Protein AF-0000000071357950 (afdb_homodimer)

Secondary structure (DSSP, 8-state):
-EEEEE-S-GGGTEEEEEEEEEE-TTEEEEEE--S-BTTB-S---GGGGEEEEEEEETTEE--EEEEETTEEEEEESSSEEEEEEEEEE-B--SSSS-EE-SSEEEE-GGGT-PEETT-TTS-EEEEEE--TT-EEE-SSPEEETTEEEESSHHHHHT--EEEETT-EEEEEEETTEEEEEEEES---S-HHHHHHHHHHHHHHHHHHHS----SEEEEEEEE-SS-EEEEEE-SSEEEEEEE-GGGGGSHHHHHHHHHHHHHHHHTTTBTTTB-BGGGSS--TTS----S-HIIIIIHHHHHHHHHHHHTTSS-HHHHHHHHHHHHHHHHT--GGGT--HHHHHHTHHHHTTS--STT----TTHHHHHHHHHHHHHHHHTT--HHHHHHHHIIIIITTT--B-HHHHHHHHHHHHT-HHHHHHHIIIIISS----HHHHHHHHHTTTEEEEEEE-SSHHHHHH-EEE-TT-BEEEE-TTSTHHHH--TT-EEEEETTEE--TTPPP-SSEEEEEEETTEEEEEEE---SS--SEEEEEEE-S--HHHHHHH-/-EEEEE-S-GGGTEEEEEEEEEE-TTEEEEEE--S-BTTB-S---GGGGEEEEEEEETTEE--EEEEETTEEEEEESSSEEEEEEEEEE-B--SSSS-EE-SSEEEE-GGGT-PEETT-TTS-EEEEEE--TT-EEE-SSPEEETTEEEESSHHHHHT--EEEETT-EEEEEEETTEE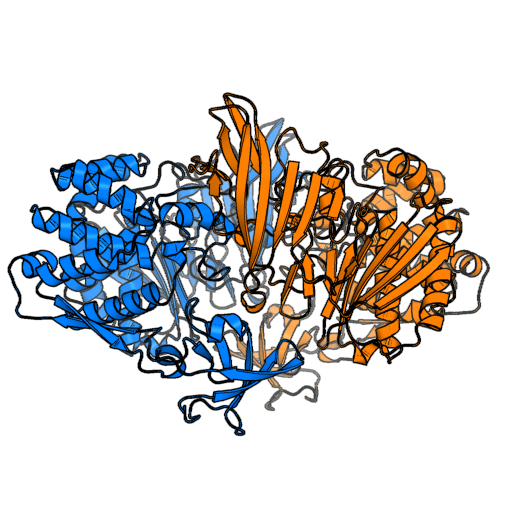EEEEEES---S-HHHHHHHHHHHHHHHHHHHS----SEEEEEEEE-SS-EEEEEE-SSEEEEEEE-GGGGGSHHHHHHHHHHHHHHHHTTTBTTTB-BGGGSS--TTS----S-HIIIIIHHHHHHHHHHHHTTSS-HHHHHHHHHHHHHHHHT--GGGT--HHHHHHTHHHHTTS--STT----TTHHHHHHHHHHHHHHHHTT--HHHHHHHHIIIIITTT--B-HHHHHHHHHHHHT-HHHHHHHIIIIISS----HHHHHHHHHTTTEEEEEEE-SSHHHHHH-EEE-TT-BEEEE-TTSTHHHH--TT-EEEEETTEE--TTPPP-SSEEEEEEETTEEEEEEE---SS--SEEEEEEE-S--HHHHHHH-

Foldseek 3Di:
DEKEWEDPDLAQQKIKIKDKDWDAAFDKKKWFQFQDDPPFQAGNLLLVQKDDWFKDDPRHTFDWDDPDSGMIIGTDNHTDIMMIIIIGRQVDDFFQGWTTHPFKGKDQCSSPGIDIPPFQQAKYKYAYDDPQLKDKDKPFDDDDRRIGMARGNQRRNLIIIMIGNQKDWDWDDDDQAIEIEIEDDDAQDDVVVVRVLVNLLLNVLCVLLVHDPHRYAYEAEYQDCDADWHKDAGLRYIYTYGDDNNCCNPPVRVVSVQLRVLLRVNVNQACNQQNAQQVVPHDRRDRGFAQVLLRRAQLSNQVSLLSCLLSPVDDPVRSQVVLLVLVQVQVLAQLLVAAASSRQRRCCHPVNPDPPDGSNHDDSHSLSNLLQLLLQLLLLVQVGGVSNLSSVSRVVDRVVRHHDHPVRSLVSSCVSNVHSVVSVVSCVPHHRHSHDCVVSSQVSCVVQQKHKDKFFDPQCCCFWQQFDADQQQFTQDGQCPGPVVVVDDHGKRWQDWPRHGDGSPDDDDAKIWTWIQDVNDIDIDIGGTDPGTRRIRIHMDHDDGDDSNVVSSD/DEKEWEDPDLAQQKIKIKDKDWDAAFDKKKWFQFQDDPPFQAGNLLLVQKPDWFKDDPRHTFDWDDPDSGMIIGTDNHTDIMMIIIIGRQVDPFFQGWTTHPFKGKDQCSSPGIDIPPQQQAKYKYAYDDPQLKDKDKPFDADDRRIGMARGNQRRNLIIIMIGNQKDWDWDDDDQAIEIEIEDDDAQDDVVVVRVLVNLLLNVLCVLLVHDPHRYAYEAEYQDCDADWHKDAGLRYIYIYGDDNNCCNDPVRVVSVQLRVLLRVNVNQACNQQNAQQVQPHDRRDRGFAQVLLRRAQLSNQVSLLSCLLSPVDDPVRSQVVLLVLVQVQVLAQLLVAAASSRQRRCCHPVNPDPPDGSNHDDSHSLSNLLQLLLQLLLLVQVAGVSNLSSVSRVVDRVVRHHDHPVRSLVSSCVSNVHSVVSVVSCVPHRRHSHDCVVSSQVSCVVQQKHKDKFFDPQCCCFWQNFDADQQQFTQDGQCPGPVVVVDDHGKRWQDWPRHGDGSPDDDDAKIWTWIQDVNDIDIDIGGTDPGTRRIRIHMDHDDGDDSNVVSSD

Structure (mmCIF, N/CA/C/O backbone):
data_AF-0000000071357950-model_v1
#
loop_
_entity.id
_entity.type
_entity.pdbx_description
1 polymer 'Peptidase M61'
#
loop_
_atom_site.group_PDB
_atom_site.id
_atom_site.type_symbol
_atom_site.label_atom_id
_atom_site.label_alt_id
_atom_site.label_comp_id
_atom_site.label_asym_id
_atom_site.label_entity_id
_atom_site.label_seq_id
_atom_site.pdbx_PDB_ins_code
_atom_site.Cartn_x
_atom_site.Cartn_y
_atom_site.Cartn_z
_atom_site.occupancy
_atom_site.B_iso_or_equiv
_atom_site.auth_seq_id
_atom_site.auth_comp_id
_atom_site.auth_asym_id
_atom_site.auth_atom_id
_atom_site.pdbx_PDB_model_num
ATOM 1 N N . MET A 1 1 ? -31.594 9.578 -8.586 1 96.25 1 MET A N 1
ATOM 2 C CA . MET A 1 1 ? -31.031 8.312 -8.125 1 96.25 1 MET A CA 1
ATOM 3 C C . MET A 1 1 ? -31.172 8.172 -6.617 1 96.25 1 MET A C 1
ATOM 5 O O . MET A 1 1 ? -31.312 9.172 -5.906 1 96.25 1 MET A O 1
ATOM 9 N N . LYS A 1 2 ? -31.219 6.91 -6.168 1 97.75 2 LYS A N 1
ATOM 10 C CA . LYS A 1 2 ? -31.484 6.633 -4.762 1 97.75 2 LYS A CA 1
ATOM 11 C C . LYS A 1 2 ? -30.688 5.43 -4.273 1 97.75 2 LYS A C 1
ATOM 13 O O . LYS A 1 2 ? -30.594 4.418 -4.973 1 97.75 2 LYS A O 1
ATOM 18 N N . TYR A 1 3 ? -30.078 5.648 -3.086 1 98.69 3 TYR A N 1
ATOM 19 C CA . TYR A 1 3 ? -29.391 4.547 -2.424 1 98.69 3 TYR A CA 1
ATOM 20 C C . TYR A 1 3 ? -30.219 4 -1.271 1 98.69 3 TYR A C 1
ATOM 22 O O . TYR A 1 3 ? -30.828 4.766 -0.517 1 98.69 3 TYR A O 1
ATOM 30 N N . LEU A 1 4 ? -30.266 2.725 -1.187 1 98.75 4 LEU A N 1
ATOM 31 C CA . LEU A 1 4 ? -30.75 2.012 -0.006 1 98.75 4 LEU A CA 1
ATOM 32 C C . LEU A 1 4 ? -29.594 1.293 0.696 1 98.75 4 LEU A C 1
ATOM 34 O O . LEU A 1 4 ? -28.859 0.52 0.071 1 98.75 4 LEU A O 1
ATOM 38 N N . ILE A 1 5 ? -29.391 1.574 1.968 1 98.81 5 ILE A N 1
ATOM 39 C CA . ILE A 1 5 ? -28.297 0.995 2.742 1 98.81 5 ILE A CA 1
ATOM 40 C C . ILE A 1 5 ? -28.859 0.143 3.875 1 98.81 5 ILE A C 1
ATOM 42 O O . ILE A 1 5 ? -29.703 0.609 4.656 1 98.81 5 ILE A O 1
ATOM 46 N N . SER A 1 6 ? -28.453 -1.094 3.973 1 98.5 6 SER A N 1
ATOM 47 C CA . SER A 1 6 ? -28.922 -2.014 5.004 1 98.5 6 SER A CA 1
ATOM 48 C C . SER A 1 6 ? -27.781 -2.873 5.539 1 98.5 6 SER A C 1
ATOM 50 O O . SER A 1 6 ? -26.672 -2.824 5.023 1 98.5 6 SER A O 1
ATOM 52 N N . ARG A 1 7 ? -28.062 -3.613 6.652 1 97.31 7 ARG A N 1
ATOM 53 C CA . ARG A 1 7 ? -27.109 -4.539 7.27 1 97.31 7 ARG A CA 1
ATOM 54 C C . ARG A 1 7 ? -27.781 -5.871 7.594 1 97.31 7 ARG A C 1
ATOM 56 O O . ARG A 1 7 ? -28.516 -5.98 8.578 1 97.31 7 ARG A O 1
ATOM 63 N N . ASN A 1 8 ? -27.438 -6.836 6.832 1 94.69 8 ASN A N 1
ATOM 64 C CA . ASN A 1 8 ? -28.031 -8.148 7.07 1 94.69 8 ASN A CA 1
ATOM 65 C C . ASN A 1 8 ? -27.422 -8.82 8.297 1 94.69 8 ASN A C 1
ATOM 67 O O . ASN A 1 8 ? -28.125 -9.539 9.016 1 94.69 8 ASN A O 1
ATOM 71 N N . ASN A 1 9 ? -26.172 -8.664 8.5 1 95.31 9 ASN A N 1
ATOM 72 C CA . ASN A 1 9 ? -25.406 -9.234 9.594 1 95.31 9 ASN A CA 1
ATOM 73 C C . ASN A 1 9 ? -24.297 -8.289 10.047 1 95.31 9 ASN A C 1
ATOM 75 O O . ASN A 1 9 ? -23.156 -8.383 9.586 1 95.31 9 ASN A O 1
ATOM 79 N N . PRO A 1 10 ? -24.625 -7.492 11.078 1 93.62 10 PRO A N 1
ATOM 80 C CA . PRO A 1 10 ? -23.641 -6.504 11.516 1 93.62 10 PRO A CA 1
ATOM 81 C C . PRO A 1 10 ? -22.297 -7.137 11.898 1 93.62 10 PRO A C 1
ATOM 83 O O . PRO A 1 10 ? -21.25 -6.52 11.711 1 93.62 10 PRO A O 1
ATOM 86 N N . ALA A 1 11 ? -22.297 -8.383 12.32 1 94.69 11 ALA A N 1
ATOM 87 C CA . ALA A 1 11 ? -21.062 -9.039 12.773 1 94.69 11 ALA A CA 1
ATOM 88 C C . ALA A 1 11 ? -20.141 -9.328 11.594 1 94.69 11 ALA A C 1
ATOM 90 O O . ALA A 1 11 ? -18.922 -9.461 11.773 1 94.69 11 ALA A O 1
ATOM 91 N N . SER A 1 12 ? -20.672 -9.453 10.414 1 95.75 12 SER A N 1
ATOM 92 C CA . SER A 1 12 ? -19.859 -9.719 9.234 1 95.75 12 SER A CA 1
ATOM 93 C C . SER A 1 12 ? -19.141 -8.461 8.766 1 95.75 12 SER A C 1
ATOM 95 O O . SER A 1 12 ? -18.219 -8.531 7.949 1 95.75 12 SER A O 1
ATOM 97 N N . GLN A 1 13 ? -19.609 -7.281 9.164 1 97.44 13 GLN A N 1
ATOM 98 C CA . GLN A 1 13 ? -19.125 -5.953 8.82 1 97.44 13 GLN A CA 1
ATOM 99 C C . GLN A 1 13 ? -19.422 -5.613 7.359 1 97.44 13 GLN A C 1
ATOM 101 O O . GLN A 1 13 ? -18.922 -4.621 6.832 1 97.44 13 GLN A O 1
ATOM 106 N N . PHE A 1 14 ? -20.219 -6.457 6.695 1 97.81 14 PHE A N 1
ATOM 107 C CA . PHE A 1 14 ? -20.656 -6.129 5.348 1 97.81 14 PHE A CA 1
ATOM 108 C C . PHE A 1 14 ? -21.922 -5.281 5.395 1 97.81 14 PHE A C 1
ATOM 110 O O . PHE A 1 14 ? -22.859 -5.586 6.145 1 97.81 14 PHE A O 1
ATOM 117 N N . VAL A 1 15 ? -21.875 -4.211 4.66 1 98.69 15 VAL A N 1
ATOM 118 C CA . VAL A 1 15 ? -23.016 -3.326 4.465 1 98.69 15 VAL A CA 1
ATOM 119 C C . VAL A 1 15 ? -23.578 -3.506 3.055 1 98.69 15 VAL A C 1
ATOM 121 O O . VAL A 1 15 ? -22.812 -3.535 2.08 1 98.69 15 VAL A O 1
ATOM 124 N N . GLN A 1 16 ? -24.891 -3.732 2.941 1 98.69 16 GLN A N 1
ATOM 125 C CA . GLN A 1 16 ? -25.531 -3.889 1.643 1 98.69 16 GLN A CA 1
ATOM 126 C C . GLN A 1 16 ? -25.953 -2.539 1.075 1 98.69 16 GLN A C 1
ATOM 128 O O . GLN A 1 16 ? -26.641 -1.766 1.749 1 98.69 16 GLN A O 1
ATOM 133 N N . LEU A 1 17 ? -25.5 -2.266 -0.105 1 98.81 17 LEU A N 1
ATOM 134 C CA . LEU A 1 17 ? -25.891 -1.043 -0.801 1 98.81 17 LEU A CA 1
ATOM 135 C C . LEU A 1 17 ? -26.625 -1.365 -2.098 1 98.81 17 LEU A C 1
ATOM 137 O O . LEU A 1 17 ? -26.25 -2.285 -2.822 1 98.81 17 LEU A O 1
ATOM 141 N N . GLN A 1 18 ? -27.688 -0.661 -2.346 1 98.62 18 GLN A N 1
ATOM 142 C CA . GLN A 1 18 ? -28.453 -0.781 -3.58 1 98.62 18 GLN A CA 1
ATOM 143 C C . GLN A 1 18 ? -28.719 0.589 -4.191 1 98.62 18 GLN A C 1
ATOM 145 O O . GLN A 1 18 ? -29.359 1.444 -3.562 1 98.62 18 GLN A O 1
ATOM 150 N N . LEU A 1 19 ? -28.266 0.812 -5.352 1 98.62 19 LEU A N 1
ATOM 151 C CA . LEU A 1 19 ? -28.5 2.043 -6.098 1 98.62 19 LEU A CA 1
ATOM 152 C C . LEU A 1 19 ? -29.609 1.847 -7.137 1 98.62 19 LEU A C 1
ATOM 154 O O . LEU A 1 19 ? -29.516 0.947 -7.977 1 98.62 19 LEU A O 1
ATOM 158 N N . SER A 1 20 ? -30.625 2.568 -7.008 1 98.44 20 SER A N 1
ATOM 159 C CA . SER A 1 20 ? -31.656 2.67 -8.047 1 98.44 20 SER A CA 1
ATOM 160 C C . SER A 1 20 ? -31.344 3.809 -9.016 1 98.44 20 SER A C 1
ATOM 162 O O . SER A 1 20 ? -31.266 4.969 -8.609 1 98.44 20 SER A O 1
ATOM 164 N N . LEU A 1 21 ? -31.203 3.459 -10.289 1 97.94 21 LEU A N 1
ATOM 165 C CA . LEU A 1 21 ? -30.75 4.422 -11.289 1 97.94 21 LEU A CA 1
ATOM 166 C C . LEU A 1 21 ? -31.656 4.379 -12.516 1 97.94 21 LEU A C 1
ATOM 168 O O . LEU A 1 21 ? -31.844 3.318 -13.109 1 97.94 21 LEU A O 1
ATOM 172 N N . ILE A 1 22 ? -32.156 5.5 -12.891 1 97.69 22 ILE A N 1
ATOM 173 C CA . ILE A 1 22 ? -32.969 5.578 -14.117 1 97.69 22 ILE A CA 1
ATOM 174 C C . ILE A 1 22 ? -32.031 5.723 -15.32 1 97.69 22 ILE A C 1
ATOM 176 O O . ILE A 1 22 ? -31.172 6.621 -15.359 1 97.69 22 ILE A O 1
ATOM 180 N N . CYS A 1 23 ? -32.188 4.832 -16.281 1 97.81 23 CYS A N 1
ATOM 181 C CA . CYS A 1 23 ? -31.359 4.859 -17.484 1 97.81 23 CYS A CA 1
ATOM 182 C C . CYS A 1 23 ? -32.188 5.059 -18.734 1 97.81 23 CYS A C 1
ATOM 184 O O . CYS A 1 23 ? -33.375 4.719 -18.75 1 97.81 23 CYS A O 1
ATOM 186 N N . GLN A 1 24 ? -31.578 5.672 -19.719 1 97.5 24 GLN A N 1
ATOM 187 C CA . GLN A 1 24 ? -32.188 5.82 -21.031 1 97.5 24 GLN A CA 1
ATOM 188 C C . GLN A 1 24 ? -31.844 4.645 -21.953 1 97.5 24 GLN A C 1
ATOM 190 O O . GLN A 1 24 ? -30.891 3.914 -21.688 1 97.5 24 GLN A O 1
ATOM 195 N N . LYS A 1 25 ? -32.625 4.5 -22.984 1 97.38 25 LYS A N 1
ATOM 196 C CA . LYS A 1 25 ? -32.344 3.43 -23.953 1 97.38 25 LYS A CA 1
ATOM 197 C C . LYS A 1 25 ? -30.984 3.594 -24.594 1 97.38 25 LYS A C 1
ATOM 199 O O . LYS A 1 25 ? -30.641 4.68 -25.062 1 97.38 25 LYS A O 1
ATOM 204 N N . ASP A 1 26 ? -30.203 2.551 -24.562 1 97.12 26 ASP A N 1
ATOM 205 C CA . ASP A 1 26 ? -28.906 2.438 -25.219 1 97.12 26 ASP A CA 1
ATOM 206 C C . ASP A 1 26 ? -27.875 3.342 -24.547 1 97.12 26 ASP A C 1
ATOM 208 O O . ASP A 1 26 ? -26.875 3.703 -25.172 1 97.12 26 ASP A O 1
ATOM 212 N N . GLU A 1 27 ? -28.203 3.734 -23.312 1 97.56 27 GLU A N 1
ATOM 213 C CA . GLU A 1 27 ? -27.266 4.559 -22.562 1 97.56 27 GLU A CA 1
ATOM 214 C C . GLU A 1 27 ? -26.078 3.732 -22.078 1 97.56 27 GLU A C 1
ATOM 216 O O . GLU A 1 27 ? -26.234 2.602 -21.625 1 97.56 27 GLU A O 1
ATOM 221 N N . LYS A 1 28 ? -24.906 4.266 -22.234 1 97.88 28 LYS A N 1
ATOM 222 C CA . LYS A 1 28 ? -23.719 3.689 -21.625 1 97.88 28 LYS A CA 1
ATOM 223 C C . LYS A 1 28 ? -23.438 4.324 -20.266 1 97.88 28 LYS A C 1
ATOM 225 O O . LYS A 1 28 ? -23.25 5.539 -20.156 1 97.88 28 LYS A O 1
ATOM 230 N N . ILE A 1 29 ? -23.5 3.557 -19.234 1 98.19 29 ILE A N 1
ATOM 231 C CA . ILE A 1 29 ? -23.328 4.055 -17.875 1 98.19 29 ILE A CA 1
ATOM 232 C C . ILE A 1 29 ? -21.938 3.68 -17.359 1 98.19 29 ILE A C 1
ATOM 234 O O . ILE A 1 29 ? -21.516 2.529 -17.484 1 98.19 29 ILE A O 1
ATOM 238 N N . SER A 1 30 ? -21.219 4.648 -16.875 1 98.38 30 SER A N 1
ATOM 239 C CA . SER A 1 30 ? -19.906 4.441 -16.25 1 98.38 30 SER A CA 1
ATOM 240 C C . SER A 1 30 ? -19.953 4.766 -14.758 1 98.38 30 SER A C 1
ATOM 242 O O . SER A 1 30 ? -20.297 5.887 -14.375 1 98.38 30 SER A O 1
ATOM 244 N N . LEU A 1 31 ? -19.672 3.779 -13.93 1 98.56 31 LEU A N 1
ATOM 245 C CA . LEU A 1 31 ? -19.625 3.916 -12.484 1 98.56 31 LEU A CA 1
ATOM 246 C C . LEU A 1 31 ? -18.203 3.875 -11.969 1 98.56 31 LEU A C 1
ATOM 248 O O . LEU A 1 31 ? -17.484 2.893 -12.188 1 98.56 31 LEU A O 1
ATOM 252 N N . THR A 1 32 ? -17.766 4.934 -11.305 1 98.44 32 THR A N 1
ATOM 253 C CA . THR A 1 32 ? -16.422 4.988 -10.758 1 98.44 32 THR A CA 1
ATOM 254 C C . THR A 1 32 ? -16.453 5.086 -9.234 1 98.44 32 THR A C 1
ATOM 256 O O . THR A 1 32 ? -17.125 5.957 -8.68 1 98.44 32 THR A O 1
ATOM 259 N N . LEU A 1 33 ? -15.797 4.188 -8.578 1 98.38 33 LEU A N 1
ATOM 260 C CA . LEU A 1 33 ? -15.617 4.305 -7.133 1 98.38 33 LEU A CA 1
ATOM 261 C C . LEU A 1 33 ? -14.375 5.125 -6.805 1 98.38 33 LEU A C 1
ATOM 263 O O . LEU A 1 33 ? -13.297 4.891 -7.367 1 98.38 33 LEU A O 1
ATOM 267 N N . PRO A 1 34 ? -14.484 6.105 -5.93 1 98.19 34 PRO A N 1
ATOM 268 C CA . PRO A 1 34 ? -13.328 6.914 -5.555 1 98.19 34 PRO A CA 1
ATOM 269 C C . PRO A 1 34 ? -12.133 6.066 -5.109 1 98.19 34 PRO A C 1
ATOM 271 O O . PRO A 1 34 ? -12.32 4.992 -4.531 1 98.19 34 PRO A O 1
ATOM 274 N N . SER A 1 35 ? -10.914 6.613 -5.395 1 97.44 35 SER A N 1
ATOM 275 C CA . SER A 1 35 ? -9.695 5.895 -5.027 1 97.44 35 SER A CA 1
ATOM 276 C C . SER A 1 35 ? -8.984 6.574 -3.867 1 97.44 35 SER A C 1
ATOM 278 O O . SER A 1 35 ? -7.98 6.062 -3.365 1 97.44 35 SER A O 1
ATOM 280 N N . TRP A 1 36 ? -9.438 7.684 -3.514 1 97.06 36 TRP A N 1
ATOM 281 C CA . TRP A 1 36 ? -8.859 8.438 -2.404 1 97.06 36 TRP A CA 1
ATOM 282 C C . TRP A 1 36 ? -9.859 9.438 -1.842 1 97.06 36 TRP A C 1
ATOM 284 O O . TRP A 1 36 ? -10.984 9.555 -2.342 1 97.06 36 TRP A O 1
ATOM 294 N N . ARG A 1 37 ? -9.57 10.008 -0.733 1 96.75 37 ARG A N 1
ATOM 295 C CA . ARG A 1 37 ? -10.406 11.023 -0.101 1 96.75 37 ARG A CA 1
ATOM 296 C C . ARG A 1 37 ? -9.594 12.273 0.237 1 96.75 37 ARG A C 1
ATOM 298 O O . ARG A 1 37 ? -8.383 12.188 0.458 1 96.75 37 ARG A O 1
ATOM 305 N N . PRO A 1 38 ? -10.25 13.406 0.273 1 94.44 38 PRO A N 1
ATOM 306 C CA . PRO A 1 38 ? -9.562 14.602 0.767 1 94.44 38 PRO A CA 1
ATOM 307 C C . PRO A 1 38 ? -9.039 14.43 2.191 1 94.44 38 PRO A C 1
ATOM 309 O O . PRO A 1 38 ? -9.641 13.711 2.992 1 94.44 38 PRO A O 1
ATOM 312 N N . GLY A 1 39 ? -8.023 15.086 2.441 1 91.12 39 GLY A N 1
ATOM 313 C CA . GLY A 1 39 ? -7.426 14.992 3.762 1 91.12 39 GLY A CA 1
ATOM 314 C C . GLY A 1 39 ? -6.336 13.938 3.848 1 91.12 39 GLY A C 1
ATOM 315 O O . GLY A 1 39 ? -5.523 13.953 4.773 1 91.12 39 GLY A O 1
ATOM 316 N N . ARG A 1 40 ? -6.402 13.023 2.994 1 93.81 40 ARG A N 1
ATOM 317 C CA . ARG A 1 40 ? -5.332 12.039 2.85 1 93.81 40 ARG A CA 1
ATOM 318 C C . ARG A 1 40 ? -4.93 11.883 1.388 1 93.81 40 ARG A C 1
ATOM 320 O O . ARG A 1 40 ? -5.578 11.156 0.634 1 93.81 40 ARG A O 1
ATOM 327 N N . TYR A 1 41 ? -3.818 12.359 1.026 1 94.88 41 TYR A N 1
ATOM 328 C CA . TYR A 1 41 ? -3.391 12.438 -0.366 1 94.88 41 TYR A CA 1
ATOM 329 C C . TYR A 1 41 ? -2.594 11.203 -0.76 1 94.88 41 TYR A C 1
ATOM 331 O O . TYR A 1 41 ? -1.421 11.305 -1.13 1 94.88 41 TYR A O 1
ATOM 339 N N . GLU A 1 42 ? -3.266 10.117 -0.66 1 95.44 42 GLU A N 1
ATOM 340 C CA . GLU A 1 42 ? -2.77 8.781 -0.986 1 95.44 42 GLU A CA 1
ATOM 341 C C . GLU A 1 42 ? -3.869 7.918 -1.597 1 95.44 42 GLU A C 1
ATOM 343 O O . GLU A 1 42 ? -5.02 7.961 -1.154 1 95.44 42 GLU A O 1
ATOM 348 N N . ILE A 1 43 ? -3.451 7.133 -2.58 1 94.94 43 ILE A N 1
ATOM 349 C CA . ILE A 1 43 ? -4.402 6.195 -3.166 1 94.94 43 ILE A CA 1
ATOM 350 C C . ILE A 1 43 ? -4.742 5.102 -2.154 1 94.94 43 ILE A C 1
ATOM 352 O O . ILE A 1 43 ? -3.846 4.465 -1.599 1 94.94 43 ILE A O 1
ATOM 356 N N . THR A 1 44 ? -5.957 4.871 -1.842 1 93 44 THR A N 1
ATOM 357 C CA . THR A 1 44 ? -6.398 3.846 -0.903 1 93 44 THR A CA 1
ATOM 358 C C . THR A 1 44 ? -7.152 2.734 -1.631 1 93 44 THR A C 1
ATOM 360 O O . THR A 1 44 ? -7.215 1.602 -1.147 1 93 44 THR A O 1
ATOM 363 N N . ASP A 1 45 ? -7.711 2.949 -2.805 1 93.88 45 ASP A N 1
ATOM 364 C CA . ASP A 1 45 ? -8.422 1.986 -3.641 1 93.88 45 ASP A CA 1
ATOM 365 C C . ASP A 1 45 ? -9.57 1.338 -2.875 1 93.88 45 ASP A C 1
ATOM 367 O O . ASP A 1 45 ? -9.57 0.126 -2.65 1 93.88 45 ASP A O 1
ATOM 371 N N . TYR A 1 46 ? -10.68 1.974 -2.699 1 97.69 46 TYR A N 1
ATOM 372 C CA . TYR A 1 46 ? -11.82 1.514 -1.915 1 97.69 46 TYR A CA 1
ATOM 373 C C . TYR A 1 46 ? -12.5 0.329 -2.588 1 97.69 46 TYR A C 1
ATOM 375 O O . TYR A 1 46 ? -13.219 -0.432 -1.938 1 97.69 46 TYR A O 1
ATOM 383 N N . ALA A 1 47 ? -12.211 0.205 -3.854 1 97.75 47 ALA A N 1
ATOM 384 C CA . ALA A 1 47 ? -12.836 -0.878 -4.613 1 97.75 47 ALA A CA 1
ATOM 385 C C . ALA A 1 47 ? -12.43 -2.24 -4.055 1 97.75 47 ALA A C 1
ATOM 387 O O . ALA A 1 47 ? -13.133 -3.234 -4.266 1 97.75 47 ALA A O 1
ATOM 388 N N . GLN A 1 48 ? -11.344 -2.346 -3.369 1 97.31 48 GLN A N 1
ATOM 389 C CA . GLN A 1 48 ? -10.883 -3.607 -2.803 1 97.31 48 GLN A CA 1
ATOM 390 C C . GLN A 1 48 ? -11.82 -4.094 -1.705 1 97.31 48 GLN A C 1
ATOM 392 O O . GLN A 1 48 ? -11.75 -5.254 -1.286 1 97.31 48 GLN A O 1
ATOM 397 N N . LYS A 1 49 ? -12.75 -3.229 -1.269 1 97.75 49 LYS A N 1
ATOM 398 C CA . LYS A 1 49 ? -13.656 -3.572 -0.178 1 97.75 49 LYS A CA 1
ATOM 399 C C . LYS A 1 49 ? -15.047 -3.908 -0.705 1 97.75 49 LYS A C 1
ATOM 401 O O . LYS A 1 49 ? -15.992 -4.059 0.073 1 97.75 49 LYS A O 1
ATOM 406 N N . ILE A 1 50 ? -15.18 -3.988 -2.006 1 97.75 50 ILE A N 1
ATOM 407 C CA . ILE A 1 50 ? -16.469 -4.25 -2.643 1 97.75 50 ILE A CA 1
ATOM 408 C C . ILE A 1 50 ? -16.531 -5.711 -3.08 1 97.75 50 ILE A C 1
ATOM 410 O O . ILE A 1 50 ? -15.578 -6.246 -3.643 1 97.75 50 ILE A O 1
ATOM 414 N N . ARG A 1 51 ? -17.641 -6.402 -2.838 1 95.31 51 ARG A N 1
ATOM 415 C CA . ARG A 1 51 ? -17.906 -7.703 -3.443 1 95.31 51 ARG A CA 1
ATOM 416 C C . ARG A 1 51 ? -19.375 -7.852 -3.797 1 95.31 51 ARG A C 1
ATOM 418 O O . ARG A 1 51 ? -20.203 -7.059 -3.352 1 95.31 51 ARG A O 1
ATOM 425 N N . GLY A 1 52 ? -19.672 -8.734 -4.68 1 95 52 GLY A N 1
ATOM 426 C CA . GLY A 1 52 ? -21.047 -9.039 -5.059 1 95 52 GLY A CA 1
ATOM 427 C C . GLY A 1 52 ? -21.672 -7.969 -5.926 1 95 52 GLY A C 1
ATOM 428 O O . GLY A 1 52 ? -22.891 -7.75 -5.867 1 95 52 GLY A O 1
ATOM 429 N N . PHE A 1 53 ? -20.906 -7.227 -6.758 1 96.69 53 PHE A N 1
ATOM 430 C CA . PHE A 1 53 ? -21.406 -6.184 -7.648 1 96.69 53 PHE A CA 1
ATOM 431 C C . PHE A 1 53 ? -22.281 -6.781 -8.742 1 96.69 53 PHE A C 1
ATOM 433 O O . PHE A 1 53 ? -21.859 -7.668 -9.477 1 96.69 53 PHE A O 1
ATOM 440 N N . LYS A 1 54 ? -23.5 -6.336 -8.844 1 96.56 54 LYS A N 1
ATOM 441 C CA . LYS A 1 54 ? -24.453 -6.844 -9.82 1 96.56 54 LYS A CA 1
ATOM 442 C C . LYS A 1 54 ? -25.375 -5.734 -10.32 1 96.56 54 LYS A C 1
ATOM 444 O O . LYS A 1 54 ? -25.719 -4.82 -9.562 1 96.56 54 LYS A O 1
ATOM 449 N N . ILE A 1 55 ? -25.719 -5.812 -11.523 1 98.12 55 ILE A N 1
ATOM 450 C CA . ILE A 1 55 ? -26.688 -4.91 -12.117 1 98.12 55 ILE A CA 1
ATOM 451 C C . ILE A 1 55 ? -27.906 -5.707 -12.602 1 98.12 55 ILE A C 1
ATOM 453 O O . ILE A 1 55 ? -27.75 -6.762 -13.219 1 98.12 55 ILE A O 1
ATOM 457 N N . SER A 1 56 ? -29.016 -5.223 -12.281 1 97.81 56 SER A N 1
ATOM 458 C CA . SER A 1 56 ? -30.234 -5.902 -12.727 1 97.81 56 SER A CA 1
ATOM 459 C C . SER A 1 56 ? -31.25 -4.914 -13.281 1 97.81 56 SER A C 1
ATOM 461 O O . SER A 1 56 ? -31.234 -3.736 -12.922 1 97.81 56 SER A O 1
ATOM 463 N N . PHE A 1 57 ? -31.984 -5.34 -14.234 1 97.19 57 PHE A N 1
ATOM 464 C CA . PHE A 1 57 ? -33.125 -4.66 -14.82 1 97.19 57 PHE A CA 1
ATOM 465 C C . PHE A 1 57 ? -34.312 -5.609 -14.953 1 97.19 57 PHE A C 1
ATOM 467 O O . PHE A 1 57 ? -34.219 -6.66 -15.586 1 97.19 57 PHE A O 1
ATOM 474 N N . LEU A 1 58 ? -35.438 -5.277 -14.312 1 94.19 58 LEU A N 1
ATOM 475 C CA . LEU A 1 58 ? -36.594 -6.148 -14.297 1 94.19 58 LEU A CA 1
ATOM 476 C C . LEU A 1 58 ? -36.219 -7.562 -13.875 1 94.19 58 LEU A C 1
ATOM 478 O O . LEU A 1 58 ? -36.562 -8.531 -14.555 1 94.19 58 LEU A O 1
ATOM 482 N N . ASN A 1 59 ? -35.375 -7.684 -12.93 1 90 59 ASN A N 1
ATOM 483 C CA . ASN A 1 59 ? -34.938 -8.914 -12.266 1 90 59 ASN A CA 1
ATOM 484 C C . ASN A 1 59 ? -34.062 -9.766 -13.172 1 90 59 ASN A C 1
ATOM 486 O O . ASN A 1 59 ? -33.938 -10.969 -12.969 1 90 59 ASN A O 1
ATOM 490 N N . LYS A 1 60 ? -33.625 -9.18 -14.203 1 94.44 60 LYS A N 1
ATOM 491 C CA . LYS A 1 60 ? -32.656 -9.852 -15.055 1 94.44 60 LYS A CA 1
ATOM 492 C C . LYS A 1 60 ? -31.281 -9.203 -14.938 1 94.44 60 LYS A C 1
ATOM 494 O O . LYS A 1 60 ? -31.172 -7.98 -14.867 1 94.44 60 LYS A O 1
ATOM 499 N N . ASN A 1 61 ? -30.391 -10.086 -14.875 1 95.5 61 ASN A N 1
ATOM 500 C CA . ASN A 1 61 ? -29.016 -9.602 -14.758 1 95.5 61 ASN A CA 1
ATOM 501 C C . ASN A 1 61 ? -28.578 -8.883 -16.031 1 95.5 61 ASN A C 1
ATOM 503 O O . ASN A 1 61 ? -28.844 -9.336 -17.141 1 95.5 61 ASN A O 1
ATOM 507 N N . ILE A 1 62 ? -27.938 -7.742 -15.859 1 96.69 62 ILE A N 1
ATOM 508 C CA . ILE A 1 62 ? -27.328 -6.973 -16.938 1 96.69 62 ILE A CA 1
ATOM 509 C C . ILE A 1 62 ? -25.812 -7.102 -16.875 1 96.69 62 ILE A C 1
ATOM 511 O O . ILE A 1 62 ? -25.203 -6.809 -15.844 1 96.69 62 ILE A O 1
ATOM 515 N N . PRO A 1 63 ? -25.203 -7.535 -17.969 1 95.12 63 PRO A N 1
ATOM 516 C CA . PRO A 1 63 ? -23.734 -7.672 -17.953 1 95.12 63 PRO A CA 1
ATOM 517 C C . PRO A 1 63 ? -23.016 -6.336 -17.797 1 95.12 63 PRO A C 1
ATOM 519 O O . PRO A 1 63 ? -23.484 -5.316 -18.328 1 95.12 63 PRO A O 1
ATOM 522 N N . SER A 1 64 ? -22.016 -6.367 -17 1 95.88 64 SER A N 1
ATOM 523 C CA . SER A 1 64 ? -21.125 -5.219 -16.828 1 95.88 64 SER A CA 1
ATOM 524 C C 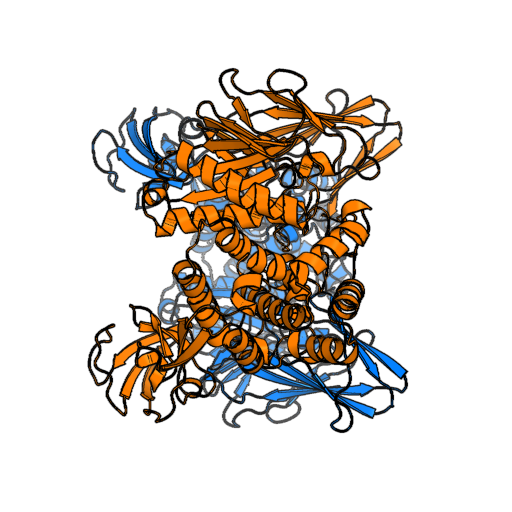. SER A 1 64 ? -19.672 -5.617 -17.016 1 95.88 64 SER A C 1
ATOM 526 O O . SER A 1 64 ? -19.328 -6.805 -17.031 1 95.88 64 SER A O 1
ATOM 528 N N . LYS A 1 65 ? -18.844 -4.645 -17.328 1 94.25 65 LYS A N 1
ATOM 529 C CA . LYS A 1 65 ? -17.406 -4.887 -17.469 1 94.25 65 LYS A CA 1
ATOM 530 C C . LYS A 1 65 ? -16.609 -3.885 -16.641 1 94.25 65 LYS A C 1
ATOM 532 O O . LYS A 1 65 ? -16.969 -2.709 -16.562 1 94.25 65 LYS A O 1
ATOM 537 N N . LYS A 1 66 ? -15.594 -4.328 -16.016 1 94.69 66 LYS A N 1
ATOM 538 C CA . LYS A 1 66 ? -14.625 -3.465 -15.352 1 94.69 66 LYS A CA 1
ATOM 539 C C . LYS A 1 66 ? -13.594 -2.936 -16.344 1 94.69 66 LYS A C 1
ATOM 541 O O . LYS A 1 66 ? -12.977 -3.711 -17.078 1 94.69 66 LYS A O 1
ATOM 546 N N . ILE A 1 67 ? -13.352 -1.626 -16.312 1 94.94 67 ILE A N 1
ATOM 547 C CA . ILE A 1 67 ? -12.43 -1.016 -17.25 1 94.94 67 ILE A CA 1
ATOM 548 C C . ILE A 1 67 ? -11.117 -0.681 -16.562 1 94.94 67 ILE A C 1
ATOM 550 O O . ILE A 1 67 ? -10.07 -0.594 -17.203 1 94.94 67 ILE A O 1
ATOM 554 N N . SER A 1 68 ? -11.148 -0.391 -15.328 1 95.75 68 SER A N 1
ATOM 555 C CA . SER A 1 68 ? -10.016 -0.19 -14.43 1 95.75 68 SER A CA 1
ATOM 556 C C . SER A 1 68 ? -10.32 -0.705 -13.031 1 95.75 68 SER A C 1
ATOM 558 O O . SER A 1 68 ? -11.422 -1.184 -12.766 1 95.75 68 SER A O 1
ATOM 560 N N . LYS A 1 69 ? -9.391 -0.608 -12.203 1 95.88 69 LYS A N 1
ATOM 561 C CA . LYS A 1 69 ? -9.539 -1.193 -10.875 1 95.88 69 LYS A CA 1
ATOM 562 C C . LYS A 1 69 ? -10.711 -0.563 -10.117 1 95.88 69 LYS A C 1
ATOM 564 O O . LYS A 1 69 ? -11.25 -1.162 -9.188 1 95.88 69 LYS A O 1
ATOM 569 N N . ASN A 1 70 ? -11.148 0.658 -10.562 1 97.5 70 ASN A N 1
ATOM 570 C CA . ASN A 1 70 ? -12.172 1.338 -9.781 1 97.5 70 ASN A CA 1
ATOM 571 C C . ASN A 1 70 ? -13.336 1.799 -10.664 1 97.5 70 ASN A C 1
ATOM 573 O O . ASN A 1 70 ? -14.141 2.627 -10.242 1 97.5 70 ASN A O 1
ATOM 577 N N . ARG A 1 71 ? -13.445 1.272 -11.945 1 97.62 71 ARG A N 1
ATOM 578 C CA . ARG A 1 71 ? -14.477 1.743 -12.867 1 97.62 71 ARG A CA 1
ATOM 579 C C . ARG A 1 71 ? -15.211 0.573 -13.516 1 97.62 71 ARG A C 1
ATOM 581 O O . ARG A 1 71 ? -14.578 -0.332 -14.062 1 97.62 71 ARG A O 1
ATOM 588 N N . TRP A 1 72 ? -16.516 0.558 -13.461 1 98.19 72 TRP A N 1
ATOM 589 C CA . TRP A 1 72 ? -17.422 -0.396 -14.102 1 98.19 72 TRP A CA 1
ATOM 590 C C . TRP A 1 72 ? -18.25 0.284 -15.188 1 98.19 72 TRP A C 1
ATOM 592 O O . TRP A 1 72 ? -18.609 1.455 -15.055 1 98.19 72 TRP A O 1
ATOM 602 N N . GLU A 1 73 ? -18.562 -0.417 -16.219 1 98.31 73 GLU A N 1
ATOM 603 C CA . GLU A 1 73 ? -19.438 0.104 -17.281 1 98.31 73 GLU A CA 1
ATOM 604 C C . GLU A 1 73 ? -20.484 -0.924 -17.672 1 98.31 73 GLU A C 1
ATOM 606 O O . GLU A 1 73 ? -20.25 -2.131 -17.609 1 98.31 73 GLU A O 1
ATOM 611 N N . PHE A 1 74 ? -21.641 -0.468 -17.984 1 98.19 74 PHE A N 1
ATOM 612 C CA . PHE A 1 74 ? -22.672 -1.321 -18.562 1 98.19 74 PHE A CA 1
ATOM 613 C C . PHE A 1 74 ? -23.547 -0.537 -19.547 1 98.19 74 PHE A C 1
ATOM 615 O O . PHE A 1 74 ? -23.516 0.695 -19.562 1 98.19 74 PHE A O 1
ATOM 622 N N . HIS A 1 75 ? -24.188 -1.262 -20.422 1 97.88 75 HIS A N 1
ATOM 623 C CA . HIS A 1 75 ? -25.125 -0.703 -21.391 1 97.88 75 HIS A CA 1
ATOM 624 C C . HIS A 1 75 ? -26.562 -0.971 -20.984 1 97.88 75 HIS A C 1
ATOM 626 O O . HIS A 1 75 ? -26.922 -2.102 -20.656 1 97.88 75 HIS A O 1
ATOM 632 N N . ALA A 1 76 ? -27.328 0.086 -20.969 1 97.81 76 ALA A N 1
ATOM 633 C CA . ALA A 1 76 ? -28.75 -0.068 -20.703 1 97.81 76 ALA A CA 1
ATOM 634 C C . ALA A 1 76 ? -29.531 -0.32 -22 1 97.81 76 ALA A C 1
ATOM 636 O O . ALA A 1 76 ? -29.781 0.61 -22.766 1 97.81 76 ALA A O 1
ATOM 637 N N . PRO A 1 77 ? -29.984 -1.53 -22.172 1 96.25 77 PRO A N 1
ATOM 638 C CA . PRO A 1 77 ? -30.672 -1.825 -23.438 1 96.25 77 PRO A CA 1
ATOM 639 C C . PRO A 1 77 ? -32.031 -1.132 -23.531 1 96.25 77 PRO A C 1
ATOM 641 O O . PRO A 1 77 ? -32.5 -0.839 -24.641 1 96.25 77 PRO A O 1
ATOM 644 N N . GLN A 1 78 ? -32.719 -0.911 -22.453 1 97 78 GLN A N 1
ATOM 645 C CA . GLN A 1 78 ? -34.031 -0.29 -22.391 1 97 78 GLN A CA 1
ATOM 646 C C . GLN A 1 78 ? -34.062 0.833 -21.359 1 97 78 GLN A C 1
ATOM 648 O O . GLN A 1 78 ? -33.25 0.842 -20.422 1 97 78 GLN A O 1
ATOM 653 N N . GLU A 1 79 ? -34.938 1.713 -21.672 1 97.56 79 GLU A N 1
ATOM 654 C CA . GLU A 1 79 ? -35.156 2.754 -20.672 1 97.56 79 GLU A CA 1
ATOM 655 C C . GLU A 1 79 ? -35.844 2.193 -19.438 1 97.56 79 GLU A C 1
ATOM 657 O O . GLU A 1 79 ? -36.719 1.34 -19.531 1 97.56 79 GLU A O 1
ATOM 662 N N . GLY A 1 80 ? -35.406 2.682 -18.281 1 97.5 80 GLY A N 1
ATOM 663 C CA . GLY A 1 80 ? -36.094 2.264 -17.062 1 97.5 80 GLY A CA 1
ATOM 664 C C . GLY A 1 80 ? -35.219 2.336 -15.828 1 97.5 80 GLY A C 1
ATOM 665 O O . GLY A 1 80 ? -34.188 3.01 -15.828 1 97.5 80 GLY A O 1
ATOM 666 N N . LEU A 1 81 ? -35.781 1.713 -14.773 1 97.94 81 LEU A N 1
ATOM 667 C CA . LEU A 1 81 ? -35.125 1.722 -13.469 1 97.94 81 LEU A CA 1
ATOM 668 C C . LEU A 1 81 ? -34.219 0.506 -13.32 1 97.94 81 LEU A C 1
ATOM 670 O O . LEU A 1 81 ? -34.688 -0.632 -13.328 1 97.94 81 LEU A O 1
ATOM 674 N N . TYR A 1 82 ? -32.938 0.793 -13.234 1 98.44 82 TYR A N 1
ATOM 675 C CA . TYR A 1 82 ? -31.953 -0.251 -13.016 1 98.44 82 TYR A CA 1
ATOM 676 C C . TYR A 1 82 ? -31.547 -0.312 -11.555 1 98.44 82 TYR A C 1
ATOM 678 O O . TYR A 1 82 ? -31.594 0.696 -10.844 1 98.44 82 TYR A O 1
ATOM 686 N N . SER A 1 83 ? -31.172 -1.516 -11.109 1 98.31 83 SER A N 1
ATOM 687 C CA . SER A 1 83 ? -30.703 -1.724 -9.75 1 98.31 83 SER A CA 1
ATOM 688 C C . SER A 1 83 ? -29.25 -2.195 -9.727 1 98.31 83 SER A C 1
ATOM 690 O O . SER A 1 83 ? -28.906 -3.199 -10.359 1 98.31 83 SER A O 1
ATOM 692 N N . ILE A 1 84 ? -28.438 -1.46 -9.125 1 98.56 84 ILE A N 1
ATOM 693 C CA . ILE A 1 84 ? -27.047 -1.848 -8.906 1 98.56 84 ILE A CA 1
ATOM 694 C C . ILE A 1 84 ? -26.844 -2.229 -7.438 1 98.56 84 ILE A C 1
ATOM 696 O O . ILE A 1 84 ? -27.031 -1.401 -6.543 1 98.56 84 ILE A O 1
ATOM 700 N N . SER A 1 85 ? -26.453 -3.443 -7.172 1 98.25 85 SER A N 1
ATOM 701 C CA . SER A 1 85 ? -26.312 -3.93 -5.805 1 98.25 85 SER A CA 1
ATOM 702 C C . SER A 1 85 ? -24.891 -4.438 -5.551 1 98.25 85 SER A C 1
ATOM 704 O O . SER A 1 85 ? -24.266 -5.016 -6.441 1 98.25 85 SER A O 1
ATOM 706 N N . TYR A 1 86 ? -24.422 -4.223 -4.387 1 98.19 86 TYR A N 1
ATOM 707 C CA . TYR A 1 86 ? -23.109 -4.699 -3.961 1 98.19 86 TYR A CA 1
ATOM 708 C C . TYR A 1 86 ? -22.984 -4.672 -2.443 1 98.19 86 TYR A C 1
ATOM 710 O O . TYR A 1 86 ? -23.859 -4.145 -1.752 1 98.19 86 TYR A O 1
ATOM 718 N N . GLU A 1 87 ? -21.938 -5.301 -1.946 1 98.31 87 GLU A N 1
ATOM 719 C CA . GLU A 1 87 ? -21.594 -5.289 -0.529 1 98.31 87 GLU A CA 1
ATOM 720 C C . GLU A 1 87 ? -20.281 -4.562 -0.289 1 98.31 87 GLU A C 1
ATOM 722 O O . GLU A 1 87 ? -19.344 -4.672 -1.088 1 98.31 87 GLU A O 1
ATOM 727 N N . PHE A 1 88 ? -20.312 -3.795 0.723 1 98.62 88 PHE A N 1
ATOM 728 C CA . PHE A 1 88 ? -19.125 -3.055 1.146 1 98.62 88 PHE A CA 1
ATOM 729 C C . PHE A 1 88 ? -18.656 -3.516 2.523 1 98.62 88 PHE A C 1
ATOM 731 O O . PHE A 1 88 ? -19.453 -3.568 3.465 1 98.62 88 PHE A O 1
ATOM 738 N N . HIS A 1 89 ? -17.391 -3.914 2.656 1 98.38 89 HIS A N 1
ATOM 739 C CA . HIS A 1 89 ? -16.828 -4.359 3.932 1 98.38 89 HIS A CA 1
ATOM 740 C C . HIS A 1 89 ? -16.359 -3.176 4.766 1 98.38 89 HIS A C 1
ATOM 742 O O . HIS A 1 89 ? -15.219 -2.727 4.617 1 98.38 89 HIS A O 1
ATOM 748 N N . ALA A 1 90 ? -17.125 -2.73 5.68 1 98.5 90 ALA A N 1
ATOM 749 C CA . ALA A 1 90 ? -16.812 -1.584 6.535 1 98.5 90 ALA A CA 1
ATOM 750 C C . ALA A 1 90 ? -16.016 -2.008 7.762 1 98.5 90 ALA A C 1
ATOM 752 O O . ALA A 1 90 ? -16.562 -2.131 8.859 1 98.5 90 ALA A O 1
ATOM 753 N N . SER A 1 91 ? -14.719 -2.098 7.586 1 97.12 91 SER A N 1
ATOM 754 C CA . SER A 1 91 ? -13.891 -2.697 8.625 1 97.12 91 SER A CA 1
ATOM 755 C C . SER A 1 91 ? -12.688 -1.82 8.945 1 97.12 91 SER A C 1
ATOM 757 O O . SER A 1 91 ? -11.609 -2.328 9.281 1 97.12 91 SER A O 1
ATOM 759 N N . GLN A 1 92 ? -12.859 -0.549 8.812 1 97.31 92 GLN A N 1
ATOM 760 C CA . GLN A 1 92 ? -11.766 0.377 9.102 1 97.31 92 GLN A CA 1
ATOM 761 C C . GLN A 1 92 ? -12.211 1.46 10.078 1 97.31 92 GLN A C 1
ATOM 763 O O . GLN A 1 92 ? -12.852 2.436 9.688 1 97.31 92 GLN A O 1
ATOM 768 N N . MET A 1 93 ? -11.648 1.285 11.289 1 97.5 93 MET A N 1
ATOM 769 C CA . MET A 1 93 ? -11.984 2.273 12.312 1 97.5 93 MET A CA 1
ATOM 770 C C . MET A 1 93 ? -10.945 3.385 12.359 1 97.5 93 MET A C 1
ATOM 772 O O . MET A 1 93 ? -9.891 3.23 12.984 1 97.5 93 MET A O 1
ATOM 776 N N . ASP A 1 94 ? -11.18 4.402 11.711 1 97.62 94 ASP A N 1
ATOM 777 C CA . ASP A 1 94 ? -10.492 5.688 11.781 1 97.62 94 ASP A CA 1
ATOM 778 C C . ASP A 1 94 ? -11.367 6.812 11.234 1 97.62 94 ASP A C 1
ATOM 780 O O . ASP A 1 94 ? -12.531 6.594 10.906 1 97.62 94 ASP A O 1
ATOM 784 N N . ALA A 1 95 ? -10.875 7.938 11.172 1 98.44 95 ALA A N 1
ATOM 785 C CA . ALA A 1 95 ? -11.727 9.078 10.852 1 98.44 95 ALA A CA 1
ATOM 786 C C . ALA A 1 95 ? -12.078 9.102 9.359 1 98.44 95 ALA A C 1
ATOM 788 O O . ALA A 1 95 ? -13.008 9.797 8.945 1 98.44 95 ALA A O 1
ATOM 789 N N . GLY A 1 96 ? -11.312 8.414 8.555 1 98.06 96 GLY A N 1
ATOM 790 C CA . GLY A 1 96 ? -11.539 8.453 7.121 1 98.06 96 GLY A CA 1
ATOM 791 C C . GLY A 1 96 ? -12.078 7.145 6.57 1 98.06 96 GLY A C 1
ATOM 792 O O . GLY A 1 96 ? -12.391 7.047 5.383 1 98.06 96 GLY A O 1
ATOM 793 N N . GLY A 1 97 ? -12.188 6.109 7.422 1 98 97 GLY A N 1
ATOM 794 C CA . GLY A 1 97 ? -12.688 4.805 7.02 1 98 97 GLY A CA 1
ATOM 795 C C . GLY A 1 97 ? -14.164 4.613 7.324 1 98 97 GLY A C 1
ATOM 796 O O . GLY A 1 97 ? -14.93 5.578 7.328 1 98 97 GLY A O 1
ATOM 797 N N . SER A 1 98 ? -14.641 3.428 7.328 1 98.69 98 SER A N 1
ATOM 798 C CA . SER A 1 98 ? -16 3.025 7.664 1 98.69 98 SER A CA 1
ATOM 799 C C . SER A 1 98 ? -16 1.805 8.578 1 98.69 98 SER A C 1
ATOM 801 O O . SER A 1 98 ? -15.078 0.994 8.547 1 98.69 98 SER A O 1
ATOM 803 N N . TRP A 1 99 ? -17.016 1.708 9.352 1 98.5 99 TRP A N 1
ATOM 804 C CA . TRP A 1 99 ? -17.078 0.672 10.383 1 98.5 99 TRP A CA 1
ATOM 805 C C . TRP A 1 99 ? -18.516 0.213 10.617 1 98.5 99 TRP A C 1
ATOM 807 O O . TRP A 1 99 ? -19.422 1.032 10.672 1 98.5 99 TRP A O 1
ATOM 817 N N . SER A 1 100 ? -18.703 -1.066 10.656 1 98.25 100 SER A N 1
ATOM 818 C CA . SER A 1 100 ? -20 -1.64 10.992 1 98.25 100 SER A CA 1
ATOM 819 C C . SER A 1 100 ? -19.875 -2.725 12.055 1 98.25 100 SER A C 1
ATOM 821 O O . SER A 1 100 ? -19.094 -3.664 11.898 1 98.25 100 SER A O 1
ATOM 823 N N . ASP A 1 101 ? -20.516 -2.584 13.156 1 96.56 101 ASP A N 1
ATOM 824 C CA . ASP A 1 101 ? -20.594 -3.635 14.164 1 96.56 101 ASP A CA 1
ATOM 825 C C . ASP A 1 101 ? -21.953 -3.621 14.867 1 96.56 101 ASP A C 1
ATOM 827 O O . ASP A 1 101 ? -22.922 -3.074 14.344 1 96.56 101 ASP A O 1
ATOM 831 N N . ASP A 1 102 ? -22.109 -4.316 15.969 1 94.12 102 ASP A N 1
ATOM 832 C CA . ASP A 1 102 ? -23.391 -4.477 16.656 1 94.12 102 ASP A CA 1
ATOM 833 C C . ASP A 1 102 ? -23.812 -3.178 17.328 1 94.12 102 ASP A C 1
ATOM 835 O O . ASP A 1 102 ? -24.984 -3.014 17.703 1 94.12 102 ASP A O 1
ATOM 839 N N . GLN A 1 103 ? -22.922 -2.176 17.406 1 95.12 103 GLN A N 1
ATOM 840 C CA . GLN A 1 103 ? -23.234 -0.97 18.172 1 95.12 103 GLN A CA 1
ATOM 841 C C . GLN A 1 103 ? -23.453 0.225 17.25 1 95.12 103 GLN A C 1
ATOM 843 O O . GLN A 1 103 ? -24.094 1.2 17.625 1 95.12 103 GLN A O 1
ATOM 848 N N . GLN A 1 104 ? -22.875 0.088 16.047 1 98 104 GLN A N 1
ATOM 849 C CA . GLN A 1 104 ? -22.922 1.292 15.227 1 98 104 GLN A CA 1
ATOM 850 C C . GLN A 1 104 ? -22.766 0.954 13.75 1 98 104 GLN A C 1
ATOM 852 O O . GLN A 1 104 ? -22.312 -0.137 13.398 1 98 104 GLN A O 1
ATOM 857 N N . LEU A 1 105 ? -23.203 1.831 12.938 1 98.69 105 LEU A N 1
ATOM 858 C CA . LEU A 1 105 ? -22.828 1.961 11.539 1 98.69 105 LEU A CA 1
ATOM 859 C C . LEU A 1 105 ? -22.156 3.309 11.281 1 98.69 105 LEU A C 1
ATOM 861 O O . LEU A 1 105 ? -22.75 4.359 11.531 1 98.69 105 LEU A O 1
ATOM 865 N N . TYR A 1 106 ? -20.969 3.316 11.023 1 98.81 106 TYR A N 1
ATOM 866 C CA . TYR A 1 106 ? -20.172 4.484 10.648 1 98.81 106 TYR A CA 1
ATOM 867 C C . TYR A 1 106 ? -19.734 4.402 9.195 1 98.81 106 TYR A C 1
ATOM 869 O O . TYR A 1 106 ? -19.031 3.475 8.805 1 98.81 106 TYR A O 1
ATOM 877 N N . LEU A 1 107 ? -20.141 5.363 8.32 1 98.81 107 LEU A N 1
ATOM 878 C CA . LEU A 1 107 ? -19.828 5.34 6.898 1 98.81 107 LEU A CA 1
ATOM 879 C C . LEU A 1 107 ? -19.25 6.684 6.445 1 98.81 107 LEU A C 1
ATOM 881 O O . LEU A 1 107 ? -19.875 7.727 6.676 1 98.81 107 LEU A O 1
ATOM 885 N N . ASN A 1 108 ? -18.094 6.711 5.91 1 98.75 108 ASN A N 1
ATOM 886 C CA . ASN A 1 108 ? -17.703 7.734 4.949 1 98.75 108 ASN A CA 1
ATOM 887 C C . ASN A 1 108 ? -18.125 7.367 3.531 1 98.75 108 ASN A C 1
ATOM 889 O O . ASN A 1 108 ? -17.562 6.453 2.924 1 98.75 108 ASN A O 1
ATOM 893 N N . PHE A 1 109 ? -19.047 8.07 2.973 1 98.75 109 PHE A N 1
ATOM 894 C CA . PHE A 1 109 ? -19.656 7.684 1.71 1 98.75 109 PHE A CA 1
ATOM 895 C C . PHE A 1 109 ? -18.625 7.605 0.599 1 98.75 109 PHE A C 1
ATOM 897 O O . PHE A 1 109 ? -18.766 6.824 -0.342 1 98.75 109 PHE A O 1
ATOM 904 N N . ILE A 1 110 ? -17.578 8.336 0.69 1 98.44 110 ILE A N 1
ATOM 905 C CA . ILE A 1 110 ? -16.547 8.344 -0.34 1 98.44 110 ILE A CA 1
ATOM 906 C C . ILE A 1 110 ? -15.938 6.953 -0.487 1 98.44 110 ILE A C 1
ATOM 908 O O . ILE A 1 110 ? -15.375 6.617 -1.534 1 98.44 110 ILE A O 1
ATOM 912 N N . ASN A 1 111 ? -16.047 6.105 0.56 1 98.44 111 ASN A N 1
ATOM 913 C CA . ASN A 1 111 ? -15.492 4.762 0.533 1 98.44 111 ASN A CA 1
ATOM 914 C C . ASN A 1 111 ? -16.359 3.811 -0.292 1 98.44 111 ASN A C 1
ATOM 916 O O . ASN A 1 111 ? -15.883 2.768 -0.743 1 98.44 111 ASN A O 1
ATOM 920 N N . CYS A 1 112 ? -17.703 4.145 -0.468 1 98.69 112 CYS A N 1
ATOM 921 C CA . CYS A 1 112 ? -18.547 3.031 -0.868 1 98.69 112 CYS A CA 1
ATOM 922 C C . CYS A 1 112 ? -19.609 3.486 -1.862 1 98.69 112 CYS A C 1
ATOM 924 O O . CYS A 1 112 ? -20.469 2.699 -2.266 1 98.69 112 CYS A O 1
ATOM 926 N N . ILE A 1 113 ? -19.578 4.781 -2.264 1 98.38 113 ILE A N 1
ATOM 927 C CA . ILE A 1 113 ? -20.594 5.262 -3.203 1 98.38 113 ILE A CA 1
ATOM 928 C C . ILE A 1 113 ? -19.938 5.527 -4.562 1 98.38 113 ILE A C 1
ATOM 930 O O . ILE A 1 113 ? -18.828 6.039 -4.633 1 98.38 113 ILE A O 1
ATOM 934 N N . TYR A 1 114 ? -20.656 5.16 -5.629 1 98.38 114 TYR A N 1
ATOM 935 C CA . TYR A 1 114 ? -20.141 5.328 -6.98 1 98.38 114 TYR A CA 1
ATOM 936 C C . TYR A 1 114 ? -20.469 6.711 -7.523 1 98.38 114 TYR A C 1
ATOM 938 O O . TYR A 1 114 ? -21.578 7.223 -7.301 1 98.38 114 TYR A O 1
ATOM 946 N N . SER A 1 115 ? -19.531 7.324 -8.164 1 98.19 115 SER A N 1
ATOM 947 C CA . SER A 1 115 ? -19.781 8.469 -9.031 1 98.19 115 SER A CA 1
ATOM 948 C C . SER A 1 115 ? -20.25 8.023 -10.414 1 98.19 115 SER A C 1
ATOM 950 O O . SER A 1 115 ? -19.625 7.156 -11.031 1 98.19 115 SER A O 1
ATOM 952 N N . ILE A 1 116 ? -21.344 8.5 -10.883 1 98.19 116 ILE A N 1
ATOM 953 C CA . ILE A 1 116 ? -21.844 8.18 -12.211 1 98.19 116 ILE A CA 1
ATOM 954 C C . ILE A 1 116 ? -21.453 9.281 -13.195 1 98.19 116 ILE A C 1
ATOM 956 O O . ILE A 1 116 ? -21.859 10.43 -13.031 1 98.19 116 ILE A O 1
ATOM 960 N N . SER A 1 117 ? -20.703 8.859 -14.242 1 97.38 117 SER A N 1
ATOM 961 C CA . SER A 1 117 ? -20.188 9.828 -15.195 1 97.38 117 SER A CA 1
ATOM 962 C C . SER A 1 117 ? -21.312 10.641 -15.828 1 97.38 117 SER A C 1
ATOM 964 O O . SER A 1 117 ? -22.266 10.078 -16.375 1 97.38 117 SER A O 1
ATOM 966 N N . GLY A 1 118 ? -21.188 11.938 -15.719 1 96.5 118 GLY A N 1
ATOM 967 C CA . GLY A 1 118 ? -22.172 12.828 -16.312 1 96.5 118 GLY A CA 1
ATOM 968 C C . GLY A 1 118 ? -23.328 13.148 -15.391 1 96.5 118 GLY A C 1
ATOM 969 O O . GLY A 1 118 ? -24.172 13.992 -15.711 1 96.5 118 GLY A O 1
ATOM 970 N N . ARG A 1 119 ? -23.422 12.523 -14.242 1 97.25 119 ARG A N 1
ATOM 971 C CA . ARG A 1 119 ? -24.531 12.734 -13.328 1 97.25 119 ARG A CA 1
ATOM 972 C C . ARG A 1 119 ? -24.047 13.125 -11.938 1 97.25 119 ARG A C 1
ATOM 974 O O . ARG A 1 119 ? -24.719 12.844 -10.945 1 97.25 119 ARG A O 1
ATOM 981 N N . GLU A 1 120 ? -22.906 13.664 -11.852 1 97 120 GLU A N 1
ATOM 982 C CA . GLU A 1 120 ? -22.281 13.977 -10.562 1 97 120 GLU A CA 1
ATOM 983 C C . GLU A 1 120 ? -23 15.125 -9.867 1 97 120 GLU A C 1
ATOM 985 O O . GLU A 1 120 ? -22.938 15.258 -8.641 1 97 120 GLU A O 1
ATOM 990 N N . THR A 1 121 ? -23.734 15.969 -10.617 1 96.94 121 THR A N 1
ATOM 991 C CA . THR A 1 121 ? -24.359 17.156 -10.039 1 96.94 121 THR A CA 1
ATOM 992 C C . THR A 1 121 ? -25.828 16.891 -9.719 1 96.94 121 THR A C 1
ATOM 994 O O . THR A 1 121 ? -26.547 17.781 -9.273 1 96.94 121 THR A O 1
ATOM 997 N N . MET A 1 122 ? -26.266 15.648 -9.938 1 97.25 122 MET A N 1
ATOM 998 C CA . MET A 1 122 ? -27.672 15.312 -9.672 1 97.25 122 MET A CA 1
ATOM 999 C C . MET A 1 122 ? -27.875 14.984 -8.203 1 97.25 122 MET A C 1
ATOM 1001 O O . MET A 1 122 ? -26.984 14.445 -7.543 1 97.25 122 MET A O 1
ATOM 1005 N N . PRO A 1 123 ? -29.062 15.32 -7.727 1 98.06 123 PRO A N 1
ATOM 1006 C CA . PRO A 1 123 ? -29.359 14.977 -6.332 1 98.06 123 PRO A CA 1
ATOM 1007 C C . PRO A 1 123 ? -29.391 13.477 -6.082 1 98.06 123 PRO A C 1
ATOM 1009 O O . PRO A 1 123 ? -29.734 12.703 -6.984 1 98.06 123 PRO A O 1
ATOM 1012 N N . ILE A 1 124 ? -29.047 13.094 -4.922 1 98.62 124 ILE A N 1
ATOM 1013 C CA . ILE A 1 124 ? -29.016 11.688 -4.527 1 98.62 124 ILE A CA 1
ATOM 1014 C C . ILE A 1 124 ? -29.766 11.5 -3.217 1 98.62 124 ILE A C 1
ATOM 1016 O O . ILE A 1 124 ? -29.453 12.156 -2.217 1 98.62 124 ILE A O 1
ATOM 1020 N N . ALA A 1 125 ? -30.719 10.641 -3.191 1 98.69 125 ALA A N 1
ATOM 1021 C CA . ALA A 1 125 ? -31.422 10.281 -1.971 1 98.69 125 ALA A CA 1
ATOM 1022 C C . ALA A 1 125 ? -30.797 9.07 -1.296 1 98.69 125 ALA A C 1
ATOM 1024 O O . ALA A 1 125 ? -30.312 8.156 -1.972 1 98.69 125 ALA A O 1
ATOM 1025 N N . ILE A 1 126 ? -30.797 9.055 0.035 1 98.69 126 ILE A N 1
ATOM 1026 C CA . ILE A 1 126 ? -30.234 7.949 0.803 1 98.69 126 ILE A CA 1
ATOM 1027 C C . ILE A 1 126 ? -31.266 7.465 1.831 1 98.69 126 ILE A C 1
ATOM 1029 O O . ILE A 1 126 ? -31.75 8.25 2.643 1 98.69 126 ILE A O 1
ATOM 1033 N N . ASP A 1 127 ? -31.547 6.242 1.802 1 98.62 127 ASP A N 1
ATOM 1034 C CA . ASP A 1 127 ? -32.406 5.59 2.773 1 98.62 127 ASP A CA 1
ATOM 1035 C C . ASP A 1 127 ? -31.656 4.527 3.564 1 98.62 127 ASP A C 1
ATOM 1037 O O . ASP A 1 127 ? -31 3.654 2.979 1 98.62 127 ASP A O 1
ATOM 1041 N N . PHE A 1 128 ? -31.766 4.605 4.902 1 98.62 128 PHE A N 1
ATOM 1042 C CA . PHE A 1 128 ? -31.141 3.607 5.762 1 98.62 128 PHE A CA 1
ATOM 1043 C C . PHE A 1 128 ? -32.188 2.66 6.34 1 98.62 128 PHE A C 1
ATOM 1045 O O . PHE A 1 128 ? -33.188 3.104 6.906 1 98.62 128 PHE A O 1
ATOM 1052 N N . GLU A 1 129 ? -32 1.408 6.152 1 98.12 129 GLU A N 1
ATOM 1053 C CA . GLU A 1 129 ? -32.781 0.401 6.867 1 98.12 129 GLU A CA 1
ATOM 1054 C C . GLU A 1 129 ? -32.094 -0.001 8.172 1 98.12 129 GLU A C 1
ATOM 1056 O O . GLU A 1 129 ? -31.391 -1.016 8.227 1 98.12 129 GLU A O 1
ATOM 1061 N N . LEU A 1 130 ? -32.312 0.769 9.195 1 97.12 130 LEU A N 1
ATOM 1062 C CA . LEU A 1 130 ? -31.734 0.571 10.516 1 97.12 130 LEU A CA 1
ATOM 1063 C C . LEU A 1 130 ? -32.812 0.533 11.586 1 97.12 130 LEU A C 1
ATOM 1065 O O . LEU A 1 130 ? -33.938 0.98 11.359 1 97.12 130 LEU A O 1
ATOM 1069 N N . PRO A 1 131 ? -32.5 -0.069 12.734 1 95.25 131 PRO A N 1
ATOM 1070 C CA . PRO A 1 131 ? -33.438 0.005 13.844 1 95.25 131 PRO A CA 1
ATOM 1071 C C . PRO A 1 131 ? -33.875 1.438 14.164 1 95.25 131 PRO A C 1
ATOM 1073 O O . PRO A 1 131 ? -33.031 2.35 14.133 1 95.25 131 PRO A O 1
ATOM 1076 N N . ALA A 1 132 ? -35.125 1.591 14.508 1 94.25 132 ALA A N 1
ATOM 1077 C CA . ALA A 1 132 ? -35.688 2.916 14.711 1 94.25 132 ALA A CA 1
ATOM 1078 C C . ALA A 1 132 ? -35 3.643 15.867 1 94.25 132 ALA A C 1
ATOM 1080 O O . ALA A 1 132 ? -34.938 4.875 15.875 1 94.25 132 ALA A O 1
ATOM 1081 N N . GLU A 1 133 ? -34.469 2.887 16.75 1 94.81 133 GLU A N 1
ATOM 1082 C CA . GLU A 1 133 ? -33.906 3.475 17.953 1 94.81 133 GLU A CA 1
ATOM 1083 C C . GLU A 1 133 ? -32.531 4.082 17.656 1 94.81 133 GLU A C 1
ATOM 1085 O O . GLU A 1 133 ? -31.984 4.844 18.453 1 94.81 133 GLU A O 1
ATOM 1090 N N . MET A 1 134 ? -31.953 3.789 16.516 1 96.81 134 MET A N 1
ATOM 1091 C CA . MET A 1 134 ? -30.656 4.359 16.172 1 96.81 134 MET A CA 1
ATOM 1092 C C . MET A 1 134 ? -30.797 5.801 15.695 1 96.81 134 MET A C 1
ATOM 1094 O O . MET A 1 134 ? -31.672 6.105 14.875 1 96.81 134 MET A O 1
ATOM 1098 N N . GLU A 1 135 ? -30.062 6.609 16.312 1 97.44 135 GLU A N 1
ATOM 1099 C CA . GLU A 1 135 ? -29.938 7.984 15.836 1 97.44 135 GLU A CA 1
ATOM 1100 C C . GLU A 1 135 ? -28.812 8.109 14.805 1 97.44 135 GLU A C 1
ATOM 1102 O O . GLU A 1 135 ? -27.797 7.414 14.891 1 97.44 135 GLU A O 1
ATOM 1107 N N . ILE A 1 136 ? -29.047 8.984 13.789 1 98.5 136 ILE A N 1
ATOM 1108 C CA . ILE A 1 136 ? -28.047 9.172 12.742 1 98.5 136 ILE A CA 1
ATOM 1109 C C . ILE A 1 136 ? -27.484 10.594 12.805 1 98.5 136 ILE A C 1
ATOM 1111 O O . ILE A 1 136 ? -28.25 11.562 12.695 1 98.5 136 ILE A O 1
ATOM 1115 N N . ALA A 1 137 ? -26.203 10.719 13.062 1 98.69 137 ALA A N 1
ATOM 1116 C CA . ALA A 1 137 ? -25.484 11.984 13.008 1 98.69 137 ALA A CA 1
ATOM 1117 C C . ALA A 1 137 ? -24.859 12.203 11.633 1 98.69 137 ALA A C 1
ATOM 1119 O O . ALA A 1 137 ? -24.109 11.359 11.148 1 98.69 137 ALA A O 1
ATOM 1120 N N . THR A 1 138 ? -25.188 13.25 10.922 1 98.62 138 THR A N 1
ATOM 1121 C CA . THR A 1 138 ? -24.641 13.617 9.617 1 98.62 138 THR A CA 1
ATOM 1122 C C . THR A 1 138 ? -24.984 15.062 9.281 1 98.62 138 THR A C 1
ATOM 1124 O O . THR A 1 138 ? -25.844 15.672 9.914 1 98.62 138 THR A O 1
ATOM 1127 N N . ALA A 1 139 ? -24.203 15.602 8.375 1 98.25 139 ALA A N 1
ATOM 1128 C CA . ALA A 1 139 ? -24.469 16.969 7.938 1 98.25 139 ALA A CA 1
ATOM 1129 C C . ALA A 1 139 ? -25.516 17.016 6.84 1 98.25 139 ALA A C 1
ATOM 1131 O O . ALA A 1 139 ? -25.984 18.094 6.453 1 98.25 139 ALA A O 1
ATOM 1132 N N . LEU A 1 140 ? -25.953 15.867 6.328 1 98.5 140 LEU A N 1
ATOM 1133 C CA . LEU A 1 140 ? -26.953 15.82 5.266 1 98.5 140 LEU A CA 1
ATOM 1134 C C . LEU A 1 140 ? -28.328 16.25 5.785 1 98.5 140 LEU A C 1
ATOM 1136 O O . LEU A 1 140 ? -28.688 15.938 6.918 1 98.5 140 LEU A O 1
ATOM 1140 N N . PRO A 1 141 ? -29.078 16.984 4.984 1 97.75 141 PRO A N 1
ATOM 1141 C CA . PRO A 1 141 ? -30.453 17.297 5.375 1 97.75 141 PRO A CA 1
ATOM 1142 C C . PRO A 1 141 ? -31.328 16.062 5.512 1 97.75 141 PRO A C 1
ATOM 1144 O O . PRO A 1 141 ? -31.344 15.211 4.621 1 97.75 141 PRO A O 1
ATOM 1147 N N . ARG A 1 142 ? -32.031 16.047 6.59 1 97.44 142 ARG A N 1
ATOM 1148 C CA . ARG A 1 142 ? -32.938 14.945 6.855 1 97.44 142 ARG A CA 1
ATOM 1149 C C . ARG A 1 142 ? -34.312 15.211 6.223 1 97.44 142 ARG A C 1
ATOM 1151 O O . ARG A 1 142 ? -34.844 16.312 6.332 1 97.44 142 ARG A O 1
ATOM 1158 N N . THR A 1 143 ? -34.844 14.188 5.559 1 97.44 143 THR A N 1
ATOM 1159 C CA . THR A 1 143 ? -36.156 14.336 4.938 1 97.44 143 THR A CA 1
ATOM 1160 C C . THR A 1 143 ? -37.188 13.508 5.691 1 97.44 143 THR A C 1
ATOM 1162 O O . THR A 1 143 ? -38.375 13.844 5.684 1 97.44 143 THR A O 1
ATOM 1165 N N . ALA A 1 144 ? -36.844 12.422 6.238 1 96.31 144 ALA A N 1
ATOM 1166 C CA . ALA A 1 144 ? -37.625 11.539 7.082 1 96.31 144 ALA A CA 1
ATOM 1167 C C . ALA A 1 144 ? -36.75 10.68 7.977 1 96.31 144 ALA A C 1
ATOM 1169 O O . ALA A 1 144 ? -35.531 10.836 7.977 1 96.31 144 ALA A O 1
ATOM 1170 N N . LEU A 1 145 ? -37.438 9.898 8.805 1 95.38 145 LEU A N 1
ATOM 1171 C CA . LEU A 1 145 ? -36.656 9.016 9.664 1 95.38 145 LEU A CA 1
ATOM 1172 C C . LEU A 1 145 ? -35.688 8.156 8.828 1 95.38 145 LEU A C 1
ATOM 1174 O O . LEU A 1 145 ? -36.156 7.395 7.969 1 95.38 145 LEU A O 1
ATOM 1178 N N . HIS A 1 146 ? -34.469 8.344 9.086 1 97.56 146 HIS A N 1
ATOM 1179 C CA . HIS A 1 146 ? -33.406 7.574 8.469 1 97.56 146 HIS A CA 1
ATOM 1180 C C . HIS A 1 146 ? -33.344 7.812 6.969 1 97.56 146 HIS A C 1
ATOM 1182 O O . HIS A 1 146 ? -32.875 6.953 6.215 1 97.56 146 HIS A O 1
ATOM 1188 N N . GLN A 1 147 ? -33.875 8.945 6.504 1 98.38 147 GLN A N 1
ATOM 1189 C CA . GLN A 1 147 ? -33.844 9.336 5.102 1 98.38 147 GLN A CA 1
ATOM 1190 C C . GLN A 1 147 ? -33.188 10.711 4.938 1 98.38 147 GLN A C 1
ATOM 1192 O O . GLN A 1 147 ? -33.5 11.641 5.691 1 98.38 147 GLN A O 1
ATOM 1197 N N . PHE A 1 148 ? -32.312 10.797 4 1 98.69 148 PHE A N 1
ATOM 1198 C CA . PHE A 1 148 ? -31.531 12.016 3.77 1 98.69 148 PHE A CA 1
ATOM 1199 C C . PHE A 1 148 ? -31.406 12.297 2.277 1 98.69 148 PHE A C 1
ATOM 1201 O O . PHE A 1 148 ? -31.672 11.422 1.449 1 98.69 148 PHE A O 1
ATOM 1208 N N . THR A 1 149 ? -31.016 13.508 1.963 1 98.44 149 THR A N 1
ATOM 1209 C CA . THR A 1 149 ? -30.797 13.883 0.571 1 98.44 149 THR A CA 1
ATOM 1210 C C . THR A 1 149 ? -29.5 14.688 0.424 1 98.44 149 THR A C 1
ATOM 1212 O O . THR A 1 149 ? -29.172 15.508 1.282 1 98.44 149 THR A O 1
ATOM 1215 N N . ALA A 1 150 ? -28.75 14.422 -0.587 1 98.56 150 ALA A N 1
ATOM 1216 C CA . ALA A 1 150 ? -27.578 15.195 -0.977 1 98.56 150 ALA A CA 1
ATOM 1217 C C . ALA A 1 150 ? -27.844 15.977 -2.262 1 98.56 150 ALA A C 1
ATOM 1219 O O . ALA A 1 150 ? -28.484 15.469 -3.186 1 98.56 150 ALA A O 1
ATOM 1220 N N . ARG A 1 151 ? -27.312 17.141 -2.334 1 97.94 151 ARG A N 1
ATOM 1221 C CA . ARG A 1 151 ? -27.484 17.984 -3.51 1 97.94 151 ARG A CA 1
ATOM 1222 C C . ARG A 1 151 ? -26.781 17.391 -4.723 1 97.94 151 ARG A C 1
ATOM 1224 O O . ARG A 1 151 ? -27.234 17.562 -5.859 1 97.94 151 ARG A O 1
ATOM 1231 N N . ASP A 1 152 ? -25.719 16.828 -4.574 1 97.94 152 ASP A N 1
ATOM 1232 C CA . ASP A 1 152 ? -24.891 16.234 -5.605 1 97.94 152 ASP A CA 1
ATOM 1233 C C . ASP A 1 152 ? -23.906 15.227 -5.004 1 97.94 152 ASP A C 1
ATOM 1235 O O . ASP A 1 152 ? -23.969 14.93 -3.809 1 97.94 152 ASP A O 1
ATOM 1239 N N . PHE A 1 153 ? -23.078 14.648 -5.871 1 98.06 153 PHE A N 1
ATOM 1240 C CA . PHE A 1 153 ? -22.125 13.617 -5.461 1 98.06 153 PHE A CA 1
ATOM 1241 C C . PHE A 1 153 ? -21.156 14.156 -4.418 1 98.06 153 PHE A C 1
ATOM 1243 O O . PHE A 1 153 ? -20.906 13.508 -3.404 1 98.06 153 PHE A O 1
ATOM 1250 N N . GLN A 1 154 ? -20.594 15.336 -4.602 1 97 154 GLN A N 1
ATOM 1251 C CA . GLN A 1 154 ? -19.625 15.922 -3.68 1 97 154 GLN A CA 1
ATOM 1252 C C . GLN A 1 154 ? -20.234 16.125 -2.299 1 97 154 GLN A C 1
ATOM 1254 O O . GLN A 1 154 ? -19.609 15.844 -1.282 1 97 154 GLN A O 1
ATOM 1259 N N . HIS A 1 155 ? -21.453 16.656 -2.297 1 97.62 155 HIS A N 1
ATOM 1260 C CA . HIS A 1 155 ? -22.156 16.859 -1.034 1 97.62 155 HIS A CA 1
ATOM 1261 C C . HIS A 1 155 ? -22.281 15.555 -0.263 1 97.62 155 HIS A C 1
ATOM 1263 O O . HIS A 1 155 ? -22.078 15.523 0.952 1 97.62 155 HIS A O 1
ATOM 1269 N N . LEU A 1 156 ? -22.531 14.516 -0.974 1 98.44 156 LEU A N 1
ATOM 1270 C CA . LEU A 1 156 ? -22.719 13.219 -0.34 1 98.44 156 LEU A CA 1
ATOM 1271 C C . LEU A 1 156 ? -21.406 12.695 0.235 1 98.44 156 LEU A C 1
ATOM 1273 O O . LEU A 1 156 ? -21.344 12.336 1.412 1 98.44 156 LEU A O 1
ATOM 1277 N N . VAL A 1 157 ? -20.375 12.688 -0.584 1 97.81 157 VAL A N 1
ATOM 1278 C CA . VAL A 1 157 ? -19.125 12.062 -0.167 1 97.81 157 VAL A CA 1
ATOM 1279 C C . VAL A 1 157 ? -18.438 12.93 0.887 1 97.81 157 VAL A C 1
ATOM 1281 O O . VAL A 1 157 ? -17.516 12.477 1.561 1 97.81 157 VAL A O 1
ATOM 1284 N N . ASP A 1 158 ? -18.938 14.094 1.093 1 97.25 158 ASP A N 1
ATOM 1285 C CA . ASP A 1 158 ? -18.391 15 2.102 1 97.25 158 ASP A CA 1
ATOM 1286 C C . ASP A 1 158 ? -19.234 14.984 3.369 1 97.25 158 ASP A C 1
ATOM 1288 O O . ASP A 1 158 ? -19.141 15.898 4.199 1 97.25 158 ASP A O 1
ATOM 1292 N N . SER A 1 159 ? -20.141 14.094 3.475 1 98.44 159 SER A N 1
ATOM 1293 C CA . SER A 1 159 ? -21.062 14.055 4.609 1 98.44 159 SER A CA 1
ATOM 1294 C C . SER A 1 159 ? -21.094 12.672 5.242 1 98.44 159 SER A C 1
ATOM 1296 O O . SER A 1 159 ? -22.078 11.938 5.098 1 98.44 159 SER A O 1
ATOM 1298 N N . PRO A 1 160 ? -20.062 12.312 6.035 1 98.56 160 PRO A N 1
ATOM 1299 C CA . PRO A 1 160 ? -20.062 11.008 6.699 1 98.56 160 PRO A CA 1
ATOM 1300 C C . PRO A 1 160 ? -21.203 10.844 7.691 1 98.56 160 PRO A C 1
ATOM 1302 O O . PRO A 1 160 ? -21.844 11.828 8.07 1 98.56 160 PRO A O 1
ATOM 1305 N N . VAL A 1 161 ? -21.453 9.578 8.109 1 98.56 161 VAL A N 1
ATOM 1306 C CA . VAL A 1 161 ? -22.578 9.289 9 1 98.56 161 VAL A CA 1
ATOM 1307 C C . VAL A 1 161 ? -22.125 8.375 10.141 1 98.56 161 VAL A C 1
ATOM 1309 O O . VAL A 1 161 ? -21.297 7.484 9.93 1 98.56 161 VAL A O 1
ATOM 1312 N N . ILE A 1 162 ? -22.562 8.625 11.32 1 98.88 162 ILE A N 1
ATOM 1313 C CA . ILE A 1 162 ? -22.5 7.703 12.453 1 98.88 162 ILE A CA 1
ATOM 1314 C C . ILE A 1 162 ? -23.906 7.398 12.953 1 98.88 162 ILE A C 1
ATOM 1316 O O . ILE A 1 162 ? -24.656 8.305 13.305 1 98.88 162 ILE A O 1
ATOM 1320 N N . ALA A 1 163 ? -24.281 6.223 12.891 1 98.81 163 ALA A N 1
ATOM 1321 C CA . ALA A 1 163 ? -25.578 5.773 13.398 1 98.81 163 ALA A CA 1
ATOM 1322 C C . ALA A 1 163 ? -25.406 4.863 14.609 1 98.81 163 ALA A C 1
ATOM 1324 O O . ALA A 1 163 ? -24.609 3.916 14.578 1 98.81 163 ALA A O 1
ATOM 1325 N N . SER A 1 164 ? -26.047 5.164 15.664 1 98.56 164 SER A N 1
ATOM 1326 C CA . SER A 1 164 ? -25.984 4.367 16.891 1 98.56 164 SER A CA 1
ATOM 1327 C C . SER A 1 164 ? -27.125 4.707 17.828 1 98.56 164 SER A C 1
ATOM 1329 O O . SER A 1 164 ? -27.703 5.785 17.75 1 98.56 164 SER A O 1
ATOM 1331 N N . SER A 1 165 ? -27.5 3.77 18.703 1 97.75 165 SER A N 1
ATOM 1332 C CA . SER A 1 165 ? -28.484 4.027 19.75 1 97.75 165 SER A CA 1
ATOM 1333 C C . SER A 1 165 ? -27.844 4.719 20.938 1 97.75 165 SER A C 1
ATOM 1335 O O . SER A 1 165 ? -28.547 5.148 21.859 1 97.75 165 SER A O 1
ATOM 1337 N N . HIS A 1 166 ? -26.578 4.973 20.859 1 96.94 166 HIS A N 1
ATOM 1338 C CA . HIS A 1 166 ? -25.859 5.484 22.016 1 96.94 166 HIS A CA 1
ATOM 1339 C C . HIS A 1 166 ? -25.219 6.836 21.719 1 96.94 166 HIS A C 1
ATOM 1341 O O . HIS A 1 166 ? -24.344 7.293 22.469 1 96.94 166 HIS A O 1
ATOM 1347 N N . LEU A 1 167 ? -25.594 7.445 20.719 1 97.88 167 LEU A N 1
ATOM 1348 C CA . LEU A 1 167 ? -25.047 8.75 20.359 1 97.88 167 LEU A CA 1
ATOM 1349 C C . LEU A 1 167 ? -25.453 9.797 21.391 1 97.88 167 LEU A C 1
ATOM 1351 O O . LEU A 1 167 ? -26.594 9.805 21.859 1 97.88 167 LEU A O 1
ATOM 1355 N N . GLN A 1 168 ? -24.5 10.562 21.75 1 98.25 168 GLN A N 1
ATOM 1356 C CA . GLN A 1 168 ? -24.75 11.727 22.578 1 98.25 168 GLN A CA 1
ATOM 1357 C C . GLN A 1 168 ? -24.578 13.023 21.781 1 98.25 168 GLN A C 1
ATOM 1359 O O . GLN A 1 168 ? -23.641 13.164 21 1 98.25 168 GLN A O 1
ATOM 1364 N N . HIS A 1 169 ? -25.547 13.891 21.969 1 98.56 169 HIS A N 1
ATOM 1365 C CA . HIS A 1 169 ? -25.547 15.109 21.172 1 98.56 169 HIS A CA 1
ATOM 1366 C C . HIS A 1 169 ? -25.562 16.344 22.047 1 98.56 169 HIS A C 1
ATOM 1368 O O . HIS A 1 169 ? -26.344 16.438 23 1 98.56 169 HIS A O 1
ATOM 1374 N N . TYR A 1 170 ? -24.656 17.25 21.891 1 98.69 170 TYR A N 1
ATOM 1375 C CA . TYR A 1 170 ? -24.594 18.594 22.469 1 98.69 170 TYR A CA 1
ATOM 1376 C C . TYR A 1 170 ? -24.422 19.641 21.375 1 98.69 170 TYR A C 1
ATOM 1378 O O . TYR A 1 170 ? -24.219 19.312 20.203 1 98.69 170 TYR A O 1
ATOM 1386 N N . SER A 1 171 ? -24.578 20.844 21.672 1 98.31 171 SER A N 1
ATOM 1387 C CA . SER A 1 171 ? -24.422 21.891 20.672 1 98.31 171 SER A CA 1
ATOM 1388 C C . SER A 1 171 ? -24.078 23.234 21.312 1 98.31 171 SER A C 1
ATOM 1390 O O . SER A 1 171 ? -24.219 23.391 22.531 1 98.31 171 SER A O 1
ATOM 1392 N N . TYR A 1 172 ? -23.531 24.094 20.625 1 98.56 172 TYR A N 1
ATOM 1393 C CA . TYR A 1 172 ? -23.344 25.5 20.969 1 98.56 172 TYR A CA 1
ATOM 1394 C C . TYR A 1 172 ? -23.531 26.391 19.75 1 98.56 172 TYR A C 1
ATOM 1396 O O . TYR A 1 172 ? -23.594 25.906 18.609 1 98.56 172 TYR A O 1
ATOM 1404 N N . GLN A 1 173 ? -23.734 27.625 20 1 98.12 173 GLN A N 1
ATOM 1405 C CA . GLN A 1 173 ? -23.984 28.578 18.906 1 98.12 173 GLN A CA 1
ATOM 1406 C C . GLN A 1 173 ? -22.953 29.688 18.906 1 98.12 173 GLN A C 1
ATOM 1408 O O . GLN A 1 173 ? -22.578 30.203 19.969 1 98.12 173 GLN A O 1
ATOM 1413 N N . VAL A 1 174 ? -22.453 29.969 17.828 1 97.81 174 VAL A N 1
ATOM 1414 C CA . VAL A 1 174 ? -21.594 31.141 17.609 1 97.81 174 VAL A CA 1
ATOM 1415 C C . VAL A 1 174 ? -22.094 31.938 16.406 1 97.81 174 VAL A C 1
ATOM 1417 O O . VAL A 1 174 ? -22.281 31.391 15.32 1 97.81 174 VAL A O 1
ATOM 1420 N N . ALA A 1 175 ? -22.328 33.281 16.625 1 93.38 175 ALA A N 1
ATOM 1421 C CA . ALA A 1 175 ? -22.953 34.125 15.594 1 93.38 175 ALA A CA 1
ATOM 1422 C C . ALA A 1 175 ? -24.25 33.5 15.094 1 93.38 175 ALA A C 1
ATOM 1424 O O . ALA A 1 175 ? -25.141 33.188 15.891 1 93.38 175 ALA A O 1
ATOM 1425 N N . ASN A 1 176 ? -24.359 33.156 13.758 1 93.88 176 ASN A N 1
ATOM 1426 C CA . ASN A 1 176 ? -25.609 32.625 13.203 1 93.88 176 ASN A CA 1
ATOM 1427 C C . ASN A 1 176 ? -25.516 31.156 12.875 1 93.88 176 ASN A C 1
ATOM 1429 O O . ASN A 1 176 ? -26.344 30.625 12.133 1 93.88 176 ASN A O 1
ATOM 1433 N N . SER A 1 177 ? -24.516 30.531 13.438 1 97.69 177 SER A N 1
ATOM 1434 C CA . SER A 1 177 ? -24.297 29.141 13.07 1 97.69 177 SER A CA 1
ATOM 1435 C C . SER A 1 177 ? -24.406 28.234 14.289 1 97.69 177 SER A C 1
ATOM 1437 O O . SER A 1 177 ? -24 28.609 15.391 1 97.69 177 SER A O 1
ATOM 1439 N N . ASN A 1 178 ? -24.984 27.047 14.094 1 98.25 178 ASN A N 1
ATOM 1440 C CA . ASN A 1 178 ? -25.062 26 15.117 1 98.25 178 ASN A CA 1
ATOM 1441 C C . ASN A 1 178 ? -23.938 24.984 14.953 1 98.25 178 ASN A C 1
ATOM 1443 O O . ASN A 1 178 ? -23.688 24.5 13.844 1 98.25 178 ASN A O 1
ATOM 1447 N N . PHE A 1 179 ? -23.281 24.781 16.016 1 98.81 179 PHE A N 1
ATOM 1448 C CA . PHE A 1 179 ? -22.234 23.75 16.031 1 98.81 179 PHE A CA 1
ATOM 1449 C C . PHE A 1 179 ? -22.656 22.547 16.859 1 98.81 179 PHE A C 1
ATOM 1451 O O . PHE A 1 179 ? -22.969 22.688 18.047 1 98.81 179 PHE A O 1
ATOM 1458 N N . HIS A 1 180 ? -22.703 21.391 16.172 1 98.75 180 HIS A N 1
ATOM 1459 C CA . HIS A 1 180 ? -23.172 20.156 16.812 1 98.75 180 HIS A CA 1
ATOM 1460 C C . HIS A 1 180 ? -22 19.281 17.234 1 98.75 180 HIS A C 1
ATOM 1462 O O . HIS A 1 180 ? -21.047 19.094 16.469 1 98.75 180 HIS A O 1
ATOM 1468 N N . LEU A 1 181 ? -22.031 18.781 18.469 1 98.81 181 LEU A N 1
ATOM 1469 C CA . LEU A 1 181 ? -21.062 17.828 19 1 98.81 181 LEU A CA 1
ATOM 1470 C C . LEU A 1 181 ? -21.703 16.469 19.219 1 98.81 181 LEU A C 1
ATOM 1472 O O . LEU A 1 181 ? -22.516 16.312 20.125 1 98.81 181 LEU A O 1
ATOM 1476 N N . TRP A 1 182 ? -21.328 15.562 18.344 1 98.81 182 TRP A N 1
ATOM 1477 C CA . TRP A 1 182 ? -21.812 14.195 18.484 1 98.81 182 TRP A CA 1
ATOM 1478 C C . TRP A 1 182 ? -20.719 13.289 19.047 1 98.81 182 TRP A C 1
ATOM 1480 O O . TRP A 1 182 ? -19.594 13.266 18.531 1 98.81 182 TRP A O 1
ATOM 1490 N N . PHE A 1 183 ? -21.031 12.578 20.172 1 98.81 183 PHE A N 1
ATOM 1491 C CA . PHE A 1 183 ? -20.062 11.672 20.766 1 98.81 183 PHE A CA 1
ATOM 1492 C C . PHE A 1 183 ? -20.578 10.242 20.766 1 98.81 183 PHE A C 1
ATOM 1494 O O . PHE A 1 183 ? -21.719 9.992 21.188 1 98.81 183 PHE A O 1
ATOM 1501 N N . LEU A 1 184 ? -19.859 9.383 20.234 1 98.5 184 LEU A N 1
ATOM 1502 C CA . LEU A 1 184 ? -20.062 7.957 20.453 1 98.5 184 LEU A CA 1
ATOM 1503 C C . LEU A 1 184 ? -18.906 7.383 21.281 1 98.5 184 LEU A C 1
ATOM 1505 O O . LEU A 1 184 ? -17.75 7.465 20.875 1 98.5 184 LEU A O 1
ATOM 1509 N N . GLY A 1 185 ? -19.172 6.766 22.391 1 97.44 185 GLY A N 1
ATOM 1510 C CA . GLY A 1 185 ? -18.188 6.293 23.359 1 97.44 185 GLY A CA 1
ATOM 1511 C C . GLY A 1 185 ? -18.297 6.973 24.703 1 97.44 185 GLY A C 1
ATOM 1512 O O . GLY A 1 185 ? -19.156 7.828 24.906 1 97.44 185 GLY A O 1
ATOM 1513 N N . GLU A 1 186 ? -17.406 6.668 25.625 1 97.44 186 GLU A N 1
ATOM 1514 C CA . GLU A 1 186 ? -17.469 7.184 27 1 97.44 186 GLU A CA 1
ATOM 1515 C C . GLU A 1 186 ? -16.891 8.594 27.078 1 97.44 186 GLU A C 1
ATOM 1517 O O . GLU A 1 186 ? -15.844 8.875 26.484 1 97.44 186 GLU A O 1
ATOM 1522 N N . ILE A 1 187 ? -17.562 9.414 27.766 1 98.38 187 ILE A N 1
ATOM 1523 C CA . ILE A 1 187 ? -17.094 10.781 27.984 1 98.38 187 ILE A CA 1
ATOM 1524 C C . ILE A 1 187 ? -16.469 10.891 29.375 1 98.38 187 ILE A C 1
ATOM 1526 O O . ILE A 1 187 ? -17.141 10.625 30.375 1 98.38 187 ILE A O 1
ATOM 1530 N N . HIS A 1 188 ? -15.242 11.242 29.438 1 98.25 188 HIS A N 1
ATOM 1531 C CA . HIS A 1 188 ? -14.516 11.336 30.688 1 98.25 188 HIS A CA 1
ATOM 1532 C C . HIS A 1 188 ? -14 12.758 30.922 1 98.25 188 HIS A C 1
ATOM 1534 O O . HIS A 1 188 ? -12.891 12.945 31.438 1 98.25 188 HIS A O 1
ATOM 1540 N N . PHE A 1 189 ? -14.688 13.773 30.453 1 98.06 189 PHE A N 1
ATOM 1541 C CA . PHE A 1 189 ? -14.398 15.188 30.641 1 98.06 189 PHE A CA 1
ATOM 1542 C C . PHE A 1 189 ? -15.68 15.961 30.938 1 98.06 189 PHE A C 1
ATOM 1544 O O . PHE A 1 189 ? -16.781 15.422 30.828 1 98.06 189 PHE A O 1
ATOM 1551 N N . ASP A 1 190 ? -15.555 17.172 31.344 1 97.69 190 ASP A N 1
ATOM 1552 C CA . ASP A 1 190 ? -16.688 18.047 31.641 1 97.69 190 ASP A CA 1
ATOM 1553 C C . ASP A 1 190 ? -17.219 18.719 30.375 1 97.69 190 ASP A C 1
ATOM 1555 O O . ASP A 1 190 ? -16.594 19.641 29.844 1 97.69 190 ASP A O 1
ATOM 1559 N N . VAL A 1 191 ? -18.406 18.328 29.922 1 97.88 191 VAL A N 1
ATOM 1560 C CA . VAL A 1 191 ? -18.953 18.719 28.625 1 97.88 191 VAL A CA 1
ATOM 1561 C C . VAL A 1 191 ? -19.203 20.219 28.609 1 97.88 191 VAL A C 1
ATOM 1563 O O . VAL A 1 191 ? -18.844 20.906 27.641 1 97.88 191 VAL A O 1
ATOM 1566 N N . PRO A 1 192 ? -19.797 20.828 29.625 1 98 192 PRO A N 1
ATOM 1567 C CA . PRO A 1 192 ? -20 22.281 29.609 1 98 192 PRO A CA 1
ATOM 1568 C C . PRO A 1 192 ? -18.703 23.062 29.453 1 98 192 PRO A C 1
ATOM 1570 O O . PRO A 1 192 ? -18.641 24.031 28.703 1 98 192 PRO A O 1
ATOM 1573 N N . THR A 1 193 ? -17.719 22.625 30.188 1 97.62 193 THR A N 1
ATOM 1574 C CA . THR A 1 193 ? -16.422 23.281 30.062 1 97.62 193 THR A CA 1
ATOM 1575 C C . THR A 1 193 ? -15.883 23.141 28.641 1 97.62 193 THR A C 1
ATOM 1577 O O . THR A 1 193 ? -15.344 24.109 28.094 1 97.62 193 THR A O 1
ATOM 1580 N N . LEU A 1 194 ? -16 21.938 28.125 1 97.94 194 LEU A N 1
ATOM 1581 C CA . LEU A 1 194 ? -15.57 21.703 26.75 1 97.94 194 LEU A CA 1
ATOM 1582 C C . LEU A 1 194 ? -16.281 22.656 25.797 1 97.94 194 LEU A C 1
ATOM 1584 O O . LEU A 1 194 ? -15.633 23.297 24.953 1 97.94 194 LEU A O 1
ATOM 1588 N N . ILE A 1 195 ? -17.531 22.766 25.922 1 98.5 195 ILE A N 1
ATOM 1589 C CA . ILE A 1 195 ? -18.359 23.578 25.031 1 98.5 195 ILE A CA 1
ATOM 1590 C C . ILE A 1 195 ? -17.922 25.047 25.094 1 98.5 195 ILE A C 1
ATOM 1592 O O . ILE A 1 195 ? -17.797 25.719 24.078 1 98.5 195 ILE A O 1
ATOM 1596 N N . ASN A 1 196 ? -17.672 25.516 26.312 1 98.25 196 ASN A N 1
ATOM 1597 C CA . ASN A 1 196 ? -17.219 26.891 26.484 1 98.25 196 ASN A CA 1
ATOM 1598 C C . ASN A 1 196 ? -15.914 27.156 25.766 1 98.25 196 ASN A C 1
ATOM 1600 O O . ASN A 1 196 ? -15.75 28.203 25.141 1 98.25 196 ASN A O 1
ATOM 1604 N N . GLN A 1 197 ? -15.07 26.25 25.891 1 98 197 GLN A N 1
ATOM 1605 C CA . GLN A 1 197 ? -13.766 26.406 25.25 1 98 197 GLN A CA 1
ATOM 1606 C C . GLN A 1 197 ? -13.875 26.25 23.734 1 98 197 GLN A C 1
ATOM 1608 O O . GLN A 1 197 ? -13.188 26.938 22.984 1 98 197 GLN A O 1
ATOM 1613 N N . PHE A 1 198 ? -14.734 25.344 23.281 1 98.69 198 PHE A N 1
ATOM 1614 C CA . PHE A 1 198 ? -15 25.203 21.859 1 98.69 198 PHE A CA 1
ATOM 1615 C C . PHE A 1 198 ? -15.57 26.484 21.266 1 98.69 198 PHE A C 1
ATOM 1617 O O . PHE A 1 198 ? -15.164 26.922 20.188 1 98.69 198 PHE A O 1
ATOM 1624 N N . GLU A 1 199 ? -16.5 27.047 22 1 98.56 199 GLU A N 1
ATOM 1625 C CA . GLU A 1 199 ? -17.094 28.312 21.578 1 98.56 199 GLU A CA 1
ATOM 1626 C C . GLU A 1 199 ? -16.031 29.391 21.422 1 98.56 199 GLU A C 1
ATOM 1628 O O . GLU A 1 199 ? -16.078 30.172 20.469 1 98.56 199 GLU A O 1
ATOM 1633 N N . ALA A 1 200 ? -15.094 29.391 22.328 1 98.19 200 ALA A N 1
ATOM 1634 C CA . ALA A 1 200 ? -14.07 30.438 22.359 1 98.19 200 ALA A CA 1
ATOM 1635 C C . ALA A 1 200 ? -13.188 30.375 21.109 1 98.19 200 ALA A C 1
ATOM 1637 O O . ALA A 1 200 ? -12.984 31.391 20.438 1 98.19 200 ALA A O 1
ATOM 1638 N N . PHE A 1 201 ? -12.656 29.188 20.797 1 98.25 201 PHE A N 1
ATOM 1639 C CA . PHE A 1 201 ? -11.773 29.156 19.641 1 98.25 201 PHE A CA 1
ATOM 1640 C C . PHE A 1 201 ? -12.57 29.266 18.344 1 98.25 201 PHE A C 1
ATOM 1642 O O . PHE A 1 201 ? -12.047 29.734 17.328 1 98.25 201 PHE A O 1
ATOM 1649 N N . THR A 1 202 ? -13.812 28.781 18.312 1 98.75 202 THR A N 1
ATOM 1650 C CA . THR A 1 202 ? -14.672 28.938 17.156 1 98.75 202 THR A CA 1
ATOM 1651 C C . THR A 1 202 ? -14.891 30.406 16.828 1 98.75 202 THR A C 1
ATOM 1653 O O . THR A 1 202 ? -14.773 30.828 15.68 1 98.75 202 THR A O 1
ATOM 1656 N N . LYS A 1 203 ? -15.203 31.172 17.875 1 98.25 203 LYS A N 1
ATOM 1657 C CA . LYS A 1 203 ? -15.43 32.625 17.734 1 98.25 203 LYS A CA 1
ATOM 1658 C C . LYS A 1 203 ? -14.203 33.312 17.141 1 98.25 203 LYS A C 1
ATOM 1660 O O . LYS A 1 203 ? -14.32 34.125 16.234 1 98.25 203 LYS A O 1
ATOM 1665 N N . ARG A 1 204 ? -13.047 32.938 17.609 1 97.62 204 ARG A N 1
ATOM 1666 C CA . ARG A 1 204 ? -11.812 33.531 17.141 1 97.62 204 ARG A CA 1
ATOM 1667 C C . ARG A 1 204 ? -11.586 33.25 15.664 1 97.62 204 ARG A C 1
ATOM 1669 O O . ARG A 1 204 ? -11.133 34.125 14.914 1 97.62 204 ARG A O 1
ATOM 1676 N N . GLN A 1 205 ? -11.82 32 15.234 1 98.25 205 GLN A N 1
ATOM 1677 C CA . GLN A 1 205 ? -11.609 31.641 13.836 1 98.25 205 GLN A CA 1
ATOM 1678 C C . GLN A 1 205 ? -12.602 32.375 12.93 1 98.25 205 GLN A C 1
ATOM 1680 O O . GLN A 1 205 ? -12.227 32.844 11.859 1 98.25 205 GLN A O 1
ATOM 1685 N N . ILE A 1 206 ? -13.859 32.469 13.367 1 98.25 206 ILE A N 1
ATOM 1686 C CA . ILE A 1 206 ? -14.883 33.125 12.57 1 98.25 206 ILE A CA 1
ATOM 1687 C C . ILE A 1 206 ? -14.539 34.625 12.438 1 98.25 206 ILE A C 1
ATOM 1689 O O . ILE A 1 206 ? -14.648 35.188 11.352 1 98.25 206 ILE A O 1
ATOM 1693 N N . GLU A 1 207 ? -14.086 35.219 13.5 1 97.19 207 GLU A N 1
ATOM 1694 C CA . GLU A 1 207 ? -13.68 36.625 13.477 1 97.19 207 GLU A CA 1
ATOM 1695 C C . GLU A 1 207 ? -12.508 36.844 12.516 1 97.19 207 GLU A C 1
ATOM 1697 O O . GLU A 1 207 ? -12.477 37.844 11.789 1 97.19 207 GLU A O 1
ATOM 1702 N N . ALA A 1 208 ? -11.594 35.969 12.516 1 97 208 ALA A N 1
ATOM 1703 C CA . ALA A 1 208 ? -10.406 36.062 11.688 1 97 208 ALA A CA 1
ATOM 1704 C C . ALA A 1 208 ? -10.766 36.062 10.203 1 97 208 ALA A C 1
ATOM 1706 O O . ALA A 1 208 ? -10.188 36.812 9.414 1 97 208 ALA A O 1
ATOM 1707 N N . PHE A 1 209 ? -11.695 35.219 9.812 1 97.81 209 PHE A N 1
ATOM 1708 C CA . PHE A 1 209 ? -12.062 35.094 8.406 1 97.81 209 PHE A CA 1
ATOM 1709 C C . PHE A 1 209 ? -13.188 36.062 8.062 1 97.81 209 PHE A C 1
ATOM 1711 O O . PHE A 1 209 ? -13.453 36.344 6.891 1 97.81 209 PHE A O 1
ATOM 1718 N N . GLY A 1 210 ? -13.93 36.562 9.07 1 96.56 210 GLY A N 1
ATOM 1719 C CA . GLY A 1 210 ? -14.969 37.562 8.906 1 96.56 210 GLY A CA 1
ATOM 1720 C C . GLY A 1 210 ? -16.359 36.969 8.75 1 96.56 210 GLY A C 1
ATOM 1721 O O . GLY A 1 210 ? -17.359 37.656 8.953 1 96.56 210 GLY A O 1
ATOM 1722 N N . GLU A 1 211 ? -16.422 35.688 8.422 1 96.5 211 GLU A N 1
ATOM 1723 C CA . GLU A 1 211 ? -17.719 35.031 8.258 1 96.5 211 GLU A CA 1
ATOM 1724 C C . GLU A 1 211 ? -17.578 33.5 8.367 1 96.5 211 GLU A C 1
ATOM 1726 O O . GLU A 1 211 ? -16.469 32.969 8.305 1 96.5 211 GLU A O 1
ATOM 1731 N N . PHE A 1 212 ? -18.609 32.844 8.578 1 97.25 212 PHE A N 1
ATOM 1732 C CA . PHE A 1 212 ? -18.797 31.391 8.555 1 97.25 212 PHE A CA 1
ATOM 1733 C C . PHE A 1 212 ? -20.031 31.016 7.758 1 97.25 212 PHE A C 1
ATOM 1735 O O . PHE A 1 212 ? -21.141 30.953 8.312 1 97.25 212 PHE A O 1
ATOM 1742 N N . PRO A 1 213 ? -19.844 30.719 6.469 1 93.62 213 PRO A N 1
ATOM 1743 C CA . PRO A 1 213 ? -21 30.609 5.582 1 93.62 213 PRO A CA 1
ATOM 1744 C C . PRO A 1 213 ? -21.703 29.25 5.699 1 93.62 213 PRO A C 1
ATOM 1746 O O . PRO A 1 213 ? -21.953 28.594 4.688 1 93.62 213 PRO A O 1
ATOM 1749 N N . SER A 1 214 ? -21.984 28.734 6.828 1 95.62 214 SER A N 1
ATOM 1750 C CA . SER A 1 214 ? -22.766 27.531 7.078 1 95.62 214 SER A CA 1
ATOM 1751 C C . SER A 1 214 ? -23.688 27.719 8.273 1 95.62 214 SER A C 1
ATOM 1753 O O . SER A 1 214 ? -23.312 28.328 9.273 1 95.62 214 SER A O 1
ATOM 1755 N N . THR A 1 215 ? -24.875 27.188 8.172 1 96.69 215 THR A N 1
ATOM 1756 C CA . THR A 1 215 ? -25.812 27.281 9.273 1 96.69 215 THR A CA 1
ATOM 1757 C C . THR A 1 215 ? -25.516 26.234 10.344 1 96.69 215 THR A C 1
ATOM 1759 O O . THR A 1 215 ? -25.781 26.453 11.531 1 96.69 215 THR A O 1
ATOM 1762 N N . ASP A 1 216 ? -25 25.125 9.844 1 97.69 216 ASP A N 1
ATOM 1763 C CA . ASP A 1 216 ? -24.688 24.031 10.758 1 97.69 216 ASP A CA 1
ATOM 1764 C C . ASP A 1 216 ? -23.312 23.453 10.469 1 97.69 216 ASP A C 1
ATOM 1766 O O . ASP A 1 216 ? -22.875 23.406 9.32 1 97.69 216 ASP A O 1
ATOM 1770 N N . TYR A 1 217 ? -22.672 23.062 11.438 1 98.56 217 TYR A N 1
ATOM 1771 C CA . TYR A 1 217 ? -21.406 22.312 11.367 1 98.56 217 TYR A CA 1
ATOM 1772 C C . TYR A 1 217 ? -21.391 21.188 12.398 1 98.56 217 TYR A C 1
ATOM 1774 O O . TYR A 1 217 ? -21.812 21.375 13.539 1 98.56 217 TYR A O 1
ATOM 1782 N N . HIS A 1 218 ? -20.906 20 12.016 1 98.81 218 HIS A N 1
ATOM 1783 C CA . HIS A 1 218 ? -21.031 18.828 12.875 1 98.81 218 HIS A CA 1
ATOM 1784 C C . HIS A 1 218 ? -19.672 18.25 13.219 1 98.81 218 HIS A C 1
ATOM 1786 O O . HIS A 1 218 ? -18.922 17.828 12.328 1 98.81 218 HIS A O 1
ATOM 1792 N N . PHE A 1 219 ? -19.297 18.266 14.523 1 98.88 219 PHE A N 1
ATOM 1793 C CA . PHE A 1 219 ? -18.188 17.453 15.008 1 98.88 219 PHE A CA 1
ATOM 1794 C C . PHE A 1 219 ? -18.656 16.047 15.328 1 98.88 219 PHE A C 1
ATOM 1796 O O . PHE A 1 219 ? -19.516 15.852 16.203 1 98.88 219 PHE A O 1
ATOM 1803 N N . LEU A 1 220 ? -18.156 15.047 14.641 1 98.88 220 LEU A N 1
ATOM 1804 C CA . LEU A 1 220 ? -18.469 13.648 14.891 1 98.88 220 LEU A CA 1
ATOM 1805 C C . LEU A 1 220 ? -17.312 12.945 15.586 1 98.88 220 LEU A C 1
ATOM 1807 O O . LEU A 1 220 ? -16.266 12.688 14.969 1 98.88 220 LEU A O 1
ATOM 1811 N N . TYR A 1 221 ? -17.484 12.594 16.891 1 98.88 221 TYR A N 1
ATOM 1812 C CA . TYR A 1 221 ? -16.406 12.023 17.688 1 98.88 221 TYR A CA 1
ATOM 1813 C C . TYR A 1 221 ? -16.641 10.531 17.922 1 98.88 221 TYR A C 1
ATOM 1815 O O . TYR A 1 221 ? -17.719 10.133 18.344 1 98.88 221 TYR A O 1
ATOM 1823 N N . GLN A 1 222 ? -15.664 9.773 17.594 1 98.56 222 GLN A N 1
ATOM 1824 C CA . GLN A 1 222 ? -15.57 8.398 18.047 1 98.56 222 GLN A CA 1
ATOM 1825 C C . GLN A 1 222 ? -14.555 8.266 19.188 1 98.56 222 GLN A C 1
ATOM 1827 O O . GLN A 1 222 ? -13.344 8.25 18.938 1 98.56 222 GLN A O 1
ATOM 1832 N N . LEU A 1 223 ? -15.023 8.18 20.422 1 98.56 223 LEU A N 1
ATOM 1833 C CA . LEU A 1 223 ? -14.164 7.98 21.578 1 98.56 223 LEU A CA 1
ATOM 1834 C C . LEU A 1 223 ? -13.93 6.496 21.844 1 98.56 223 LEU A C 1
ATOM 1836 O O . LEU A 1 223 ? -14.789 5.82 22.406 1 98.56 223 LEU A O 1
ATOM 1840 N N . LEU A 1 224 ? -12.773 6.012 21.453 1 97.94 224 LEU A N 1
ATOM 1841 C CA . LEU A 1 224 ? -12.477 4.586 21.391 1 97.94 224 LEU A CA 1
ATOM 1842 C C . LEU A 1 224 ? -11.836 4.109 22.688 1 97.94 224 LEU A C 1
ATOM 1844 O O . LEU A 1 224 ? -11.203 4.895 23.406 1 97.94 224 LEU A O 1
ATOM 1848 N N . PRO A 1 225 ? -11.984 2.889 23.047 1 96.06 225 PRO A N 1
ATOM 1849 C CA . PRO A 1 225 ? -11.422 2.359 24.281 1 96.06 225 PRO A CA 1
ATOM 1850 C C . PRO A 1 225 ? -9.945 2.002 24.156 1 96.06 225 PRO A C 1
ATOM 1852 O O . PRO A 1 225 ? -9.32 1.579 25.141 1 96.06 225 PRO A O 1
ATOM 1855 N N . TYR A 1 226 ? -9.375 2.082 23.031 1 95.06 226 TYR A N 1
ATOM 1856 C CA . TYR A 1 226 ? -7.965 1.799 22.781 1 95.06 226 TYR A CA 1
ATOM 1857 C C . TYR A 1 226 ? -7.277 2.99 22.125 1 95.06 226 TYR A C 1
ATOM 1859 O O . TYR A 1 226 ? -7.941 3.936 21.688 1 95.06 226 TYR A O 1
ATOM 1867 N N . LYS A 1 227 ? -6.02 2.988 22.141 1 96.69 227 LYS A N 1
ATOM 1868 C CA . LYS A 1 227 ? -5.238 4.125 21.656 1 96.69 227 LYS A CA 1
ATOM 1869 C C . LYS A 1 227 ? -5.484 4.371 20.172 1 96.69 227 LYS A C 1
ATOM 1871 O O . LYS A 1 227 ? -5.328 3.461 19.344 1 96.69 227 LYS A O 1
ATOM 1876 N N . HIS A 1 228 ? -5.961 5.492 19.844 1 97.38 228 HIS A N 1
ATOM 1877 C CA . HIS A 1 228 ? -6.176 5.934 18.469 1 97.38 228 HIS A CA 1
ATOM 1878 C C . HIS A 1 228 ? -6.285 7.453 18.391 1 97.38 228 HIS A C 1
ATOM 1880 O O . HIS A 1 228 ? -6.77 8.094 19.328 1 97.38 228 HIS A O 1
ATOM 1886 N N . TYR A 1 229 ? -5.832 8.078 17.375 1 97.75 229 TYR A N 1
ATOM 1887 C CA . TYR A 1 229 ? -5.852 9.523 17.172 1 97.75 229 TYR A CA 1
ATOM 1888 C C . TYR A 1 229 ? -5.871 9.859 15.688 1 97.75 229 TYR A C 1
ATOM 1890 O O . TYR A 1 229 ? -4.883 9.648 14.984 1 97.75 229 TYR A O 1
ATOM 1898 N N . HIS A 1 230 ? -7.016 10.383 15.234 1 98 230 HIS A N 1
ATOM 1899 C CA . HIS A 1 230 ? -7.141 10.695 13.812 1 98 230 HIS A CA 1
ATOM 1900 C C . HIS A 1 230 ? -8.281 11.68 13.57 1 98 230 HIS A C 1
ATOM 1902 O O . HIS A 1 230 ? -9.32 11.609 14.227 1 98 230 HIS A O 1
ATOM 1908 N N . GLY A 1 231 ? -8.07 12.617 12.625 1 98.31 231 GLY A N 1
ATOM 1909 C CA . GLY A 1 231 ? -9.102 13.562 12.219 1 98.31 231 GLY A CA 1
ATOM 1910 C C . GLY A 1 231 ? -9.188 13.734 10.711 1 98.31 231 GLY A C 1
ATOM 1911 O O . GLY A 1 231 ? -8.164 13.727 10.023 1 98.31 231 GLY A O 1
ATOM 1912 N N . VAL A 1 232 ? -10.398 13.867 10.258 1 98.31 232 VAL A N 1
ATOM 1913 C CA . VAL A 1 232 ? -10.617 14.102 8.836 1 98.31 232 VAL A CA 1
ATOM 1914 C C . VAL A 1 232 ? -11.625 15.234 8.648 1 98.31 232 VAL A C 1
ATOM 1916 O O . VAL A 1 232 ? -12.688 15.234 9.266 1 98.31 232 VAL A O 1
ATOM 1919 N N . GLU A 1 233 ? -11.289 16.156 7.793 1 97.75 233 GLU A N 1
ATOM 1920 C CA . GLU A 1 233 ? -12.125 17.328 7.535 1 97.75 233 GLU A CA 1
ATOM 1921 C C . GLU A 1 233 ? -13.133 17.047 6.426 1 97.75 233 GLU A C 1
ATOM 1923 O O . GLU A 1 233 ? -12.844 16.312 5.48 1 97.75 233 GLU A O 1
ATOM 1928 N N . HIS A 1 234 ? -14.281 17.609 6.527 1 97.75 234 HIS A N 1
ATOM 1929 C CA . HIS A 1 234 ? -15.32 17.688 5.508 1 97.75 234 HIS A CA 1
ATOM 1930 C C . HIS A 1 234 ? -15.898 19.094 5.422 1 97.75 234 HIS A C 1
ATOM 1932 O O . HIS A 1 234 ? -15.617 19.938 6.277 1 97.75 234 HIS A O 1
ATOM 1938 N N . GLN A 1 235 ? -16.656 19.406 4.41 1 96.94 235 GLN A N 1
ATOM 1939 C CA . GLN A 1 235 ? -17.125 20.75 4.141 1 96.94 235 GLN A CA 1
ATOM 1940 C C . GLN A 1 235 ? -17.984 21.281 5.289 1 96.94 235 GLN A C 1
ATOM 1942 O O . GLN A 1 235 ? -17.906 22.469 5.637 1 96.94 235 GLN A O 1
ATOM 1947 N N . HIS A 1 236 ? -18.844 20.375 5.883 1 97.88 236 HIS A N 1
ATOM 1948 C CA . HIS A 1 236 ? -19.75 20.844 6.922 1 97.88 236 HIS A CA 1
ATOM 1949 C C . HIS A 1 236 ? -19.672 19.969 8.164 1 97.88 236 HIS A C 1
ATOM 1951 O O . HIS A 1 236 ? -20.625 19.906 8.945 1 97.88 236 HIS A O 1
ATOM 1957 N N . SER A 1 237 ? -18.609 19.234 8.234 1 98.44 237 SER A N 1
ATOM 1958 C CA . SER A 1 237 ? -18.406 18.359 9.383 1 98.44 237 SER A CA 1
ATOM 1959 C C . SER A 1 237 ? -16.953 17.906 9.5 1 98.44 237 SER A C 1
ATOM 1961 O O . SER A 1 237 ? -16.125 18.266 8.664 1 98.44 237 SER A O 1
ATOM 1963 N N . THR A 1 238 ? -16.625 17.266 10.508 1 98.69 238 THR A N 1
ATOM 1964 C CA . THR A 1 238 ? -15.359 16.547 10.703 1 98.69 238 THR A CA 1
ATOM 1965 C C . THR A 1 238 ? -15.578 15.273 11.516 1 98.69 238 THR A C 1
ATOM 1967 O O . THR A 1 238 ? -16.531 15.18 12.289 1 98.69 238 THR A O 1
ATOM 1970 N N . VAL A 1 239 ? -14.797 14.297 11.211 1 98.88 239 VAL A N 1
ATOM 1971 C CA . VAL A 1 239 ? -14.789 13.086 12.023 1 98.88 239 VAL A CA 1
ATOM 1972 C C . VAL A 1 239 ? -13.461 12.969 12.766 1 98.88 239 VAL A C 1
ATOM 1974 O O . VAL A 1 239 ? -12.391 13.164 12.188 1 98.88 239 VAL A O 1
ATOM 1977 N N . ILE A 1 240 ? -13.531 12.719 14.047 1 98.88 240 ILE A N 1
ATOM 1978 C CA . ILE A 1 240 ? -12.336 12.578 14.883 1 98.88 240 ILE A CA 1
ATOM 1979 C C . ILE A 1 240 ? -12.422 11.281 15.688 1 98.88 240 ILE A C 1
ATOM 1981 O O . ILE A 1 240 ? -13.445 11 16.312 1 98.88 240 ILE A O 1
ATOM 1985 N N . THR A 1 241 ? -11.445 10.469 15.594 1 98.75 241 THR A N 1
ATOM 1986 C CA . THR A 1 241 ? -11.305 9.289 16.438 1 98.75 241 THR A CA 1
ATOM 1987 C C . THR A 1 241 ? -10.219 9.508 17.5 1 98.75 241 THR A C 1
ATOM 1989 O O . THR A 1 241 ? -9.148 10.031 17.188 1 98.75 241 THR A O 1
ATOM 1992 N N . PHE A 1 242 ? -10.547 9.234 18.719 1 98.62 242 PHE A N 1
ATOM 1993 C CA . PHE A 1 242 ? -9.617 9.438 19.828 1 98.62 242 PHE A CA 1
ATOM 1994 C C . PHE A 1 242 ? -9.758 8.328 20.859 1 98.62 242 PHE A C 1
ATOM 1996 O O . PHE A 1 242 ? -10.875 7.941 21.219 1 98.62 242 PHE A O 1
ATOM 2003 N N . GLY A 1 243 ? -8.688 7.828 21.344 1 97.44 243 GLY A N 1
ATOM 2004 C CA . GLY A 1 243 ? -8.695 6.836 22.406 1 97.44 243 GLY A CA 1
ATOM 2005 C C . GLY A 1 243 ? -7.34 6.668 23.062 1 97.44 243 GLY A C 1
ATOM 2006 O O . GLY A 1 243 ? -6.316 7.09 22.531 1 97.44 243 GLY A O 1
ATOM 2007 N N . PRO A 1 244 ? -7.262 6.105 24.219 1 97.44 244 PRO A N 1
ATOM 2008 C CA . PRO A 1 244 ? -8.414 5.605 24.984 1 97.44 244 PRO A CA 1
ATOM 2009 C C . PRO A 1 244 ? -9.281 6.723 25.547 1 97.44 244 PRO A C 1
ATOM 2011 O O . PRO A 1 244 ? -8.758 7.719 26.047 1 97.44 244 PRO A O 1
ATOM 2014 N N . ALA A 1 245 ? -10.57 6.488 25.516 1 98 245 ALA A N 1
ATOM 2015 C CA . ALA A 1 245 ? -11.523 7.488 25.969 1 98 245 ALA A CA 1
ATOM 2016 C C . ALA A 1 245 ? -11.227 7.922 27.406 1 98 245 ALA A C 1
ATOM 2018 O O . ALA A 1 245 ? -11.289 9.109 27.734 1 98 245 ALA A O 1
ATOM 2019 N N . LYS A 1 246 ? -10.852 7.016 28.219 1 97.5 246 LYS A N 1
ATOM 2020 C CA . LYS A 1 246 ? -10.586 7.27 29.641 1 97.5 246 LYS A CA 1
ATOM 2021 C C . LYS A 1 246 ? -9.438 8.258 29.812 1 97.5 246 LYS A C 1
ATOM 2023 O O . LYS A 1 246 ? -9.391 9 30.797 1 97.5 246 LYS A O 1
ATOM 2028 N N . SER A 1 247 ? -8.602 8.297 28.844 1 98.06 247 SER A N 1
ATOM 2029 C CA . SER A 1 247 ? -7.426 9.156 28.938 1 98.06 247 SER A CA 1
ATOM 2030 C C . SER A 1 247 ? -7.797 10.625 28.797 1 98.06 247 SER A C 1
ATOM 2032 O O . SER A 1 247 ? -7.008 11.508 29.156 1 98.06 247 SER A O 1
ATOM 2034 N N . LEU A 1 248 ? -8.961 10.953 28.391 1 98.19 248 LEU A N 1
ATOM 2035 C CA . LEU A 1 248 ? -9.398 12.32 28.141 1 98.19 248 LEU A CA 1
ATOM 2036 C C . LEU A 1 248 ? -9.688 13.039 29.453 1 98.19 248 LEU A C 1
ATOM 2038 O O . LEU A 1 248 ? -9.977 14.242 29.469 1 98.19 248 LEU A O 1
ATOM 2042 N N . SER A 1 249 ? -9.578 12.328 30.562 1 97.81 249 SER A N 1
ATOM 2043 C CA . SER A 1 249 ? -9.633 12.969 31.875 1 97.81 249 SER A CA 1
ATOM 2044 C C . SER A 1 249 ? -8.328 13.68 32.188 1 97.81 249 SER A C 1
ATOM 2046 O O . SER A 1 249 ? -8.273 14.508 33.125 1 97.81 249 SER A O 1
ATOM 2048 N N . GLN A 1 250 ? -7.316 13.352 31.453 1 97.38 250 GLN A N 1
ATOM 2049 C CA . GLN A 1 250 ? -5.992 13.93 31.672 1 97.38 250 GLN A CA 1
ATOM 2050 C C . GLN A 1 250 ? -5.805 15.18 30.812 1 97.38 250 GLN A C 1
ATOM 2052 O O . GLN A 1 250 ? -6.227 15.211 29.641 1 97.38 250 GLN A O 1
ATOM 2057 N N . LYS A 1 251 ? -5.133 16.125 31.297 1 95.31 251 LYS A N 1
ATOM 2058 C CA . LYS A 1 251 ? -4.973 17.438 30.656 1 95.31 251 LYS A CA 1
ATOM 2059 C C . LYS A 1 251 ? -4.25 17.312 29.328 1 95.31 251 LYS A C 1
ATOM 2061 O O . LYS A 1 251 ? -4.672 17.891 28.328 1 95.31 251 LYS A O 1
ATOM 2066 N N . ASP A 1 252 ? -3.211 16.531 29.312 1 95.44 252 ASP A N 1
ATOM 2067 C CA . ASP A 1 252 ? -2.418 16.406 28.094 1 95.44 252 ASP A CA 1
ATOM 2068 C C . ASP A 1 252 ? -3.234 15.773 26.969 1 95.44 252 ASP A C 1
ATOM 2070 O O . ASP A 1 252 ? -3.092 16.141 25.812 1 95.44 252 ASP A O 1
ATOM 2074 N N . GLN A 1 253 ? -4.082 14.828 27.297 1 97.56 253 GLN A N 1
ATOM 2075 C CA . GLN A 1 253 ? -4.895 14.133 26.312 1 97.56 253 GLN A CA 1
ATOM 2076 C C . GLN A 1 253 ? -6.039 15.016 25.828 1 97.56 253 GLN A C 1
ATOM 2078 O O . GLN A 1 253 ? -6.355 15.031 24.625 1 97.56 253 GLN A O 1
ATOM 2083 N N . ILE A 1 254 ? -6.652 15.719 26.75 1 97.81 254 ILE A N 1
ATOM 2084 C CA . ILE A 1 254 ? -7.738 16.594 26.344 1 97.81 254 ILE A CA 1
ATOM 2085 C C . ILE A 1 254 ? -7.184 17.75 25.5 1 97.81 254 ILE A C 1
ATOM 2087 O O . ILE A 1 254 ? -7.848 18.219 24.578 1 97.81 254 ILE A O 1
ATOM 2091 N N . ASP A 1 255 ? -5.918 18.219 25.781 1 97.75 255 ASP A N 1
ATOM 2092 C CA . ASP A 1 255 ? -5.254 19.203 24.938 1 97.75 255 ASP A CA 1
ATOM 2093 C C . ASP A 1 255 ? -5.137 18.734 23.5 1 97.75 255 ASP A C 1
ATOM 2095 O O . ASP A 1 255 ? -5.312 19.516 22.562 1 97.75 255 ASP A O 1
ATOM 2099 N N . GLU A 1 256 ? -4.84 17.422 23.359 1 97.75 256 GLU A N 1
ATOM 2100 C CA . GLU A 1 256 ? -4.738 16.844 22.031 1 97.75 256 GLU A CA 1
ATOM 2101 C C . GLU A 1 256 ? -6.09 16.844 21.312 1 97.75 256 GLU A C 1
ATOM 2103 O O . GLU A 1 256 ? -6.164 17.109 20.109 1 97.75 256 GLU A O 1
ATOM 2108 N N . LEU A 1 257 ? -7.109 16.547 22.062 1 98.56 257 LEU A N 1
ATOM 2109 C CA . LEU A 1 257 ? -8.453 16.578 21.484 1 98.56 257 LEU A CA 1
ATOM 2110 C C . LEU A 1 257 ? -8.797 17.984 21 1 98.56 257 LEU A C 1
ATOM 2112 O O . LEU A 1 257 ? -9.359 18.156 19.922 1 98.56 257 LEU A O 1
ATOM 2116 N N . PHE A 1 258 ? -8.484 19.047 21.812 1 98.56 258 PHE A N 1
ATOM 2117 C CA . PHE A 1 258 ? -8.719 20.422 21.422 1 98.56 258 PHE A CA 1
ATOM 2118 C C . PHE A 1 258 ? -7.895 20.797 20.203 1 98.56 258 PHE A C 1
ATOM 2120 O O . PHE A 1 258 ? -8.391 21.453 19.281 1 98.56 258 PHE A O 1
ATOM 2127 N N . GLY A 1 259 ? -6.648 20.281 20.219 1 98.44 259 GLY A N 1
ATOM 2128 C CA . GLY A 1 259 ? -5.766 20.562 19.094 1 98.44 259 GLY A CA 1
ATOM 2129 C C . GLY A 1 259 ? -6.328 20.078 17.766 1 98.44 259 GLY A C 1
ATOM 2130 O O . GLY A 1 259 ? -6.41 20.859 16.812 1 98.44 259 GLY A O 1
ATOM 2131 N N . VAL A 1 260 ? -6.746 18.828 17.734 1 98.56 260 VAL A N 1
ATOM 2132 C CA . VAL A 1 260 ? -7.254 18.25 16.5 1 98.56 260 VAL A CA 1
ATOM 2133 C C . VAL A 1 260 ? -8.594 18.891 16.141 1 98.56 260 VAL A C 1
ATOM 2135 O O . VAL A 1 260 ? -8.906 19.094 14.961 1 98.56 260 VAL A O 1
ATOM 2138 N N . SER A 1 261 ? -9.422 19.234 17.109 1 98.81 261 SER A N 1
ATOM 2139 C CA . SER A 1 261 ? -10.727 19.828 16.844 1 98.81 261 SER A CA 1
ATOM 2140 C C . SER A 1 261 ? -10.586 21.219 16.234 1 98.81 261 SER A C 1
ATOM 2142 O O . SER A 1 261 ? -11.273 21.547 15.266 1 98.81 261 SER A O 1
ATOM 2144 N N . CYS A 1 262 ? -9.711 22.016 16.828 1 98.81 262 CYS A N 1
ATOM 2145 C CA . CYS A 1 262 ? -9.469 23.359 16.312 1 98.81 262 CYS A CA 1
ATOM 2146 C C . CYS A 1 262 ? -8.875 23.297 14.914 1 98.81 262 CYS A C 1
ATOM 2148 O O . CYS A 1 262 ? -9.281 24.062 14.031 1 98.81 262 CYS A O 1
ATOM 2150 N N . HIS A 1 263 ? -7.965 22.375 14.719 1 98.69 263 HIS A N 1
ATOM 2151 C CA . HIS A 1 263 ? -7.34 22.109 13.43 1 98.69 263 HIS A CA 1
ATOM 2152 C C . HIS A 1 263 ? -8.383 21.766 12.367 1 98.69 263 HIS A C 1
ATOM 2154 O O . HIS A 1 263 ? -8.375 22.328 11.273 1 98.69 263 HIS A O 1
ATOM 2160 N N . GLU A 1 264 ? -9.281 20.859 12.688 1 98.69 264 GLU A N 1
ATOM 2161 C CA . GLU A 1 264 ? -10.289 20.391 11.742 1 98.69 264 GLU A CA 1
ATOM 2162 C C . GLU A 1 264 ? -11.297 21.484 11.422 1 98.69 264 GLU A C 1
ATOM 2164 O O . GLU A 1 264 ? -11.781 21.578 10.289 1 98.69 264 GLU A O 1
ATOM 2169 N N . LEU A 1 265 ? -11.656 22.281 12.445 1 98.81 265 LEU A N 1
ATOM 2170 C CA . LEU A 1 265 ? -12.57 23.375 12.172 1 98.81 265 LEU A CA 1
ATOM 2171 C C . LEU A 1 265 ? -11.953 24.359 11.188 1 98.81 265 LEU A C 1
ATOM 2173 O O . LEU A 1 265 ? -12.633 24.875 10.297 1 98.81 265 LEU A O 1
ATOM 2177 N N . TYR A 1 266 ? -10.664 24.625 11.367 1 98.75 266 TYR A N 1
ATOM 2178 C CA . TYR A 1 266 ? -9.977 25.547 10.469 1 98.75 266 TYR A CA 1
ATOM 2179 C C . TYR A 1 266 ? -10.062 25.078 9.023 1 98.75 266 TYR A C 1
ATOM 2181 O O . TYR A 1 266 ? -10.156 25.891 8.102 1 98.75 266 TYR A O 1
ATOM 2189 N N . HIS A 1 267 ? -10.102 23.797 8.805 1 98.62 267 HIS A N 1
ATOM 2190 C CA . HIS A 1 267 ? -10.203 23.203 7.473 1 98.62 267 HIS A CA 1
ATOM 2191 C C . HIS A 1 267 ? -11.523 23.578 6.809 1 98.62 267 HIS A C 1
ATOM 2193 O O . HIS A 1 267 ? -11.664 23.484 5.586 1 98.62 267 HIS A O 1
ATOM 2199 N N . PHE A 1 268 ? -12.508 24.031 7.574 1 98.31 268 PHE A N 1
ATOM 2200 C CA . PHE A 1 268 ? -13.742 24.516 6.965 1 98.31 268 PHE A CA 1
ATOM 2201 C C . PHE A 1 268 ? -13.438 25.531 5.871 1 98.31 268 PHE A C 1
ATOM 2203 O O . PHE A 1 268 ? -14.031 25.5 4.793 1 98.31 268 PHE A O 1
ATOM 2210 N N . TRP A 1 269 ? -12.547 26.453 6.219 1 98.5 269 TRP A N 1
ATOM 2211 C CA . TRP A 1 269 ? -12.133 27.469 5.25 1 98.5 269 TRP A CA 1
ATOM 2212 C C . TRP A 1 269 ? -11.008 26.953 4.359 1 98.5 269 TRP A C 1
ATOM 2214 O O . TRP A 1 269 ? -11.148 26.906 3.137 1 98.5 269 TRP A O 1
ATOM 2224 N N . ASN A 1 270 ? -9.93 26.484 5.023 1 98.38 270 ASN A N 1
ATOM 2225 C CA . ASN A 1 270 ? -8.742 26.062 4.285 1 98.38 270 ASN A CA 1
ATOM 2226 C C . ASN A 1 270 ? -8.844 24.609 3.842 1 98.38 270 ASN A C 1
ATOM 2228 O O . ASN A 1 270 ? -9.148 23.719 4.648 1 98.38 270 ASN A O 1
ATOM 2232 N N . VAL A 1 271 ? -8.648 24.281 2.637 1 96.69 271 VAL A N 1
ATOM 2233 C CA . VAL A 1 271 ? -8.633 23 1.951 1 96.69 271 VAL A CA 1
ATOM 2234 C C . VAL A 1 271 ? -10.055 22.625 1.536 1 96.69 271 VAL A C 1
ATOM 2236 O O . VAL A 1 271 ? -10.273 22.094 0.441 1 96.69 271 VAL A O 1
ATOM 2239 N N . CYS A 1 272 ? -11.078 22.812 2.424 1 97.38 272 CYS A N 1
ATOM 2240 C CA . CYS A 1 272 ? -12.445 22.469 2.027 1 97.38 272 CYS A CA 1
ATOM 2241 C C . CYS A 1 272 ? -12.992 23.484 1.043 1 97.38 272 CYS A C 1
ATOM 2243 O O . CYS A 1 272 ? -13.859 23.172 0.224 1 97.38 272 CYS A O 1
ATOM 2245 N N . ARG A 1 273 ? -12.516 24.797 1.173 1 98 273 ARG A N 1
ATOM 2246 C CA . ARG A 1 273 ? -13.008 25.828 0.278 1 98 273 ARG A CA 1
ATOM 2247 C C . ARG A 1 273 ? -11.852 26.578 -0.379 1 98 273 ARG A C 1
ATOM 2249 O O . ARG A 1 273 ? -11.828 26.75 -1.6 1 98 273 ARG A O 1
ATOM 2256 N N . ILE A 1 274 ? -10.859 27.125 0.433 1 98.5 274 ILE A N 1
ATOM 2257 C CA . ILE A 1 274 ? -9.609 27.594 -0.145 1 98.5 274 ILE A CA 1
ATOM 2258 C C . ILE A 1 274 ? -8.797 26.391 -0.64 1 98.5 274 ILE A C 1
ATOM 2260 O O . ILE A 1 274 ? -8.055 25.781 0.131 1 98.5 274 ILE A O 1
ATOM 2264 N N . ARG A 1 275 ? -8.914 26.078 -1.887 1 97.5 275 ARG A N 1
ATOM 2265 C CA . ARG A 1 275 ? -8.391 24.812 -2.396 1 97.5 275 ARG A CA 1
ATOM 2266 C C . ARG A 1 275 ? -7.398 25.047 -3.531 1 97.5 275 ARG A C 1
ATOM 2268 O O . ARG A 1 275 ? -7.602 25.922 -4.367 1 97.5 275 ARG A O 1
ATOM 2275 N N . PRO A 1 276 ? -6.332 24.203 -3.561 1 98 276 PRO A N 1
ATOM 2276 C CA . PRO A 1 276 ? -5.445 24.266 -4.727 1 98 276 PRO A CA 1
ATOM 2277 C C . PRO A 1 276 ? -6.191 24.109 -6.047 1 98 276 PRO A C 1
ATOM 2279 O O . PRO A 1 276 ? -7.168 23.359 -6.117 1 98 276 PRO A O 1
ATOM 2282 N N . VAL A 1 277 ? -5.688 24.734 -7.062 1 98.44 277 VAL A N 1
ATOM 2283 C CA . VAL A 1 277 ? -6.32 24.719 -8.375 1 98.44 277 VAL A CA 1
ATOM 2284 C C . VAL A 1 277 ? -6.398 23.297 -8.898 1 98.44 277 VAL A C 1
ATOM 2286 O O . VAL A 1 277 ? -7.363 22.922 -9.57 1 98.44 277 VAL A O 1
ATOM 2289 N N . GLU A 1 278 ? -5.48 22.406 -8.5 1 97.62 278 GLU A N 1
ATOM 2290 C CA . GLU A 1 278 ? -5.422 21.016 -8.961 1 97.62 278 GLU A CA 1
ATOM 2291 C C . GLU A 1 278 ? -6.559 20.188 -8.375 1 97.62 278 GLU A C 1
ATOM 2293 O O . GLU A 1 278 ? -6.91 19.141 -8.906 1 97.62 278 GLU A O 1
ATOM 2298 N N . MET A 1 279 ? -7.188 20.641 -7.289 1 97.12 279 MET A N 1
ATOM 2299 C CA . MET A 1 279 ? -8.195 19.875 -6.57 1 97.12 279 MET A CA 1
ATOM 2300 C C . MET A 1 279 ? -9.578 20.5 -6.719 1 97.12 279 MET A C 1
ATOM 2302 O O . MET A 1 279 ? -10.469 20.234 -5.91 1 97.12 279 MET A O 1
ATOM 2306 N N . LEU A 1 280 ? -9.789 21.391 -7.641 1 96.38 280 LEU A N 1
ATOM 2307 C CA . LEU A 1 280 ? -11.086 22.031 -7.848 1 96.38 280 LEU A CA 1
ATOM 2308 C C . LEU A 1 280 ? -11.516 21.922 -9.312 1 96.38 280 LEU A C 1
ATOM 2310 O O . LEU A 1 280 ? -11.016 22.672 -10.164 1 96.38 280 LEU A O 1
ATOM 2314 N N . PRO A 1 281 ? -12.5 21.062 -9.789 1 94.25 281 PRO A N 1
ATOM 2315 C CA . PRO A 1 281 ? -13.109 20.141 -8.828 1 94.25 281 PRO A CA 1
ATOM 2316 C C . PRO A 1 281 ? -12.211 18.953 -8.492 1 94.25 281 PRO A C 1
ATOM 2318 O O . PRO A 1 281 ? -11.18 18.75 -9.148 1 94.25 281 PRO A O 1
ATOM 2321 N N . TYR A 1 282 ? -12.547 18.203 -7.453 1 96 282 TYR A N 1
ATOM 2322 C CA . TYR A 1 282 ? -11.82 16.984 -7.117 1 96 282 TYR A CA 1
ATOM 2323 C C . TYR A 1 282 ? -11.945 15.953 -8.227 1 96 282 TYR A C 1
ATOM 2325 O O . TYR A 1 282 ? -13.008 15.805 -8.836 1 96 282 TYR A O 1
ATOM 2333 N N . ASP A 1 283 ? -10.867 15.344 -8.492 1 96.56 283 ASP A N 1
ATOM 2334 C CA . ASP A 1 283 ? -10.875 14.078 -9.219 1 96.56 283 ASP A CA 1
ATOM 2335 C C . ASP A 1 283 ? -10.5 12.922 -8.305 1 96.56 283 ASP A C 1
ATOM 2337 O O . ASP A 1 283 ? -9.32 12.711 -8 1 96.56 283 ASP A O 1
ATOM 2341 N N . PHE A 1 284 ? -11.484 12.156 -7.926 1 97.38 284 PHE A N 1
ATOM 2342 C CA . PHE A 1 284 ? -11.273 11.117 -6.926 1 97.38 284 PHE A CA 1
ATOM 2343 C C . PHE A 1 284 ? -10.828 9.82 -7.586 1 97.38 284 PHE A C 1
ATOM 2345 O O . PHE A 1 284 ? -10.602 8.812 -6.902 1 97.38 284 PHE A O 1
ATOM 2352 N N . SER A 1 285 ? -10.695 9.805 -8.914 1 96.06 285 SER A N 1
ATOM 2353 C CA . SER A 1 285 ? -10.469 8.555 -9.625 1 96.06 285 SER A CA 1
ATOM 2354 C C . SER A 1 285 ? -8.977 8.258 -9.75 1 96.06 285 SER A C 1
ATOM 2356 O O . SER A 1 285 ? -8.586 7.125 -10.055 1 96.06 285 SER A O 1
ATOM 2358 N N . LYS A 1 286 ? -8.156 9.289 -9.508 1 95.56 286 LYS A N 1
ATOM 2359 C CA . LYS A 1 286 ? -6.727 9.133 -9.727 1 95.56 286 LYS A CA 1
ATOM 2360 C C . LYS A 1 286 ? -5.926 10.102 -8.867 1 95.56 286 LYS A C 1
ATOM 2362 O O . LYS A 1 286 ? -6.504 10.938 -8.164 1 95.56 286 LYS A O 1
ATOM 2367 N N . GLU A 1 287 ? -4.586 9.984 -8.898 1 96.44 287 GLU A N 1
ATOM 2368 C CA . GLU A 1 287 ? -3.693 10.891 -8.18 1 96.44 287 GLU A CA 1
ATOM 2369 C C . GLU A 1 287 ? -3.855 12.328 -8.664 1 96.44 287 GLU A C 1
ATOM 2371 O O . GLU A 1 287 ? -4.02 12.57 -9.859 1 96.44 287 GLU A O 1
ATOM 2376 N N . VAL A 1 288 ? -3.812 13.211 -7.754 1 97.12 288 VAL A N 1
ATOM 2377 C CA . VAL A 1 288 ? -3.867 14.633 -8.055 1 97.12 288 VAL A CA 1
ATOM 2378 C C . VAL A 1 288 ? -2.639 15.336 -7.473 1 97.12 288 VAL A C 1
ATOM 2380 O O . VAL A 1 288 ? -2.621 15.695 -6.293 1 97.12 288 VAL A O 1
ATOM 2383 N N . TYR A 1 289 ? -1.658 15.68 -8.32 1 97.38 289 TYR A N 1
ATOM 2384 C CA . TYR A 1 289 ? -0.39 16.234 -7.859 1 97.38 289 TYR A CA 1
ATOM 2385 C C . TYR A 1 289 ? -0.51 17.719 -7.586 1 97.38 289 TYR A C 1
ATOM 2387 O O . TYR A 1 289 ? -1.085 18.453 -8.391 1 97.38 289 TYR A O 1
ATOM 2395 N N . PHE A 1 290 ? -0.082 18.156 -6.453 1 97.19 290 PHE A N 1
ATOM 2396 C CA . PHE A 1 290 ? -0.079 19.562 -6.098 1 97.19 290 PHE A CA 1
ATOM 2397 C C . PHE A 1 290 ? 1.141 19.906 -5.25 1 97.19 290 PHE A C 1
ATOM 2399 O O . PHE A 1 290 ? 1.72 19.031 -4.605 1 97.19 290 PHE A O 1
ATOM 2406 N N . ASP A 1 291 ? 1.581 21.141 -5.234 1 97.62 291 ASP A N 1
ATOM 2407 C CA . ASP A 1 291 ? 2.807 21.516 -4.531 1 97.62 291 ASP A CA 1
ATOM 2408 C C . ASP A 1 291 ? 2.512 22.469 -3.379 1 97.62 291 ASP A C 1
ATOM 2410 O O . ASP A 1 291 ? 3.434 23.016 -2.766 1 97.62 291 ASP A O 1
ATOM 2414 N N . THR A 1 292 ? 1.247 22.656 -3.041 1 98.44 292 THR A N 1
ATOM 2415 C CA . THR A 1 292 ? 0.863 23.641 -2.049 1 98.44 292 THR A CA 1
ATOM 2416 C C . THR A 1 292 ? 0.521 22.984 -0.718 1 98.44 292 THR A C 1
ATOM 2418 O O . THR A 1 292 ? -0.326 23.484 0.029 1 98.44 292 THR A O 1
ATOM 2421 N N . GLY A 1 293 ? 1.164 21.844 -0.392 1 97.38 293 GLY A N 1
ATOM 2422 C CA . GLY A 1 293 ? 0.962 21.188 0.895 1 97.38 293 GLY A CA 1
ATOM 2423 C C . GLY A 1 293 ? 1.265 22.109 2.072 1 97.38 293 GLY A C 1
ATOM 2424 O O . GLY A 1 293 ? 0.617 22.016 3.117 1 97.38 293 GLY A O 1
ATOM 2425 N N . PHE A 1 294 ? 2.17 23.031 1.857 1 97.44 294 PHE A N 1
ATOM 2426 C CA . PHE A 1 294 ? 2.523 24.031 2.852 1 97.44 294 PHE A CA 1
ATOM 2427 C C . PHE A 1 294 ? 1.308 24.859 3.232 1 97.44 294 PHE A C 1
ATOM 2429 O O . PHE A 1 294 ? 1.031 25.062 4.418 1 97.44 294 PHE A O 1
ATOM 2436 N N . VAL A 1 295 ? 0.563 25.328 2.293 1 98.69 295 VAL A N 1
ATOM 2437 C CA . VAL A 1 295 ? -0.604 26.172 2.512 1 98.69 295 VAL A CA 1
ATOM 2438 C C . VAL A 1 295 ? -1.749 25.344 3.082 1 98.69 295 VAL A C 1
ATOM 2440 O O . VAL A 1 295 ? -2.389 25.734 4.059 1 98.69 295 VAL A O 1
ATOM 2443 N N . ALA A 1 296 ? -1.925 24.188 2.5 1 97.62 296 ALA A N 1
ATOM 2444 C CA . ALA A 1 296 ? -3.062 23.344 2.854 1 97.62 296 ALA A CA 1
ATOM 2445 C C . ALA A 1 296 ? -2.945 22.828 4.285 1 97.62 296 ALA A C 1
ATOM 2447 O O . ALA A 1 296 ? -3.893 22.938 5.07 1 97.62 296 ALA A O 1
ATOM 2448 N N . GLU A 1 297 ? -1.726 22.328 4.656 1 97.88 297 GLU A N 1
ATOM 2449 C CA . GLU A 1 297 ? -1.608 21.609 5.926 1 97.88 297 GLU A CA 1
ATOM 2450 C C . GLU A 1 297 ? -0.69 22.359 6.891 1 97.88 297 GLU A C 1
ATOM 2452 O O . GLU A 1 297 ? -0.911 22.344 8.102 1 97.88 297 GLU A O 1
ATOM 2457 N N . GLY A 1 298 ? 0.36 22.969 6.391 1 98.38 298 GLY A N 1
ATOM 2458 C CA . GLY A 1 298 ? 1.271 23.703 7.246 1 98.38 298 GLY A CA 1
ATOM 2459 C C . GLY A 1 298 ? 0.618 24.891 7.926 1 98.38 298 GLY A C 1
ATOM 2460 O O . GLY A 1 298 ? 0.669 25.016 9.148 1 98.38 298 GLY A O 1
ATOM 2461 N N . VAL A 1 299 ? -0.024 25.75 7.117 1 98.81 299 VAL A N 1
ATOM 2462 C CA . VAL A 1 299 ? -0.716 26.922 7.625 1 98.81 299 VAL A CA 1
ATOM 2463 C C . VAL A 1 299 ? -1.81 26.5 8.602 1 98.81 299 VAL A C 1
ATOM 2465 O O . VAL A 1 299 ? -1.944 27.078 9.68 1 98.81 299 VAL A O 1
ATOM 2468 N N . THR A 1 300 ? -2.531 25.406 8.227 1 98.75 300 THR A N 1
ATOM 2469 C CA . THR A 1 300 ? -3.611 24.938 9.086 1 98.75 300 THR A CA 1
ATOM 2470 C C . THR A 1 300 ? -3.068 24.453 10.422 1 98.75 300 THR A C 1
ATOM 2472 O O . THR A 1 300 ? -3.65 24.734 11.477 1 98.75 300 THR A O 1
ATOM 2475 N N . THR A 1 301 ? -2.008 23.75 10.398 1 98.44 301 THR A N 1
ATOM 2476 C CA . THR A 1 301 ? -1.413 23.219 11.625 1 98.44 301 THR A CA 1
ATOM 2477 C C . THR A 1 301 ? -0.94 24.359 12.523 1 98.44 301 THR A C 1
ATOM 2479 O O . THR A 1 301 ? -1.192 24.344 13.734 1 98.44 301 THR A O 1
ATOM 2482 N N . TYR A 1 302 ? -0.325 25.391 11.977 1 98.62 302 TYR A N 1
ATOM 2483 C CA . TYR A 1 302 ? 0.16 26.531 12.742 1 98.62 302 TYR A CA 1
ATOM 2484 C C . TYR A 1 302 ? -1.001 27.328 13.32 1 98.62 302 TYR A C 1
ATOM 2486 O O . TYR A 1 302 ? -1.073 27.547 14.531 1 98.62 302 TYR A O 1
ATOM 2494 N N . LEU A 1 303 ? -1.918 27.75 12.469 1 98.69 303 LEU A N 1
ATOM 2495 C CA . LEU A 1 303 ? -3.004 28.609 12.906 1 98.69 303 LEU A CA 1
ATOM 2496 C C . LEU A 1 303 ? -3.957 27.859 13.836 1 98.69 303 LEU A C 1
ATOM 2498 O O . LEU A 1 303 ? -4.531 28.453 14.75 1 98.69 303 LEU A O 1
ATOM 2502 N N . GLY A 1 304 ? -4.109 26.531 13.57 1 97.94 304 GLY A N 1
ATOM 2503 C CA . GLY A 1 304 ? -4.891 25.734 14.5 1 97.94 304 GLY A CA 1
ATOM 2504 C C . GLY A 1 304 ? -4.418 25.859 15.938 1 97.94 304 GLY A C 1
ATOM 2505 O O . GLY A 1 304 ? -5.219 26.109 16.844 1 97.94 304 GLY A O 1
ATOM 2506 N N . ASP A 1 305 ? -3.162 25.75 16.141 1 97.75 305 ASP A N 1
ATOM 2507 C CA . ASP A 1 305 ? -2.586 25.875 17.469 1 97.75 305 ASP A CA 1
ATOM 2508 C C . ASP A 1 305 ? -2.629 27.328 17.969 1 97.75 305 ASP A C 1
ATOM 2510 O O . ASP A 1 305 ? -2.852 27.578 19.141 1 97.75 305 ASP A O 1
ATOM 2514 N N . LEU A 1 306 ? -2.414 28.266 17.094 1 98.44 306 LEU A N 1
ATOM 2515 C CA . LEU A 1 306 ? -2.398 29.672 17.469 1 98.44 306 LEU A CA 1
ATOM 2516 C C . LEU A 1 306 ? -3.766 30.109 17.984 1 98.44 306 LEU A C 1
ATOM 2518 O O . LEU A 1 306 ? -3.852 30.891 18.938 1 98.44 306 LEU A O 1
ATOM 2522 N N . TYR A 1 307 ? -4.832 29.641 17.391 1 98.56 307 TYR A N 1
ATOM 2523 C CA . TYR A 1 307 ? -6.168 30.047 17.812 1 98.56 307 TYR A CA 1
ATOM 2524 C C . TYR A 1 307 ? -6.504 29.469 19.188 1 98.56 307 TYR A C 1
ATOM 2526 O O . TYR A 1 307 ? -7.336 30.031 19.906 1 98.56 307 TYR A O 1
ATOM 2534 N N . LEU A 1 308 ? -5.871 28.359 19.562 1 98.38 308 LEU A N 1
ATOM 2535 C CA . LEU A 1 308 ? -6.035 27.859 20.922 1 98.38 308 LEU A CA 1
ATOM 2536 C C . LEU A 1 308 ? -5.309 28.766 21.906 1 98.38 308 LEU A C 1
ATOM 2538 O O . LEU A 1 308 ? -5.738 28.906 23.062 1 98.38 308 LEU A O 1
ATOM 2542 N N . LEU A 1 309 ? -4.203 29.359 21.453 1 98.19 309 LEU A N 1
ATOM 2543 C CA . LEU A 1 309 ? -3.541 30.375 22.266 1 98.19 309 LEU A CA 1
ATOM 2544 C C . LEU A 1 309 ? -4.383 31.641 22.344 1 98.19 309 LEU A C 1
ATOM 2546 O O . LEU A 1 309 ? -4.637 32.156 23.438 1 98.19 309 LEU A O 1
ATOM 2550 N N . LYS A 1 310 ? -4.91 32.094 21.234 1 97.81 310 LYS A N 1
ATOM 2551 C CA . LYS A 1 310 ? -5.641 33.375 21.141 1 97.81 310 LYS A CA 1
ATOM 2552 C C . LYS A 1 310 ? -6.984 33.281 21.844 1 97.81 310 LYS A C 1
ATOM 2554 O O . LYS A 1 310 ? -7.512 34.281 22.312 1 97.81 310 LYS A O 1
ATOM 2559 N N . SER A 1 311 ? -7.52 32.094 21.922 1 97.5 311 SER A N 1
ATOM 2560 C CA . SER A 1 311 ? -8.812 31.922 22.562 1 97.5 311 SER A CA 1
ATOM 2561 C C . SER A 1 311 ? -8.672 31.797 24.078 1 97.5 311 SER A C 1
ATOM 2563 O O . SER A 1 311 ? -9.672 31.812 24.812 1 97.5 311 SER A O 1
ATOM 2565 N N . GLY A 1 312 ? -7.426 31.578 24.531 1 96.56 312 GLY A N 1
ATOM 2566 C CA . GLY A 1 312 ? -7.176 31.484 25.969 1 96.56 312 GLY A CA 1
ATOM 2567 C C . GLY A 1 312 ? -7.137 30.047 26.469 1 96.56 312 GLY A C 1
ATOM 2568 O O . GLY A 1 312 ? -6.902 29.797 27.641 1 96.56 312 GLY A O 1
ATOM 2569 N N . TYR A 1 313 ? -7.332 29.109 25.578 1 97.62 313 TYR A N 1
ATOM 2570 C CA . TYR A 1 313 ? -7.258 27.719 26.016 1 97.62 313 TYR A CA 1
ATOM 2571 C C . TYR A 1 313 ? -5.836 27.359 26.422 1 97.62 313 TYR A C 1
ATOM 2573 O O . TYR A 1 313 ? -5.605 26.828 27.516 1 97.62 313 TYR A O 1
ATOM 2581 N N . PHE A 1 314 ? -4.883 27.578 25.484 1 97.44 314 PHE A N 1
ATOM 2582 C CA . PHE A 1 314 ? -3.477 27.375 25.797 1 97.44 314 PHE A CA 1
ATOM 2583 C C . PHE A 1 314 ? -2.902 28.578 26.531 1 97.44 314 PHE A C 1
ATOM 2585 O O . PHE A 1 314 ? -3.16 29.719 26.141 1 97.44 314 PHE A O 1
ATOM 2592 N N . SER A 1 315 ? -2.154 28.281 27.578 1 96.44 315 SER A N 1
ATOM 2593 C CA . SER A 1 315 ? -1.206 29.281 28.031 1 96.44 315 SER A CA 1
ATOM 2594 C C . SER A 1 315 ? -0.028 29.422 27.078 1 96.44 315 SER A C 1
ATOM 2596 O O . SER A 1 315 ? 0.17 28.562 26.203 1 96.44 315 SER A O 1
ATOM 2598 N N . LEU A 1 316 ? 0.673 30.5 27.203 1 97.06 316 LEU A N 1
ATOM 2599 C CA . LEU A 1 316 ? 1.868 30.625 26.375 1 97.06 316 LEU A CA 1
ATOM 2600 C C . LEU A 1 316 ? 2.809 29.453 26.578 1 97.06 316 LEU A C 1
ATOM 2602 O O . LEU A 1 316 ? 3.383 28.938 25.609 1 97.06 316 LEU A O 1
ATOM 2606 N N . ARG A 1 317 ? 2.977 29.031 27.781 1 96.19 317 ARG A N 1
ATOM 2607 C CA . ARG A 1 317 ? 3.871 27.922 28.078 1 96.19 317 ARG A CA 1
ATOM 2608 C C . ARG A 1 317 ? 3.393 26.625 27.422 1 96.19 317 ARG A C 1
ATOM 2610 O O . ARG A 1 317 ? 4.199 25.859 26.891 1 96.19 317 ARG A O 1
ATOM 2617 N N . ASP A 1 318 ? 2.055 26.406 27.469 1 96.12 318 ASP A N 1
ATOM 2618 C CA . ASP A 1 318 ? 1.493 25.234 26.812 1 96.12 318 ASP A CA 1
ATOM 2619 C C . ASP A 1 318 ? 1.803 25.25 25.312 1 96.12 318 ASP A C 1
ATOM 2621 O O . ASP A 1 318 ? 2.209 24.234 24.734 1 96.12 318 ASP A O 1
ATOM 2625 N N . TYR A 1 319 ? 1.585 26.375 24.781 1 97.56 319 TYR A N 1
ATOM 2626 C CA . TYR A 1 319 ? 1.829 26.547 23.359 1 97.56 319 TYR A CA 1
ATOM 2627 C C . TYR A 1 319 ? 3.293 26.297 23.016 1 97.56 319 TYR A C 1
ATOM 2629 O O . TYR A 1 319 ? 3.602 25.594 22.047 1 97.56 319 TYR A O 1
ATOM 2637 N N . LEU A 1 320 ? 4.207 26.859 23.781 1 98 320 LEU A N 1
ATOM 2638 C CA . LEU A 1 320 ? 5.637 26.75 23.516 1 98 320 LEU A CA 1
ATOM 2639 C C . LEU A 1 320 ? 6.105 25.297 23.703 1 98 320 LEU A C 1
ATOM 2641 O O . LEU A 1 320 ? 7.008 24.844 22.984 1 98 320 LEU A O 1
ATOM 2645 N N . LYS A 1 321 ? 5.52 24.625 24.594 1 96.88 321 LYS A N 1
ATOM 2646 C CA . LYS A 1 321 ? 5.844 23.219 24.766 1 96.88 321 LYS A CA 1
ATOM 2647 C C . LYS A 1 321 ? 5.531 22.422 23.5 1 96.88 321 LYS A C 1
ATOM 2649 O O . LYS A 1 321 ? 6.316 21.562 23.094 1 96.88 321 LYS A O 1
ATOM 2654 N N . ASN A 1 322 ? 4.391 22.656 22.922 1 96.56 322 ASN A N 1
ATOM 2655 C CA . ASN A 1 322 ? 4.039 22.031 21.656 1 96.56 322 ASN A CA 1
ATOM 2656 C C . ASN A 1 322 ? 5.035 22.375 20.562 1 96.56 322 ASN A C 1
ATOM 2658 O O . ASN A 1 322 ? 5.41 21.516 19.75 1 96.56 322 ASN A O 1
ATOM 2662 N N . MET A 1 323 ? 5.438 23.578 20.531 1 97.75 323 MET A N 1
ATOM 2663 C CA . MET A 1 323 ? 6.395 24.031 19.531 1 97.75 323 MET A CA 1
ATOM 2664 C C . MET A 1 323 ? 7.75 23.359 19.719 1 97.75 323 MET A C 1
ATOM 2666 O O . MET A 1 323 ? 8.43 23.047 18.75 1 97.75 323 MET A O 1
ATOM 2670 N N . GLU A 1 324 ? 8.141 23.219 21.031 1 98.12 324 GLU A N 1
ATOM 2671 C CA . GLU A 1 324 ? 9.391 22.516 21.312 1 98.12 324 GLU A CA 1
ATOM 2672 C C . GLU A 1 324 ? 9.383 21.109 20.734 1 98.12 324 GLU A C 1
ATOM 2674 O O . GLU A 1 324 ? 10.391 20.656 20.172 1 98.12 324 GLU A O 1
ATOM 2679 N N . ALA A 1 325 ? 8.273 20.469 20.844 1 96.56 325 ALA A N 1
ATOM 2680 C CA . ALA A 1 325 ? 8.141 19.125 20.266 1 96.56 325 ALA A CA 1
ATOM 2681 C C . ALA A 1 325 ? 8.266 19.172 18.75 1 96.56 325 ALA A C 1
ATOM 2683 O O . ALA A 1 325 ? 8.867 18.266 18.141 1 96.56 325 ALA A O 1
ATOM 2684 N N . GLN A 1 326 ? 7.695 20.141 18.125 1 97.06 326 GLN A N 1
ATOM 2685 C CA . GLN A 1 326 ? 7.797 20.312 16.672 1 97.06 326 GLN A CA 1
ATOM 2686 C C . GLN A 1 326 ? 9.242 20.547 16.25 1 97.06 326 GLN A C 1
ATOM 2688 O O . GLN A 1 326 ? 9.695 20 15.25 1 97.06 326 GLN A O 1
ATOM 2693 N N . LEU A 1 327 ? 9.914 21.375 17.016 1 97.94 327 LEU A N 1
ATOM 2694 C CA . LEU A 1 327 ? 11.312 21.656 16.734 1 97.94 327 LEU A CA 1
ATOM 2695 C C . LEU A 1 327 ? 12.164 20.391 16.844 1 97.94 327 LEU A C 1
ATOM 2697 O O . LEU A 1 327 ? 13.016 20.141 15.984 1 97.94 327 LEU A O 1
ATOM 2701 N N . GLN A 1 328 ? 11.867 19.656 17.875 1 96.31 328 GLN A N 1
ATOM 2702 C CA . GLN A 1 328 ? 12.609 18.422 18.062 1 96.31 328 GLN A CA 1
ATOM 2703 C C . GLN A 1 328 ? 12.445 17.484 16.875 1 96.31 328 GLN A C 1
ATOM 2705 O O . GLN A 1 328 ? 13.43 16.969 16.344 1 96.31 328 GLN A O 1
ATOM 2710 N N . ARG A 1 329 ? 11.234 17.297 16.453 1 94.81 329 ARG A N 1
ATOM 2711 C CA . ARG A 1 329 ? 10.938 16.406 15.328 1 94.81 329 ARG A CA 1
ATOM 2712 C C . ARG A 1 329 ? 11.602 16.906 14.047 1 94.81 329 ARG A C 1
ATOM 2714 O O . ARG A 1 329 ? 12.148 16.125 13.281 1 94.81 329 ARG A O 1
ATOM 2721 N N . GLU A 1 330 ? 11.523 18.172 13.789 1 95.75 330 GLU A N 1
ATOM 2722 C CA . GLU A 1 330 ? 12.039 18.781 12.57 1 95.75 330 GLU A CA 1
ATOM 2723 C C . GLU A 1 330 ? 13.555 18.641 12.469 1 95.75 330 GLU A C 1
ATOM 2725 O O . GLU A 1 330 ? 14.078 18.25 11.422 1 95.75 330 GLU A O 1
ATOM 2730 N N . PHE A 1 331 ? 14.211 18.875 13.508 1 94.62 331 PHE A N 1
ATOM 2731 C CA . PHE A 1 331 ? 15.648 19.047 13.398 1 94.62 331 PHE A CA 1
ATOM 2732 C C . PHE A 1 331 ? 16.375 17.75 13.75 1 94.62 331 PHE A C 1
ATOM 2734 O O . PHE A 1 331 ? 17.609 17.688 13.664 1 94.62 331 PHE A O 1
ATOM 2741 N N . GLU A 1 332 ? 15.617 16.703 14.047 1 93.25 332 GLU A N 1
ATOM 2742 C CA . GLU A 1 332 ? 16.172 15.352 14.125 1 93.25 332 GLU A CA 1
ATOM 2743 C C . GLU A 1 332 ? 16.141 14.664 12.766 1 93.25 332 GLU A C 1
ATOM 2745 O O . GLU A 1 332 ? 16.75 13.609 12.586 1 93.25 332 GLU A O 1
ATOM 2750 N N . ALA A 1 333 ? 15.445 15.234 11.914 1 91.31 333 ALA A N 1
ATOM 2751 C CA . ALA A 1 333 ? 15.336 14.688 10.562 1 91.31 333 ALA A CA 1
ATOM 2752 C C . ALA A 1 333 ? 16.062 15.57 9.555 1 91.31 333 ALA A C 1
ATOM 2754 O O . ALA A 1 333 ? 16.031 16.797 9.656 1 91.31 333 ALA A O 1
ATOM 2755 N N . TYR A 1 334 ? 16.656 14.984 8.555 1 93.12 334 TYR A N 1
ATOM 2756 C CA . TYR A 1 334 ? 17.484 15.742 7.633 1 93.12 334 TYR A CA 1
ATOM 2757 C C . TYR A 1 334 ? 16.922 15.68 6.215 1 93.12 334 TYR A C 1
ATOM 2759 O O . TYR A 1 334 ? 17.656 15.836 5.242 1 93.12 334 TYR A O 1
ATOM 2767 N N . GLY A 1 335 ? 15.617 15.391 6.156 1 93.88 335 GLY A N 1
ATOM 2768 C CA . GLY A 1 335 ? 14.953 15.344 4.863 1 93.88 335 GLY A CA 1
ATOM 2769 C C . GLY A 1 335 ? 15.023 16.656 4.109 1 93.88 335 GLY A C 1
ATOM 2770 O O . GLY A 1 335 ? 15.055 16.672 2.879 1 93.88 335 GLY A O 1
ATOM 2771 N N . TRP A 1 336 ? 15.07 17.812 4.84 1 94.12 336 TRP A N 1
ATOM 2772 C CA . TRP A 1 336 ? 15.062 19.141 4.234 1 94.12 336 TRP A CA 1
ATOM 2773 C C . TRP A 1 336 ? 16.328 19.375 3.428 1 94.12 336 TRP A C 1
ATOM 2775 O O . TRP A 1 336 ? 16.375 20.266 2.566 1 94.12 336 TRP A O 1
ATOM 2785 N N . GLN A 1 337 ? 17.312 18.562 3.641 1 94.38 337 GLN A N 1
ATOM 2786 C CA . GLN A 1 337 ? 18.547 18.719 2.871 1 94.38 337 GLN A CA 1
ATOM 2787 C C . GLN A 1 337 ? 18.406 18.109 1.478 1 94.38 337 GLN A C 1
ATOM 2789 O O . GLN A 1 337 ? 19.234 18.359 0.602 1 94.38 337 GLN A O 1
ATOM 2794 N N . ASN A 1 338 ? 17.328 17.391 1.288 1 94.94 338 ASN A N 1
ATOM 2795 C CA . ASN A 1 338 ? 17.203 16.656 0.036 1 94.94 338 ASN A CA 1
ATOM 2796 C C . ASN A 1 338 ? 15.953 17.062 -0.733 1 94.94 338 ASN A C 1
ATOM 2798 O O . ASN A 1 338 ? 15.961 17.078 -1.966 1 94.94 338 ASN A O 1
ATOM 2802 N N . TYR A 1 339 ? 14.922 17.375 -0.031 1 96 339 TYR A N 1
ATOM 2803 C CA . TYR A 1 339 ? 13.656 17.75 -0.656 1 96 339 TYR A CA 1
ATOM 2804 C C . TYR A 1 339 ? 13.125 19.062 -0.071 1 96 339 TYR A C 1
ATOM 2806 O O . TYR A 1 339 ? 13.203 19.281 1.14 1 96 339 TYR A O 1
ATOM 2814 N N . SER A 1 340 ? 12.602 19.891 -0.96 1 97.12 340 SER A N 1
ATOM 2815 C CA . SER A 1 340 ? 11.812 21.016 -0.508 1 97.12 340 SER A CA 1
ATOM 2816 C C . SER A 1 340 ? 10.422 20.594 -0.069 1 97.12 340 SER A C 1
ATOM 2818 O O . SER A 1 340 ? 10.016 19.453 -0.311 1 97.12 340 SER A O 1
ATOM 2820 N N . ILE A 1 341 ? 9.703 21.453 0.632 1 98.19 341 ILE A N 1
ATOM 2821 C CA . ILE A 1 341 ? 8.352 21.125 1.065 1 98.19 341 ILE A CA 1
ATOM 2822 C C . ILE A 1 341 ? 7.422 21.062 -0.146 1 98.19 341 ILE A C 1
ATOM 2824 O O . ILE A 1 341 ? 6.473 20.266 -0.169 1 98.19 341 ILE A O 1
ATOM 2828 N N . ALA A 1 342 ? 7.688 21.844 -1.239 1 98.19 342 ALA A N 1
ATOM 2829 C CA . ALA A 1 342 ? 6.906 21.766 -2.473 1 98.19 342 ALA A CA 1
ATOM 2830 C C . ALA A 1 342 ? 7.062 20.391 -3.129 1 98.19 342 ALA A C 1
ATOM 2832 O O . ALA A 1 342 ? 6.078 19.781 -3.553 1 98.19 342 ALA A O 1
ATOM 2833 N N . GLU A 1 343 ? 8.289 19.922 -3.18 1 96.75 343 GLU A N 1
ATOM 2834 C CA . GLU A 1 343 ? 8.547 18.594 -3.732 1 96.75 343 GLU A CA 1
ATOM 2835 C C . GLU A 1 343 ? 7.91 17.5 -2.875 1 96.75 343 GLU A C 1
ATOM 2837 O O . GLU A 1 343 ? 7.367 16.531 -3.4 1 96.75 343 GLU A O 1
ATOM 2842 N N . SER A 1 344 ? 8.039 17.688 -1.575 1 97.06 344 SER A N 1
ATOM 2843 C CA . SER A 1 344 ? 7.438 16.719 -0.661 1 97.06 344 SER A CA 1
ATOM 2844 C C . SER A 1 344 ? 5.922 16.672 -0.822 1 97.06 344 SER A C 1
ATOM 2846 O O . SER A 1 344 ? 5.316 15.594 -0.72 1 97.06 344 SER A O 1
ATOM 2848 N N . SER A 1 345 ? 5.34 17.797 -1.042 1 97.38 345 SER A N 1
ATOM 2849 C CA . SER A 1 345 ? 3.902 17.875 -1.288 1 97.38 345 SER A CA 1
ATOM 2850 C C . SER A 1 345 ? 3.52 17.109 -2.547 1 97.38 345 SER A C 1
ATOM 2852 O O . SER A 1 345 ? 2.557 16.328 -2.541 1 97.38 345 SER A O 1
ATOM 2854 N N . PHE A 1 346 ? 4.234 17.312 -3.559 1 97.12 346 PHE A N 1
ATOM 2855 C CA . PHE A 1 346 ? 4.004 16.641 -4.824 1 97.12 346 PHE A CA 1
ATOM 2856 C C . PHE A 1 346 ? 4.109 15.125 -4.656 1 97.12 346 PHE A C 1
ATOM 2858 O O . PHE A 1 346 ? 3.312 14.375 -5.223 1 97.12 346 PHE A O 1
ATOM 2865 N N . ASP A 1 347 ? 5 14.695 -3.82 1 96.62 347 ASP A N 1
ATOM 2866 C CA . ASP A 1 347 ? 5.332 13.281 -3.695 1 96.62 347 ASP A CA 1
ATOM 2867 C C . ASP A 1 347 ? 4.469 12.609 -2.629 1 96.62 347 ASP A C 1
ATOM 2869 O O . ASP A 1 347 ? 4.703 11.453 -2.277 1 96.62 347 ASP A O 1
ATOM 2873 N N . LEU A 1 348 ? 3.518 13.344 -2.082 1 96.25 348 LEU A N 1
ATOM 2874 C CA . LEU A 1 348 ? 2.584 12.68 -1.182 1 96.25 348 LEU A CA 1
ATOM 2875 C C . LEU A 1 348 ? 1.937 11.477 -1.862 1 96.25 348 LEU A C 1
ATOM 2877 O O . LEU A 1 348 ? 1.643 10.469 -1.21 1 96.25 348 LEU A O 1
ATOM 2881 N N . TRP A 1 349 ? 1.752 11.539 -3.131 1 95.38 349 TRP A N 1
ATOM 2882 C CA . TRP A 1 349 ? 1.106 10.492 -3.914 1 95.38 349 TRP A CA 1
ATOM 2883 C C . TRP A 1 349 ? 2.076 9.352 -4.199 1 95.38 349 TRP A C 1
ATOM 2885 O O . TRP A 1 349 ? 1.688 8.32 -4.762 1 95.38 349 TRP A O 1
ATOM 2895 N N . LEU A 1 350 ? 3.285 9.531 -3.785 1 94.44 350 LEU A N 1
ATOM 2896 C CA . LEU A 1 350 ? 4.305 8.508 -3.963 1 94.44 350 LEU A CA 1
ATOM 2897 C C . LEU A 1 350 ? 4.484 7.691 -2.688 1 94.44 350 LEU A C 1
ATOM 2899 O O . LEU A 1 350 ? 4.371 6.465 -2.709 1 94.44 350 LEU A O 1
ATOM 2903 N N . ASP A 1 351 ? 4.719 8.352 -1.619 1 90.31 351 ASP A N 1
ATOM 2904 C CA . ASP A 1 351 ? 5 7.602 -0.399 1 90.31 351 ASP A CA 1
ATOM 2905 C C . ASP A 1 351 ? 4.164 8.125 0.77 1 90.31 351 ASP A C 1
ATOM 2907 O O . ASP A 1 351 ? 4.375 7.723 1.916 1 90.31 351 ASP A O 1
ATOM 2911 N N . GLY A 1 352 ? 3.318 8.945 0.505 1 87.25 352 GLY A N 1
ATOM 2912 C CA . GLY A 1 352 ? 2.285 9.336 1.449 1 87.25 352 GLY A CA 1
ATOM 2913 C C . GLY A 1 352 ? 2.842 9.859 2.76 1 87.25 352 GLY A C 1
ATOM 2914 O O . GLY A 1 352 ? 3.713 10.734 2.768 1 87.25 352 GLY A O 1
ATOM 2915 N N . TYR A 1 353 ? 2.344 9.203 3.83 1 85.75 353 TYR A N 1
ATOM 2916 C CA . TYR A 1 353 ? 2.633 9.727 5.16 1 85.75 353 TYR A CA 1
ATOM 2917 C C . TYR A 1 353 ? 3.568 8.797 5.922 1 85.75 353 TYR A C 1
ATOM 2919 O O . TYR A 1 353 ? 3.803 8.984 7.117 1 85.75 353 TYR A O 1
ATOM 2927 N N . LYS A 1 354 ? 4.113 7.914 5.117 1 86.19 354 LYS A N 1
ATOM 2928 C CA . LYS A 1 354 ? 5.125 7.047 5.715 1 86.19 354 LYS A CA 1
ATOM 2929 C C . LYS A 1 354 ? 6.473 7.758 5.801 1 86.19 354 LYS A C 1
ATOM 2931 O O . LYS A 1 354 ? 6.73 8.711 5.062 1 86.19 354 LYS A O 1
ATOM 2936 N N . GLN A 1 355 ? 7.203 7.352 6.75 1 83.44 355 GLN A N 1
ATOM 2937 C CA . GLN A 1 355 ? 8.516 7.969 6.918 1 83.44 355 GLN A CA 1
ATOM 2938 C C . GLN A 1 355 ? 9.352 7.836 5.652 1 83.44 355 GLN A C 1
ATOM 2940 O O . GLN A 1 355 ? 10.039 8.781 5.25 1 83.44 355 GLN A O 1
ATOM 2945 N N . GLY A 1 356 ? 9.258 6.641 4.934 1 89.44 356 GLY A N 1
ATOM 2946 C CA . GLY A 1 356 ? 10.031 6.422 3.725 1 89.44 356 GLY A CA 1
ATOM 2947 C C . GLY A 1 356 ? 11.492 6.137 3.998 1 89.44 356 GLY A C 1
ATOM 2948 O O . GLY A 1 356 ? 11.852 5.66 5.078 1 89.44 356 GLY A O 1
ATOM 2949 N N . ILE A 1 357 ? 12.367 6.395 3 1 94.94 357 ILE A N 1
ATOM 2950 C CA . ILE A 1 357 ? 13.797 6.148 3.152 1 94.94 357 ILE A CA 1
ATOM 2951 C C . ILE A 1 357 ? 14.438 7.273 3.963 1 94.94 357 ILE A C 1
ATOM 2953 O O . ILE A 1 357 ? 13.859 8.359 4.094 1 94.94 357 ILE A O 1
ATOM 2957 N N . PRO A 1 358 ? 15.562 7.02 4.531 1 94.5 358 PRO A N 1
ATOM 2958 C CA . PRO A 1 358 ? 16.172 8 5.426 1 94.5 358 PRO A CA 1
ATOM 2959 C C . PRO A 1 358 ? 16.438 9.336 4.742 1 94.5 358 PRO A C 1
ATOM 2961 O O . PRO A 1 358 ? 17.016 9.375 3.65 1 94.5 358 PRO A O 1
ATOM 2964 N N . ASP A 1 359 ? 15.938 10.375 5.395 1 93.75 359 ASP A N 1
ATOM 2965 C CA . ASP A 1 359 ? 16.297 11.758 5.098 1 93.75 359 ASP A CA 1
ATOM 2966 C C . ASP A 1 359 ? 15.953 12.125 3.656 1 93.75 359 ASP A C 1
ATOM 2968 O O . ASP A 1 359 ? 16.766 12.734 2.951 1 93.75 359 ASP A O 1
ATOM 2972 N N . ARG A 1 360 ? 14.805 11.703 3.203 1 94.88 360 ARG A N 1
ATOM 2973 C CA . ARG A 1 360 ? 14.398 12 1.833 1 94.88 360 ARG A CA 1
ATOM 2974 C C . ARG A 1 360 ? 13.5 13.227 1.782 1 94.88 360 ARG A C 1
ATOM 2976 O O . ARG A 1 360 ? 13.742 14.141 0.992 1 94.88 360 ARG A O 1
ATOM 2983 N N . LYS A 1 361 ? 12.516 13.281 2.623 1 95.5 361 LYS A N 1
ATOM 2984 C CA . LYS A 1 361 ? 11.477 14.289 2.471 1 95.5 361 LYS A CA 1
ATOM 2985 C C . LYS A 1 361 ? 11.188 14.984 3.797 1 95.5 361 LYS A C 1
ATOM 2987 O O . LYS A 1 361 ? 11.828 14.695 4.809 1 95.5 361 LYS A O 1
ATOM 2992 N N . VAL A 1 362 ? 10.281 16.016 3.711 1 96.31 362 VAL A N 1
ATOM 2993 C CA . VAL A 1 362 ? 9.867 16.734 4.902 1 96.31 362 VAL A CA 1
ATOM 2994 C C . VAL A 1 362 ? 8.352 16.609 5.09 1 96.31 362 VAL A C 1
ATOM 2996 O O . VAL A 1 362 ? 7.637 16.266 4.148 1 96.31 362 VAL A O 1
ATOM 2999 N N . SER A 1 363 ? 7.902 16.781 6.328 1 96.44 363 SER A N 1
ATOM 3000 C CA . SER A 1 363 ? 6.477 16.766 6.641 1 96.44 363 SER A CA 1
ATOM 3001 C C . SER A 1 363 ? 5.812 18.078 6.246 1 96.44 363 SER A C 1
ATOM 3003 O O . SER A 1 363 ? 6.219 19.156 6.703 1 96.44 363 SER A O 1
ATOM 3005 N N . ILE A 1 364 ? 4.773 18 5.488 1 96.81 364 ILE A N 1
ATOM 3006 C CA . ILE A 1 364 ? 4.07 19.219 5.086 1 96.81 364 ILE A CA 1
ATOM 3007 C C . ILE A 1 364 ? 3.336 19.812 6.285 1 96.81 364 ILE A C 1
ATOM 3009 O O . ILE A 1 364 ? 2.941 20.984 6.266 1 96.81 364 ILE A O 1
ATOM 3013 N N . TYR A 1 365 ? 3.141 18.953 7.355 1 96.88 365 TYR A N 1
ATOM 3014 C CA . TYR A 1 365 ? 2.525 19.438 8.586 1 96.88 365 TYR A CA 1
ATOM 3015 C C . TYR A 1 365 ? 3.555 20.125 9.484 1 96.88 365 TYR A C 1
ATOM 3017 O O . TYR A 1 365 ? 3.436 21.312 9.773 1 96.88 365 TYR A O 1
ATOM 3025 N N . ASN A 1 366 ? 4.508 19.375 9.828 1 97.31 366 ASN A N 1
ATOM 3026 C CA . ASN A 1 366 ? 5.469 19.844 10.812 1 97.31 366 ASN A CA 1
ATOM 3027 C C . ASN A 1 366 ? 6.344 20.969 10.25 1 97.31 366 ASN A C 1
ATOM 3029 O O . ASN A 1 366 ? 6.387 22.062 10.805 1 97.31 366 ASN A O 1
ATOM 3033 N N . ARG A 1 367 ? 7.074 20.703 9.203 1 97.69 367 ARG A N 1
ATOM 3034 C CA . ARG A 1 367 ? 7.867 21.75 8.586 1 97.69 367 ARG A CA 1
ATOM 3035 C C . ARG A 1 367 ? 6.98 22.906 8.117 1 97.69 367 ARG A C 1
ATOM 3037 O O . ARG A 1 367 ? 7.367 24.078 8.211 1 97.69 367 ARG A O 1
ATOM 3044 N N . GLY A 1 368 ? 5.848 22.484 7.59 1 98.31 368 GLY A N 1
ATOM 3045 C CA . GLY A 1 368 ? 4.898 23.5 7.172 1 98.31 368 GLY A CA 1
ATOM 3046 C C . GLY A 1 368 ? 4.535 24.469 8.281 1 98.31 368 GLY A C 1
ATOM 3047 O O . GLY A 1 368 ? 4.484 25.688 8.062 1 98.31 368 GLY A O 1
ATOM 3048 N N . ALA A 1 369 ? 4.266 23.969 9.453 1 98.56 369 ALA A N 1
ATOM 3049 C CA . ALA A 1 369 ? 3.893 24.812 10.586 1 98.56 369 ALA A CA 1
ATOM 3050 C C . ALA A 1 369 ? 5.031 25.75 10.969 1 98.56 369 ALA A C 1
ATOM 3052 O O . ALA A 1 369 ? 4.797 26.906 11.312 1 98.56 369 ALA A O 1
ATOM 3053 N N . LEU A 1 370 ? 6.25 25.266 10.922 1 98.38 370 LEU A N 1
ATOM 3054 C CA . LEU A 1 370 ? 7.41 26.094 11.266 1 98.38 370 LEU A CA 1
ATOM 3055 C C . LEU A 1 370 ? 7.629 27.172 10.227 1 98.38 370 LEU A C 1
ATOM 3057 O O . LEU A 1 370 ? 7.992 28.312 10.57 1 98.38 370 LEU A O 1
ATOM 3061 N N . LEU A 1 371 ? 7.418 26.828 9 1 98.62 371 LEU A N 1
ATOM 3062 C CA . LEU A 1 371 ? 7.496 27.828 7.941 1 98.62 371 LEU A CA 1
ATOM 3063 C C . LEU A 1 371 ? 6.391 28.859 8.094 1 98.62 371 LEU A C 1
ATOM 3065 O O . LEU A 1 371 ? 6.621 30.062 7.883 1 98.62 371 LEU A O 1
ATOM 3069 N N . ALA A 1 372 ? 5.223 28.422 8.477 1 98.75 372 ALA A N 1
ATOM 3070 C CA . ALA A 1 372 ? 4.07 29.312 8.641 1 98.75 372 ALA A CA 1
ATOM 3071 C C . ALA A 1 372 ? 4.305 30.328 9.758 1 98.75 372 ALA A C 1
ATOM 3073 O O . ALA A 1 372 ? 4.027 31.516 9.594 1 98.75 372 ALA A O 1
ATOM 3074 N N . ILE A 1 373 ? 4.793 29.875 10.875 1 98.62 373 ILE A N 1
ATOM 3075 C CA . ILE A 1 373 ? 5.035 30.812 11.961 1 98.62 373 ILE A CA 1
ATOM 3076 C C . ILE A 1 373 ? 6.141 31.797 11.555 1 98.62 373 ILE A C 1
ATOM 3078 O O . ILE A 1 373 ? 6.09 32.969 11.898 1 98.62 373 ILE A O 1
ATOM 3082 N N . THR A 1 374 ? 7.168 31.312 10.891 1 98.44 374 THR A N 1
ATOM 3083 C CA . THR A 1 374 ? 8.234 32.188 10.422 1 98.44 374 THR A CA 1
ATOM 3084 C C . THR A 1 374 ? 7.668 33.281 9.516 1 98.44 374 THR A C 1
ATOM 3086 O O . THR A 1 374 ? 7.988 34.469 9.68 1 98.44 374 THR A O 1
ATOM 3089 N N . LEU A 1 375 ? 6.867 32.875 8.625 1 98.56 375 LEU A N 1
ATOM 3090 C CA . LEU A 1 375 ? 6.23 33.812 7.711 1 98.56 375 LEU A CA 1
ATOM 3091 C C . LEU A 1 375 ? 5.332 34.781 8.469 1 98.56 375 LEU A C 1
ATOM 3093 O O . LEU A 1 375 ? 5.301 35.969 8.156 1 98.56 375 LEU A O 1
ATOM 3097 N N . ASP A 1 376 ? 4.547 34.281 9.414 1 98.62 376 ASP A N 1
ATOM 3098 C CA . ASP A 1 376 ? 3.656 35.125 10.219 1 98.62 376 ASP A CA 1
ATOM 3099 C C . ASP A 1 376 ? 4.438 36.188 10.961 1 98.62 376 ASP A C 1
ATOM 3101 O O . ASP A 1 376 ? 4.043 37.375 10.961 1 98.62 376 ASP A O 1
ATOM 3105 N N . LEU A 1 377 ? 5.527 35.844 11.539 1 98.06 377 LEU A N 1
ATOM 3106 C CA . LEU A 1 377 ? 6.332 36.781 12.305 1 98.06 377 LEU A CA 1
ATOM 3107 C C . LEU A 1 377 ? 6.949 37.844 11.391 1 98.06 377 LEU A C 1
ATOM 3109 O O . LEU A 1 377 ? 7.117 39 11.789 1 98.06 377 LEU A O 1
ATOM 3113 N N . MET A 1 378 ? 7.32 37.406 10.195 1 97.81 378 MET A N 1
ATOM 3114 C CA . MET A 1 378 ? 7.77 38.406 9.203 1 97.81 378 MET A CA 1
ATOM 3115 C C . MET A 1 378 ? 6.66 39.375 8.875 1 97.81 378 MET A C 1
ATOM 3117 O O . MET A 1 378 ? 6.895 40.594 8.844 1 97.81 378 MET A O 1
ATOM 3121 N N . LEU A 1 379 ? 5.504 38.906 8.664 1 98.19 379 LEU A N 1
ATOM 3122 C CA . LEU A 1 379 ? 4.363 39.719 8.305 1 98.19 379 LEU A CA 1
ATOM 3123 C C . LEU A 1 379 ? 4.023 40.719 9.43 1 98.19 379 LEU A C 1
ATOM 3125 O O . LEU A 1 379 ? 3.686 41.875 9.18 1 98.19 379 LEU A O 1
ATOM 3129 N N . LEU A 1 380 ? 4.098 40.281 10.68 1 97.06 380 LEU A N 1
ATOM 3130 C CA . LEU A 1 380 ? 3.793 41.094 11.836 1 97.06 380 LEU A CA 1
ATOM 3131 C C . LEU A 1 380 ? 4.727 42.312 11.906 1 97.06 380 LEU A C 1
ATOM 3133 O O . LEU A 1 380 ? 4.34 43.375 12.391 1 97.06 380 LEU A O 1
ATOM 3137 N N . GLU A 1 381 ? 5.926 42.094 11.406 1 93.88 381 GLU A N 1
ATOM 3138 C CA . GLU A 1 381 ? 6.887 43.188 11.383 1 93.88 381 GLU A CA 1
ATOM 3139 C C . GLU A 1 381 ? 6.398 44.344 10.5 1 93.88 381 GLU A C 1
ATOM 3141 O O . GLU A 1 381 ? 6.777 45.5 10.703 1 93.88 381 GLU A O 1
ATOM 3146 N N . GLN A 1 382 ? 5.57 44.031 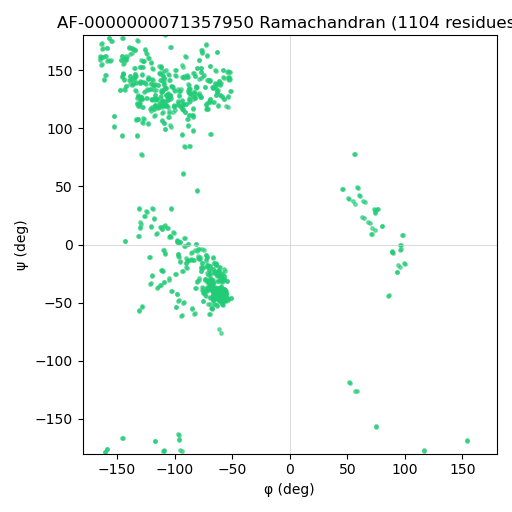9.578 1 94.94 382 GLN A N 1
ATOM 3147 C CA . GLN A 1 382 ? 5.066 45.031 8.633 1 94.94 382 GLN A CA 1
ATOM 3148 C C . GLN A 1 382 ? 3.617 45.375 8.945 1 94.94 382 GLN A C 1
ATOM 3150 O O . GLN A 1 382 ? 2.918 45.938 8.094 1 94.94 382 GLN A O 1
ATOM 3155 N N . GLY A 1 383 ? 3.15 45 10.094 1 94 383 GLY A N 1
ATOM 3156 C CA . GLY A 1 383 ? 1.808 45.344 10.516 1 94 383 GLY A CA 1
ATOM 3157 C C . GLY A 1 383 ? 0.734 44.469 9.922 1 94 383 GLY A C 1
ATOM 3158 O O . GLY A 1 383 ? -0.44 44.844 9.883 1 94 383 GLY A O 1
ATOM 3159 N N . SER A 1 384 ? 1.124 43.375 9.391 1 97.06 384 SER A N 1
ATOM 3160 C CA . SER A 1 384 ? 0.198 42.375 8.867 1 97.06 384 SER A CA 1
ATOM 3161 C C . SER A 1 384 ? 0.303 41.062 9.633 1 97.06 384 SER A C 1
ATOM 3163 O O . SER A 1 384 ? 0.841 41.031 10.742 1 97.06 384 SER A O 1
ATOM 3165 N N . SER A 1 385 ? -0.326 40 9.094 1 97.56 385 SER A N 1
ATOM 3166 C CA . SER A 1 385 ? -0.275 38.688 9.711 1 97.56 385 SER A CA 1
ATOM 3167 C C . SER A 1 385 ? -0.69 37.594 8.727 1 97.56 385 SER A C 1
ATOM 3169 O O . SER A 1 385 ? -1.249 37.875 7.672 1 97.56 385 SER A O 1
ATOM 3171 N N . LEU A 1 386 ? -0.306 36.406 9.078 1 98.5 386 LEU A N 1
ATOM 3172 C CA . LEU A 1 386 ? -0.744 35.281 8.266 1 98.5 386 LEU A CA 1
ATOM 3173 C C . LEU A 1 386 ? -2.264 35.156 8.289 1 98.5 386 LEU A C 1
ATOM 3175 O O . LEU A 1 386 ? -2.873 34.75 7.301 1 98.5 386 LEU A O 1
ATOM 3179 N N . GLU A 1 387 ? -2.914 35.531 9.391 1 97.94 387 GLU A N 1
ATOM 3180 C CA . GLU A 1 387 ? -4.371 35.562 9.484 1 97.94 387 GLU A CA 1
ATOM 3181 C C . GLU A 1 387 ? -4.973 36.469 8.414 1 97.94 387 GLU A C 1
ATOM 3183 O O . GLU A 1 387 ? -5.945 36.094 7.754 1 97.94 387 GLU A O 1
ATOM 3188 N N . GLN A 1 388 ? -4.379 37.625 8.273 1 97.81 388 GLN A N 1
ATOM 3189 C CA . GLN A 1 388 ? -4.859 38.562 7.262 1 97.81 388 GLN A CA 1
ATOM 3190 C C . GLN A 1 388 ? -4.66 38 5.855 1 97.81 388 GLN A C 1
ATOM 3192 O O . GLN A 1 388 ? -5.5 38.219 4.977 1 97.81 388 GLN A O 1
ATOM 3197 N N . VAL A 1 389 ? -3.512 37.375 5.672 1 98.81 389 VAL A N 1
ATOM 3198 C CA . VAL A 1 389 ? -3.232 36.75 4.387 1 98.81 389 VAL A CA 1
ATOM 3199 C C . VAL A 1 389 ? -4.309 35.719 4.074 1 98.81 389 VAL A C 1
ATOM 3201 O O . VAL A 1 389 ? -4.848 35.688 2.965 1 98.81 389 VAL A O 1
ATOM 3204 N N . MET A 1 390 ? -4.641 34.875 5.039 1 98.81 390 MET A N 1
ATOM 3205 C CA . MET A 1 390 ? -5.609 33.812 4.809 1 98.81 390 MET A CA 1
ATOM 3206 C C . MET A 1 390 ? -7.016 34.375 4.645 1 98.81 390 MET A C 1
ATOM 3208 O O . MET A 1 390 ? -7.836 33.812 3.926 1 98.81 390 MET A O 1
ATOM 3212 N N . LYS A 1 391 ? -7.316 35.5 5.348 1 98.69 391 LYS A N 1
ATOM 3213 C CA . LYS A 1 391 ? -8.57 36.188 5.074 1 98.69 391 LYS A CA 1
ATOM 3214 C C . LYS A 1 391 ? -8.664 36.594 3.611 1 98.69 391 LYS A C 1
ATOM 3216 O O . LYS A 1 391 ? -9.703 36.438 2.977 1 98.69 391 LYS A O 1
ATOM 3221 N N . SER A 1 392 ? -7.551 37.156 3.098 1 98.75 392 SER A N 1
ATOM 3222 C CA . SER A 1 392 ? -7.496 37.531 1.686 1 98.75 392 SER A CA 1
ATOM 3223 C C . SER A 1 392 ? -7.68 36.312 0.789 1 98.75 392 SER A C 1
ATOM 3225 O O . SER A 1 392 ? -8.352 36.375 -0.241 1 98.75 392 SER A O 1
ATOM 3227 N N . MET A 1 393 ? -7.016 35.188 1.167 1 98.81 393 MET A N 1
ATOM 3228 C CA . MET A 1 393 ? -7.199 33.938 0.428 1 98.81 393 MET A CA 1
ATOM 3229 C C . MET A 1 393 ? -8.664 33.531 0.415 1 98.81 393 MET A C 1
ATOM 3231 O O . MET A 1 393 ? -9.164 33 -0.592 1 98.81 393 MET A O 1
ATOM 3235 N N . TRP A 1 394 ? -9.344 33.688 1.56 1 98.62 394 TRP A N 1
ATOM 3236 C CA . TRP A 1 394 ? -10.766 33.375 1.657 1 98.62 394 TRP A CA 1
ATOM 3237 C C . TRP A 1 394 ? -11.578 34.25 0.711 1 98.62 394 TRP A C 1
ATOM 3239 O O . TRP A 1 394 ? -12.359 33.75 -0.099 1 98.62 394 TRP A O 1
ATOM 3249 N N . GLU A 1 395 ? -11.367 35.531 0.692 1 98.5 395 GLU A N 1
ATOM 3250 C CA . GLU A 1 395 ? -12.141 36.5 -0.075 1 98.5 395 GLU A CA 1
ATOM 3251 C C . GLU A 1 395 ? -11.891 36.344 -1.572 1 98.5 395 GLU A C 1
ATOM 3253 O O . GLU A 1 395 ? -12.812 36.469 -2.377 1 98.5 395 GLU A O 1
ATOM 3258 N N . ASN A 1 396 ? -10.656 36.031 -1.911 1 98.44 396 ASN A N 1
ATOM 3259 C CA . ASN A 1 396 ? -10.273 36.062 -3.318 1 98.44 396 ASN A CA 1
ATOM 3260 C C . ASN A 1 396 ? -10.438 34.688 -3.967 1 98.44 396 ASN A C 1
ATOM 3262 O O . ASN A 1 396 ? -10.578 34.562 -5.188 1 98.44 396 ASN A O 1
ATOM 3266 N N . TYR A 1 397 ? -10.43 33.594 -3.174 1 98.62 397 TYR A N 1
ATOM 3267 C CA . TYR A 1 397 ? -10.43 32.25 -3.771 1 98.62 397 TYR A CA 1
ATOM 3268 C C . TYR A 1 397 ? -11.5 31.375 -3.137 1 98.62 397 TYR A C 1
ATOM 3270 O O . TYR A 1 397 ? -12.398 30.891 -3.824 1 98.62 397 TYR A O 1
ATOM 3278 N N . GLY A 1 398 ? -11.484 31.188 -1.795 1 98 398 GLY A N 1
ATOM 3279 C CA . GLY A 1 398 ? -12.422 30.312 -1.104 1 98 398 GLY A CA 1
ATOM 3280 C C . GLY A 1 398 ? -13.875 30.703 -1.314 1 98 398 GLY A C 1
ATOM 3281 O O . GLY A 1 398 ? -14.672 29.906 -1.812 1 98 398 GLY A O 1
ATOM 3282 N N . LYS A 1 399 ? -14.141 31.938 -1.079 1 97.56 399 LYS A N 1
ATOM 3283 C CA . LYS A 1 399 ? -15.5 32.469 -1.104 1 97.56 399 LYS A CA 1
ATOM 3284 C C . LYS A 1 399 ? -16.078 32.438 -2.514 1 97.56 399 LYS A C 1
ATOM 3286 O O . LYS A 1 399 ? -17.281 32.188 -2.691 1 97.56 399 LYS A O 1
ATOM 3291 N N . VAL A 1 400 ? -15.234 32.562 -3.529 1 97.69 400 VAL A N 1
ATOM 3292 C CA . VAL A 1 400 ? -15.727 32.688 -4.898 1 97.69 400 VAL A CA 1
ATOM 3293 C C . VAL A 1 400 ? -15.508 31.344 -5.625 1 97.69 400 VAL A C 1
ATOM 3295 O O . VAL A 1 400 ? -15.68 31.266 -6.844 1 97.69 400 VAL A O 1
ATOM 3298 N N . ASN A 1 401 ? -15.062 30.297 -4.918 1 96.94 401 ASN A N 1
ATOM 3299 C CA . ASN A 1 401 ? -14.883 28.953 -5.441 1 96.94 401 ASN A CA 1
ATOM 3300 C C . ASN A 1 401 ? -13.922 28.922 -6.625 1 96.94 401 ASN A C 1
ATOM 3302 O O . ASN A 1 401 ? -14.25 28.406 -7.691 1 96.94 401 ASN A O 1
ATOM 3306 N N . GLN A 1 402 ? -12.844 29.516 -6.426 1 98.25 402 GLN A N 1
ATOM 3307 C CA . GLN A 1 402 ? -11.734 29.5 -7.371 1 98.25 402 GLN A CA 1
ATOM 3308 C C . GLN A 1 402 ? -10.5 28.844 -6.758 1 98.25 402 GLN A C 1
ATOM 3310 O O . GLN A 1 402 ? -10.195 29.062 -5.586 1 98.25 402 GLN A O 1
ATOM 3315 N N . GLY A 1 403 ? -9.844 28.016 -7.57 1 98.44 403 GLY A N 1
ATOM 3316 C CA . GLY A 1 403 ? -8.625 27.375 -7.094 1 98.44 403 GLY A CA 1
ATOM 3317 C C . GLY A 1 403 ? -7.422 28.312 -7.102 1 98.44 403 GLY A C 1
ATOM 3318 O O . GLY A 1 403 ? -7.32 29.188 -7.957 1 98.44 403 GLY A O 1
ATOM 3319 N N . TYR A 1 404 ? -6.496 28.125 -6.172 1 98.75 404 TYR A N 1
ATOM 3320 C CA . TYR A 1 404 ? -5.301 28.953 -6.121 1 98.75 404 TYR A CA 1
ATOM 3321 C C . TYR A 1 404 ? -4.055 28.156 -6.461 1 98.75 404 TYR A C 1
ATOM 3323 O O . TYR A 1 404 ? -4.027 26.938 -6.27 1 98.75 404 TYR A O 1
ATOM 3331 N N . SER A 1 405 ? -3.023 28.797 -6.961 1 98.5 405 SER A N 1
ATOM 3332 C CA . SER A 1 405 ? -1.682 28.25 -7.145 1 98.5 405 SER A CA 1
ATOM 3333 C C . SER A 1 405 ? -0.724 28.766 -6.078 1 98.5 405 SER A C 1
ATOM 3335 O O . SER A 1 405 ? -1.075 29.656 -5.297 1 98.5 405 SER A O 1
ATOM 3337 N N . MET A 1 406 ? 0.448 28.188 -6.031 1 98.38 406 MET A N 1
ATOM 3338 C CA . MET A 1 406 ? 1.465 28.703 -5.113 1 98.38 406 MET A CA 1
ATOM 3339 C C . MET A 1 406 ? 1.791 30.156 -5.406 1 98.38 406 MET A C 1
ATOM 3341 O O . MET A 1 406 ? 2.023 30.938 -4.488 1 98.38 406 MET A O 1
ATOM 3345 N N . GLU A 1 407 ? 1.821 30.438 -6.691 1 98.12 407 GLU A N 1
ATOM 3346 C CA . GLU A 1 407 ? 2.111 31.812 -7.09 1 98.12 407 GLU A CA 1
ATOM 3347 C C . GLU A 1 407 ? 1.035 32.781 -6.59 1 98.12 407 GLU A C 1
ATOM 3349 O O . GLU A 1 407 ? 1.337 33.906 -6.191 1 98.12 407 GLU A O 1
ATOM 3354 N N . ASP A 1 408 ? -0.204 32.375 -6.672 1 98.69 408 ASP A N 1
ATOM 3355 C CA . ASP A 1 408 ? -1.293 33.188 -6.145 1 98.69 408 ASP A CA 1
ATOM 3356 C C . ASP A 1 408 ? -1.104 33.469 -4.656 1 98.69 408 ASP A C 1
ATOM 3358 O O . ASP A 1 408 ? -1.256 34.594 -4.207 1 98.69 408 ASP A O 1
ATOM 3362 N N . PHE A 1 409 ? -0.801 32.469 -3.91 1 98.81 409 PHE A N 1
ATOM 3363 C CA . PHE A 1 409 ? -0.554 32.625 -2.482 1 98.81 409 PHE A CA 1
ATOM 3364 C C . PHE A 1 409 ? 0.622 33.562 -2.238 1 98.81 409 PHE A C 1
ATOM 3366 O O . PHE A 1 409 ? 0.533 34.5 -1.416 1 98.81 409 PHE A O 1
ATOM 3373 N N . LYS A 1 410 ? 1.7 33.312 -2.93 1 98.69 410 LYS A N 1
ATOM 3374 C CA . LYS A 1 410 ? 2.895 34.156 -2.801 1 98.69 410 LYS A CA 1
ATOM 3375 C C . LYS A 1 410 ? 2.578 35.625 -3.064 1 98.69 410 LYS A C 1
ATOM 3377 O O . LYS A 1 410 ? 3.072 36.5 -2.361 1 98.69 410 LYS A O 1
ATOM 3382 N N . GLN A 1 411 ? 1.797 35.875 -4.035 1 98.38 411 GLN A N 1
ATOM 3383 C CA . GLN A 1 411 ? 1.44 37.25 -4.383 1 98.38 411 GLN A CA 1
ATOM 3384 C C . GLN A 1 411 ? 0.654 37.938 -3.256 1 98.38 411 GLN A C 1
ATOM 3386 O O . GLN A 1 411 ? 0.862 39.094 -2.959 1 98.38 411 GLN A O 1
ATOM 3391 N N . ILE A 1 412 ? -0.233 37.219 -2.662 1 98.69 412 ILE A N 1
ATOM 3392 C CA . ILE A 1 412 ? -1.014 37.75 -1.554 1 98.69 412 ILE A CA 1
ATOM 3393 C C . ILE A 1 412 ? -0.095 38.031 -0.37 1 98.69 412 ILE A C 1
ATOM 3395 O O . ILE A 1 412 ? -0.237 39.062 0.292 1 98.69 412 ILE A O 1
ATOM 3399 N N . VAL A 1 413 ? 0.845 37.156 -0.134 1 98.81 413 VAL A N 1
ATOM 3400 C CA . VAL A 1 413 ? 1.812 37.344 0.939 1 98.81 413 VAL A CA 1
ATOM 3401 C C . VAL A 1 413 ? 2.658 38.594 0.639 1 98.81 413 VAL A C 1
ATOM 3403 O O . VAL A 1 413 ? 2.91 39.406 1.526 1 98.81 413 VAL A O 1
ATOM 3406 N N . SER A 1 414 ? 3.092 38.719 -0.598 1 98.44 414 SER A N 1
ATOM 3407 C CA . SER A 1 414 ? 3.918 39.844 -1.009 1 98.44 414 SER A CA 1
ATOM 3408 C C . SER A 1 414 ? 3.184 41.156 -0.818 1 98.44 414 SER A C 1
ATOM 3410 O O . SER A 1 414 ? 3.77 42.125 -0.354 1 98.44 414 SER A O 1
ATOM 3412 N N . LYS A 1 415 ? 1.981 41.188 -1.191 1 97.88 415 LYS A N 1
ATOM 3413 C CA . LYS A 1 415 ? 1.172 42.375 -1.021 1 97.88 415 LYS A CA 1
ATOM 3414 C C . LYS A 1 415 ? 1.041 42.75 0.455 1 97.88 415 LYS A C 1
ATOM 3416 O O . LYS A 1 415 ? 1.138 43.938 0.817 1 97.88 415 LYS A O 1
ATOM 3421 N N . ALA A 1 416 ? 0.823 41.781 1.294 1 98.06 416 ALA A N 1
ATOM 3422 C CA . ALA A 1 416 ? 0.665 42 2.729 1 98.06 416 ALA A CA 1
ATOM 3423 C C . ALA A 1 416 ? 1.977 42.469 3.359 1 98.06 416 ALA A C 1
ATOM 3425 O O . ALA A 1 416 ? 1.975 43.281 4.281 1 98.06 416 ALA A O 1
ATOM 3426 N N . TYR A 1 417 ? 3.057 41.906 2.924 1 97.75 417 TYR A N 1
ATOM 3427 C CA . TYR A 1 417 ? 4.367 42.25 3.473 1 97.75 417 TYR A CA 1
ATOM 3428 C C . TYR A 1 417 ? 4.891 43.562 2.902 1 97.75 417 TYR A C 1
ATOM 3430 O O . TYR A 1 417 ? 5.758 44.188 3.498 1 97.75 417 TYR A O 1
ATOM 3438 N N . ARG A 1 418 ? 4.551 44 1.653 1 95.94 418 ARG A N 1
ATOM 3439 C CA . ARG A 1 418 ? 4.883 45.25 0.957 1 95.94 418 ARG A CA 1
ATOM 3440 C C . ARG A 1 418 ? 6.336 45.25 0.496 1 95.94 418 ARG A C 1
ATOM 3442 O O . ARG A 1 418 ? 6.992 46.281 0.494 1 95.94 418 ARG A O 1
ATOM 3449 N N . ASP A 1 419 ? 6.848 44.031 0.263 1 96.12 419 ASP A N 1
ATOM 3450 C CA . ASP A 1 419 ? 8.18 43.844 -0.32 1 96.12 419 ASP A CA 1
ATOM 3451 C C . ASP A 1 419 ? 8.266 42.531 -1.086 1 96.12 419 ASP A C 1
ATOM 3453 O O . ASP A 1 419 ? 8.539 41.5 -0.496 1 96.12 419 ASP A O 1
ATOM 3457 N N . ASP A 1 420 ? 8.188 42.562 -2.359 1 96.62 420 ASP A N 1
ATOM 3458 C CA . ASP A 1 420 ? 8.141 41.375 -3.215 1 96.62 420 ASP A CA 1
ATOM 3459 C C . ASP A 1 420 ? 9.461 40.625 -3.174 1 96.62 420 ASP A C 1
ATOM 3461 O O . ASP A 1 420 ? 9.477 39.406 -3.174 1 96.62 420 ASP A O 1
ATOM 3465 N N . ARG A 1 421 ? 10.484 41.312 -3.096 1 97.56 421 ARG A N 1
ATOM 3466 C CA . ARG A 1 421 ? 11.805 40.719 -3.18 1 97.56 421 ARG A CA 1
ATOM 3467 C C . ARG A 1 421 ? 12.078 39.812 -1.974 1 97.56 421 ARG A C 1
ATOM 3469 O O . ARG A 1 421 ? 12.586 38.719 -2.119 1 97.56 421 ARG A O 1
ATOM 3476 N N . THR A 1 422 ? 11.805 40.281 -0.808 1 97.81 422 THR A N 1
ATOM 3477 C CA . THR A 1 422 ? 12.023 39.531 0.416 1 97.81 422 THR A CA 1
ATOM 3478 C C . THR A 1 422 ? 11.172 38.25 0.419 1 97.81 422 THR A C 1
ATOM 3480 O O . THR A 1 422 ? 11.656 37.188 0.797 1 97.81 422 THR A O 1
ATOM 3483 N N . ILE A 1 423 ? 9.984 38.406 -0.052 1 98.38 423 ILE A N 1
ATOM 3484 C CA . ILE A 1 423 ? 9.086 37.25 -0.073 1 98.38 423 ILE A CA 1
ATOM 3485 C C . ILE A 1 423 ? 9.531 36.25 -1.144 1 98.38 423 ILE A C 1
ATOM 3487 O O . ILE A 1 423 ? 9.5 35.031 -0.926 1 98.38 423 ILE A O 1
ATOM 3491 N N . ASP A 1 424 ? 9.945 36.75 -2.281 1 98.25 424 ASP A N 1
ATOM 3492 C CA . ASP A 1 424 ? 10.5 35.875 -3.309 1 98.25 424 ASP A CA 1
ATOM 3493 C C . ASP A 1 424 ? 11.664 35.062 -2.762 1 98.25 424 ASP A C 1
ATOM 3495 O O . ASP A 1 424 ? 11.766 33.844 -3.025 1 98.25 424 ASP A O 1
ATOM 3499 N N . GLN A 1 425 ? 12.484 35.719 -2.021 1 98.19 425 GLN A N 1
ATOM 3500 C CA . GLN A 1 425 ? 13.641 35.031 -1.447 1 98.19 425 GLN A CA 1
ATOM 3501 C C . GLN A 1 425 ? 13.211 33.969 -0.435 1 98.19 425 GLN A C 1
ATOM 3503 O O . GLN A 1 425 ? 13.789 32.875 -0.386 1 98.19 425 GLN A O 1
ATOM 3508 N N . PHE A 1 426 ? 12.266 34.344 0.358 1 98.38 426 PHE A N 1
ATOM 3509 C CA . PHE A 1 426 ? 11.75 33.406 1.331 1 98.38 426 PHE A CA 1
ATOM 3510 C C . PHE A 1 426 ? 11.234 32.156 0.636 1 98.38 426 PHE A C 1
ATOM 3512 O O . PHE A 1 426 ? 11.562 31.031 1.039 1 98.38 426 PHE A O 1
ATOM 3519 N N . PHE A 1 427 ? 10.438 32.281 -0.403 1 98.62 427 PHE A N 1
ATOM 3520 C CA . PHE A 1 427 ? 9.867 31.156 -1.119 1 98.62 427 PHE A CA 1
ATOM 3521 C C . PHE A 1 427 ? 10.953 30.359 -1.833 1 98.62 427 PHE A C 1
ATOM 3523 O O . PHE A 1 427 ? 10.922 29.125 -1.832 1 98.62 427 PHE A O 1
ATOM 3530 N N . ASP A 1 428 ? 11.898 31 -2.414 1 98.06 428 ASP A N 1
ATOM 3531 C CA . ASP A 1 428 ? 12.992 30.328 -3.111 1 98.06 428 ASP A CA 1
ATOM 3532 C C . ASP A 1 428 ? 13.812 29.484 -2.146 1 98.06 428 ASP A C 1
ATOM 3534 O O . ASP A 1 428 ? 14.203 28.359 -2.477 1 98.06 428 ASP A O 1
ATOM 3538 N N . LYS A 1 429 ? 14.016 30 -0.962 1 98.12 429 LYS A N 1
ATOM 3539 C CA . LYS A 1 429 ? 14.914 29.359 -0.006 1 98.12 429 LYS A CA 1
ATOM 3540 C C . LYS A 1 429 ? 14.219 28.234 0.737 1 98.12 429 LYS A C 1
ATOM 3542 O O . LYS A 1 429 ? 14.836 27.188 1.01 1 98.12 429 LYS A O 1
ATOM 3547 N N . PHE A 1 430 ? 12.93 28.438 1.05 1 98.38 430 PHE A N 1
ATOM 3548 C CA . PHE A 1 430 ? 12.367 27.547 2.061 1 98.38 430 PHE A CA 1
ATOM 3549 C C . PHE A 1 430 ? 11.195 26.766 1.491 1 98.38 430 PHE A C 1
ATOM 3551 O O . PHE A 1 430 ? 10.875 25.672 1.985 1 98.38 430 PHE A O 1
ATOM 3558 N N . ILE A 1 431 ? 10.508 27.281 0.479 1 98.62 431 ILE A N 1
ATOM 3559 C CA . ILE A 1 431 ? 9.367 26.562 -0.091 1 98.62 431 ILE A CA 1
ATOM 3560 C C . ILE A 1 431 ? 9.836 25.703 -1.263 1 98.62 431 ILE A C 1
ATOM 3562 O O . ILE A 1 431 ? 9.516 24.516 -1.333 1 98.62 431 ILE A O 1
ATOM 3566 N N . TYR A 1 432 ? 10.594 26.328 -2.193 1 97.5 432 TYR A N 1
ATOM 3567 C CA . TYR A 1 432 ? 11.125 25.625 -3.354 1 97.5 432 TYR A CA 1
ATOM 3568 C C . TYR A 1 432 ? 12.547 25.141 -3.096 1 97.5 432 TYR A C 1
ATOM 3570 O O . TYR A 1 432 ? 13.07 24.312 -3.842 1 97.5 432 TYR A O 1
ATOM 3578 N N . GLY A 1 433 ? 13.133 25.688 -2.043 1 97.06 433 GLY A N 1
ATOM 3579 C CA . GLY A 1 433 ? 14.5 25.328 -1.695 1 97.06 433 GLY A CA 1
ATOM 3580 C C . GLY A 1 433 ? 14.594 24.484 -0.441 1 97.06 433 GLY A C 1
ATOM 3581 O O . GLY A 1 433 ? 13.578 24.109 0.136 1 97.06 433 GLY A O 1
ATOM 3582 N N . THR A 1 434 ? 15.773 24.188 -0.058 1 96.81 434 THR A N 1
ATOM 3583 C CA . THR A 1 434 ? 16.016 23.266 1.041 1 96.81 434 THR A CA 1
ATOM 3584 C C . THR A 1 434 ? 16.891 23.922 2.113 1 96.81 434 THR A C 1
ATOM 3586 O O . THR A 1 434 ? 17.641 23.234 2.814 1 96.81 434 THR A O 1
ATOM 3589 N N . ASP A 1 435 ? 16.797 25.219 2.211 1 97.44 435 ASP A N 1
ATOM 3590 C CA . ASP A 1 435 ? 17.609 25.922 3.195 1 97.44 435 ASP A CA 1
ATOM 3591 C C . ASP A 1 435 ? 17.156 25.609 4.617 1 97.44 435 ASP A C 1
ATOM 3593 O O . ASP A 1 435 ? 15.984 25.266 4.836 1 97.44 435 ASP A O 1
ATOM 3597 N N . ASP A 1 436 ? 18.125 25.734 5.562 1 96.88 436 ASP A N 1
ATOM 3598 C CA . ASP A 1 436 ? 17.844 25.578 6.984 1 96.88 436 ASP A CA 1
ATOM 3599 C C . ASP A 1 436 ? 17 26.734 7.508 1 96.88 436 ASP A C 1
ATOM 3601 O O . ASP A 1 436 ? 17.406 27.891 7.43 1 96.88 436 ASP A O 1
ATOM 3605 N N . ILE A 1 437 ? 15.906 26.438 8.047 1 97.5 437 ILE A N 1
ATOM 3606 C CA . ILE A 1 437 ? 14.961 27.469 8.453 1 97.5 437 ILE A CA 1
ATOM 3607 C C . ILE A 1 437 ? 15.312 27.969 9.859 1 97.5 437 ILE A C 1
ATOM 3609 O O . ILE A 1 437 ? 14.828 29.016 10.297 1 97.5 437 ILE A O 1
ATOM 3613 N N . LEU A 1 438 ? 16.172 27.297 10.602 1 97.19 438 LEU A N 1
ATOM 3614 C CA . LEU A 1 438 ? 16.406 27.516 12.031 1 97.19 438 LEU A CA 1
ATOM 3615 C C . LEU A 1 438 ? 16.844 28.938 12.297 1 97.19 438 LEU A C 1
ATOM 3617 O O . LEU A 1 438 ? 16.312 29.609 13.188 1 97.19 438 LEU A O 1
ATOM 3621 N N . PRO A 1 439 ? 17.859 29.5 11.5 1 97.44 439 PRO A N 1
ATOM 3622 C CA . PRO A 1 439 ? 18.297 30.875 11.789 1 97.44 439 PRO A CA 1
ATOM 3623 C C . PRO A 1 439 ? 17.172 31.891 11.648 1 97.44 439 PRO A C 1
ATOM 3625 O O . PRO A 1 439 ? 17.031 32.781 12.484 1 97.44 439 PRO A O 1
ATOM 3628 N N . GLN A 1 440 ? 16.406 31.781 10.609 1 97.25 440 GLN A N 1
ATOM 3629 C CA . GLN A 1 440 ? 15.305 32.688 10.391 1 97.25 440 GLN A CA 1
ATOM 3630 C C . GLN A 1 440 ? 14.242 32.562 11.477 1 97.25 440 GLN A C 1
ATOM 3632 O O . GLN A 1 440 ? 13.648 33.531 11.914 1 97.25 440 GLN A O 1
ATOM 3637 N N . LEU A 1 441 ? 13.961 31.344 11.859 1 97.69 441 LEU A N 1
ATOM 3638 C CA . LEU A 1 441 ? 13 31.078 12.922 1 97.69 441 LEU A CA 1
ATOM 3639 C C . LEU A 1 441 ? 13.453 31.703 14.234 1 97.69 441 LEU A C 1
ATOM 3641 O O . LEU A 1 441 ? 12.648 32.312 14.945 1 97.69 441 LEU A O 1
ATOM 3645 N N . CYS A 1 442 ? 14.734 31.562 14.57 1 97.44 442 CYS A N 1
ATOM 3646 C CA . CYS A 1 442 ? 15.297 32.156 15.789 1 97.44 442 CYS A CA 1
ATOM 3647 C C . CYS A 1 442 ? 15.141 33.656 15.797 1 97.44 442 CYS A C 1
ATOM 3649 O O . CYS A 1 442 ? 14.742 34.25 16.812 1 97.44 442 CYS A O 1
ATOM 3651 N N . THR A 1 443 ? 15.477 34.219 14.688 1 97.19 443 THR A N 1
ATOM 3652 C CA . THR A 1 443 ? 15.344 35.656 14.562 1 97.19 443 THR A CA 1
ATOM 3653 C C . THR A 1 443 ? 13.898 36.094 14.812 1 97.19 443 THR A C 1
ATOM 3655 O O . THR A 1 443 ? 13.648 37.062 15.531 1 97.19 443 THR A O 1
ATOM 3658 N N . GLY A 1 444 ? 13 35.406 14.195 1 97.56 444 GLY A N 1
ATOM 3659 C CA . GLY A 1 444 ? 11.586 35.688 14.383 1 97.56 444 GLY A CA 1
ATOM 3660 C C . GLY A 1 444 ? 11.141 35.562 15.828 1 97.56 444 GLY A C 1
ATOM 3661 O O . GLY A 1 444 ? 10.453 36.438 16.359 1 97.56 444 GLY A O 1
ATOM 3662 N N . LEU A 1 445 ? 11.484 34.5 16.484 1 98 445 LEU A N 1
ATOM 3663 C CA . LEU A 1 445 ? 11.094 34.219 17.875 1 98 445 LEU A CA 1
ATOM 3664 C C . LEU A 1 445 ? 11.703 35.25 18.812 1 98 445 LEU A C 1
ATOM 3666 O O . LEU A 1 445 ? 11.047 35.719 19.766 1 98 445 LEU A O 1
ATOM 3670 N N . ASP A 1 446 ? 12.891 35.625 18.531 1 97.44 446 ASP A N 1
ATOM 3671 C CA . ASP A 1 446 ? 13.555 36.625 19.344 1 97.44 446 ASP A CA 1
ATOM 3672 C C . ASP A 1 446 ? 12.789 37.938 19.312 1 97.44 446 ASP A C 1
ATOM 3674 O O . ASP A 1 446 ? 12.75 38.688 20.312 1 97.44 446 ASP A O 1
ATOM 3678 N N . SER A 1 447 ? 12.266 38.219 18.156 1 97.5 447 SER A N 1
ATOM 3679 C CA . SER A 1 447 ? 11.508 39.469 18 1 97.5 447 SER A CA 1
ATOM 3680 C C . SER A 1 447 ? 10.266 39.438 18.891 1 97.5 447 SER A C 1
ATOM 3682 O O . SER A 1 447 ? 9.68 40.5 19.156 1 97.5 447 SER A O 1
ATOM 3684 N N . LEU A 1 448 ? 9.82 38.312 19.391 1 97.75 448 LEU A N 1
ATOM 3685 C CA . LEU A 1 448 ? 8.719 38.156 20.328 1 97.75 448 LEU A CA 1
ATOM 3686 C C . LEU A 1 448 ? 9.227 38.094 21.766 1 97.75 448 LEU A C 1
ATOM 3688 O O . LEU A 1 448 ? 8.445 37.906 22.703 1 97.75 448 LEU A O 1
ATOM 3692 N N . ASN A 1 449 ? 10.477 38.219 21.938 1 98 449 ASN A N 1
ATOM 3693 C CA . ASN A 1 449 ? 11.156 38 23.219 1 98 449 ASN A CA 1
ATOM 3694 C C . ASN A 1 449 ? 11.023 36.562 23.672 1 98 449 ASN A C 1
ATOM 3696 O O . ASN A 1 449 ? 10.797 36.312 24.859 1 98 449 ASN A O 1
ATOM 3700 N N . ILE A 1 450 ? 11.062 35.594 22.781 1 98.25 450 ILE A N 1
ATOM 3701 C CA . ILE A 1 450 ? 11.172 34.156 23.031 1 98.25 450 ILE A CA 1
ATOM 3702 C C . ILE A 1 450 ? 12.508 33.656 22.5 1 98.25 450 ILE A C 1
ATOM 3704 O O . ILE A 1 450 ? 12.797 33.781 21.297 1 98.25 450 ILE A O 1
ATOM 3708 N N . SER A 1 451 ? 13.289 33.094 23.328 1 97.88 451 SER A N 1
ATOM 3709 C CA . SER A 1 451 ? 14.609 32.625 22.906 1 97.88 451 SER A CA 1
ATOM 3710 C C . SER A 1 451 ? 14.648 31.109 22.766 1 97.88 451 SER A C 1
ATOM 3712 O O . SER A 1 451 ? 13.938 30.406 23.484 1 97.88 451 SER A O 1
ATOM 3714 N N . LEU A 1 452 ? 15.414 30.672 21.812 1 97.75 452 LEU A N 1
ATOM 3715 C CA . LEU A 1 452 ? 15.633 29.25 21.594 1 97.75 452 LEU A CA 1
ATOM 3716 C C . LEU A 1 452 ? 16.953 28.797 22.188 1 97.75 452 LEU A C 1
ATOM 3718 O O . LEU A 1 452 ? 18.016 29.297 21.797 1 97.75 452 LEU A O 1
ATOM 3722 N N . LYS A 1 453 ? 16.875 27.969 23.141 1 97.44 453 LYS A N 1
ATOM 3723 C CA . LYS A 1 453 ? 18.062 27.359 23.719 1 97.44 453 LYS A CA 1
ATOM 3724 C C . LYS A 1 453 ? 18.312 25.969 23.125 1 97.44 453 LYS A C 1
ATOM 3726 O O . LYS A 1 453 ? 17.438 25.109 23.156 1 97.44 453 LYS A O 1
ATOM 3731 N N . ILE A 1 454 ? 19.484 25.781 22.562 1 97 454 ILE A N 1
ATOM 3732 C CA . ILE A 1 454 ? 19.875 24.516 21.969 1 97 454 ILE A CA 1
ATOM 3733 C C . ILE A 1 454 ? 20.938 23.844 22.844 1 97 454 ILE A C 1
ATOM 3735 O O . ILE A 1 454 ? 21.969 24.438 23.156 1 97 454 ILE A O 1
ATOM 3739 N N . GLN A 1 455 ? 20.625 22.688 23.25 1 96.81 455 GLN A N 1
ATOM 3740 C CA . GLN A 1 455 ? 21.578 21.938 24.078 1 96.81 455 GLN A CA 1
ATOM 3741 C C . GLN A 1 455 ? 21.672 20.484 23.625 1 96.81 455 GLN A C 1
ATOM 3743 O O . GLN A 1 455 ? 20.906 20.047 22.75 1 96.81 455 GLN A O 1
ATOM 3748 N N . ALA A 1 456 ? 22.656 19.781 24.125 1 95.44 456 ALA A N 1
ATOM 3749 C CA . ALA A 1 456 ? 22.828 18.375 23.75 1 95.44 456 ALA A CA 1
ATOM 3750 C C . ALA A 1 456 ? 21.609 17.547 24.125 1 95.44 456 ALA A C 1
ATOM 3752 O O . ALA A 1 456 ? 21.031 17.75 25.188 1 95.44 456 ALA A O 1
ATOM 3753 N N . HIS A 1 457 ? 21.266 16.688 23.234 1 95.44 457 HIS A N 1
ATOM 3754 C CA . HIS A 1 457 ? 20.203 15.758 23.578 1 95.44 457 HIS A CA 1
ATOM 3755 C C . HIS A 1 457 ? 20.5 15.039 24.891 1 95.44 457 HIS A C 1
ATOM 3757 O O . HIS A 1 457 ? 21.641 14.648 25.141 1 95.44 457 HIS A O 1
ATOM 3763 N N . PRO A 1 458 ? 19.5 14.805 25.719 1 92.5 458 PRO A N 1
ATOM 3764 C CA . PRO A 1 458 ? 19.766 14.172 27 1 92.5 458 PRO A CA 1
ATOM 3765 C C . PRO A 1 458 ? 20.219 12.719 26.875 1 92.5 458 PRO A C 1
ATOM 3767 O O . PRO A 1 458 ? 20.969 12.219 27.719 1 92.5 458 PRO A O 1
ATOM 3770 N N . ASP A 1 459 ? 19.734 12.023 25.875 1 92.25 459 ASP A N 1
ATOM 3771 C CA . ASP A 1 459 ? 20.203 10.672 25.594 1 92.25 459 ASP A CA 1
ATOM 3772 C C . ASP A 1 459 ? 21.625 10.703 25.016 1 92.25 459 ASP A C 1
ATOM 3774 O O . ASP A 1 459 ? 21.812 11.141 23.875 1 92.25 459 ASP A O 1
ATOM 3778 N N . ARG A 1 460 ? 22.562 10.148 25.672 1 90.81 460 ARG A N 1
ATOM 3779 C CA . ARG A 1 460 ? 23.969 10.227 25.281 1 90.81 460 ARG A CA 1
ATOM 3780 C C . ARG A 1 460 ? 24.219 9.438 23.984 1 90.81 460 ARG A C 1
ATOM 3782 O O . ARG A 1 460 ? 25.094 9.781 23.203 1 90.81 460 ARG A O 1
ATOM 3789 N N . TRP A 1 461 ? 23.469 8.32 23.75 1 92.94 461 TRP A N 1
ATOM 3790 C CA . TRP A 1 461 ? 23.578 7.605 22.484 1 92.94 461 TRP A CA 1
ATOM 3791 C C . TRP A 1 461 ? 23.328 8.539 21.312 1 92.94 461 TRP A C 1
ATOM 3793 O O . TRP A 1 461 ? 24.031 8.484 20.297 1 92.94 461 TRP A O 1
ATOM 3803 N N . ALA A 1 462 ? 22.328 9.406 21.531 1 94.06 462 ALA A N 1
ATOM 3804 C CA . ALA A 1 462 ? 21.938 10.344 20.484 1 94.06 462 ALA A CA 1
ATOM 3805 C C . ALA A 1 462 ? 22.938 11.484 20.359 1 94.06 462 ALA A C 1
ATOM 3807 O O . ALA A 1 462 ? 23.375 11.82 19.266 1 94.06 462 ALA A O 1
ATOM 3808 N N . SER A 1 463 ? 23.312 12.117 21.484 1 94.19 463 SER A N 1
ATOM 3809 C CA . SER A 1 463 ? 24.125 13.328 21.469 1 94.19 463 SER A CA 1
ATOM 3810 C C . SER A 1 463 ? 25.578 13.008 21.156 1 94.19 463 SER A C 1
ATOM 3812 O O . SER A 1 463 ? 26.234 13.703 20.375 1 94.19 463 SER A O 1
ATOM 3814 N N . SER A 1 464 ? 26.141 11.914 21.688 1 93.06 464 SER A N 1
ATOM 3815 C CA . SER A 1 464 ? 27.578 11.688 21.625 1 93.06 464 SER A CA 1
ATOM 3816 C C . SER A 1 464 ? 27.938 10.719 20.5 1 93.06 464 SER A C 1
ATOM 3818 O O . SER A 1 464 ? 29.062 10.734 19.984 1 93.06 464 SER A O 1
ATOM 3820 N N . TYR A 1 465 ? 27.016 9.875 20.125 1 94.06 465 TYR A N 1
ATOM 3821 C CA . TYR A 1 465 ? 27.359 8.844 19.156 1 94.06 465 TYR A CA 1
ATOM 3822 C C . TYR A 1 465 ? 26.484 8.945 17.922 1 94.06 465 TYR A C 1
ATOM 3824 O O . TYR A 1 465 ? 26.703 8.242 16.922 1 94.06 465 TYR A O 1
ATOM 3832 N N . GLY A 1 466 ? 25.422 9.75 17.953 1 95.31 466 GLY A N 1
ATOM 3833 C CA . GLY A 1 466 ? 24.562 9.945 16.812 1 95.31 466 GLY A CA 1
ATOM 3834 C C . GLY A 1 466 ? 23.609 8.781 16.578 1 95.31 466 GLY A C 1
ATOM 3835 O O . GLY A 1 466 ? 23.266 8.484 15.43 1 95.31 466 GLY A O 1
ATOM 3836 N N . LEU A 1 467 ? 23.203 8.078 17.672 1 95.62 467 LEU A N 1
ATOM 3837 C CA . LEU A 1 467 ? 22.375 6.883 17.531 1 95.62 467 LEU A CA 1
ATOM 3838 C C . LEU A 1 467 ? 21.047 7.047 18.266 1 95.62 467 LEU A C 1
ATOM 3840 O O . LEU A 1 467 ? 21.031 7.438 19.438 1 95.62 467 LEU A O 1
ATOM 3844 N N . LYS A 1 468 ? 20 6.875 17.625 1 95.81 468 LYS A N 1
ATOM 3845 C CA . LYS A 1 468 ? 18.719 6.625 18.281 1 95.81 468 LYS A CA 1
ATOM 3846 C C . LYS A 1 468 ? 18.422 5.129 18.375 1 95.81 468 LYS A C 1
ATOM 3848 O O . LYS A 1 468 ? 18.328 4.449 17.344 1 95.81 468 LYS A O 1
ATOM 3853 N N . ILE A 1 469 ? 18.281 4.609 19.594 1 95.81 469 ILE A N 1
ATOM 3854 C CA . ILE A 1 469 ? 18.203 3.174 19.844 1 95.81 469 ILE A CA 1
ATOM 3855 C C . ILE A 1 469 ? 16.938 2.855 20.625 1 95.81 469 ILE A C 1
ATOM 3857 O O . ILE A 1 469 ? 16.562 3.6 21.531 1 95.81 469 ILE A O 1
ATOM 3861 N N . SER A 1 470 ? 16.297 1.793 20.234 1 95.69 470 SER A N 1
ATOM 3862 C CA . SER A 1 470 ? 15.125 1.347 20.984 1 95.69 470 SER A CA 1
ATOM 3863 C C . SER A 1 470 ? 15.539 0.729 22.312 1 95.69 470 SER A C 1
ATOM 3865 O O . SER A 1 470 ? 16.719 0.498 22.562 1 95.69 470 SER A O 1
ATOM 3867 N N . ALA A 1 471 ? 14.57 0.44 23.141 1 92.62 471 ALA A N 1
ATOM 3868 C CA . ALA A 1 471 ? 14.812 -0.167 24.453 1 92.62 471 ALA A CA 1
ATOM 3869 C C . ALA A 1 471 ? 15.445 -1.547 24.297 1 92.62 471 ALA A C 1
ATOM 3871 O O . ALA A 1 471 ? 16.219 -1.975 25.156 1 92.62 471 ALA A O 1
ATOM 3872 N N . GLU A 1 472 ? 15.172 -2.201 23.172 1 93.12 472 GLU A N 1
ATOM 3873 C CA . GLU A 1 472 ? 15.672 -3.551 22.938 1 93.12 472 GLU A CA 1
ATOM 3874 C C . GLU A 1 472 ? 17.031 -3.521 22.234 1 93.12 472 GLU A C 1
ATOM 3876 O O . GLU A 1 472 ? 17.609 -4.57 21.953 1 93.12 472 GLU A O 1
ATOM 3881 N N . GLY A 1 473 ? 17.5 -2.322 21.938 1 95.62 473 GLY A N 1
ATOM 3882 C CA . GLY A 1 473 ? 18.844 -2.189 21.375 1 95.62 473 GLY A CA 1
ATOM 3883 C C . GLY A 1 473 ? 18.844 -2.07 19.859 1 95.62 473 GLY A C 1
ATOM 3884 O O . GLY A 1 473 ? 19.891 -2.1 19.234 1 95.62 473 GLY A O 1
ATOM 3885 N N . GLN A 1 474 ? 17.719 -1.941 19.281 1 97.38 474 GLN A N 1
ATOM 3886 C CA . GLN A 1 474 ? 17.656 -1.815 17.828 1 97.38 474 GLN A CA 1
ATOM 3887 C C . GLN A 1 474 ? 18.016 -0.401 17.391 1 97.38 474 GLN A C 1
ATOM 3889 O O . GLN A 1 474 ? 17.484 0.577 17.922 1 97.38 474 GLN A O 1
ATOM 3894 N N . VAL A 1 475 ? 18.891 -0.28 16.469 1 97.38 475 VAL A N 1
ATOM 3895 C CA . VAL A 1 475 ? 19.266 1.011 15.906 1 97.38 475 VAL A CA 1
ATOM 3896 C C . VAL A 1 475 ? 18.141 1.539 15.023 1 97.38 475 VAL A C 1
ATOM 3898 O O . VAL A 1 475 ? 17.859 0.97 13.969 1 97.38 475 VAL A O 1
ATOM 3901 N N . LEU A 1 476 ? 17.578 2.656 15.406 1 95.75 476 LEU A N 1
ATOM 3902 C CA . LEU A 1 476 ? 16.438 3.227 14.703 1 95.75 476 LEU A CA 1
ATOM 3903 C C . LEU A 1 476 ? 16.875 4.312 13.727 1 95.75 476 LEU A C 1
ATOM 3905 O O . LEU A 1 476 ? 16.328 4.43 12.625 1 95.75 476 LEU A O 1
ATOM 3909 N N . LYS A 1 477 ? 17.719 5.113 14.102 1 95.69 477 LYS A N 1
ATOM 3910 C CA . LYS A 1 477 ? 18.25 6.211 13.289 1 95.69 477 LYS A CA 1
ATOM 3911 C C . LYS A 1 477 ? 19.719 6.445 13.578 1 95.69 477 LYS A C 1
ATOM 3913 O O . LYS A 1 477 ? 20.188 6.285 14.711 1 95.69 477 LYS A O 1
ATOM 3918 N N . ILE A 1 478 ? 20.422 6.84 12.578 1 96.69 478 ILE A N 1
ATOM 3919 C CA . ILE A 1 478 ? 21.844 7.164 12.688 1 96.69 478 ILE A CA 1
ATOM 3920 C C . ILE A 1 478 ? 22.109 8.539 12.07 1 96.69 478 ILE A C 1
ATOM 3922 O O . ILE A 1 478 ? 21.703 8.797 10.93 1 96.69 478 ILE A O 1
ATOM 3926 N N . HIS A 1 479 ? 22.719 9.375 12.812 1 96.38 479 HIS A N 1
ATOM 3927 C CA . HIS A 1 479 ? 23.094 10.672 12.273 1 96.38 479 HIS A CA 1
ATOM 3928 C C . HIS A 1 479 ? 24.094 10.523 11.125 1 96.38 479 HIS A C 1
ATOM 3930 O O . HIS A 1 479 ? 25.125 9.859 11.273 1 96.38 479 HIS A O 1
ATOM 3936 N N . PRO A 1 480 ? 23.859 11.18 10.023 1 93.38 480 PRO A N 1
ATOM 3937 C CA . PRO A 1 480 ? 24.672 10.953 8.828 1 93.38 480 PRO A CA 1
ATOM 3938 C C . PRO A 1 480 ? 26.109 11.414 9 1 93.38 480 PRO A C 1
ATOM 3940 O O . PRO A 1 480 ? 27 10.961 8.266 1 93.38 480 PRO A O 1
ATOM 3943 N N . GLN A 1 481 ? 26.422 12.273 9.906 1 93.31 481 GLN A N 1
ATOM 3944 C CA . GLN A 1 481 ? 27.766 12.805 10.078 1 93.31 481 GLN A CA 1
ATOM 3945 C C . GLN A 1 481 ? 28.516 12.062 11.172 1 93.31 481 GLN A C 1
ATOM 3947 O O . GLN A 1 481 ? 29.703 12.32 11.406 1 93.31 481 GLN A O 1
ATOM 3952 N N . SER A 1 482 ? 27.828 11.195 11.891 1 95.38 482 SER A N 1
ATOM 3953 C CA . SER A 1 482 ? 28.469 10.469 12.977 1 95.38 482 SER A CA 1
ATOM 3954 C C . SER A 1 482 ? 29.344 9.336 12.438 1 95.38 482 SER A C 1
ATOM 3956 O O . SER A 1 482 ? 29.062 8.789 11.367 1 95.38 482 SER A O 1
ATOM 3958 N N . PRO A 1 483 ? 30.391 9 13.219 1 94.81 483 PRO A N 1
ATOM 3959 C CA . PRO A 1 483 ? 31.172 7.82 12.828 1 94.81 483 PRO A CA 1
ATOM 3960 C C . PRO A 1 483 ? 30.328 6.555 12.742 1 94.81 483 PRO A C 1
ATOM 3962 O O . PRO A 1 483 ? 30.641 5.656 11.945 1 94.81 483 PRO A O 1
ATOM 3965 N N . ALA A 1 484 ? 29.281 6.477 13.531 1 95.94 484 ALA A N 1
ATOM 3966 C CA . ALA A 1 484 ? 28.406 5.316 13.539 1 95.94 484 ALA A CA 1
ATOM 3967 C C . ALA A 1 484 ? 27.797 5.07 12.156 1 95.94 484 ALA A C 1
ATOM 3969 O O . ALA A 1 484 ? 27.469 3.934 11.812 1 95.94 484 ALA A O 1
ATOM 3970 N N . TYR A 1 485 ? 27.719 6.105 11.367 1 96.19 485 TYR A N 1
ATOM 3971 C CA . TYR A 1 485 ? 27.062 6.055 10.07 1 96.19 485 TYR A CA 1
ATOM 3972 C C . TYR A 1 485 ? 27.797 5.133 9.117 1 96.19 485 TYR A C 1
ATOM 3974 O O . TYR A 1 485 ? 27.203 4.527 8.227 1 96.19 485 TYR A O 1
ATOM 3982 N N . LYS A 1 486 ? 29.078 4.918 9.328 1 95.25 486 LYS A N 1
ATOM 3983 C CA . LYS A 1 486 ? 29.891 4.074 8.461 1 95.25 486 LYS A CA 1
ATOM 3984 C C . LYS A 1 486 ? 30 2.658 9.016 1 95.25 486 LYS A C 1
ATOM 3986 O O . LYS A 1 486 ? 30.438 1.742 8.312 1 95.25 486 LYS A O 1
ATOM 3991 N N . LEU A 1 487 ? 29.547 2.51 10.25 1 95.81 487 LEU A N 1
ATOM 3992 C CA . LEU A 1 487 ? 29.797 1.248 10.938 1 95.81 487 LEU A CA 1
ATOM 3993 C C . LEU A 1 487 ? 28.516 0.468 11.156 1 95.81 487 LEU A C 1
ATOM 3995 O O . LEU A 1 487 ? 28.516 -0.765 11.164 1 95.81 487 LEU A O 1
ATOM 3999 N N . LEU A 1 488 ? 27.453 1.191 11.398 1 97.25 488 LEU A N 1
ATOM 4000 C CA . LEU A 1 488 ? 26.188 0.567 11.773 1 97.25 488 LEU A CA 1
ATOM 4001 C C . LEU A 1 488 ? 25.156 0.741 10.672 1 97.25 488 LEU A C 1
ATOM 4003 O O . LEU A 1 488 ? 25.25 1.656 9.852 1 97.25 488 LEU A O 1
ATOM 4007 N N . MET A 1 489 ? 24.25 -0.2 10.633 1 97 489 MET A N 1
ATOM 4008 C CA . MET A 1 489 ? 23.109 -0.14 9.734 1 97 489 MET A CA 1
ATOM 4009 C C . MET A 1 489 ? 21.812 0.052 10.516 1 97 489 MET A C 1
ATOM 4011 O O . MET A 1 489 ? 21.672 -0.432 11.641 1 97 489 MET A O 1
ATOM 4015 N N . GLN A 1 490 ? 20.891 0.87 9.969 1 95.56 490 GLN A N 1
ATOM 4016 C CA . GLN A 1 490 ? 19.547 0.867 10.547 1 95.56 490 GLN A CA 1
ATOM 4017 C C . GLN A 1 490 ? 19 -0.553 10.656 1 95.56 490 GLN A C 1
ATOM 4019 O O . GLN A 1 490 ? 19.109 -1.342 9.719 1 95.56 490 GLN A O 1
ATOM 4024 N N . GLY A 1 491 ? 18.453 -0.949 11.812 1 95.38 491 GLY A N 1
ATOM 4025 C CA . GLY A 1 491 ? 17.938 -2.289 12.031 1 95.38 491 GLY A CA 1
ATOM 4026 C C . GLY A 1 491 ? 18.891 -3.186 12.789 1 95.38 491 GLY A C 1
ATOM 4027 O O . GLY A 1 491 ? 18.484 -4.23 13.305 1 95.38 491 GLY A O 1
ATOM 4028 N N . ASP A 1 492 ? 20.188 -2.803 12.859 1 97.75 492 ASP A N 1
ATOM 4029 C CA . ASP A 1 492 ? 21.109 -3.541 13.711 1 97.75 492 ASP A CA 1
ATOM 4030 C C . ASP A 1 492 ? 20.578 -3.66 15.133 1 97.75 492 ASP A C 1
ATOM 4032 O O . ASP A 1 492 ? 19.938 -2.734 15.648 1 97.75 492 ASP A O 1
ATOM 4036 N N . ILE A 1 493 ? 20.828 -4.773 15.766 1 97.88 493 ILE A N 1
ATOM 4037 C CA . ILE A 1 493 ? 20.484 -4.965 17.172 1 97.88 493 ILE A CA 1
ATOM 4038 C C . ILE A 1 493 ? 21.781 -5.027 18 1 97.88 493 ILE A C 1
ATOM 4040 O O . ILE A 1 493 ? 22.578 -5.953 17.844 1 97.88 493 ILE A O 1
ATOM 4044 N N . ILE A 1 494 ? 21.953 -4.051 18.812 1 97.19 494 ILE A N 1
ATOM 4045 C CA . ILE A 1 494 ? 23.094 -4.043 19.703 1 97.19 494 ILE A CA 1
ATOM 4046 C C . ILE A 1 494 ? 22.906 -5.078 20.812 1 97.19 494 ILE A C 1
ATOM 4048 O O . ILE A 1 494 ? 21.984 -4.969 21.609 1 97.19 494 ILE A O 1
ATOM 4052 N N . THR A 1 495 ? 23.797 -5.996 20.891 1 96.88 495 THR A N 1
ATOM 4053 C CA . THR A 1 495 ? 23.625 -7.078 21.844 1 96.88 495 THR A CA 1
ATOM 4054 C C . THR A 1 495 ? 24.531 -6.863 23.062 1 96.88 495 THR A C 1
ATOM 4056 O O . THR A 1 495 ? 24.125 -7.113 24.203 1 96.88 495 THR A O 1
ATOM 4059 N N . THR A 1 496 ? 25.766 -6.398 22.891 1 95.5 496 THR A N 1
ATOM 4060 C CA . THR A 1 496 ? 26.672 -6.137 24 1 95.5 496 THR A CA 1
ATOM 4061 C C . THR A 1 496 ? 27.438 -4.84 23.781 1 95.5 496 THR A C 1
ATOM 4063 O O . THR A 1 496 ? 27.688 -4.445 22.641 1 95.5 496 THR A O 1
ATOM 4066 N N . VAL A 1 497 ? 27.672 -4.199 24.781 1 95.19 497 VAL A N 1
ATOM 4067 C CA . VAL A 1 497 ? 28.531 -3.023 24.812 1 95.19 497 VAL A CA 1
ATOM 4068 C C . VAL A 1 497 ? 29.594 -3.191 25.906 1 95.19 497 VAL A C 1
ATOM 4070 O O . VAL A 1 497 ? 29.266 -3.387 27.078 1 95.19 497 VAL A O 1
ATOM 4073 N N . ASN A 1 498 ? 30.812 -3.191 25.5 1 92.81 498 ASN A N 1
ATOM 4074 C CA . ASN A 1 498 ? 31.938 -3.354 26.406 1 92.81 498 ASN A CA 1
ATOM 4075 C C . ASN A 1 498 ? 31.812 -4.637 27.234 1 92.81 498 ASN A C 1
ATOM 4077 O O . ASN A 1 498 ? 32 -4.625 28.453 1 92.81 498 ASN A O 1
ATOM 4081 N N . GLY A 1 499 ? 31.312 -5.574 26.531 1 90.25 499 GLY A N 1
ATOM 4082 C CA . GLY A 1 499 ? 31.281 -6.906 27.125 1 90.25 499 GLY A CA 1
ATOM 4083 C C . GLY A 1 499 ? 30.031 -7.188 27.922 1 90.25 499 GLY A C 1
ATOM 4084 O O . GLY A 1 499 ? 29.812 -8.312 28.375 1 90.25 499 GLY A O 1
ATOM 4085 N N . GLU A 1 500 ? 29.266 -6.219 28.062 1 92.69 500 GLU A N 1
ATOM 4086 C CA . GLU A 1 500 ? 28.031 -6.398 28.828 1 92.69 500 GLU A CA 1
ATOM 4087 C C . GLU A 1 500 ? 26.812 -6.367 27.906 1 92.69 500 GLU A C 1
ATOM 4089 O O . GLU A 1 500 ? 26.812 -5.66 26.906 1 92.69 500 GLU A O 1
ATOM 4094 N N . ALA A 1 501 ? 25.844 -7.102 28.359 1 94 501 ALA A N 1
ATOM 4095 C CA . ALA A 1 501 ? 24.594 -7.105 27.594 1 94 501 ALA A CA 1
ATOM 4096 C C . ALA A 1 501 ? 23.984 -5.703 27.516 1 94 501 ALA A C 1
ATOM 4098 O O . ALA A 1 501 ? 24 -4.965 28.5 1 94 501 ALA A O 1
ATOM 4099 N N . PHE A 1 502 ? 23.5 -5.293 26.375 1 94.12 502 PHE A N 1
ATOM 4100 C CA . PHE A 1 502 ? 22.922 -3.965 26.156 1 94.12 502 PHE A CA 1
ATOM 4101 C C . PHE A 1 502 ? 21.672 -3.764 27 1 94.12 502 PHE A C 1
ATOM 4103 O O . PHE A 1 502 ? 20.859 -4.676 27.125 1 94.12 502 PHE A O 1
ATOM 4110 N N . SER A 1 503 ? 21.578 -2.66 27.609 1 88.5 503 SER A N 1
ATOM 4111 C CA . SER A 1 503 ? 20.359 -2.162 28.25 1 88.5 503 SER A CA 1
ATOM 4112 C C . SER A 1 503 ? 20.25 -0.644 28.141 1 88.5 503 SER A C 1
ATOM 4114 O O . SER A 1 503 ? 21.25 0.026 27.812 1 88.5 503 SER A O 1
ATOM 4116 N N . GLU A 1 504 ? 19.156 -0.162 28.328 1 79.06 504 GLU A N 1
ATOM 4117 C CA . GLU A 1 504 ? 18.969 1.284 28.281 1 79.06 504 GLU A CA 1
ATOM 4118 C C . GLU A 1 504 ? 19.875 2.002 29.266 1 79.06 504 GLU A C 1
ATOM 4120 O O . GLU A 1 504 ? 20.234 3.164 29.047 1 79.06 504 GLU A O 1
ATOM 4125 N N . ALA A 1 505 ? 20.344 1.214 30.297 1 78.19 505 ALA A N 1
ATOM 4126 C CA . ALA A 1 505 ? 21.156 1.786 31.359 1 78.19 505 ALA A CA 1
ATOM 4127 C C . ALA A 1 505 ? 22.641 1.563 31.094 1 78.19 505 ALA A C 1
ATOM 4129 O O . ALA A 1 505 ? 23.484 1.943 31.922 1 78.19 505 ALA A O 1
ATOM 4130 N N . THR A 1 506 ? 22.844 0.972 30 1 78.62 506 THR A N 1
ATOM 4131 C CA . THR A 1 506 ? 24.25 0.675 29.688 1 78.62 506 THR A CA 1
ATOM 4132 C C . THR A 1 506 ? 25.094 1.936 29.781 1 78.62 506 THR A C 1
ATOM 4134 O O . THR A 1 506 ? 24.766 2.969 29.203 1 78.62 506 THR A O 1
ATOM 4137 N N . ALA A 1 507 ? 26.156 1.797 30.578 1 73.38 507 ALA A N 1
ATOM 4138 C CA . ALA A 1 507 ? 27.062 2.914 30.797 1 73.38 507 ALA A CA 1
ATOM 4139 C C . ALA A 1 507 ? 27.875 3.217 29.531 1 73.38 507 ALA A C 1
ATOM 4141 O O . ALA A 1 507 ? 28.391 2.305 28.875 1 73.38 507 ALA A O 1
ATOM 4142 N N . ILE A 1 508 ? 27.75 4.48 29.078 1 79.62 508 ILE A N 1
ATOM 4143 C CA . ILE A 1 508 ? 28.484 4.875 27.875 1 79.62 508 ILE A CA 1
ATOM 4144 C C . ILE A 1 508 ? 29.828 5.484 28.25 1 79.62 508 ILE A C 1
ATOM 4146 O O . ILE A 1 508 ? 29.906 6.285 29.188 1 79.62 508 ILE A O 1
ATOM 4150 N N . SER A 1 509 ? 30.859 4.82 27.844 1 74.69 509 SER A N 1
ATOM 4151 C CA . SER A 1 509 ? 32.219 5.305 27.953 1 74.69 509 SER A CA 1
ATOM 4152 C C . SER A 1 509 ? 32.656 6.012 26.672 1 74.69 509 SER A C 1
ATOM 4154 O O . SER A 1 509 ? 31.859 6.207 25.766 1 74.69 509 SER A O 1
ATOM 4156 N N . GLU A 1 510 ? 33.969 6.465 26.672 1 82.94 510 GLU A N 1
ATOM 4157 C CA . GLU A 1 510 ? 34.5 7.152 25.5 1 82.94 510 GLU A CA 1
ATOM 4158 C C . GLU A 1 510 ? 34.438 6.258 24.266 1 82.94 510 GLU A C 1
ATOM 4160 O O . GLU A 1 510 ? 33.469 6.285 23.516 1 82.94 510 GLU A O 1
ATOM 4165 N N . ASP A 1 511 ? 35.281 5.305 24.094 1 89.56 511 ASP A N 1
ATOM 4166 C CA . ASP A 1 511 ? 35.25 4.355 22.984 1 89.56 511 ASP A CA 1
ATOM 4167 C C . ASP A 1 511 ? 34.5 3.08 23.391 1 89.56 511 ASP A C 1
ATOM 4169 O O . ASP A 1 511 ? 34.656 2.578 24.5 1 89.56 511 ASP A O 1
ATOM 4173 N N . LEU A 1 512 ? 33.625 2.676 22.469 1 92.75 512 LEU A N 1
ATOM 4174 C CA . LEU A 1 512 ? 32.781 1.53 22.828 1 92.75 512 LEU A CA 1
ATOM 4175 C C . LEU A 1 512 ? 33.156 0.315 21.984 1 92.75 512 LEU A C 1
ATOM 4177 O O . LEU A 1 512 ? 33.344 0.434 20.766 1 92.75 512 LEU A O 1
ATOM 4181 N N . SER A 1 513 ? 33.312 -0.787 22.625 1 94.62 513 SER A N 1
ATOM 4182 C CA . SER A 1 513 ? 33.344 -2.082 21.953 1 94.62 513 SER A CA 1
ATOM 4183 C C . SER A 1 513 ? 31.938 -2.709 21.938 1 94.62 513 SER A C 1
ATOM 4185 O O . SER A 1 513 ? 31.344 -2.961 22.984 1 94.62 513 SER A O 1
ATOM 4187 N N . MET A 1 514 ? 31.469 -2.949 20.672 1 95.25 514 MET A N 1
ATOM 4188 C CA . MET A 1 514 ? 30.078 -3.391 20.578 1 95.25 514 MET A CA 1
ATOM 4189 C C . MET A 1 514 ? 29.969 -4.664 19.734 1 95.25 514 MET A C 1
ATOM 4191 O O . MET A 1 514 ? 30.781 -4.906 18.844 1 95.25 514 MET A O 1
ATOM 4195 N N . GLU A 1 515 ? 29.062 -5.457 20.125 1 97.12 515 GLU A N 1
ATOM 4196 C CA . GLU A 1 515 ? 28.594 -6.535 19.25 1 97.12 515 GLU A CA 1
ATOM 4197 C C . GLU A 1 515 ? 27.172 -6.262 18.75 1 97.12 515 GLU A C 1
ATOM 4199 O O . GLU A 1 515 ? 26.312 -5.848 19.531 1 97.12 515 GLU A O 1
ATOM 4204 N N . VAL A 1 516 ? 26.969 -6.453 17.438 1 97.25 516 VAL A N 1
ATOM 4205 C CA . VAL A 1 516 ? 25.656 -6.195 16.859 1 97.25 516 VAL A CA 1
ATOM 4206 C C . VAL A 1 516 ? 25.203 -7.414 16.062 1 97.25 516 VAL A C 1
ATOM 4208 O O . VAL A 1 516 ? 26.031 -8.164 15.531 1 97.25 516 VAL A O 1
ATOM 4211 N N . LEU A 1 517 ? 23.938 -7.723 16.188 1 97 517 LEU A N 1
ATOM 4212 C CA . LEU A 1 517 ? 23.297 -8.656 15.273 1 97 517 LEU A CA 1
ATOM 4213 C C . LEU A 1 517 ? 22.766 -7.934 14.039 1 97 517 LEU A C 1
ATOM 4215 O O . LEU A 1 517 ? 21.828 -7.133 14.133 1 97 517 LEU A O 1
ATOM 4219 N N . ARG A 1 518 ? 23.406 -8.211 12.891 1 96.44 518 ARG A N 1
ATOM 4220 C CA . ARG A 1 518 ? 23.016 -7.594 11.625 1 96.44 518 ARG A CA 1
ATOM 4221 C C . ARG A 1 518 ? 22.344 -8.602 10.711 1 96.44 518 ARG A C 1
ATOM 4223 O O . ARG A 1 518 ? 23.016 -9.344 9.984 1 96.44 518 ARG A O 1
ATOM 4230 N N . TYR A 1 519 ? 21.016 -8.516 10.719 1 91.19 519 TYR A N 1
ATOM 4231 C CA . TYR A 1 519 ? 20.203 -9.383 9.867 1 91.19 519 TYR A CA 1
ATOM 4232 C C . TYR A 1 519 ? 20.688 -10.828 9.945 1 91.19 519 TYR A C 1
ATOM 4234 O O . TYR A 1 519 ? 20.922 -11.461 8.914 1 91.19 519 TYR A O 1
ATOM 4242 N N . GLY A 1 520 ? 20.891 -11.312 11.156 1 91.75 520 GLY A N 1
ATOM 4243 C CA . GLY A 1 520 ? 21.234 -12.703 11.422 1 91.75 520 GLY A CA 1
ATOM 4244 C C . GLY A 1 520 ? 22.719 -12.938 11.578 1 91.75 520 GLY A C 1
ATOM 4245 O O . GLY A 1 520 ? 23.141 -14.023 11.961 1 91.75 520 GLY A O 1
ATOM 4246 N N . ARG A 1 521 ? 23.609 -11.938 11.383 1 93.25 521 ARG A N 1
ATOM 4247 C CA . ARG A 1 521 ? 25.047 -12.047 11.508 1 93.25 521 ARG A CA 1
ATOM 4248 C C . ARG A 1 521 ? 25.547 -11.336 12.766 1 93.25 521 ARG A C 1
ATOM 4250 O O . ARG A 1 521 ? 25.109 -10.219 13.062 1 93.25 521 ARG A O 1
ATOM 4257 N N . HIS A 1 522 ? 26.406 -11.961 13.477 1 95.12 522 HIS A N 1
ATOM 4258 C CA . HIS A 1 522 ? 27.062 -11.32 14.617 1 95.12 522 HIS A CA 1
ATOM 4259 C C . HIS A 1 522 ? 28.312 -10.562 14.18 1 95.12 522 HIS A C 1
ATOM 4261 O O . HIS A 1 522 ? 29.219 -11.148 13.586 1 95.12 522 HIS A O 1
ATOM 4267 N N . ILE A 1 523 ? 28.344 -9.258 14.477 1 96.06 523 ILE A N 1
ATOM 4268 C CA . ILE A 1 523 ? 29.453 -8.414 14.047 1 96.06 523 ILE A CA 1
ATOM 4269 C C . ILE A 1 523 ? 30.047 -7.684 15.258 1 96.06 523 ILE A C 1
ATOM 4271 O O . ILE A 1 523 ? 29.297 -7.152 16.094 1 96.06 523 ILE A O 1
ATOM 4275 N N . GLN A 1 524 ? 31.297 -7.684 15.414 1 96.56 524 GLN A N 1
ATOM 4276 C CA . GLN A 1 524 ? 32 -6.891 16.422 1 96.56 524 GLN A CA 1
ATOM 4277 C C . GLN A 1 524 ? 32.5 -5.582 15.828 1 96.56 524 GLN A C 1
ATOM 4279 O O . GLN A 1 524 ? 33.062 -5.562 14.719 1 96.56 524 GLN A O 1
ATOM 4284 N N . LEU A 1 525 ? 32.25 -4.512 16.5 1 95.44 525 LEU A N 1
ATOM 4285 C CA . LEU A 1 525 ? 32.75 -3.238 15.992 1 95.44 525 LEU A CA 1
ATOM 4286 C C . LEU A 1 525 ? 33.188 -2.324 17.125 1 95.44 525 LEU A C 1
ATOM 4288 O O . LEU A 1 525 ? 32.844 -2.555 18.281 1 95.44 525 LEU A O 1
ATOM 4292 N N . GLN A 1 526 ? 34 -1.373 16.828 1 94.88 526 GLN A N 1
ATOM 4293 C CA . GLN A 1 526 ? 34.469 -0.32 17.734 1 94.88 526 GLN A CA 1
ATOM 4294 C C . GLN A 1 526 ? 33.875 1.037 17.328 1 94.88 526 GLN A C 1
ATOM 4296 O O . GLN A 1 526 ? 34.156 1.528 16.234 1 94.88 526 GLN A O 1
ATOM 4301 N N . LEU A 1 527 ? 33.156 1.622 18.188 1 94.31 527 LEU A N 1
ATOM 4302 C CA . LEU A 1 527 ? 32.562 2.928 17.922 1 94.31 527 LEU A CA 1
ATOM 4303 C C . LEU A 1 527 ? 33.312 4.027 18.672 1 94.31 527 LEU A C 1
ATOM 4305 O O . LEU A 1 527 ? 33.281 4.062 19.906 1 94.31 527 LEU A O 1
ATOM 4309 N N . PRO A 1 528 ? 33.906 4.852 17.969 1 91.44 528 PRO A N 1
ATOM 4310 C CA . PRO A 1 528 ? 34.625 5.93 18.656 1 91.44 528 PRO A CA 1
ATOM 4311 C C . PRO A 1 528 ? 33.688 7.004 19.203 1 91.44 528 PRO A C 1
ATOM 4313 O O . PRO A 1 528 ? 32.625 7.234 18.656 1 91.44 528 PRO A O 1
ATOM 4316 N N . THR A 1 529 ? 34.062 7.527 20.297 1 82.5 529 THR A N 1
ATOM 4317 C CA . THR A 1 529 ? 33.344 8.688 20.797 1 82.5 529 THR A CA 1
ATOM 4318 C C . THR A 1 529 ? 33.75 9.953 20.047 1 82.5 529 THR A C 1
ATOM 4320 O O . THR A 1 529 ? 34.844 10.023 19.5 1 82.5 529 THR A O 1
ATOM 4323 N N . SER A 1 530 ? 32.781 10.781 19.844 1 82.25 530 SER A N 1
ATOM 4324 C CA . SER A 1 530 ? 33.062 12.039 19.156 1 82.25 530 SER A CA 1
ATOM 4325 C C . SER A 1 530 ? 32.875 13.227 20.109 1 82.25 530 SER A C 1
ATOM 4327 O O . SER A 1 530 ? 32.125 13.148 21.078 1 82.25 530 SER A O 1
ATOM 4329 N N . SER A 1 531 ? 33.688 14.289 19.891 1 85.19 531 SER A N 1
ATOM 4330 C CA . SER A 1 531 ? 33.531 15.531 20.641 1 85.19 531 SER A CA 1
ATOM 4331 C C . SER A 1 531 ? 32.375 16.359 20.109 1 85.19 531 SER A C 1
ATOM 4333 O O . SER A 1 531 ? 31.891 17.281 20.766 1 85.19 531 SER A O 1
ATOM 4335 N N . GLU A 1 532 ? 31.922 15.945 19.016 1 91.88 532 GLU A N 1
ATOM 4336 C CA . GLU A 1 532 ? 30.797 16.656 18.406 1 91.88 532 GLU A CA 1
ATOM 4337 C C . GLU A 1 532 ? 29.469 16.219 19 1 91.88 532 GLU A C 1
ATOM 4339 O O . GLU A 1 532 ? 29.328 15.062 19.422 1 91.88 532 GLU A O 1
ATOM 4344 N N . VAL A 1 533 ? 28.516 17.188 19.109 1 95.25 533 VAL A N 1
ATOM 4345 C CA . VAL A 1 533 ? 27.141 16.844 19.484 1 95.25 533 VAL A CA 1
ATOM 4346 C C . VAL A 1 533 ? 26.312 16.641 18.219 1 95.25 533 VAL A C 1
ATOM 4348 O O . VAL A 1 533 ? 26.172 17.547 17.391 1 95.25 533 VAL A O 1
ATOM 4351 N N . TYR A 1 534 ? 25.703 15.508 18.109 1 95.69 534 TYR A N 1
ATOM 4352 C CA . TYR A 1 534 ? 25 15.164 16.875 1 95.69 534 TYR A CA 1
ATOM 4353 C C . TYR A 1 534 ? 23.531 15.539 16.969 1 95.69 534 TYR A C 1
ATOM 4355 O O . TYR A 1 534 ? 23.047 16.344 16.172 1 95.69 534 TYR A O 1
ATOM 4363 N N . TYR A 1 535 ? 22.797 14.977 17.906 1 96.38 535 TYR A N 1
ATOM 4364 C CA . TYR A 1 535 ? 21.406 15.359 18.109 1 96.38 535 TYR A CA 1
ATOM 4365 C C . TYR A 1 535 ? 21.281 16.328 19.281 1 96.38 535 TYR A C 1
ATOM 4367 O O . TYR A 1 535 ? 22 16.203 20.281 1 96.38 535 TYR A O 1
ATOM 4375 N N . HIS A 1 536 ? 20.328 17.25 19.156 1 96.88 536 HIS A N 1
ATOM 4376 C CA . HIS A 1 536 ? 20.156 18.312 20.141 1 96.88 536 HIS A CA 1
ATOM 4377 C C . HIS A 1 536 ? 18.75 18.312 20.719 1 96.88 536 HIS A C 1
ATOM 4379 O O . HIS A 1 536 ? 17.859 17.609 20.219 1 96.88 536 HIS A O 1
ATOM 4385 N N . GLU A 1 537 ? 18.625 18.906 21.812 1 97.31 537 GLU A N 1
ATOM 4386 C CA . GLU A 1 537 ? 17.328 19.281 22.391 1 97.31 537 GLU A CA 1
ATOM 4387 C C . GLU A 1 537 ? 17.062 20.781 22.219 1 97.31 537 GLU A C 1
ATOM 4389 O O . GLU A 1 537 ? 17.969 21.594 22.344 1 97.31 537 GLU A O 1
ATOM 4394 N N . TYR A 1 538 ? 15.836 21.156 21.938 1 97.88 538 TYR A N 1
ATOM 4395 C CA . TYR A 1 538 ? 15.43 22.531 21.688 1 97.88 538 TYR A CA 1
ATOM 4396 C C . TYR A 1 538 ? 14.438 23.016 22.734 1 97.88 538 TYR A C 1
ATOM 4398 O O . TYR A 1 538 ? 13.367 22.422 22.906 1 97.88 538 TYR A O 1
ATOM 4406 N N . LEU A 1 539 ? 14.797 24.031 23.438 1 97.88 539 LEU A N 1
ATOM 4407 C CA . LEU A 1 539 ? 13.961 24.578 24.5 1 97.88 539 LEU A CA 1
ATOM 4408 C C . LEU A 1 539 ? 13.617 26.031 24.219 1 97.88 539 LEU A C 1
ATOM 4410 O O . LEU A 1 539 ? 14.461 26.797 23.734 1 97.88 539 LEU A O 1
ATOM 4414 N N . LEU A 1 540 ? 12.398 26.422 24.469 1 98.44 540 LEU A N 1
ATOM 4415 C CA . LEU A 1 540 ? 11.953 27.797 24.281 1 98.44 540 LEU A CA 1
ATOM 4416 C C . LEU A 1 540 ? 11.758 28.5 25.609 1 98.44 540 LEU A C 1
ATOM 4418 O O . LEU A 1 540 ? 11.078 27.969 26.5 1 98.44 540 LEU A O 1
ATOM 4422 N N . ILE A 1 541 ? 12.359 29.688 25.766 1 97.56 541 ILE A N 1
ATOM 4423 C CA . ILE A 1 541 ? 12.289 30.484 26.984 1 97.56 541 ILE A CA 1
ATOM 4424 C C . ILE A 1 541 ? 11.609 31.812 26.703 1 97.56 541 ILE A C 1
ATOM 4426 O O . ILE A 1 541 ? 12.102 32.625 25.891 1 97.56 541 ILE A O 1
ATOM 4430 N N . ASP A 1 542 ? 10.469 32.031 27.328 1 96.56 542 ASP A N 1
ATOM 4431 C CA . ASP A 1 542 ? 9.766 33.281 27.109 1 96.56 542 ASP A CA 1
ATOM 4432 C C . ASP A 1 542 ? 10.234 34.344 28.078 1 96.56 542 ASP A C 1
ATOM 4434 O O . ASP A 1 542 ? 10.359 34.094 29.281 1 96.56 542 ASP A O 1
ATOM 4438 N N . GLY A 1 543 ? 10.523 35.594 27.547 1 96.62 543 GLY A N 1
ATOM 4439 C CA . GLY A 1 543 ? 10.812 36.781 28.344 1 96.62 543 GLY A CA 1
ATOM 4440 C C . GLY A 1 543 ? 9.594 37.656 28.547 1 96.62 543 GLY A C 1
ATOM 4441 O O . GLY A 1 543 ? 8.461 37.219 28.359 1 96.62 543 GLY A O 1
ATOM 4442 N N . PRO A 1 544 ? 9.828 38.875 29.047 1 96.88 544 PRO A N 1
ATOM 4443 C CA . PRO A 1 544 ? 8.703 39.812 29.219 1 96.88 544 PRO A CA 1
ATOM 4444 C C . PRO A 1 544 ? 7.945 40.094 27.922 1 96.88 544 PRO A C 1
ATOM 4446 O O . PRO A 1 544 ? 8.555 40.188 26.859 1 96.88 544 PRO A O 1
ATOM 4449 N N . ILE A 1 545 ? 6.68 40.219 28.094 1 96.5 545 ILE A N 1
ATOM 4450 C CA . ILE A 1 545 ? 5.832 40.469 26.922 1 96.5 545 ILE A CA 1
ATOM 4451 C C . ILE A 1 545 ? 6.184 41.812 26.297 1 96.5 545 ILE A C 1
ATOM 4453 O O . ILE A 1 545 ? 6.379 42.781 27.016 1 96.5 545 ILE A O 1
ATOM 4457 N N . ASN A 1 546 ? 6.422 41.844 25.016 1 96.5 546 ASN A N 1
ATOM 4458 C CA . ASN A 1 546 ? 6.602 43.062 24.25 1 96.5 546 ASN A CA 1
ATOM 4459 C C . ASN A 1 546 ? 5.418 43.344 23.328 1 96.5 546 ASN A C 1
ATOM 4461 O O . ASN A 1 546 ? 4.438 42.594 23.328 1 96.5 546 ASN A O 1
ATOM 4465 N N . GLU A 1 547 ? 5.461 44.406 22.594 1 95.62 547 GLU A N 1
ATOM 4466 C CA . GLU A 1 547 ? 4.34 44.844 21.781 1 95.62 547 GLU A CA 1
ATOM 4467 C C . GLU A 1 547 ? 4.023 43.844 20.672 1 95.62 547 GLU A C 1
ATOM 4469 O O . GLU A 1 547 ? 2.855 43.531 20.422 1 95.62 547 GLU A O 1
ATOM 4474 N N . LYS A 1 548 ? 5.039 43.344 20.031 1 96.5 548 LYS A N 1
ATOM 4475 C CA . LYS A 1 548 ? 4.84 42.406 18.938 1 96.5 548 LYS A CA 1
ATOM 4476 C C . LYS A 1 548 ? 4.207 41.094 19.438 1 96.5 548 LYS A C 1
ATOM 4478 O O . LYS A 1 548 ? 3.316 40.531 18.797 1 96.5 548 LYS A O 1
ATOM 4483 N N . ARG A 1 549 ? 4.68 40.625 20.578 1 96.94 549 ARG A N 1
ATOM 4484 C CA . ARG A 1 549 ? 4.121 39.406 21.156 1 96.94 549 ARG A CA 1
ATOM 4485 C C . ARG A 1 549 ? 2.656 39.594 21.531 1 96.94 549 ARG A C 1
ATOM 4487 O O . ARG A 1 549 ? 1.834 38.719 21.344 1 96.94 549 ARG A O 1
ATOM 4494 N N . ALA A 1 550 ? 2.395 40.75 22.078 1 95.44 550 ALA A N 1
ATOM 4495 C CA . ALA A 1 550 ? 1.013 41.062 22.438 1 95.44 550 ALA A CA 1
ATOM 4496 C C . ALA A 1 550 ? 0.101 41 21.219 1 95.44 550 ALA A C 1
ATOM 4498 O O . ALA A 1 550 ? -1.012 40.469 21.297 1 95.44 550 ALA A O 1
ATOM 4499 N N . LEU A 1 551 ? 0.601 41.5 20.125 1 94.44 551 LEU A N 1
ATOM 4500 C CA . LEU A 1 551 ? -0.155 41.469 18.875 1 94.44 551 LEU A CA 1
ATOM 4501 C C . LEU A 1 551 ? -0.294 40.062 18.344 1 94.44 551 LEU A C 1
ATOM 4503 O O . LEU A 1 551 ? -1.345 39.688 17.828 1 94.44 551 LEU A O 1
ATOM 4507 N N . TRP A 1 552 ? 0.761 39.312 18.531 1 96.5 552 TRP A N 1
ATOM 4508 C CA . TRP A 1 552 ? 0.807 37.938 18.031 1 96.5 552 TRP A CA 1
ATOM 4509 C C . TRP A 1 552 ? -0.176 37.031 18.797 1 96.5 552 TRP A C 1
ATOM 4511 O O . TRP A 1 552 ? -0.856 36.219 18.203 1 96.5 552 TRP A O 1
ATOM 4521 N N . GLN A 1 553 ? -0.326 37.312 20.078 1 93.81 553 GLN A N 1
ATOM 4522 C CA . GLN A 1 553 ? -1.133 36.469 20.953 1 93.81 553 GLN A CA 1
ATOM 4523 C C . GLN A 1 553 ? -2.588 36.906 20.969 1 93.81 553 GLN A C 1
ATOM 4525 O O . GLN A 1 553 ? -3.457 36.219 21.516 1 93.81 553 GLN A O 1
ATOM 4530 N N . LYS A 1 554 ? -2.863 38.094 20.453 1 84.75 554 LYS A N 1
ATOM 4531 C CA . LYS A 1 554 ? -4.215 38.625 20.516 1 84.75 554 LYS A CA 1
ATOM 4532 C C . LYS A 1 554 ? -4.996 38.312 19.25 1 84.75 554 LYS A C 1
ATOM 4534 O O . LYS A 1 554 ? -4.457 38.406 18.141 1 84.75 554 LYS A O 1
ATOM 4539 N N . MET B 1 1 ? 24.328 5.406 -24.109 1 96.25 1 MET B N 1
ATOM 4540 C CA . MET B 1 1 ? 24.219 5.832 -22.703 1 96.25 1 MET B CA 1
ATOM 4541 C C . MET B 1 1 ? 24.938 4.859 -21.781 1 96.25 1 MET B C 1
ATOM 4543 O O . MET B 1 1 ? 25.172 3.703 -22.141 1 96.25 1 MET B O 1
ATOM 4547 N N . LYS B 1 2 ? 25.391 5.395 -20.641 1 97.75 2 LYS B N 1
ATOM 4548 C CA . LYS B 1 2 ? 26.219 4.613 -19.734 1 97.75 2 LYS B CA 1
ATOM 4549 C C . LYS B 1 2 ? 25.891 4.93 -18.266 1 97.75 2 LYS B C 1
ATOM 4551 O O . LYS B 1 2 ? 25.719 6.098 -17.906 1 97.75 2 LYS B O 1
ATOM 4556 N N . TYR B 1 3 ? 25.734 3.811 -17.516 1 98.69 3 TYR B N 1
ATOM 4557 C CA . TYR B 1 3 ? 25.562 3.955 -16.078 1 98.69 3 TYR B CA 1
ATOM 4558 C C . TYR B 1 3 ? 26.859 3.639 -15.328 1 98.69 3 TYR B C 1
ATOM 4560 O O . TYR B 1 3 ? 27.562 2.688 -15.68 1 98.69 3 TYR B O 1
ATOM 4568 N N . LEU B 1 4 ? 27.156 4.449 -14.383 1 98.75 4 LEU B N 1
ATOM 4569 C CA . LEU B 1 4 ? 28.172 4.16 -13.367 1 98.75 4 LEU B CA 1
ATOM 4570 C C . LEU B 1 4 ? 27.516 3.938 -12.008 1 98.75 4 LEU B C 1
ATOM 4572 O O . LEU B 1 4 ? 26.75 4.777 -11.531 1 98.75 4 LEU B O 1
ATOM 4576 N N . ILE B 1 5 ? 27.781 2.791 -11.391 1 98.81 5 ILE B N 1
ATOM 4577 C CA . ILE B 1 5 ? 27.188 2.43 -10.109 1 98.81 5 ILE B CA 1
ATOM 4578 C C . ILE B 1 5 ? 28.281 2.285 -9.055 1 98.81 5 ILE B C 1
ATOM 4580 O O . ILE B 1 5 ? 29.266 1.557 -9.266 1 98.81 5 ILE B O 1
ATOM 4584 N N . SER B 1 6 ? 28.156 2.977 -7.953 1 98.56 6 SER B N 1
ATOM 4585 C CA . SER B 1 6 ? 29.141 2.938 -6.879 1 98.56 6 SER B CA 1
ATOM 4586 C C . SER B 1 6 ? 28.469 2.932 -5.512 1 98.56 6 SER B C 1
ATOM 4588 O O . SER B 1 6 ? 27.25 3.086 -5.414 1 98.56 6 SER B O 1
ATOM 4590 N N . ARG B 1 7 ? 29.281 2.668 -4.441 1 97.38 7 ARG B N 1
ATOM 4591 C CA . ARG B 1 7 ? 28.828 2.689 -3.055 1 97.38 7 ARG B CA 1
ATOM 4592 C C . ARG B 1 7 ? 29.797 3.463 -2.172 1 97.38 7 ARG B C 1
ATOM 4594 O O . ARG B 1 7 ? 30.875 2.955 -1.825 1 97.38 7 ARG B O 1
ATOM 4601 N N . ASN B 1 8 ? 29.359 4.598 -1.774 1 94.81 8 ASN B N 1
ATOM 4602 C CA . ASN B 1 8 ? 30.234 5.406 -0.924 1 94.81 8 ASN B CA 1
ATOM 4603 C C . ASN B 1 8 ? 30.266 4.875 0.506 1 94.81 8 ASN B C 1
ATOM 4605 O O . ASN B 1 8 ? 31.297 4.961 1.179 1 94.81 8 ASN B O 1
ATOM 4609 N N . ASN B 1 9 ? 29.188 4.406 0.99 1 95.5 9 ASN B N 1
ATOM 4610 C CA . ASN B 1 9 ? 29 3.867 2.332 1 95.5 9 ASN B CA 1
ATOM 4611 C C . ASN B 1 9 ? 28 2.713 2.342 1 95.5 9 ASN B C 1
ATOM 4613 O O . ASN B 1 9 ? 26.812 2.918 2.584 1 95.5 9 ASN B O 1
ATOM 4617 N N . PRO B 1 10 ? 28.547 1.49 2.232 1 94.06 10 PRO B N 1
ATOM 4618 C CA . PRO B 1 10 ? 27.641 0.342 2.148 1 94.06 10 PRO B CA 1
ATOM 4619 C C . PRO B 1 10 ? 26.688 0.256 3.336 1 94.06 10 PRO B C 1
ATOM 4621 O O . PRO B 1 10 ? 25.547 -0.193 3.186 1 94.06 10 PRO B O 1
ATOM 4624 N N . ALA B 1 11 ? 27.078 0.777 4.484 1 94.88 11 ALA B N 1
ATOM 4625 C CA . ALA B 1 11 ? 26.25 0.677 5.684 1 94.88 11 ALA B CA 1
ATOM 4626 C C . ALA B 1 11 ? 25 1.555 5.574 1 94.88 11 ALA B C 1
ATOM 4628 O O . ALA B 1 11 ? 24 1.3 6.234 1 94.88 11 ALA B O 1
ATOM 4629 N N . SER B 1 12 ? 25.062 2.586 4.781 1 95.94 12 SER B N 1
ATOM 4630 C CA . SER B 1 12 ? 23.906 3.475 4.609 1 95.94 12 SER B CA 1
ATOM 4631 C C . SER B 1 12 ? 22.859 2.846 3.705 1 95.94 12 SER B C 1
ATOM 4633 O O . SER B 1 12 ? 21.719 3.322 3.645 1 95.94 12 SER B O 1
ATOM 4635 N N . GLN B 1 13 ? 23.234 1.854 2.902 1 97.5 13 GLN B N 1
ATOM 4636 C CA . GLN B 1 13 ? 22.422 1.125 1.937 1 97.5 13 GLN B CA 1
ATOM 4637 C C . GLN B 1 13 ? 22.078 2.002 0.736 1 97.5 13 GLN B C 1
ATOM 4639 O O . GLN B 1 13 ? 21.25 1.629 -0.091 1 97.5 13 GLN B O 1
ATOM 4644 N N . PHE B 1 14 ? 22.688 3.184 0.65 1 97.88 14 PHE B N 1
ATOM 4645 C CA . PHE B 1 14 ? 22.516 4.012 -0.54 1 97.88 14 PHE B CA 1
ATOM 4646 C C . PHE B 1 14 ? 23.531 3.633 -1.61 1 97.88 14 PHE B C 1
ATOM 4648 O O . PHE B 1 14 ? 24.719 3.463 -1.316 1 97.88 14 PHE B O 1
ATOM 4655 N N . VAL B 1 15 ? 23 3.434 -2.785 1 98.75 15 VAL B N 1
ATOM 4656 C CA . VAL B 1 15 ? 23.812 3.18 -3.973 1 98.75 15 VAL B CA 1
ATOM 4657 C C . VAL B 1 15 ? 23.812 4.41 -4.875 1 98.75 15 VAL B C 1
ATOM 4659 O O . VAL B 1 15 ? 22.766 4.996 -5.137 1 98.75 15 VAL B O 1
ATOM 4662 N N . GLN B 1 16 ? 25 4.879 -5.273 1 98.69 16 GLN B N 1
ATOM 4663 C CA . GLN B 1 16 ? 25.109 6.031 -6.16 1 98.69 16 GLN B CA 1
ATOM 4664 C C . GLN B 1 16 ? 25.047 5.605 -7.625 1 98.69 16 GLN B C 1
ATOM 4666 O O . GLN B 1 16 ? 25.797 4.723 -8.055 1 98.69 16 GLN B O 1
ATOM 4671 N N . LEU B 1 17 ? 24.141 6.191 -8.336 1 98.81 17 LEU B N 1
ATOM 4672 C CA . LEU B 1 17 ? 24.016 5.938 -9.766 1 98.81 17 LEU B CA 1
ATOM 4673 C C . LEU B 1 17 ? 24.234 7.215 -10.562 1 98.81 17 LEU B C 1
ATOM 4675 O O . LEU B 1 17 ? 23.781 8.289 -10.172 1 98.81 17 LEU B O 1
ATOM 4679 N N . GLN B 1 18 ? 24.969 7.098 -11.625 1 98.62 18 GLN B N 1
ATOM 4680 C CA . GLN B 1 18 ? 25.219 8.203 -12.547 1 98.62 18 GLN B CA 1
ATOM 4681 C C . GLN B 1 18 ? 24.984 7.77 -13.992 1 98.62 18 GLN B C 1
ATOM 4683 O O . GLN B 1 18 ? 25.641 6.848 -14.484 1 98.62 18 GLN B O 1
ATOM 4688 N N . LEU B 1 19 ? 24.094 8.367 -14.648 1 98.62 19 LEU B N 1
ATOM 4689 C CA . LEU B 1 19 ? 23.797 8.125 -16.047 1 98.62 19 LEU B CA 1
ATOM 4690 C C . LEU B 1 19 ? 24.422 9.195 -16.938 1 98.62 19 LEU B C 1
ATOM 4692 O O . LEU B 1 19 ? 24.188 10.391 -16.734 1 98.62 19 LEU B O 1
ATOM 4696 N N . SER B 1 20 ? 25.281 8.805 -17.781 1 98.44 20 SER B N 1
ATOM 4697 C CA . SER B 1 20 ? 25.781 9.664 -18.844 1 98.44 20 SER B CA 1
ATOM 4698 C C . SER B 1 20 ? 24.938 9.547 -20.109 1 98.44 20 SER B C 1
ATOM 4700 O O . SER B 1 20 ? 24.812 8.461 -20.672 1 98.44 20 SER B O 1
ATOM 4702 N N . LEU B 1 21 ? 24.391 10.68 -20.531 1 97.94 21 LEU B N 1
ATOM 4703 C CA . LEU B 1 21 ? 23.438 10.672 -21.625 1 97.94 21 LEU B CA 1
ATOM 4704 C C . LEU B 1 21 ? 23.781 11.75 -22.656 1 97.94 21 LEU B C 1
ATOM 4706 O O . LEU B 1 21 ? 23.922 12.922 -22.312 1 97.94 21 LEU B O 1
ATOM 4710 N N . ILE B 1 22 ? 23.906 11.352 -23.875 1 97.69 22 ILE B N 1
ATOM 4711 C CA . ILE B 1 22 ? 24.125 12.32 -24.938 1 97.69 22 ILE B CA 1
ATOM 4712 C C . ILE B 1 22 ? 22.797 12.922 -25.375 1 97.69 22 ILE B C 1
ATOM 4714 O O . ILE B 1 22 ? 21.859 12.195 -25.734 1 97.69 22 ILE B O 1
ATOM 4718 N N . CYS B 1 23 ? 22.734 14.242 -25.359 1 97.81 23 CYS B N 1
ATOM 4719 C CA . CYS B 1 23 ? 21.516 14.938 -25.75 1 97.81 23 CYS B CA 1
ATOM 4720 C C . CYS B 1 23 ? 21.766 15.859 -26.938 1 97.81 23 CYS B C 1
ATOM 4722 O O . CYS B 1 23 ? 22.891 16.297 -27.156 1 97.81 23 CYS B O 1
ATOM 4724 N N . GLN B 1 24 ? 20.703 16.062 -27.719 1 97.5 24 GLN B N 1
ATOM 4725 C CA . GLN B 1 24 ? 20.75 17.016 -28.828 1 97.5 24 GLN B CA 1
ATOM 4726 C C . GLN B 1 24 ? 20.297 18.391 -28.375 1 97.5 24 GLN B C 1
ATOM 4728 O O . GLN B 1 24 ? 19.656 18.531 -27.328 1 97.5 24 GLN B O 1
ATOM 4733 N N . LYS B 1 25 ? 20.625 19.375 -29.156 1 97.38 25 LYS B N 1
ATOM 4734 C CA . LYS B 1 25 ? 20.203 20.75 -28.844 1 97.38 25 LYS B CA 1
ATOM 4735 C C . LYS B 1 25 ? 18.688 20.859 -28.812 1 97.38 25 LYS B C 1
ATOM 4737 O O . LYS B 1 25 ? 18 20.422 -29.734 1 97.38 25 LYS B O 1
ATOM 4742 N N . ASP B 1 26 ? 18.172 21.406 -27.75 1 97.12 26 ASP B N 1
ATOM 4743 C CA . ASP B 1 26 ? 16.766 21.719 -27.547 1 97.12 26 ASP B CA 1
ATOM 4744 C C . ASP B 1 26 ? 15.922 20.469 -27.422 1 97.12 26 ASP B C 1
ATOM 4746 O O . ASP B 1 26 ? 14.711 20.484 -27.641 1 97.12 26 ASP B O 1
ATOM 4750 N N . GLU B 1 27 ? 16.625 19.359 -27.109 1 97.56 27 GLU B N 1
ATOM 4751 C CA . GLU B 1 27 ? 15.906 18.109 -26.906 1 97.56 27 GLU B CA 1
ATOM 4752 C C . GLU B 1 27 ? 15.164 18.109 -25.578 1 97.56 27 GLU B C 1
ATOM 4754 O O . GLU B 1 27 ? 15.688 18.562 -24.562 1 97.56 27 GLU B O 1
ATOM 4759 N N . LYS B 1 28 ? 13.961 17.656 -25.609 1 97.88 28 LYS B N 1
ATOM 4760 C CA . LYS B 1 28 ? 13.211 17.391 -24.375 1 97.88 28 LYS B CA 1
ATOM 4761 C C . LYS B 1 28 ? 13.367 15.938 -23.938 1 97.88 28 LYS B C 1
ATOM 4763 O O . LYS B 1 28 ? 13.016 15.016 -24.688 1 97.88 28 LYS B O 1
ATOM 4768 N N . ILE B 1 29 ? 13.953 15.711 -22.812 1 98.19 29 ILE B N 1
ATOM 4769 C CA . ILE B 1 29 ? 14.234 14.367 -22.328 1 98.19 29 ILE B CA 1
ATOM 4770 C C . ILE B 1 29 ? 13.234 14 -21.234 1 98.19 29 ILE B C 1
ATOM 4772 O O . ILE B 1 29 ? 13.008 14.789 -20.312 1 98.19 29 ILE B O 1
ATOM 4776 N N . SER B 1 30 ? 12.594 12.875 -21.359 1 98.38 30 SER B N 1
ATOM 4777 C CA . SER B 1 30 ? 11.688 12.336 -20.359 1 98.38 30 SER B CA 1
ATOM 4778 C C . SER B 1 30 ? 12.242 11.055 -19.75 1 98.38 30 SER B C 1
ATOM 4780 O O . SER B 1 30 ? 12.508 10.086 -20.453 1 98.38 30 SER B O 1
ATOM 4782 N N . LEU B 1 31 ? 12.484 11.078 -18.438 1 98.56 31 LEU B N 1
ATOM 4783 C CA . LEU B 1 31 ? 12.977 9.93 -17.688 1 98.56 31 LEU B CA 1
ATOM 4784 C C . LEU B 1 31 ? 11.883 9.336 -16.812 1 98.56 31 LEU B C 1
ATOM 4786 O O . LEU B 1 31 ? 11.312 10.031 -15.961 1 98.56 31 LEU B O 1
ATOM 4790 N N . THR B 1 32 ? 11.562 8.078 -17.031 1 98.5 32 THR B N 1
ATOM 4791 C CA . THR B 1 32 ? 10.539 7.406 -16.234 1 98.5 32 THR B CA 1
ATOM 4792 C C . THR B 1 32 ? 11.141 6.254 -15.438 1 98.5 32 THR B C 1
ATOM 4794 O O . THR B 1 32 ? 11.82 5.391 -16 1 98.5 32 THR B O 1
ATOM 4797 N N . LEU B 1 33 ? 10.938 6.27 -14.148 1 98.44 33 LEU B N 1
ATOM 4798 C CA . LEU B 1 33 ? 11.312 5.121 -13.328 1 98.44 33 LEU B CA 1
ATOM 4799 C C . LEU B 1 33 ? 10.172 4.117 -13.25 1 98.44 33 LEU B C 1
ATOM 4801 O O . LEU B 1 33 ? 9.023 4.492 -12.992 1 98.44 33 LEU B O 1
ATOM 4805 N N . PRO B 1 34 ? 10.445 2.844 -13.492 1 98.19 34 PRO B N 1
ATOM 4806 C CA . PRO B 1 34 ? 9.391 1.827 -13.406 1 98.19 34 PRO B CA 1
ATOM 4807 C C . PRO B 1 34 ? 8.633 1.87 -12.086 1 98.19 34 PRO B C 1
ATOM 4809 O O . PRO B 1 34 ? 9.211 2.215 -11.055 1 98.19 34 PRO B O 1
ATOM 4812 N N . SER B 1 35 ? 7.316 1.49 -12.188 1 97.5 35 SER B N 1
ATOM 4813 C CA . SER B 1 35 ? 6.48 1.497 -10.992 1 97.5 35 SER B CA 1
ATOM 4814 C C . SER B 1 35 ? 6.16 0.079 -10.531 1 97.5 35 SER B C 1
ATOM 4816 O O . SER B 1 35 ? 5.543 -0.115 -9.477 1 97.5 35 SER B O 1
ATOM 4818 N N . TRP B 1 36 ? 6.516 -0.844 -11.297 1 97.12 36 TRP B N 1
ATOM 4819 C CA . TRP B 1 36 ? 6.285 -2.248 -10.969 1 97.12 36 TRP B CA 1
ATOM 4820 C C . TRP B 1 36 ? 7.23 -3.15 -11.75 1 97.12 36 TRP B C 1
ATOM 4822 O O . TRP B 1 36 ? 8.031 -2.672 -12.555 1 97.12 36 TRP B O 1
ATOM 4832 N N . ARG B 1 37 ? 7.289 -4.387 -11.406 1 96.75 37 ARG B N 1
ATOM 4833 C CA . ARG B 1 37 ? 8.109 -5.375 -12.102 1 96.75 37 ARG B CA 1
ATOM 4834 C C . ARG B 1 37 ? 7.285 -6.598 -12.484 1 96.75 37 ARG B C 1
ATOM 4836 O O . ARG B 1 37 ? 6.293 -6.918 -11.828 1 96.75 37 ARG B O 1
ATOM 4843 N N . PRO B 1 38 ? 7.695 -7.27 -13.547 1 94.5 38 PRO B N 1
ATOM 4844 C CA . PRO B 1 38 ? 7.051 -8.547 -13.852 1 94.5 38 PRO B CA 1
ATOM 4845 C C . PRO B 1 38 ? 7.16 -9.555 -12.711 1 94.5 38 PRO B C 1
ATOM 4847 O O . PRO B 1 38 ? 8.141 -9.539 -11.961 1 94.5 38 PRO B O 1
ATOM 4850 N N . GLY B 1 39 ? 6.219 -10.359 -12.633 1 91.12 39 GLY B N 1
ATOM 4851 C CA . GLY B 1 39 ? 6.203 -11.352 -11.57 1 91.12 39 GLY B CA 1
ATOM 4852 C C . GLY B 1 39 ? 5.43 -10.898 -10.344 1 91.12 39 GLY B C 1
ATOM 4853 O O . GLY B 1 39 ? 5.047 -11.719 -9.508 1 91.12 39 GLY B O 1
ATOM 4854 N N . ARG B 1 40 ? 5.328 -9.664 -10.203 1 93.81 40 ARG B N 1
ATOM 4855 C CA . ARG B 1 40 ? 4.473 -9.086 -9.172 1 93.81 40 ARG B CA 1
ATOM 4856 C C . ARG B 1 40 ? 3.578 -7.992 -9.75 1 93.81 40 ARG B C 1
ATOM 4858 O O . ARG B 1 40 ? 4.008 -6.852 -9.914 1 93.81 40 ARG B O 1
ATOM 4865 N N . TYR B 1 41 ? 2.355 -8.242 -9.875 1 94.88 41 TYR B N 1
ATOM 4866 C CA . TYR B 1 41 ? 1.424 -7.367 -10.578 1 94.88 41 TYR B CA 1
ATOM 4867 C C . TYR B 1 41 ? 0.765 -6.391 -9.617 1 94.88 41 TYR B C 1
ATOM 4869 O O . TYR B 1 41 ? -0.458 -6.395 -9.453 1 94.88 41 TYR B O 1
ATOM 4877 N N . GLU B 1 42 ? 1.596 -5.621 -9.023 1 95.5 42 GLU B N 1
ATOM 4878 C CA . GLU B 1 42 ? 1.25 -4.574 -8.062 1 95.5 42 GLU B CA 1
ATOM 4879 C C . GLU B 1 42 ? 2.166 -3.363 -8.219 1 95.5 42 GLU B C 1
ATOM 4881 O O . GLU B 1 42 ? 3.371 -3.512 -8.43 1 95.5 42 GLU B O 1
ATOM 4886 N N . ILE B 1 43 ? 1.555 -2.199 -8.055 1 95 43 ILE B N 1
ATOM 4887 C CA . ILE B 1 43 ? 2.359 -0.982 -8.086 1 95 43 ILE B CA 1
ATOM 4888 C C . ILE B 1 43 ? 3.242 -0.917 -6.844 1 95 43 ILE B C 1
ATOM 4890 O O . ILE B 1 43 ? 2.754 -1.046 -5.719 1 95 43 ILE B O 1
ATOM 4894 N N . THR B 1 44 ? 4.5 -0.77 -6.957 1 93.12 44 THR B N 1
ATOM 4895 C CA . THR B 1 44 ? 5.441 -0.673 -5.848 1 93.12 44 THR B CA 1
ATOM 4896 C C . THR B 1 44 ? 6.027 0.733 -5.754 1 93.12 44 THR B C 1
ATOM 4898 O O . THR B 1 44 ? 6.457 1.163 -4.684 1 93.12 44 THR B O 1
ATOM 4901 N N . ASP B 1 45 ? 6.055 1.532 -6.805 1 94.06 45 ASP B N 1
ATOM 4902 C CA . ASP B 1 45 ? 6.543 2.906 -6.871 1 94.06 45 ASP B CA 1
ATOM 4903 C C . ASP B 1 45 ? 7.992 2.994 -6.402 1 94.06 45 ASP B C 1
ATOM 4905 O O . ASP B 1 45 ? 8.289 3.65 -5.398 1 94.06 45 ASP B O 1
ATOM 4909 N N . TYR B 1 46 ? 8.953 2.627 -7.184 1 97.75 46 TYR B N 1
ATOM 4910 C CA . TYR B 1 46 ? 10.367 2.568 -6.836 1 97.75 46 TYR B CA 1
ATOM 4911 C C . TYR B 1 46 ? 10.938 3.969 -6.637 1 97.75 46 TYR B C 1
ATOM 4913 O O . TYR B 1 46 ? 11.977 4.137 -5.988 1 97.75 46 TYR B O 1
ATOM 4921 N N . ALA B 1 47 ? 10.219 4.918 -7.168 1 97.81 47 ALA B N 1
ATOM 4922 C CA . ALA B 1 47 ? 10.68 6.301 -7.07 1 97.81 47 ALA B CA 1
ATOM 4923 C C . ALA B 1 47 ? 10.766 6.746 -5.613 1 97.81 47 ALA B C 1
ATOM 4925 O O . ALA B 1 47 ? 11.5 7.684 -5.285 1 97.81 47 ALA B O 1
ATOM 4926 N N . GLN B 1 48 ? 10.062 6.133 -4.719 1 97.38 48 GLN B N 1
ATOM 4927 C CA . GLN B 1 48 ? 10.078 6.492 -3.305 1 97.38 48 GLN B CA 1
ATOM 4928 C C . GLN B 1 48 ? 11.438 6.191 -2.676 1 97.38 48 GLN B C 1
ATOM 4930 O O . GLN B 1 48 ? 11.734 6.652 -1.572 1 97.38 48 GLN B O 1
ATOM 4935 N N . LYS B 1 49 ? 12.289 5.457 -3.41 1 97.75 49 LYS B N 1
ATOM 4936 C CA . LYS B 1 49 ? 13.594 5.059 -2.879 1 97.75 49 LYS B CA 1
ATOM 4937 C C . LYS B 1 49 ? 14.711 5.906 -3.479 1 97.75 49 LYS B C 1
ATOM 4939 O O . LYS B 1 49 ? 15.891 5.613 -3.281 1 97.75 49 LYS B O 1
ATOM 4944 N N . ILE B 1 50 ? 14.352 6.91 -4.23 1 97.81 50 ILE B N 1
ATOM 4945 C CA . ILE B 1 50 ? 15.32 7.77 -4.906 1 97.81 50 ILE B CA 1
ATOM 4946 C C . ILE B 1 50 ? 15.469 9.078 -4.133 1 97.81 50 ILE B C 1
ATOM 4948 O O . ILE B 1 50 ? 14.477 9.672 -3.705 1 97.81 50 ILE B O 1
ATOM 4952 N N . ARG B 1 51 ? 16.672 9.562 -3.916 1 95.38 51 ARG B N 1
ATOM 4953 C CA . ARG B 1 51 ? 16.906 10.922 -3.426 1 95.38 51 ARG B CA 1
ATOM 4954 C C . ARG B 1 51 ? 18.141 11.531 -4.09 1 95.38 51 ARG B C 1
ATOM 4956 O O . ARG B 1 51 ? 18.922 10.828 -4.727 1 95.38 51 ARG B O 1
ATOM 4963 N N . GLY B 1 52 ? 18.234 12.805 -4.074 1 95.12 52 GLY B N 1
ATOM 4964 C CA . GLY B 1 52 ? 19.375 13.531 -4.598 1 95.12 52 GLY B CA 1
ATOM 4965 C C . GLY B 1 52 ? 19.438 13.547 -6.113 1 95.12 52 GLY B C 1
ATOM 4966 O O . GLY B 1 52 ? 20.516 13.562 -6.699 1 95.12 52 GLY B O 1
ATOM 4967 N N . PHE B 1 53 ? 18.281 13.5 -6.832 1 96.75 53 PHE B N 1
ATOM 4968 C CA . PHE B 1 53 ? 18.203 13.523 -8.289 1 96.75 53 PHE B CA 1
ATOM 4969 C C . PHE B 1 53 ? 18.688 14.867 -8.828 1 96.75 53 PHE B C 1
ATOM 4971 O O . PHE B 1 53 ? 18.172 15.914 -8.453 1 96.75 53 PHE B O 1
ATOM 4978 N N . LYS B 1 54 ? 19.688 14.859 -9.68 1 96.62 54 LYS B N 1
ATOM 4979 C CA . LYS B 1 54 ? 20.266 16.078 -10.25 1 96.62 54 LYS B CA 1
ATOM 4980 C C . LYS B 1 54 ? 20.719 15.844 -11.688 1 96.62 54 LYS B C 1
ATOM 4982 O O . LYS B 1 54 ? 21.156 14.75 -12.039 1 96.62 54 LYS B O 1
ATOM 4987 N N . ILE B 1 55 ? 20.562 16.812 -12.469 1 98.12 55 ILE B N 1
ATOM 4988 C CA . ILE B 1 55 ? 21.062 16.812 -13.836 1 98.12 55 ILE B CA 1
ATOM 4989 C C . ILE B 1 55 ? 22.125 17.906 -14.008 1 98.12 55 ILE B C 1
ATOM 4991 O O . ILE B 1 55 ? 21.922 19.031 -13.547 1 98.12 55 ILE B O 1
ATOM 4995 N N . SER B 1 56 ? 23.172 17.547 -14.594 1 97.81 56 SER B N 1
ATOM 4996 C CA . SER B 1 56 ? 24.219 18.547 -14.82 1 97.81 56 SER B CA 1
ATOM 4997 C C . SER B 1 56 ? 24.75 18.453 -16.25 1 97.81 56 SER B C 1
ATOM 4999 O O . SER B 1 56 ? 24.672 17.406 -16.891 1 97.81 56 SER B O 1
ATOM 5001 N N . PHE B 1 57 ? 25.125 19.562 -16.781 1 97.25 57 PHE B N 1
ATOM 5002 C CA . PHE B 1 57 ? 25.828 19.719 -18.047 1 97.25 57 PHE B CA 1
ATOM 5003 C C . PHE B 1 57 ? 27.016 20.672 -17.891 1 97.25 57 PHE B C 1
ATOM 5005 O O . PHE B 1 57 ? 26.859 21.812 -17.453 1 97.25 57 PHE B O 1
ATOM 5012 N N . LEU B 1 58 ? 28.219 20.172 -18.203 1 94.19 58 LEU B N 1
ATOM 5013 C CA . LEU B 1 58 ? 29.438 20.953 -18.016 1 94.19 58 LEU B CA 1
ATOM 5014 C C . LEU B 1 58 ? 29.516 21.531 -16.609 1 94.19 58 LEU B C 1
ATOM 5016 O O . LEU B 1 58 ? 29.719 22.734 -16.438 1 94.19 58 LEU B O 1
ATOM 5020 N N . ASN B 1 59 ? 29.109 20.781 -15.633 1 90.12 59 ASN B N 1
ATOM 5021 C CA . ASN B 1 59 ? 29.203 21.047 -14.203 1 90.12 59 ASN B CA 1
ATOM 5022 C C . ASN B 1 59 ? 28.203 22.109 -13.766 1 90.12 59 ASN B C 1
ATOM 5024 O O . ASN B 1 59 ? 28.375 22.75 -12.727 1 90.12 59 ASN B O 1
ATOM 5028 N N . LYS B 1 60 ? 27.312 22.391 -14.617 1 94.62 60 LYS B N 1
ATOM 5029 C CA . LYS B 1 60 ? 26.234 23.281 -14.25 1 94.62 60 LYS B CA 1
ATOM 5030 C C . LYS B 1 60 ? 24.906 22.516 -14.125 1 94.62 60 LYS B C 1
ATOM 5032 O O . LYS B 1 60 ? 24.625 21.625 -14.922 1 94.62 60 LYS B O 1
ATOM 5037 N N . ASN B 1 61 ? 24.281 22.906 -13.125 1 95.5 61 ASN B N 1
ATOM 5038 C CA . ASN B 1 61 ? 23 22.266 -12.875 1 95.5 61 ASN B CA 1
ATOM 5039 C C . ASN B 1 61 ? 21.969 22.609 -13.953 1 95.5 61 ASN B C 1
ATOM 5041 O O . ASN B 1 61 ? 21.875 23.766 -14.375 1 95.5 61 ASN B O 1
ATOM 5045 N N . ILE B 1 62 ? 21.266 21.625 -14.43 1 96.75 62 ILE B N 1
ATOM 5046 C CA . ILE B 1 62 ? 20.156 21.781 -15.375 1 96.75 62 ILE B CA 1
ATOM 5047 C C . ILE B 1 62 ? 18.828 21.562 -14.664 1 96.75 62 ILE B C 1
ATOM 5049 O O . ILE B 1 62 ? 18.609 20.516 -14.047 1 96.75 62 ILE B O 1
ATOM 5053 N N . PRO B 1 63 ? 17.938 22.531 -14.75 1 95.19 63 PRO B N 1
ATOM 5054 C CA . PRO B 1 63 ? 16.641 22.359 -14.078 1 95.19 63 PRO B CA 1
ATOM 5055 C C . PRO B 1 63 ? 15.82 21.219 -14.68 1 95.19 63 PRO B C 1
ATOM 5057 O O . PRO B 1 63 ? 15.852 21 -15.891 1 95.19 63 PRO B O 1
ATOM 5060 N N . SER B 1 64 ? 15.211 20.5 -13.805 1 95.94 64 SER B N 1
ATOM 5061 C CA . SER B 1 64 ? 14.273 19.453 -14.195 1 95.94 64 SER B CA 1
ATOM 5062 C C . SER B 1 64 ? 12.945 19.594 -13.453 1 95.94 64 SER B C 1
ATOM 5064 O O . SER B 1 64 ? 12.852 20.359 -12.484 1 95.94 64 SER B O 1
ATOM 5066 N N . LYS B 1 65 ? 11.914 19.016 -14.008 1 94.38 65 LYS B N 1
ATOM 5067 C CA . LYS B 1 65 ? 10.609 19.016 -13.359 1 94.38 65 LYS B CA 1
ATOM 5068 C C . LYS B 1 65 ? 10.008 17.609 -13.305 1 94.38 65 LYS B C 1
ATOM 5070 O O . LYS B 1 65 ? 10.164 16.828 -14.242 1 94.38 65 LYS B O 1
ATOM 5075 N N . LYS B 1 66 ? 9.391 17.281 -12.234 1 94.69 66 LYS B N 1
ATOM 5076 C CA . LYS B 1 66 ? 8.609 16.062 -12.117 1 94.69 66 LYS B CA 1
ATOM 5077 C C . LYS B 1 66 ? 7.207 16.25 -12.68 1 94.69 66 LYS B C 1
ATOM 5079 O O .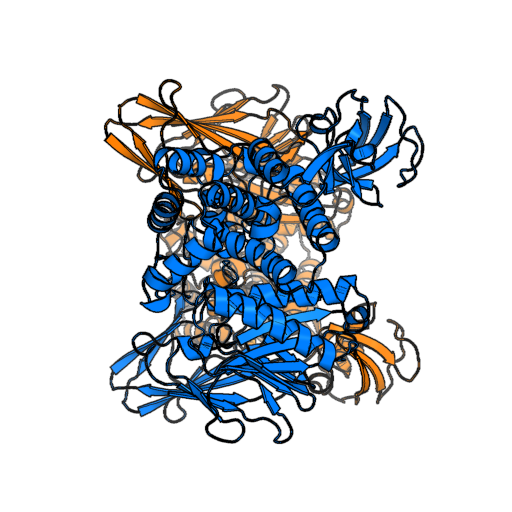 LYS B 1 66 ? 6.508 17.203 -12.32 1 94.69 66 LYS B O 1
ATOM 5084 N N . ILE B 1 67 ? 6.785 15.297 -13.523 1 95 67 ILE B N 1
ATOM 5085 C CA . ILE B 1 67 ? 5.473 15.414 -14.156 1 95 67 ILE B CA 1
ATOM 5086 C C . ILE B 1 67 ? 4.492 14.453 -13.492 1 95 67 ILE B C 1
ATOM 5088 O O . ILE B 1 67 ? 3.279 14.656 -13.547 1 95 67 ILE B O 1
ATOM 5092 N N . SER B 1 68 ? 4.941 13.383 -12.984 1 95.88 68 SER B N 1
ATOM 5093 C CA . SER B 1 68 ? 4.227 12.406 -12.172 1 95.88 68 SER B CA 1
ATOM 5094 C C . SER B 1 68 ? 5.133 11.797 -11.109 1 95.88 68 SER B C 1
ATOM 5096 O O . SER B 1 68 ? 6.32 12.125 -11.039 1 95.88 68 SER B O 1
ATOM 5098 N N . LYS B 1 69 ? 4.594 10.984 -10.336 1 95.94 69 LYS B N 1
ATOM 5099 C CA . LYS B 1 69 ? 5.344 10.453 -9.203 1 95.94 69 LYS B CA 1
ATOM 5100 C C . LYS B 1 69 ? 6.578 9.688 -9.672 1 95.94 69 LYS B C 1
ATOM 5102 O O . LYS B 1 69 ? 7.535 9.516 -8.906 1 95.94 69 LYS B O 1
ATOM 5107 N N . ASN B 1 70 ? 6.594 9.258 -10.969 1 97.56 70 ASN B N 1
ATOM 5108 C CA . ASN B 1 70 ? 7.703 8.414 -11.398 1 97.56 70 ASN B CA 1
ATOM 5109 C C . ASN B 1 70 ? 8.336 8.938 -12.688 1 97.56 70 ASN B C 1
ATOM 5111 O O . ASN B 1 70 ? 9.086 8.227 -13.352 1 97.56 70 ASN B O 1
ATOM 5115 N N . ARG B 1 71 ? 8.031 10.234 -13.102 1 97.62 71 ARG B N 1
ATOM 5116 C CA . ARG B 1 71 ? 8.539 10.758 -14.367 1 97.62 71 ARG B CA 1
ATOM 5117 C C . ARG B 1 71 ? 9.156 12.141 -14.18 1 97.62 71 ARG B C 1
ATOM 5119 O O . ARG B 1 71 ? 8.523 13.031 -13.602 1 97.62 71 ARG B O 1
ATOM 5126 N N . TRP B 1 72 ? 10.367 12.336 -14.641 1 98.19 72 TRP B N 1
ATOM 5127 C CA . TRP B 1 72 ? 11.102 13.602 -14.672 1 98.19 72 TRP B CA 1
ATOM 5128 C C . TRP B 1 72 ? 11.32 14.07 -16.109 1 98.19 72 TRP B C 1
ATOM 5130 O O . TRP B 1 72 ? 11.492 13.258 -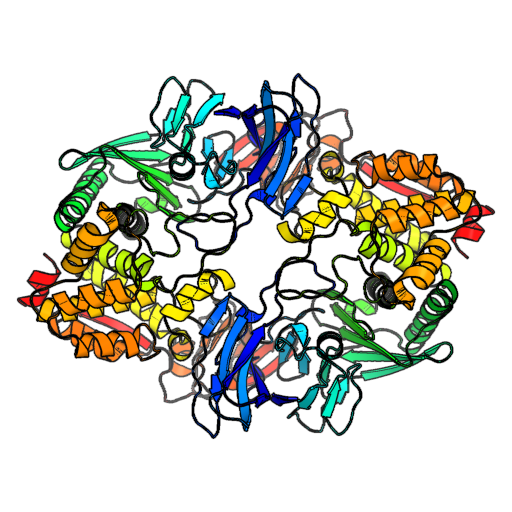17.016 1 98.19 72 TRP B O 1
ATOM 5140 N N . GLU B 1 73 ? 11.336 15.352 -16.328 1 98.31 73 GLU B N 1
ATOM 5141 C CA . GLU B 1 73 ? 11.633 15.906 -17.641 1 98.31 73 GLU B CA 1
ATOM 5142 C C . GLU B 1 73 ? 12.617 17.078 -17.547 1 98.31 73 GLU B C 1
ATOM 5144 O O . GLU B 1 73 ? 12.633 17.781 -16.531 1 98.31 73 GLU B O 1
ATOM 5149 N N . PHE B 1 74 ? 13.453 17.188 -18.484 1 98.19 74 PHE B N 1
ATOM 5150 C CA . PHE B 1 74 ? 14.32 18.359 -18.594 1 98.19 74 PHE B CA 1
ATOM 5151 C C . PHE B 1 74 ? 14.594 18.688 -20.062 1 98.19 74 PHE B C 1
ATOM 5153 O O . PHE B 1 74 ? 14.344 17.875 -20.953 1 98.19 74 PHE B O 1
ATOM 5160 N N . HIS B 1 75 ? 14.969 19.906 -20.297 1 97.94 75 HIS B N 1
ATOM 5161 C CA . HIS B 1 75 ? 15.344 20.406 -21.625 1 97.94 75 HIS B CA 1
ATOM 5162 C C . HIS B 1 75 ? 16.859 20.547 -21.75 1 97.94 75 HIS B C 1
ATOM 5164 O O . HIS B 1 75 ? 17.516 21.125 -20.875 1 97.94 75 HIS B O 1
ATOM 5170 N N . ALA B 1 76 ? 17.359 19.969 -22.781 1 97.81 76 ALA B N 1
ATOM 5171 C CA . ALA B 1 76 ? 18.781 20.125 -23.062 1 97.81 76 ALA B CA 1
ATOM 5172 C C . ALA B 1 76 ? 19.031 21.359 -23.938 1 97.81 76 ALA B C 1
ATOM 5174 O O . ALA B 1 76 ? 18.812 21.328 -25.141 1 97.81 76 ALA B O 1
ATOM 5175 N N . PRO B 1 77 ? 19.594 22.375 -23.344 1 96.19 77 PRO B N 1
ATOM 5176 C CA . PRO B 1 77 ? 19.797 23.609 -24.125 1 96.19 77 PRO B CA 1
ATOM 5177 C C . PRO B 1 77 ? 20.859 23.453 -25.203 1 96.19 77 PRO B C 1
ATOM 5179 O O . PRO B 1 77 ? 20.812 24.125 -26.234 1 96.19 77 PRO B O 1
ATOM 5182 N N . GLN B 1 78 ? 21.859 22.641 -25 1 97 78 GLN B N 1
ATOM 5183 C CA . GLN B 1 78 ? 22.969 22.406 -25.922 1 97 78 GLN B CA 1
ATOM 5184 C C . GLN B 1 78 ? 23.188 20.906 -26.141 1 97 78 GLN B C 1
ATOM 5186 O O . GLN B 1 78 ? 22.812 20.094 -25.297 1 97 78 GLN B O 1
ATOM 5191 N N . GLU B 1 79 ? 23.703 20.703 -27.281 1 97.56 79 GLU B N 1
ATOM 5192 C CA . GLU B 1 79 ? 24.094 19.312 -27.547 1 97.56 79 GLU B CA 1
ATOM 5193 C C . GLU B 1 79 ? 25.297 18.922 -26.688 1 97.56 79 GLU B C 1
ATOM 5195 O O . GLU B 1 79 ? 26.203 19.719 -26.469 1 97.56 79 GLU B O 1
ATOM 5200 N N . GLY B 1 80 ? 25.266 17.688 -26.203 1 97.44 80 GLY B N 1
ATOM 5201 C CA . GLY B 1 80 ? 26.438 17.219 -25.469 1 97.44 80 GLY B CA 1
ATOM 5202 C C . GLY B 1 80 ? 26.094 16.125 -24.469 1 97.44 80 GLY B C 1
ATOM 5203 O O . GLY B 1 80 ? 25.047 15.492 -24.562 1 97.44 80 GLY B O 1
ATOM 5204 N N . LEU B 1 81 ? 27.141 15.875 -23.625 1 97.94 81 LEU B N 1
ATOM 5205 C CA . LEU B 1 81 ? 27.031 14.812 -22.625 1 97.94 81 LEU B CA 1
ATOM 5206 C C . LEU B 1 81 ? 26.484 15.359 -21.312 1 97.94 81 LEU B C 1
ATOM 5208 O O . LEU B 1 81 ? 27.109 16.203 -20.688 1 97.94 81 LEU B O 1
ATOM 5212 N N . TYR B 1 82 ? 25.312 14.891 -21 1 98.38 82 TYR B N 1
ATOM 5213 C CA . TYR B 1 82 ? 24.672 15.266 -19.734 1 98.38 82 TYR B CA 1
ATOM 5214 C C . TYR B 1 82 ? 24.875 14.172 -18.688 1 98.38 82 TYR B C 1
ATOM 5216 O O . TYR B 1 82 ? 25.016 12.992 -19.016 1 98.38 82 TYR B O 1
ATOM 5224 N N . SER B 1 83 ? 24.922 14.602 -17.422 1 98.38 83 SER B N 1
ATOM 5225 C CA . SER B 1 83 ? 25.047 13.672 -16.297 1 98.38 83 SER B CA 1
ATOM 5226 C C . SER B 1 83 ? 23.828 13.727 -15.391 1 98.38 83 SER B C 1
ATOM 5228 O O . SER B 1 83 ? 23.453 14.789 -14.898 1 98.38 83 SER B O 1
ATOM 5230 N N . ILE B 1 84 ? 23.188 12.656 -15.266 1 98.56 84 ILE B N 1
ATOM 5231 C CA . ILE B 1 84 ? 22.078 12.508 -14.32 1 98.56 84 ILE B CA 1
ATOM 5232 C C . ILE B 1 84 ? 22.531 11.672 -13.125 1 98.56 84 ILE B C 1
ATOM 5234 O O . ILE B 1 84 ? 22.906 10.516 -13.273 1 98.56 84 ILE B O 1
ATOM 5238 N N . SER B 1 85 ? 22.5 12.234 -11.945 1 98.25 85 SER B N 1
ATOM 5239 C CA . SER B 1 85 ? 22.969 11.555 -10.742 1 98.25 85 SER B CA 1
ATOM 5240 C C . SER B 1 85 ? 21.875 11.461 -9.688 1 98.25 85 SER B C 1
ATOM 5242 O O . SER B 1 85 ? 21.062 12.383 -9.555 1 98.25 85 SER B O 1
ATOM 5244 N N . TYR B 1 86 ? 21.844 10.391 -8.984 1 98.19 86 TYR B N 1
ATOM 5245 C CA . TYR B 1 86 ? 20.906 10.18 -7.891 1 98.19 86 TYR B CA 1
ATOM 5246 C C . TYR B 1 86 ? 21.375 9.047 -6.988 1 98.19 86 TYR B C 1
ATOM 5248 O O . TYR B 1 86 ? 22.344 8.352 -7.301 1 98.19 86 TYR B O 1
ATOM 5256 N N . GLU B 1 87 ? 20.719 8.93 -5.844 1 98.31 87 GLU B N 1
ATOM 5257 C CA . GLU B 1 87 ? 20.953 7.84 -4.898 1 98.31 87 GLU B CA 1
ATOM 5258 C C . GLU B 1 87 ? 19.719 6.949 -4.777 1 98.31 87 GLU B C 1
ATOM 5260 O O . GLU B 1 87 ? 18.594 7.438 -4.801 1 98.31 87 GLU B O 1
ATOM 5265 N N . PHE B 1 88 ? 20 5.711 -4.762 1 98.69 88 PHE B N 1
ATOM 5266 C CA . PHE B 1 88 ? 18.969 4.703 -4.594 1 98.69 88 PHE B CA 1
ATOM 5267 C C . PHE B 1 88 ? 19.156 3.941 -3.287 1 98.69 88 PHE B C 1
ATOM 5269 O O . PHE B 1 88 ? 20.25 3.438 -3.01 1 98.69 88 PHE B O 1
ATOM 5276 N N . HIS B 1 89 ? 18.125 3.893 -2.426 1 98.44 89 HIS B N 1
ATOM 5277 C CA . HIS B 1 89 ? 18.188 3.176 -1.157 1 98.44 89 HIS B CA 1
ATOM 5278 C C . HIS B 1 89 ? 17.875 1.696 -1.343 1 98.44 89 HIS B C 1
ATOM 5280 O O . HIS B 1 89 ? 16.703 1.302 -1.313 1 98.44 89 HIS B O 1
ATOM 5286 N N . ALA B 1 90 ? 18.844 0.872 -1.43 1 98.5 90 ALA B N 1
ATOM 5287 C CA . ALA B 1 90 ? 18.688 -0.566 -1.645 1 98.5 90 ALA B CA 1
ATOM 5288 C C . ALA B 1 90 ? 18.516 -1.303 -0.321 1 98.5 90 ALA B C 1
ATOM 5290 O O . ALA B 1 90 ? 19.453 -1.914 0.192 1 98.5 90 ALA B O 1
ATOM 5291 N N . SER B 1 91 ? 17.281 -1.341 0.142 1 97.19 91 SER B N 1
ATOM 5292 C CA . SER B 1 91 ? 17.031 -1.828 1.494 1 97.19 91 SER B CA 1
ATOM 5293 C C . SER B 1 91 ? 15.914 -2.863 1.513 1 97.19 91 SER B C 1
ATOM 5295 O O . SER B 1 91 ? 15.156 -2.949 2.482 1 97.19 91 SER B O 1
ATOM 5297 N N . GLN B 1 92 ? 15.789 -3.582 0.453 1 97.38 92 GLN B N 1
ATOM 5298 C CA . GLN B 1 92 ? 14.758 -4.605 0.371 1 97.38 92 GLN B CA 1
ATOM 5299 C C . GLN B 1 92 ? 15.344 -5.957 -0.012 1 97.38 92 GLN B C 1
ATOM 5301 O O . GLN B 1 92 ? 15.609 -6.215 -1.188 1 97.38 92 GLN B O 1
ATOM 5306 N N . MET B 1 93 ? 15.336 -6.816 1.028 1 97.5 93 MET B N 1
ATOM 5307 C CA . MET B 1 93 ? 15.867 -8.156 0.775 1 97.5 93 MET B CA 1
ATOM 5308 C C . MET B 1 93 ? 14.75 -9.117 0.401 1 97.5 93 MET B C 1
ATOM 5310 O O . MET B 1 93 ? 14.078 -9.664 1.277 1 97.5 93 MET B O 1
ATOM 5314 N N . ASP B 1 94 ? 14.523 -9.289 -0.796 1 97.62 94 ASP B N 1
ATOM 5315 C CA . ASP B 1 94 ? 13.703 -10.328 -1.412 1 97.62 94 ASP B CA 1
ATOM 5316 C C . ASP B 1 94 ? 14.086 -10.531 -2.875 1 97.62 94 ASP B C 1
ATOM 5318 O O . ASP B 1 94 ? 15.055 -9.945 -3.359 1 97.62 94 ASP B O 1
ATOM 5322 N N . ALA B 1 95 ? 13.422 -11.328 -3.535 1 98.44 95 ALA B N 1
ATOM 5323 C CA . ALA B 1 95 ? 13.867 -11.711 -4.871 1 98.44 95 ALA B CA 1
ATOM 5324 C C . ALA B 1 95 ? 13.609 -10.602 -5.879 1 98.44 95 ALA B C 1
ATOM 5326 O O . ALA B 1 95 ? 14.172 -10.602 -6.977 1 98.44 95 ALA B O 1
ATOM 5327 N N . GLY B 1 96 ? 12.719 -9.695 -5.559 1 98.06 96 GLY B N 1
ATOM 5328 C CA . GLY B 1 96 ? 12.367 -8.641 -6.5 1 98.06 96 GLY B CA 1
ATOM 5329 C C . GLY B 1 96 ? 12.875 -7.273 -6.082 1 98.06 96 GLY B C 1
ATOM 5330 O O . GLY B 1 96 ? 12.727 -6.301 -6.82 1 98.06 96 GLY B O 1
ATOM 5331 N N . GLY B 1 97 ? 13.477 -7.172 -4.883 1 98.06 97 GLY B N 1
ATOM 5332 C CA . GLY B 1 97 ? 14.008 -5.922 -4.371 1 98.06 97 GLY B CA 1
ATOM 5333 C C . GLY B 1 97 ? 15.492 -5.762 -4.621 1 98.06 97 GLY B C 1
ATOM 5334 O O . GLY B 1 97 ? 16.031 -6.293 -5.598 1 98.06 97 GLY B O 1
ATOM 5335 N N . SER B 1 98 ? 16.141 -4.875 -3.959 1 98.75 98 SER B N 1
ATOM 5336 C CA . SER B 1 98 ? 17.578 -4.613 -3.998 1 98.75 98 SER B CA 1
ATOM 5337 C C . SER B 1 98 ? 18.141 -4.453 -2.594 1 98.75 98 SER B C 1
ATOM 5339 O O . SER B 1 98 ? 17.438 -4.047 -1.671 1 98.75 98 SER B O 1
ATOM 5341 N N . TRP B 1 99 ? 19.375 -4.77 -2.465 1 98.5 99 TRP B N 1
ATOM 5342 C CA . TRP B 1 99 ? 20 -4.805 -1.146 1 98.5 99 TRP B CA 1
ATOM 5343 C C . TRP B 1 99 ? 21.469 -4.418 -1.229 1 98.5 99 TRP B C 1
ATOM 5345 O O . TRP B 1 99 ? 22.172 -4.844 -2.143 1 98.5 99 TRP B O 1
ATOM 5355 N N . SER B 1 100 ? 21.891 -3.551 -0.356 1 98.25 100 SER B N 1
ATOM 5356 C CA . SER B 1 100 ? 23.297 -3.176 -0.252 1 98.25 100 SER B CA 1
ATOM 5357 C C . SER B 1 100 ? 23.781 -3.234 1.193 1 98.25 100 SER B C 1
ATOM 5359 O O . SER B 1 100 ? 23.172 -2.627 2.08 1 98.25 100 SER B O 1
ATOM 5361 N N . ASP B 1 101 ? 24.75 -4.012 1.492 1 96.62 101 ASP B N 1
ATOM 5362 C CA . ASP B 1 101 ? 25.391 -4.016 2.803 1 96.62 101 ASP B CA 1
ATOM 5363 C C . ASP B 1 101 ? 26.891 -4.297 2.678 1 96.62 101 ASP B C 1
ATOM 5365 O O . ASP B 1 101 ? 27.469 -4.105 1.61 1 96.62 101 ASP B O 1
ATOM 5369 N N . ASP B 1 102 ? 27.562 -4.605 3.752 1 94.19 102 ASP B N 1
ATOM 5370 C CA . ASP B 1 102 ? 29.016 -4.773 3.783 1 94.19 102 ASP B CA 1
ATOM 5371 C C . ASP B 1 102 ? 29.438 -6.059 3.072 1 94.19 102 ASP B C 1
ATOM 5373 O O . ASP B 1 102 ? 30.609 -6.223 2.719 1 94.19 102 ASP B O 1
ATOM 5377 N N . GLN B 1 103 ? 28.484 -6.93 2.729 1 95.19 103 GLN B N 1
ATOM 5378 C CA . GLN B 1 103 ? 28.844 -8.234 2.184 1 95.19 103 GLN B CA 1
ATOM 5379 C C . GLN B 1 103 ? 28.469 -8.336 0.707 1 95.19 103 GLN B C 1
ATOM 5381 O O . GLN B 1 103 ? 29.031 -9.148 -0.025 1 95.19 103 GLN B O 1
ATOM 5386 N N . GLN B 1 104 ? 27.531 -7.484 0.34 1 98 104 GLN B N 1
ATOM 5387 C CA . GLN B 1 104 ? 27.047 -7.695 -1.02 1 98 104 GLN B CA 1
ATOM 5388 C C . GLN B 1 104 ? 26.391 -6.43 -1.575 1 98 104 GLN B C 1
ATOM 5390 O O . GLN B 1 104 ? 26.031 -5.523 -0.817 1 98 104 GLN B O 1
ATOM 5395 N N . LEU B 1 105 ? 26.344 -6.352 -2.85 1 98.69 105 LEU B N 1
ATOM 5396 C CA . LEU B 1 105 ? 25.438 -5.5 -3.605 1 98.69 105 LEU B CA 1
ATOM 5397 C C . LEU B 1 105 ? 24.484 -6.336 -4.465 1 98.69 105 LEU B C 1
ATOM 5399 O O . LEU B 1 105 ? 24.938 -7.113 -5.309 1 98.69 105 LEU B O 1
ATOM 5403 N N . TYR B 1 106 ? 23.312 -6.355 -4.164 1 98.81 106 TYR B N 1
ATOM 5404 C CA . TYR B 1 106 ? 22.25 -7.012 -4.918 1 98.81 106 TYR B CA 1
ATOM 5405 C C . TYR B 1 106 ? 21.312 -5.984 -5.535 1 98.81 106 TYR B C 1
ATOM 5407 O O . TYR B 1 106 ? 20.672 -5.207 -4.824 1 98.81 106 TYR B O 1
ATOM 5415 N N . LEU B 1 107 ? 21.172 -5.938 -6.891 1 98.81 107 LEU B N 1
ATOM 5416 C CA . LEU B 1 107 ? 20.344 -4.953 -7.574 1 98.81 107 LEU B CA 1
ATOM 5417 C C . LEU B 1 107 ? 19.422 -5.629 -8.586 1 98.81 107 LEU B C 1
ATOM 5419 O O . LEU B 1 107 ? 19.875 -6.387 -9.445 1 98.81 107 LEU B O 1
ATOM 5423 N N . ASN B 1 108 ? 18.156 -5.465 -8.469 1 98.75 108 ASN B N 1
ATOM 5424 C CA . ASN B 1 108 ? 17.234 -5.527 -9.609 1 98.75 108 ASN B CA 1
ATOM 5425 C C . ASN B 1 108 ? 17.156 -4.184 -10.328 1 98.75 108 ASN B C 1
ATOM 5427 O O . ASN B 1 108 ? 16.562 -3.232 -9.805 1 98.75 108 ASN B O 1
ATOM 5431 N N . PHE B 1 109 ? 17.641 -4.094 -11.508 1 98.75 109 PHE B N 1
ATOM 5432 C CA . PHE B 1 109 ? 17.797 -2.818 -12.203 1 98.75 109 PHE B CA 1
ATOM 5433 C C . PHE B 1 109 ? 16.438 -2.146 -12.383 1 98.75 109 PHE B C 1
ATOM 5435 O O . PHE B 1 109 ? 16.344 -0.918 -12.406 1 98.75 109 PHE B O 1
ATOM 5442 N N . ILE B 1 110 ? 15.398 -2.887 -12.453 1 98.44 110 ILE B N 1
ATOM 5443 C CA . ILE B 1 110 ? 14.062 -2.336 -12.664 1 98.44 110 ILE B CA 1
ATOM 5444 C C . ILE B 1 110 ? 13.703 -1.401 -11.508 1 98.44 110 ILE B C 1
ATOM 5446 O O . ILE B 1 110 ? 12.852 -0.522 -11.656 1 98.44 110 ILE B O 1
ATOM 5450 N N . ASN B 1 111 ? 14.352 -1.563 -10.336 1 98.5 111 ASN B N 1
ATOM 5451 C CA . ASN B 1 111 ? 14.07 -0.74 -9.164 1 98.5 111 ASN B CA 1
ATOM 5452 C C . ASN B 1 111 ? 14.703 0.644 -9.289 1 98.5 111 ASN B C 1
ATOM 5454 O O . ASN B 1 111 ? 14.289 1.583 -8.609 1 98.5 111 ASN B O 1
ATOM 5458 N N . CYS B 1 112 ? 15.789 0.783 -10.148 1 98.69 112 CYS B N 1
ATOM 5459 C CA . CYS B 1 112 ? 16.609 1.969 -9.906 1 98.69 112 CYS B CA 1
ATOM 5460 C C . CYS B 1 112 ? 17.109 2.562 -11.211 1 98.69 112 CYS B C 1
ATOM 5462 O O . CYS B 1 112 ? 17.875 3.527 -11.211 1 98.69 112 CYS B O 1
ATOM 5464 N N . ILE B 1 113 ? 16.703 1.982 -12.375 1 98.38 113 ILE B N 1
ATOM 5465 C CA . ILE B 1 113 ? 17.172 2.512 -13.648 1 98.38 113 ILE B CA 1
ATOM 5466 C C . ILE B 1 113 ? 16.016 3.199 -14.375 1 98.38 113 ILE B C 1
ATOM 5468 O O . ILE B 1 113 ? 14.883 2.715 -14.359 1 98.38 113 ILE B O 1
ATOM 5472 N N . TYR B 1 114 ? 16.328 4.332 -15.008 1 98.38 114 TYR B N 1
ATOM 5473 C CA . TYR B 1 114 ? 15.305 5.102 -15.711 1 98.38 114 TYR B CA 1
ATOM 5474 C C . TYR B 1 114 ? 15.156 4.621 -17.156 1 98.38 114 TYR B C 1
ATOM 5476 O O . TYR B 1 114 ? 16.156 4.305 -17.812 1 98.38 114 TYR B O 1
ATOM 5484 N N . SER B 1 115 ? 13.945 4.516 -17.609 1 98.19 115 SER B N 1
ATOM 5485 C CA . SER B 1 115 ? 13.648 4.414 -19.031 1 98.19 115 SER B CA 1
ATOM 5486 C C . SER B 1 115 ? 13.617 5.793 -19.688 1 98.19 115 SER B C 1
ATOM 5488 O O . SER B 1 115 ? 12.977 6.711 -19.172 1 98.19 115 SER B O 1
ATOM 5490 N N . ILE B 1 116 ? 14.336 5.992 -20.719 1 98.19 116 ILE B N 1
ATOM 5491 C CA . ILE B 1 116 ? 14.352 7.258 -21.453 1 98.19 116 ILE B CA 1
ATOM 5492 C C . ILE B 1 116 ? 13.422 7.16 -22.656 1 98.19 116 ILE B C 1
ATOM 5494 O O . ILE B 1 116 ? 13.641 6.34 -23.562 1 98.19 116 ILE B O 1
ATOM 5498 N N . SER B 1 117 ? 12.406 8.055 -22.672 1 97.38 117 SER B N 1
ATOM 5499 C CA . SER B 1 117 ? 11.398 8 -23.734 1 97.38 117 SER B CA 1
ATOM 5500 C C . SER B 1 117 ? 12.039 8.109 -25.109 1 97.38 117 SER B C 1
ATOM 5502 O O . SER B 1 117 ? 12.781 9.047 -25.391 1 97.38 117 SER B O 1
ATOM 5504 N N . GLY B 1 118 ? 11.742 7.141 -25.938 1 96.5 118 GLY B N 1
ATOM 5505 C CA . GLY B 1 118 ? 12.234 7.141 -27.297 1 96.5 118 GLY B CA 1
ATOM 5506 C C . GLY B 1 118 ? 13.594 6.473 -27.438 1 96.5 118 GLY B C 1
ATOM 5507 O O . GLY B 1 118 ? 14.086 6.281 -28.547 1 96.5 118 GLY B O 1
ATOM 5508 N N . ARG B 1 119 ? 14.219 6.074 -26.359 1 97.19 119 ARG B N 1
ATOM 5509 C CA . ARG B 1 119 ? 15.555 5.477 -26.422 1 97.19 119 ARG B CA 1
ATOM 5510 C C . ARG B 1 119 ? 15.57 4.129 -25.703 1 97.19 119 ARG B C 1
ATOM 5512 O O . ARG B 1 119 ? 16.609 3.711 -25.188 1 97.19 119 ARG B O 1
ATOM 5519 N N . GLU B 1 120 ? 14.477 3.486 -25.594 1 96.94 120 GLU B N 1
ATOM 5520 C CA . GLU B 1 120 ? 14.352 2.244 -24.844 1 96.94 120 GLU B CA 1
ATOM 5521 C C . GLU B 1 120 ? 15.07 1.098 -25.547 1 96.94 120 GLU B C 1
ATOM 5523 O O . GLU B 1 120 ? 15.453 0.115 -24.906 1 96.94 120 GLU B O 1
ATOM 5528 N N . THR B 1 121 ? 15.297 1.209 -26.859 1 96.94 121 THR B N 1
ATOM 5529 C CA . THR B 1 121 ? 15.883 0.111 -27.625 1 96.94 121 THR B CA 1
ATOM 5530 C C . THR B 1 121 ? 17.375 0.315 -27.812 1 96.94 121 THR B C 1
ATOM 5532 O O . THR B 1 121 ? 18.047 -0.49 -28.469 1 96.94 121 THR B O 1
ATOM 5535 N N . MET B 1 122 ? 17.922 1.372 -27.219 1 97.25 122 MET B N 1
ATOM 5536 C CA . MET B 1 122 ? 19.344 1.654 -27.359 1 97.25 122 MET B CA 1
ATOM 5537 C C . MET B 1 122 ? 20.156 0.847 -26.359 1 97.25 122 MET B C 1
ATOM 5539 O O . MET B 1 122 ? 19.703 0.579 -25.25 1 97.25 122 MET B O 1
ATOM 5543 N N . PRO B 1 123 ? 21.359 0.485 -26.766 1 98.06 123 PRO B N 1
ATOM 5544 C CA . PRO B 1 123 ? 22.219 -0.24 -25.828 1 98.06 123 PRO B CA 1
ATOM 5545 C C . PRO B 1 123 ? 22.609 0.598 -24.609 1 98.06 123 PRO B C 1
ATOM 5547 O O . PRO B 1 123 ? 22.703 1.824 -24.703 1 98.06 123 PRO B O 1
ATOM 5550 N N . ILE B 1 124 ? 22.812 -0.04 -23.531 1 98.62 124 ILE B N 1
ATOM 5551 C CA . ILE B 1 124 ? 23.172 0.615 -22.281 1 98.62 124 ILE B CA 1
ATOM 5552 C C . ILE B 1 124 ? 24.391 -0.071 -21.688 1 98.62 124 ILE B C 1
ATOM 5554 O O . ILE B 1 124 ? 24.391 -1.283 -21.453 1 98.62 124 ILE B O 1
ATOM 5558 N N . ALA B 1 125 ? 25.406 0.656 -21.406 1 98.69 125 ALA B N 1
ATOM 5559 C CA . ALA B 1 125 ? 26.594 0.144 -20.719 1 98.69 125 ALA B CA 1
ATOM 5560 C C . ALA B 1 125 ? 26.484 0.357 -19.219 1 98.69 125 ALA B C 1
ATOM 5562 O O . ALA B 1 125 ? 25.938 1.37 -18.766 1 98.69 125 ALA B O 1
ATOM 5563 N N . ILE B 1 126 ? 27 -0.596 -18.438 1 98.69 126 ILE B N 1
ATOM 5564 C CA . ILE B 1 126 ? 26.984 -0.509 -16.984 1 98.69 126 ILE B CA 1
ATOM 5565 C C . ILE B 1 126 ? 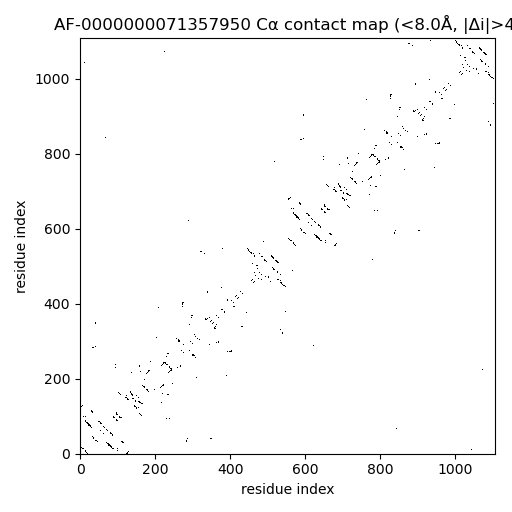28.375 -0.741 -16.438 1 98.69 126 ILE B C 1
ATOM 5567 O O . ILE B 1 126 ? 29.016 -1.763 -16.719 1 98.69 126 ILE B O 1
ATOM 5571 N N . ASP B 1 127 ? 28.844 0.156 -15.68 1 98.62 127 ASP B N 1
ATOM 5572 C CA . ASP B 1 127 ? 30.125 0.051 -14.984 1 98.62 127 ASP B CA 1
ATOM 5573 C C . ASP B 1 127 ? 29.922 0.065 -13.469 1 98.62 127 ASP B C 1
ATOM 5575 O O . ASP B 1 127 ? 29.281 0.961 -12.93 1 98.62 127 ASP B O 1
ATOM 5579 N N . PHE B 1 128 ? 30.531 -0.942 -12.797 1 98.62 128 PHE B N 1
ATOM 5580 C CA . PHE B 1 128 ? 30.469 -1.002 -11.344 1 98.62 128 PHE B CA 1
ATOM 5581 C C . PHE B 1 128 ? 31.797 -0.599 -10.727 1 98.62 128 PHE B C 1
ATOM 5583 O O . PHE B 1 128 ? 32.844 -1.128 -11.102 1 98.62 128 PHE B O 1
ATOM 5590 N N . GLU B 1 129 ? 31.766 0.346 -9.852 1 98.12 129 GLU B N 1
ATOM 5591 C CA . GLU B 1 129 ? 32.938 0.64 -9.008 1 98.12 129 GLU B CA 1
ATOM 5592 C C . GLU B 1 129 ? 32.875 -0.148 -7.703 1 98.12 129 GLU B C 1
ATOM 5594 O O . GLU B 1 129 ? 32.438 0.375 -6.676 1 98.12 129 GLU B O 1
ATOM 5599 N N . LEU B 1 130 ? 33.344 -1.364 -7.754 1 97.12 130 LEU B N 1
ATOM 5600 C CA . LEU B 1 130 ? 33.344 -2.283 -6.621 1 97.12 130 LEU B CA 1
ATOM 5601 C C . LEU B 1 130 ? 34.75 -2.84 -6.387 1 97.12 130 LEU B C 1
ATOM 5603 O O . LEU B 1 130 ? 35.594 -2.777 -7.273 1 97.12 130 LEU B O 1
ATOM 5607 N N . PRO B 1 131 ? 35 -3.305 -5.16 1 95.31 131 PRO B N 1
ATOM 5608 C CA . PRO B 1 131 ? 36.281 -3.982 -4.938 1 95.31 131 PRO B CA 1
ATOM 5609 C C . PRO B 1 131 ? 36.531 -5.105 -5.938 1 95.31 131 PRO B C 1
ATOM 5611 O O . PRO B 1 131 ? 35.625 -5.844 -6.293 1 95.31 131 PRO B O 1
ATOM 5614 N N . ALA B 1 132 ? 37.781 -5.242 -6.324 1 94.31 132 ALA B N 1
ATOM 5615 C CA . ALA B 1 132 ? 38.125 -6.176 -7.383 1 94.31 132 ALA B CA 1
ATOM 5616 C C . ALA B 1 132 ? 37.844 -7.613 -6.977 1 94.31 132 ALA B C 1
ATOM 5618 O O . ALA B 1 132 ? 37.562 -8.461 -7.832 1 94.31 132 ALA B O 1
ATOM 5619 N N . GLU B 1 133 ? 37.812 -7.824 -5.723 1 94.81 133 GLU B N 1
ATOM 5620 C CA . GLU B 1 133 ? 37.656 -9.188 -5.23 1 94.81 133 GLU B CA 1
ATOM 5621 C C . GLU B 1 133 ? 36.188 -9.617 -5.312 1 94.81 133 GLU B C 1
ATOM 5623 O O . GLU B 1 133 ? 35.875 -10.805 -5.191 1 94.81 133 GLU B O 1
ATOM 5628 N N . MET B 1 134 ? 35.281 -8.719 -5.543 1 96.88 134 MET B N 1
ATOM 5629 C CA . MET B 1 134 ? 33.875 -9.078 -5.66 1 96.88 134 MET B CA 1
ATOM 5630 C C . MET B 1 134 ? 33.594 -9.68 -7.027 1 96.88 134 MET B C 1
ATOM 5632 O O . MET B 1 134 ? 34 -9.141 -8.055 1 96.88 134 MET B O 1
ATOM 5636 N N . GLU B 1 135 ? 33 -10.781 -6.973 1 97.44 135 GLU B N 1
ATOM 5637 C CA . GLU B 1 135 ? 32.469 -11.391 -8.188 1 97.44 135 GLU B CA 1
ATOM 5638 C C . GLU B 1 135 ? 31.031 -10.922 -8.445 1 97.44 135 GLU B C 1
ATOM 5640 O O . GLU B 1 135 ? 30.266 -10.688 -7.508 1 97.44 135 GLU B O 1
ATOM 5645 N N . ILE B 1 136 ? 30.703 -10.75 -9.75 1 98.5 136 ILE B N 1
ATOM 5646 C CA . ILE B 1 136 ? 29.359 -10.297 -10.094 1 98.5 136 ILE B CA 1
ATOM 5647 C C . ILE B 1 136 ? 28.641 -11.398 -10.875 1 98.5 136 ILE B C 1
ATOM 5649 O O . ILE B 1 136 ? 29.094 -11.828 -11.93 1 98.5 136 ILE B O 1
ATOM 5653 N N . ALA B 1 137 ? 27.547 -11.891 -10.32 1 98.69 137 ALA B N 1
ATOM 5654 C CA . ALA B 1 137 ? 26.641 -12.828 -11 1 98.69 137 ALA B CA 1
ATOM 5655 C C . ALA B 1 137 ? 25.516 -12.094 -11.711 1 98.69 137 ALA B C 1
ATOM 5657 O O . ALA B 1 137 ? 24.781 -11.312 -11.094 1 98.69 137 ALA B O 1
ATOM 5658 N N . THR B 1 138 ? 25.359 -12.227 -12.992 1 98.56 138 THR B N 1
ATOM 5659 C CA . THR B 1 138 ? 24.297 -11.625 -13.805 1 98.56 138 THR B CA 1
ATOM 5660 C C . THR B 1 138 ? 24.219 -12.305 -15.172 1 98.56 138 THR B C 1
ATOM 5662 O O . THR B 1 138 ? 25.156 -13.008 -15.578 1 98.56 138 THR B O 1
ATOM 5665 N N . ALA B 1 139 ? 23.094 -12.141 -15.797 1 98.25 139 ALA B N 1
ATOM 5666 C CA . ALA B 1 139 ? 22.922 -12.703 -17.141 1 98.25 139 ALA B CA 1
ATOM 5667 C C . ALA B 1 139 ? 23.453 -11.75 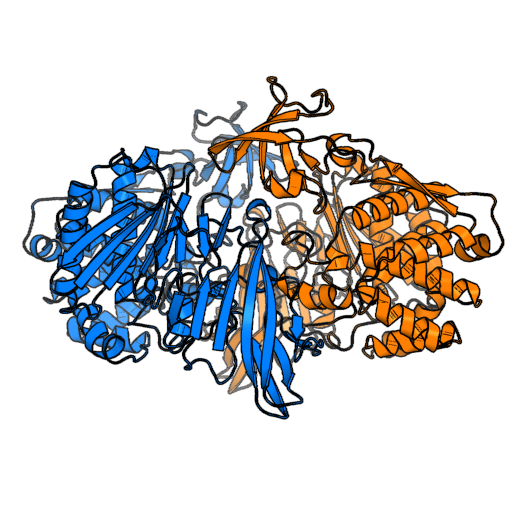-18.203 1 98.25 139 ALA B C 1
ATOM 5669 O O . ALA B 1 139 ? 23.531 -12.109 -19.375 1 98.25 139 ALA B O 1
ATOM 5670 N N . LEU B 1 140 ? 23.844 -10.539 -17.844 1 98.5 140 LEU B N 1
ATOM 5671 C CA . LEU B 1 140 ? 24.344 -9.562 -18.797 1 98.5 140 LEU B CA 1
ATOM 5672 C C . LEU B 1 140 ? 25.703 -9.992 -19.344 1 98.5 140 LEU B C 1
ATOM 5674 O O . LEU B 1 140 ? 26.531 -10.531 -18.609 1 98.5 140 LEU B O 1
ATOM 5678 N N . PRO B 1 141 ? 25.953 -9.766 -20.625 1 97.75 141 PRO B N 1
ATOM 5679 C CA . PRO B 1 141 ? 27.281 -10.023 -21.156 1 97.75 141 PRO B CA 1
ATOM 5680 C C . PRO B 1 141 ? 28.359 -9.141 -20.531 1 97.75 141 PRO B C 1
ATOM 5682 O O . PRO B 1 141 ? 28.188 -7.922 -20.438 1 97.75 141 PRO B O 1
ATOM 5685 N N . ARG B 1 142 ? 29.406 -9.781 -20.156 1 97.38 142 ARG B N 1
ATOM 5686 C CA . ARG B 1 142 ? 30.531 -9.078 -19.562 1 97.38 142 ARG B CA 1
ATOM 5687 C C . ARG B 1 142 ? 31.484 -8.562 -20.641 1 97.38 142 ARG B C 1
ATOM 5689 O O . ARG B 1 142 ? 31.812 -9.289 -21.578 1 97.38 142 ARG B O 1
ATOM 5696 N N . THR B 1 143 ? 31.891 -7.305 -20.5 1 97.38 143 THR B N 1
ATOM 5697 C CA . THR B 1 143 ? 32.812 -6.727 -21.469 1 97.38 143 THR B CA 1
ATOM 5698 C C . THR B 1 143 ? 34.188 -6.531 -20.844 1 97.38 143 THR B C 1
ATOM 5700 O O . THR B 1 143 ? 35.219 -6.539 -21.547 1 97.38 143 THR B O 1
ATOM 5703 N N . ALA B 1 144 ? 34.281 -6.262 -19.594 1 96.19 144 ALA B N 1
ATOM 5704 C CA . ALA B 1 144 ? 35.469 -6.133 -18.781 1 96.19 144 ALA B CA 1
ATOM 5705 C C . ALA B 1 144 ? 35.156 -6.359 -17.312 1 96.19 144 ALA B C 1
ATOM 5707 O O . ALA B 1 144 ? 34.031 -6.672 -16.953 1 96.19 144 ALA B O 1
ATOM 5708 N N . LEU B 1 145 ? 36.25 -6.305 -16.516 1 95.19 145 LEU B N 1
ATOM 5709 C CA . LEU B 1 145 ? 36 -6.473 -15.094 1 95.19 145 LEU B CA 1
ATOM 5710 C C . LEU B 1 145 ? 34.969 -5.469 -14.586 1 95.19 145 LEU B C 1
ATOM 5712 O O . LEU B 1 145 ? 35.188 -4.254 -14.711 1 95.19 145 LEU B O 1
ATOM 5716 N N . HIS B 1 146 ? 33.938 -5.988 -14.102 1 97.5 146 HIS B N 1
ATOM 5717 C CA . HIS B 1 146 ? 32.844 -5.223 -13.492 1 97.5 146 HIS B CA 1
ATOM 5718 C C . HIS B 1 146 ? 32.188 -4.305 -14.516 1 97.5 146 HIS B C 1
ATOM 5720 O O . HIS B 1 146 ? 31.625 -3.266 -14.148 1 97.5 146 HIS B O 1
ATOM 5726 N N . GLN B 1 147 ? 32.312 -4.633 -15.797 1 98.38 147 GLN B N 1
ATOM 5727 C CA . GLN B 1 147 ? 31.656 -3.893 -16.875 1 98.38 147 GLN B CA 1
ATOM 5728 C C . GLN B 1 147 ? 30.766 -4.809 -17.719 1 98.38 147 GLN B C 1
ATOM 5730 O O . GLN B 1 147 ? 31.172 -5.922 -18.062 1 98.38 147 GLN B O 1
ATOM 5735 N N . PHE B 1 148 ? 29.578 -4.348 -17.969 1 98.69 148 PHE B N 1
ATOM 5736 C CA . PHE B 1 148 ? 28.578 -5.129 -18.688 1 98.69 148 PHE B CA 1
ATOM 5737 C C . PHE B 1 148 ? 27.844 -4.266 -19.703 1 98.69 148 PHE B C 1
ATOM 5739 O O . PHE B 1 148 ? 27.922 -3.039 -19.656 1 98.69 148 PHE B O 1
ATOM 5746 N N . THR B 1 149 ? 27.156 -4.922 -20.609 1 98.44 149 THR B N 1
ATOM 5747 C CA . THR B 1 149 ? 26.359 -4.215 -21.594 1 98.44 149 THR B CA 1
ATOM 5748 C C . THR B 1 149 ? 24.984 -4.867 -21.766 1 98.44 149 THR B C 1
ATOM 5750 O O . THR B 1 149 ? 24.875 -6.094 -21.719 1 98.44 149 THR B O 1
ATOM 5753 N N . ALA B 1 150 ? 23.969 -4.094 -21.875 1 98.56 150 ALA B N 1
ATOM 5754 C CA . ALA B 1 150 ? 22.609 -4.543 -22.203 1 98.56 150 ALA B CA 1
ATOM 5755 C C . ALA B 1 150 ? 22.219 -4.094 -23.609 1 98.56 150 ALA B C 1
ATOM 5757 O O . ALA B 1 150 ? 22.531 -2.977 -24.016 1 98.56 150 ALA B O 1
ATOM 5758 N N . ARG B 1 151 ? 21.516 -4.914 -24.281 1 97.88 151 ARG B N 1
ATOM 5759 C CA . ARG B 1 151 ? 21.078 -4.609 -25.641 1 97.88 151 ARG B CA 1
ATOM 5760 C C . ARG B 1 151 ? 20.078 -3.459 -25.656 1 97.88 151 ARG B C 1
ATOM 5762 O O . ARG B 1 151 ? 20.016 -2.686 -26.609 1 97.88 151 ARG B O 1
ATOM 5769 N N . ASP B 1 152 ? 19.266 -3.385 -24.75 1 97.94 152 ASP B N 1
ATOM 5770 C CA . ASP B 1 152 ? 18.219 -2.381 -24.594 1 97.94 152 ASP B CA 1
ATOM 5771 C C . ASP B 1 152 ? 17.734 -2.311 -23.156 1 97.94 152 ASP B C 1
ATOM 5773 O O . ASP B 1 152 ? 18.297 -2.955 -22.266 1 97.94 152 ASP B O 1
ATOM 5777 N N . PHE B 1 153 ? 16.75 -1.44 -22.922 1 98.06 153 PHE B N 1
ATOM 5778 C CA . PHE B 1 153 ? 16.219 -1.207 -21.578 1 98.06 153 PHE B CA 1
ATOM 5779 C C . PHE B 1 153 ? 15.648 -2.488 -20.984 1 98.06 153 PHE B C 1
ATOM 5781 O O . PHE B 1 153 ? 15.914 -2.826 -19.828 1 98.06 153 PHE B O 1
ATOM 5788 N N . GLN B 1 154 ? 14.859 -3.248 -21.719 1 97 154 GLN B N 1
ATOM 5789 C CA . GLN B 1 154 ? 14.234 -4.477 -21.234 1 97 154 GLN B CA 1
ATOM 5790 C C . GLN B 1 154 ? 15.289 -5.5 -20.828 1 97 154 GLN B C 1
ATOM 5792 O O . GLN B 1 154 ? 15.148 -6.148 -19.781 1 97 154 GLN B O 1
ATOM 5797 N N . HIS B 1 155 ? 16.297 -5.641 -21.672 1 97.62 155 HIS B N 1
ATOM 5798 C CA . HIS B 1 155 ? 17.375 -6.562 -21.359 1 97.62 155 HIS B CA 1
ATOM 5799 C C . HIS B 1 155 ? 18.016 -6.215 -20.016 1 97.62 155 HIS B C 1
ATOM 5801 O O . HIS B 1 155 ? 18.312 -7.105 -19.219 1 97.62 155 HIS B O 1
ATOM 5807 N N . LEU B 1 156 ? 18.141 -4.969 -19.766 1 98.44 156 LEU B N 1
ATOM 5808 C CA . LEU B 1 156 ? 18.797 -4.52 -18.547 1 98.44 156 LEU B CA 1
ATOM 5809 C C . LEU B 1 156 ? 17.922 -4.809 -17.328 1 98.44 156 LEU B C 1
ATOM 5811 O O . LEU B 1 156 ? 18.375 -5.422 -16.359 1 98.44 156 LEU B O 1
ATOM 5815 N N . VAL B 1 157 ? 16.672 -4.391 -17.406 1 97.88 157 VAL B N 1
ATOM 5816 C CA . VAL B 1 157 ? 15.812 -4.488 -16.234 1 97.88 157 VAL B CA 1
ATOM 5817 C C . VAL B 1 157 ? 15.438 -5.945 -15.984 1 97.88 157 VAL B C 1
ATOM 5819 O O . VAL B 1 157 ? 14.93 -6.289 -14.914 1 97.88 157 VAL B O 1
ATOM 5822 N N . ASP B 1 158 ? 15.758 -6.789 -16.891 1 97.25 158 ASP B N 1
ATOM 5823 C CA . ASP B 1 158 ? 15.492 -8.219 -16.75 1 97.25 158 ASP B CA 1
ATOM 5824 C C . ASP B 1 158 ? 16.75 -8.977 -16.344 1 97.25 158 ASP B C 1
ATOM 5826 O O . ASP B 1 158 ? 16.828 -10.195 -16.484 1 97.25 158 ASP B O 1
ATOM 5830 N N . SER B 1 159 ? 17.766 -8.305 -15.984 1 98.44 159 SER B N 1
ATOM 5831 C CA . SER B 1 159 ? 19.047 -8.938 -15.656 1 98.44 159 SER B CA 1
ATOM 5832 C C . SER B 1 159 ? 19.562 -8.453 -14.305 1 98.44 159 SER B C 1
ATOM 5834 O O . SER B 1 159 ? 20.531 -7.691 -14.242 1 98.44 159 SER B O 1
ATOM 5836 N N . PRO B 1 160 ? 19 -8.977 -13.188 1 98.56 160 PRO B N 1
ATOM 5837 C CA . PRO B 1 160 ? 19.484 -8.578 -11.859 1 98.56 160 PRO B CA 1
ATOM 5838 C C . PRO B 1 160 ? 20.938 -8.984 -11.617 1 98.56 160 PRO B C 1
ATOM 5840 O O . PRO B 1 160 ? 21.484 -9.805 -12.352 1 98.56 160 PRO B O 1
ATOM 5843 N N . VAL B 1 161 ? 21.547 -8.391 -10.555 1 98.56 161 VAL B N 1
ATOM 5844 C CA . VAL B 1 161 ? 22.953 -8.641 -10.266 1 98.56 161 VAL B CA 1
ATOM 5845 C C . VAL B 1 161 ? 23.125 -8.93 -8.773 1 98.56 161 VAL B C 1
ATOM 5847 O O . VAL B 1 161 ? 22.469 -8.32 -7.938 1 98.56 161 VAL B O 1
ATOM 5850 N N . ILE B 1 162 ? 23.953 -9.867 -8.43 1 98.88 162 ILE B N 1
ATOM 5851 C CA . ILE B 1 162 ? 24.484 -10.07 -7.09 1 98.88 162 ILE B CA 1
ATOM 5852 C C . ILE B 1 162 ? 26 -9.977 -7.117 1 98.88 162 ILE B C 1
ATOM 5854 O O . ILE B 1 162 ? 26.672 -10.719 -7.852 1 98.88 162 ILE B O 1
ATOM 5858 N N . ALA B 1 163 ? 26.531 -9.07 -6.453 1 98.81 163 ALA B N 1
ATOM 5859 C CA . ALA B 1 163 ? 27.984 -8.914 -6.332 1 98.81 163 ALA B CA 1
ATOM 5860 C C . ALA B 1 163 ? 28.438 -9.203 -4.91 1 98.81 163 ALA B C 1
ATOM 5862 O O . ALA B 1 163 ? 27.875 -8.68 -3.945 1 98.81 163 ALA B O 1
ATOM 5863 N N . SER B 1 164 ? 29.375 -10.055 -4.754 1 98.56 164 SER B N 1
ATOM 5864 C CA . SER B 1 164 ? 29.922 -10.414 -3.449 1 98.56 164 SER B CA 1
ATOM 5865 C C . SER B 1 164 ? 31.25 -11.125 -3.584 1 98.56 164 SER B C 1
ATOM 5867 O O . SER B 1 164 ? 31.562 -11.68 -4.641 1 98.56 164 SER B O 1
ATOM 5869 N N . SER B 1 165 ? 32.094 -11.055 -2.555 1 97.75 165 SER B N 1
ATOM 5870 C CA . SER B 1 165 ? 33.344 -11.812 -2.514 1 97.75 165 SER B CA 1
ATOM 5871 C C . SER B 1 165 ? 33.094 -13.25 -2.072 1 97.75 165 SER B C 1
ATOM 5873 O O . SER B 1 165 ? 34 -14.078 -2.119 1 97.75 165 SER B O 1
ATOM 5875 N N . HIS B 1 166 ? 31.875 -13.57 -1.817 1 97 166 HIS B N 1
ATOM 5876 C CA . HIS B 1 166 ? 31.578 -14.883 -1.243 1 97 166 HIS B CA 1
ATOM 5877 C C . HIS B 1 166 ? 30.641 -15.68 -2.143 1 97 166 HIS B C 1
ATOM 5879 O O . HIS B 1 166 ? 30.062 -16.672 -1.71 1 97 166 HIS B O 1
ATOM 5885 N N . LEU B 1 167 ? 30.5 -15.305 -3.307 1 97.88 167 LEU B N 1
ATOM 5886 C CA . LEU B 1 167 ? 29.641 -16.031 -4.242 1 97.88 167 LEU B CA 1
ATOM 5887 C C . LEU B 1 167 ? 30.219 -17.406 -4.559 1 97.88 167 LEU B C 1
ATOM 5889 O O . LEU B 1 167 ? 31.438 -17.547 -4.73 1 97.88 167 LEU B O 1
ATOM 5893 N N . GLN B 1 168 ? 29.359 -18.328 -4.543 1 98.25 168 GLN B N 1
ATOM 5894 C CA . GLN B 1 168 ? 29.703 -19.672 -5 1 98.25 168 GLN B CA 1
ATOM 5895 C C . GLN B 1 168 ? 29.031 -19.984 -6.328 1 98.25 168 GLN B C 1
ATOM 5897 O O . GLN B 1 168 ? 27.844 -19.688 -6.52 1 98.25 168 GLN B O 1
ATOM 5902 N N . HIS B 1 169 ? 29.812 -20.547 -7.211 1 98.56 169 HIS B N 1
ATOM 5903 C CA . HIS B 1 169 ? 29.297 -20.781 -8.547 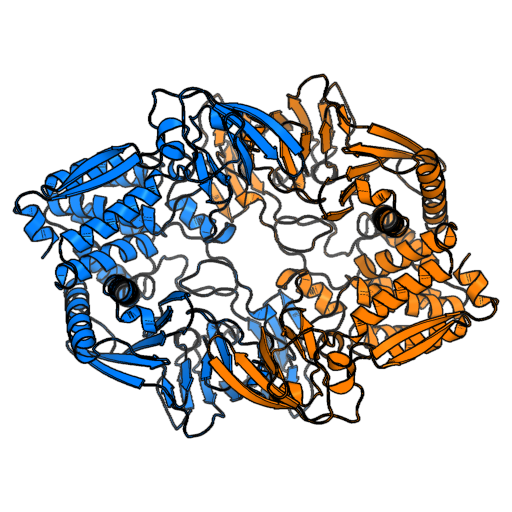1 98.56 169 HIS B CA 1
ATOM 5904 C C . HIS B 1 169 ? 29.438 -22.25 -8.938 1 98.56 169 HIS B C 1
ATOM 5906 O O . HIS B 1 169 ? 30.5 -22.859 -8.758 1 98.56 169 HIS B O 1
ATOM 5912 N N . TYR B 1 170 ? 28.391 -22.891 -9.336 1 98.69 170 TYR B N 1
ATOM 5913 C CA . TYR B 1 170 ? 28.312 -24.219 -9.938 1 98.69 170 TYR B CA 1
ATOM 5914 C C . TYR B 1 170 ? 27.562 -24.172 -11.266 1 98.69 170 TYR B C 1
ATOM 5916 O O . TYR B 1 170 ? 26.984 -23.141 -11.625 1 98.69 170 TYR B O 1
ATOM 5924 N N . SER B 1 171 ? 27.625 -25.172 -12.016 1 98.31 171 SER B N 1
ATOM 5925 C CA . SER B 1 171 ? 26.906 -25.188 -13.289 1 98.31 171 SER B CA 1
ATOM 5926 C C . SER B 1 171 ? 26.609 -26.609 -13.742 1 98.31 171 SER B C 1
ATOM 5928 O O . SER B 1 171 ? 27.172 -27.562 -13.211 1 98.31 171 SER B O 1
ATOM 5930 N N . TYR B 1 172 ? 25.688 -26.781 -14.555 1 98.56 172 TYR B N 1
ATOM 5931 C CA . TYR B 1 172 ? 25.391 -28 -15.297 1 98.56 172 TYR B CA 1
ATOM 5932 C C . TYR B 1 172 ? 24.938 -27.703 -16.719 1 98.56 172 TYR B C 1
ATOM 5934 O O . TYR B 1 172 ? 24.656 -26.547 -17.047 1 98.56 172 TYR B O 1
ATOM 5942 N N . GLN B 1 173 ? 25.016 -28.672 -17.531 1 98.12 173 GLN B N 1
ATOM 5943 C CA . GLN B 1 173 ? 24.656 -28.484 -18.938 1 98.12 173 GLN B CA 1
ATOM 5944 C C . GLN B 1 173 ? 23.516 -29.422 -19.344 1 98.12 173 GLN B C 1
ATOM 5946 O O . GLN B 1 173 ? 23.5 -30.594 -18.953 1 98.12 173 GLN B O 1
ATOM 5951 N N . VAL B 1 174 ? 22.594 -28.906 -19.984 1 97.81 174 VAL B N 1
ATOM 5952 C CA . VAL B 1 174 ? 21.531 -29.688 -20.609 1 97.81 174 VAL B CA 1
ATOM 5953 C C . VAL B 1 174 ? 21.391 -29.266 -22.078 1 97.81 174 VAL B C 1
ATOM 5955 O O . VAL B 1 174 ? 21.234 -28.078 -22.375 1 97.81 174 VAL B O 1
ATOM 5958 N N . ALA B 1 175 ? 21.438 -30.297 -23.016 1 93.44 175 ALA B N 1
ATOM 5959 C CA . ALA B 1 175 ? 21.453 -30.016 -24.453 1 93.44 175 ALA B CA 1
ATOM 5960 C C . ALA B 1 175 ? 22.547 -29.016 -24.797 1 93.44 175 ALA B C 1
ATOM 5962 O O . ALA B 1 175 ? 23.719 -29.219 -24.453 1 93.44 175 ALA B O 1
ATOM 5963 N N . ASN B 1 176 ? 22.219 -27.781 -25.359 1 93.88 176 ASN B N 1
ATOM 5964 C CA . ASN B 1 176 ? 23.234 -26.828 -25.797 1 93.88 176 ASN B CA 1
ATOM 5965 C C . ASN B 1 176 ? 23.281 -25.609 -24.875 1 93.88 176 ASN B C 1
ATOM 5967 O O . ASN B 1 176 ? 23.844 -24.578 -25.234 1 93.88 176 ASN B O 1
ATOM 5971 N N . SER B 1 177 ? 22.688 -25.766 -23.734 1 97.69 177 SER B N 1
ATOM 5972 C CA . SER B 1 177 ? 22.594 -24.609 -22.859 1 97.69 177 SER B CA 1
ATOM 5973 C C . SER B 1 177 ? 23.312 -24.859 -21.531 1 97.69 177 SER B C 1
ATOM 5975 O O . SER B 1 177 ? 23.297 -25.969 -21.016 1 97.69 177 SER B O 1
ATOM 5977 N N . ASN B 1 178 ? 23.984 -23.812 -21.031 1 98.25 178 ASN B N 1
ATOM 5978 C CA . ASN B 1 178 ? 24.625 -23.844 -19.719 1 98.25 178 ASN B CA 1
ATOM 5979 C C . ASN B 1 178 ? 23.719 -23.234 -18.641 1 98.25 178 ASN B C 1
ATOM 5981 O O . ASN B 1 178 ? 23.156 -22.156 -18.828 1 98.25 178 ASN B O 1
ATOM 5985 N N . PHE B 1 179 ? 23.562 -23.969 -17.625 1 98.81 179 PHE B N 1
ATOM 5986 C CA . PHE B 1 179 ? 22.797 -23.484 -16.484 1 98.81 179 PHE B CA 1
ATOM 5987 C C . PHE B 1 179 ? 23.719 -23.188 -15.297 1 98.81 179 PHE B C 1
ATOM 5989 O O . PHE B 1 179 ? 24.438 -24.078 -14.828 1 98.81 179 PHE B O 1
ATOM 5996 N N . HIS B 1 180 ? 23.719 -21.906 -14.875 1 98.75 180 HIS B N 1
ATOM 5997 C CA . HIS B 1 180 ? 24.594 -21.453 -13.797 1 98.75 180 HIS B CA 1
ATOM 5998 C C . HIS B 1 180 ? 23.844 -21.375 -12.469 1 98.75 180 HIS B C 1
ATOM 6000 O O . HIS B 1 180 ? 22.719 -20.875 -12.414 1 98.75 180 HIS B O 1
ATOM 6006 N N . LEU B 1 181 ? 24.422 -21.922 -11.414 1 98.81 181 LEU B N 1
ATOM 6007 C CA . LEU B 1 181 ? 23.922 -21.844 -10.055 1 98.81 181 LEU B CA 1
ATOM 6008 C C . LEU B 1 181 ? 24.828 -20.969 -9.188 1 98.81 181 LEU B C 1
ATOM 6010 O O . LEU B 1 181 ? 25.938 -21.391 -8.859 1 98.81 181 LEU B O 1
ATOM 6014 N N . TRP B 1 182 ? 24.312 -19.797 -8.906 1 98.81 182 TRP B N 1
ATOM 6015 C CA . TRP B 1 182 ? 25.047 -18.891 -8.016 1 98.81 182 TRP B CA 1
ATOM 6016 C C . TRP B 1 182 ? 24.422 -18.891 -6.621 1 98.81 182 TRP B C 1
ATOM 6018 O O . TRP B 1 182 ? 23.219 -18.719 -6.469 1 98.81 182 TRP B O 1
ATOM 6028 N N . PHE B 1 183 ? 25.266 -19.156 -5.578 1 98.81 183 PHE B N 1
ATOM 6029 C CA . PHE B 1 183 ? 24.766 -19.156 -4.207 1 98.81 183 PHE B CA 1
ATOM 6030 C C . PHE B 1 183 ? 25.484 -18.109 -3.375 1 98.81 183 PHE B C 1
ATOM 6032 O O . PHE B 1 183 ? 26.719 -18.031 -3.383 1 98.81 183 PHE B O 1
ATOM 6039 N N . LEU B 1 184 ? 24.797 -17.266 -2.801 1 98.5 184 LEU B N 1
ATOM 6040 C CA . LEU B 1 184 ? 25.297 -16.438 -1.711 1 98.5 184 LEU B CA 1
ATOM 6041 C C . LEU B 1 184 ? 24.672 -16.844 -0.381 1 98.5 184 LEU B C 1
ATOM 6043 O O . LEU B 1 184 ? 23.453 -16.812 -0.23 1 98.5 184 LEU B O 1
ATOM 6047 N N . GLY B 1 185 ? 25.453 -17.188 0.603 1 97.44 185 GLY B N 1
ATOM 6048 C CA . GLY B 1 185 ? 25 -17.734 1.875 1 97.44 185 GLY B CA 1
ATOM 6049 C C . GLY B 1 185 ? 25.484 -19.141 2.125 1 97.44 185 GLY B C 1
ATOM 6050 O O . GLY B 1 185 ? 26.203 -19.719 1.295 1 97.44 185 GLY B O 1
ATOM 6051 N N . GLU B 1 186 ? 25.109 -19.75 3.217 1 97.5 186 GLU B N 1
ATOM 6052 C CA . GLU B 1 186 ? 25.594 -21.078 3.611 1 97.5 186 GLU B CA 1
ATOM 6053 C C . GLU B 1 186 ? 24.844 -22.188 2.873 1 97.5 186 GLU B C 1
ATOM 6055 O O . GLU B 1 186 ? 23.625 -22.141 2.736 1 97.5 186 GLU B O 1
ATOM 6060 N N . ILE B 1 187 ? 25.578 -23.109 2.416 1 98.38 187 ILE B N 1
ATOM 6061 C CA . ILE B 1 187 ? 25 -24.266 1.745 1 98.38 187 ILE B CA 1
ATOM 6062 C C . ILE B 1 187 ? 24.953 -25.453 2.711 1 98.38 187 ILE B C 1
ATOM 6064 O O . ILE B 1 187 ? 25.984 -25.891 3.23 1 98.38 187 ILE B O 1
ATOM 6068 N N . HIS B 1 188 ? 23.797 -25.938 2.977 1 98.25 188 HIS B N 1
ATOM 6069 C CA . HIS B 1 188 ? 23.594 -27.031 3.916 1 98.25 188 HIS B CA 1
ATOM 6070 C C . HIS B 1 188 ? 22.969 -28.25 3.229 1 98.25 188 HIS B C 1
ATOM 6072 O O . HIS B 1 188 ? 22.125 -28.922 3.811 1 98.25 188 HIS B O 1
ATOM 6078 N N . PHE B 1 189 ? 23.234 -28.469 1.958 1 98.06 189 PHE B N 1
ATOM 6079 C CA . PHE B 1 189 ? 22.797 -29.609 1.166 1 98.06 189 PHE B CA 1
ATOM 6080 C C . PHE B 1 189 ? 23.938 -30.125 0.283 1 98.06 189 PHE B C 1
ATOM 6082 O O . PHE B 1 189 ? 24.984 -29.484 0.19 1 98.06 189 PHE B O 1
ATOM 6089 N N . ASP B 1 190 ? 23.766 -31.25 -0.31 1 97.69 190 ASP B N 1
ATOM 6090 C CA . ASP B 1 190 ? 24.75 -31.844 -1.201 1 97.69 190 ASP B CA 1
ATOM 6091 C C . ASP B 1 190 ? 24.625 -31.297 -2.615 1 97.69 190 ASP B C 1
ATOM 6093 O O . ASP B 1 190 ? 23.688 -31.625 -3.346 1 97.69 190 ASP B O 1
ATOM 6097 N N . VAL B 1 191 ? 25.609 -30.5 -3.051 1 97.88 191 VAL B N 1
ATOM 6098 C CA . VAL B 1 191 ? 25.531 -29.734 -4.289 1 97.88 191 VAL B CA 1
ATOM 6099 C C . VAL B 1 191 ? 25.5 -30.688 -5.484 1 97.88 191 VAL B C 1
ATOM 6101 O O . VAL B 1 191 ? 24.688 -30.516 -6.395 1 97.88 191 VAL B O 1
ATOM 6104 N N . PRO B 1 192 ? 26.312 -31.719 -5.559 1 98.06 192 PRO B N 1
ATOM 6105 C CA . PRO B 1 192 ? 26.25 -32.656 -6.691 1 98.06 192 PRO B CA 1
ATOM 6106 C C . PRO B 1 192 ? 24.875 -33.281 -6.848 1 98.06 192 PRO B C 1
ATOM 6108 O O . PRO B 1 192 ? 24.359 -33.406 -7.965 1 98.06 192 PRO B O 1
ATOM 6111 N N . THR B 1 193 ? 24.344 -33.688 -5.734 1 97.62 193 THR B N 1
ATOM 6112 C CA . THR B 1 193 ? 23 -34.281 -5.773 1 97.62 193 THR B CA 1
ATOM 6113 C C . THR B 1 193 ? 22 -33.25 -6.293 1 97.62 193 THR B C 1
ATOM 6115 O O . THR B 1 193 ? 21.125 -33.594 -7.102 1 97.62 193 THR B O 1
ATOM 6118 N N . LEU B 1 194 ? 22.109 -32.062 -5.766 1 98 194 LEU B N 1
ATOM 6119 C CA . LEU B 1 194 ? 21.234 -30.984 -6.234 1 98 194 LEU B CA 1
ATOM 6120 C C . LEU B 1 194 ? 21.344 -30.812 -7.742 1 98 194 LEU B C 1
ATOM 6122 O O . LEU B 1 194 ? 20.328 -30.75 -8.445 1 98 194 LEU B O 1
ATOM 6126 N N . ILE B 1 195 ? 22.516 -30.75 -8.242 1 98.5 195 ILE B N 1
ATOM 6127 C CA . ILE B 1 195 ? 22.781 -30.516 -9.656 1 98.5 195 ILE B CA 1
ATOM 6128 C C . ILE B 1 195 ? 22.156 -31.625 -10.492 1 98.5 195 ILE B C 1
ATOM 6130 O O . ILE B 1 195 ? 21.516 -31.359 -11.516 1 98.5 195 ILE B O 1
ATOM 6134 N N . ASN B 1 196 ? 22.312 -32.844 -10.039 1 98.31 196 ASN B N 1
ATOM 6135 C CA . ASN B 1 196 ? 21.75 -33.969 -10.758 1 98.31 196 ASN B CA 1
ATOM 6136 C C . ASN B 1 196 ? 20.219 -33.875 -10.875 1 98.31 196 ASN B C 1
ATOM 6138 O O . ASN B 1 196 ? 19.656 -34.156 -11.93 1 98.31 196 ASN B O 1
ATOM 6142 N N . GLN B 1 197 ? 19.672 -33.5 -9.82 1 98 197 GLN B N 1
ATOM 6143 C CA . GLN B 1 197 ? 18.219 -33.375 -9.805 1 98 197 GLN B CA 1
ATOM 6144 C C . GLN B 1 197 ? 17.766 -32.188 -10.609 1 98 197 GLN B C 1
ATOM 6146 O O . GLN B 1 197 ? 16.719 -32.219 -11.273 1 98 197 GLN B O 1
ATOM 6151 N N . PHE B 1 198 ? 18.516 -31.078 -10.547 1 98.69 198 PHE B N 1
ATOM 6152 C CA . PHE B 1 198 ? 18.234 -29.906 -11.367 1 98.69 198 PHE B CA 1
ATOM 6153 C C . PHE B 1 198 ? 18.297 -30.25 -12.852 1 98.69 198 PHE B C 1
ATOM 6155 O O . PHE B 1 198 ? 17.438 -29.828 -13.633 1 98.69 198 PHE B O 1
ATOM 6162 N N . GLU B 1 199 ? 19.328 -31 -13.18 1 98.56 199 GLU B N 1
ATOM 6163 C CA . GLU B 1 199 ? 19.484 -31.422 -14.562 1 98.56 199 GLU B CA 1
ATOM 6164 C C . GLU B 1 199 ? 18.281 -32.219 -15.031 1 98.56 199 GLU B C 1
ATOM 6166 O O . GLU B 1 199 ? 17.812 -32.062 -16.156 1 98.56 199 GLU B O 1
ATOM 6171 N N . ALA B 1 200 ? 17.766 -33.031 -14.141 1 98.19 200 ALA B N 1
ATOM 6172 C CA . ALA B 1 200 ? 16.672 -33.938 -14.492 1 98.19 200 ALA B CA 1
ATOM 6173 C C . ALA B 1 200 ? 15.406 -33.156 -14.828 1 98.19 200 ALA B C 1
ATOM 6175 O O . ALA B 1 200 ? 14.781 -33.406 -15.867 1 98.19 200 ALA B O 1
ATOM 6176 N N . PHE B 1 201 ? 15.008 -32.25 -13.961 1 98.25 201 PHE B N 1
ATOM 6177 C CA . PHE B 1 201 ? 13.766 -31.547 -14.266 1 98.25 201 PHE B CA 1
ATOM 6178 C C . PHE B 1 201 ? 13.969 -30.531 -15.391 1 98.25 201 PHE B C 1
ATOM 6180 O O . PHE B 1 201 ? 13.031 -30.219 -16.125 1 98.25 201 PHE B O 1
ATOM 6187 N N . THR B 1 202 ? 15.172 -29.969 -15.531 1 98.75 202 THR B N 1
ATOM 6188 C CA . THR B 1 202 ? 15.477 -29.094 -16.641 1 98.75 202 THR B CA 1
ATOM 6189 C C . THR B 1 202 ? 15.289 -29.812 -17.984 1 98.75 202 THR B C 1
ATOM 6191 O O . THR B 1 202 ? 14.664 -29.281 -18.891 1 98.75 202 THR B O 1
ATOM 6194 N N . LYS B 1 203 ? 15.844 -31.031 -18.031 1 98.25 203 LYS B N 1
ATOM 6195 C CA . LYS B 1 203 ? 15.742 -31.844 -19.25 1 98.25 203 LYS B CA 1
ATOM 6196 C C . LYS B 1 203 ? 14.281 -32.094 -19.609 1 98.25 203 LYS B C 1
ATOM 6198 O O . LYS B 1 203 ? 13.898 -31.969 -20.781 1 98.25 203 LYS B O 1
ATOM 6203 N N . ARG B 1 204 ? 13.492 -32.375 -18.625 1 97.62 204 ARG B N 1
ATOM 6204 C CA . ARG B 1 204 ? 12.078 -32.688 -18.859 1 97.62 204 ARG B CA 1
ATOM 6205 C C . ARG B 1 204 ? 11.352 -31.453 -19.406 1 97.62 204 ARG B C 1
ATOM 6207 O O . ARG B 1 204 ? 10.5 -31.578 -20.297 1 97.62 204 ARG B O 1
ATOM 6214 N N . GLN B 1 205 ? 11.609 -30.281 -18.875 1 98.25 205 GLN B N 1
ATOM 6215 C CA . GLN B 1 205 ? 10.953 -29.062 -19.328 1 98.25 205 GLN B CA 1
ATOM 6216 C C . GLN B 1 205 ? 11.367 -28.719 -20.766 1 98.25 205 GLN B C 1
ATOM 6218 O O . GLN B 1 205 ? 10.531 -28.344 -21.578 1 98.25 205 GLN B O 1
ATOM 6223 N N . ILE B 1 206 ? 12.664 -28.875 -21.062 1 98.25 206 ILE B N 1
ATOM 6224 C CA . ILE B 1 206 ? 13.164 -28.578 -22.391 1 98.25 206 ILE B CA 1
ATOM 6225 C C . ILE B 1 206 ? 12.547 -29.531 -23.406 1 98.25 206 ILE B C 1
ATOM 6227 O O . ILE B 1 206 ? 12.133 -29.109 -24.484 1 98.25 206 ILE B O 1
ATOM 6231 N N . GLU B 1 207 ? 12.438 -30.781 -23.047 1 97.19 207 GLU B N 1
ATOM 6232 C CA . GLU B 1 207 ? 11.82 -31.766 -23.922 1 97.19 207 GLU B CA 1
ATOM 6233 C C . GLU B 1 207 ? 10.352 -31.438 -24.188 1 97.19 207 GLU B C 1
ATOM 6235 O O . GLU B 1 207 ? 9.867 -31.578 -25.312 1 97.19 207 GLU B O 1
ATOM 6240 N N . ALA B 1 208 ? 9.68 -31.016 -23.188 1 97 208 ALA B N 1
ATOM 6241 C CA . ALA B 1 208 ? 8.258 -30.703 -23.297 1 97 208 ALA B CA 1
ATOM 6242 C C . ALA B 1 208 ? 8.016 -29.562 -24.297 1 97 208 ALA B C 1
ATOM 6244 O O . ALA B 1 208 ? 7.055 -29.609 -25.062 1 97 208 ALA B O 1
ATOM 6245 N N . PHE B 1 209 ? 8.852 -28.547 -24.266 1 97.75 209 PHE B N 1
ATOM 6246 C CA . PHE B 1 209 ? 8.664 -27.391 -25.141 1 97.75 209 PHE B CA 1
ATOM 6247 C C . PHE B 1 209 ? 9.375 -27.609 -26.469 1 97.75 209 PHE B C 1
ATOM 6249 O O . PHE B 1 209 ? 9.117 -26.891 -27.438 1 97.75 209 PHE B O 1
ATOM 6256 N N . GLY B 1 210 ? 10.359 -28.531 -26.531 1 96.56 210 GLY B N 1
ATOM 6257 C CA . GLY B 1 210 ? 11.055 -28.891 -27.75 1 96.56 210 GLY B CA 1
ATOM 6258 C C . GLY B 1 210 ? 12.359 -28.141 -27.938 1 96.56 210 GLY B C 1
ATOM 6259 O O . GLY B 1 210 ? 13.227 -28.578 -28.703 1 96.56 210 GLY B O 1
ATOM 6260 N N . GLU B 1 211 ? 12.523 -27.016 -27.234 1 96.44 211 GLU B N 1
ATOM 6261 C CA . GLU B 1 211 ? 13.75 -26.234 -27.344 1 96.44 211 GLU B CA 1
ATOM 6262 C C . GLU B 1 211 ? 13.938 -25.312 -26.141 1 96.44 211 GLU B C 1
ATOM 6264 O O . GLU B 1 211 ? 13 -25.109 -25.359 1 96.44 211 GLU B O 1
ATOM 6269 N N . PHE B 1 212 ? 15.055 -24.844 -25.922 1 97.25 212 PHE B N 1
ATOM 6270 C CA . PHE B 1 212 ? 15.469 -23.828 -24.953 1 97.25 212 PHE B CA 1
ATOM 6271 C C . PHE B 1 212 ? 16.359 -22.781 -25.625 1 97.25 212 PHE B C 1
ATOM 6273 O O . PHE B 1 212 ? 17.578 -22.953 -25.688 1 97.25 212 PHE B O 1
ATOM 6280 N N . PRO B 1 213 ? 15.75 -21.688 -26.094 1 93.5 213 PRO B N 1
ATOM 6281 C CA . PRO B 1 213 ? 16.484 -20.781 -26.969 1 93.5 213 PRO B CA 1
ATOM 6282 C C . PRO B 1 213 ? 17.406 -19.828 -26.203 1 93.5 213 PRO B C 1
ATOM 6284 O O . PRO B 1 213 ? 17.359 -18.609 -26.406 1 93.5 213 PRO B O 1
ATOM 6287 N N . SER B 1 214 ? 18.172 -20.234 -25.281 1 95.56 214 SER B N 1
ATOM 6288 C CA . SER B 1 214 ? 19.188 -19.469 -24.562 1 95.56 214 SER B CA 1
ATOM 6289 C C . SER B 1 214 ? 20.453 -20.297 -24.359 1 95.56 214 SER B C 1
ATOM 6291 O O . SER B 1 214 ? 20.391 -21.484 -24.062 1 95.56 214 SER B O 1
ATOM 6293 N N . THR B 1 215 ? 21.578 -19.656 -24.484 1 96.62 215 THR B N 1
ATOM 6294 C CA . THR B 1 215 ? 22.844 -20.344 -24.281 1 96.62 215 THR B CA 1
ATOM 6295 C C . THR B 1 215 ? 23.172 -20.469 -22.797 1 96.62 215 THR B C 1
ATOM 6297 O O . THR B 1 215 ? 23.828 -21.422 -22.375 1 96.62 215 THR B O 1
ATOM 6300 N N . ASP B 1 216 ? 22.719 -19.453 -22.094 1 97.62 216 ASP B N 1
ATOM 6301 C CA . ASP B 1 216 ? 22.969 -19.438 -20.656 1 97.62 216 ASP B CA 1
ATOM 6302 C C . ASP B 1 216 ? 21.719 -19.078 -19.875 1 97.62 216 ASP B C 1
ATOM 6304 O O . ASP B 1 216 ? 20.891 -18.281 -20.344 1 97.62 216 ASP B O 1
ATOM 6308 N N . TYR B 1 217 ? 21.562 -19.625 -18.797 1 98.56 217 TYR B N 1
ATOM 6309 C CA . TYR B 1 217 ? 20.531 -19.297 -17.812 1 98.56 217 TYR B CA 1
ATOM 6310 C C . TYR B 1 217 ? 21.094 -19.281 -16.406 1 98.56 217 TYR B C 1
ATOM 6312 O O . TYR B 1 217 ? 21.891 -20.156 -16.031 1 98.56 217 TYR B O 1
ATOM 6320 N N . HIS B 1 218 ? 20.719 -18.297 -15.586 1 98.81 218 HIS B N 1
ATOM 6321 C CA . HIS B 1 218 ? 21.375 -18.094 -14.297 1 98.81 218 HIS B CA 1
ATOM 6322 C C . HIS B 1 218 ? 20.375 -18.203 -13.148 1 98.81 218 HIS B C 1
ATOM 6324 O O . HIS B 1 218 ? 19.422 -17.406 -13.086 1 98.81 218 HIS B O 1
ATOM 6330 N N . PHE B 1 219 ? 20.516 -19.219 -12.266 1 98.88 219 PHE B N 1
ATOM 6331 C CA . PHE B 1 219 ? 19.844 -19.203 -10.969 1 98.88 219 PHE B CA 1
ATOM 6332 C C . PHE B 1 219 ? 20.656 -18.406 -9.953 1 98.88 219 PHE B C 1
ATOM 6334 O O . PHE B 1 219 ? 21.797 -18.75 -9.648 1 98.88 219 PHE B O 1
ATOM 6341 N N . LEU B 1 220 ? 20.094 -17.328 -9.445 1 98.88 220 LEU B N 1
ATOM 6342 C CA . LEU B 1 220 ? 20.734 -16.516 -8.406 1 98.88 220 LEU B CA 1
ATOM 6343 C C . LEU B 1 220 ? 20.062 -16.75 -7.055 1 98.88 220 LEU B C 1
ATOM 6345 O O . LEU B 1 220 ? 18.938 -16.297 -6.82 1 98.88 220 LEU B O 1
ATOM 6349 N N . TYR B 1 221 ? 20.781 -17.438 -6.125 1 98.88 221 TYR B N 1
ATOM 6350 C CA . TYR B 1 221 ? 20.219 -17.812 -4.836 1 98.88 221 TYR B CA 1
ATOM 6351 C C . TYR B 1 221 ? 20.781 -16.953 -3.719 1 98.88 221 TYR B C 1
ATOM 6353 O O . TYR B 1 221 ? 22 -16.766 -3.619 1 98.88 221 TYR B O 1
ATOM 6361 N N . GLN B 1 222 ? 19.906 -16.391 -2.986 1 98.62 222 GLN B N 1
ATOM 6362 C CA . GLN B 1 222 ? 20.25 -15.805 -1.692 1 98.62 222 GLN B CA 1
ATOM 6363 C C . GLN B 1 222 ? 19.781 -16.703 -0.548 1 98.62 222 GLN B C 1
ATOM 6365 O O . GLN B 1 222 ? 18.594 -16.719 -0.212 1 98.62 222 GLN B O 1
ATOM 6370 N N . LEU B 1 223 ? 20.688 -17.438 0.053 1 98.56 223 LEU B N 1
ATOM 6371 C CA . LEU B 1 223 ? 20.391 -18.281 1.198 1 98.56 223 LEU B CA 1
ATOM 6372 C C . LEU B 1 223 ? 20.531 -17.516 2.504 1 98.56 223 LEU B C 1
ATOM 6374 O O . LEU B 1 223 ? 21.656 -17.312 2.984 1 98.56 223 LEU B O 1
ATOM 6378 N N . LEU B 1 224 ? 19.422 -17.125 3.072 1 98 224 LEU B N 1
ATOM 6379 C CA . LEU B 1 224 ? 19.391 -16.172 4.18 1 98 224 LEU B CA 1
ATOM 6380 C C . LEU B 1 224 ? 19.391 -16.906 5.52 1 98 224 LEU B C 1
ATOM 6382 O O . LEU B 1 224 ? 18.938 -18.047 5.605 1 98 224 LEU B O 1
ATOM 6386 N N . PRO B 1 225 ? 19.859 -16.297 6.543 1 96.06 225 PRO B N 1
ATOM 6387 C CA . PRO B 1 225 ? 19.922 -16.938 7.859 1 96.06 225 PRO B CA 1
ATOM 6388 C C . PRO B 1 225 ? 18.594 -16.859 8.609 1 96.06 225 PRO B C 1
ATOM 6390 O O . PRO B 1 225 ? 18.484 -17.391 9.719 1 96.06 225 PRO B O 1
ATOM 6393 N N . TYR B 1 226 ? 17.625 -16.203 8.117 1 95.06 226 TYR B N 1
ATOM 6394 C CA . TYR B 1 226 ? 16.312 -16.078 8.719 1 95.06 226 TYR B CA 1
ATOM 6395 C C . TYR B 1 226 ? 15.227 -16.516 7.742 1 95.06 226 TYR B C 1
ATOM 6397 O O . TYR B 1 226 ? 15.492 -16.719 6.555 1 95.06 226 TYR B O 1
ATOM 6405 N N . LYS B 1 227 ? 14.094 -16.734 8.234 1 96.69 227 LYS B N 1
ATOM 6406 C CA . LYS B 1 227 ? 13 -17.281 7.438 1 96.69 227 LYS B CA 1
ATOM 6407 C C . LYS B 1 227 ? 12.609 -16.344 6.305 1 96.69 227 LYS B C 1
ATOM 6409 O O . LYS B 1 227 ? 12.32 -15.164 6.543 1 96.69 227 LYS B O 1
ATOM 6414 N N . HIS B 1 228 ? 12.711 -16.781 5.129 1 97.38 228 HIS B N 1
ATOM 6415 C CA . HIS B 1 228 ? 12.297 -16.062 3.934 1 97.38 228 HIS B CA 1
ATOM 6416 C C . HIS B 1 228 ? 12.102 -17 2.754 1 97.38 228 HIS B C 1
ATOM 6418 O O . HIS B 1 228 ? 12.797 -18.016 2.646 1 97.38 228 HIS B O 1
ATOM 6424 N N . TYR B 1 229 ? 11.195 -16.766 1.895 1 97.69 229 TYR B N 1
ATOM 6425 C CA . TYR B 1 229 ? 10.883 -17.578 0.73 1 97.69 229 TYR B CA 1
ATOM 6426 C C . TYR B 1 229 ? 10.273 -16.75 -0.383 1 97.69 229 TYR B C 1
ATOM 6428 O O . TYR B 1 229 ? 9.141 -16.266 -0.262 1 97.69 229 TYR B O 1
ATOM 6436 N N . HIS B 1 230 ? 11.039 -16.578 -1.466 1 98 230 HIS B N 1
ATOM 6437 C CA . HIS B 1 230 ? 10.562 -15.75 -2.562 1 98 230 HIS B CA 1
ATOM 6438 C C . HIS B 1 230 ? 11.32 -16.031 -3.85 1 98 230 HIS B C 1
ATOM 6440 O O . HIS B 1 230 ? 12.531 -16.281 -3.818 1 98 230 HIS B O 1
ATOM 6446 N N . GLY B 1 231 ? 10.609 -16 -4.984 1 98.31 231 GLY B N 1
ATOM 6447 C CA . GLY B 1 231 ? 11.219 -16.156 -6.293 1 98.31 231 GLY B CA 1
ATOM 6448 C C . GLY B 1 231 ? 10.688 -15.18 -7.32 1 98.31 231 GLY B C 1
ATOM 6449 O O . GLY B 1 231 ? 9.5 -14.852 -7.316 1 98.31 231 GLY B O 1
ATOM 6450 N N . VAL B 1 232 ? 11.586 -14.734 -8.148 1 98.25 232 VAL B N 1
ATOM 6451 C CA . VAL B 1 232 ? 11.195 -13.828 -9.219 1 98.25 232 VAL B CA 1
ATOM 6452 C C . VAL B 1 232 ? 11.836 -14.281 -10.531 1 98.25 232 VAL B C 1
ATOM 6454 O O . VAL B 1 232 ? 13.039 -14.531 -10.586 1 98.25 232 VAL B O 1
ATOM 6457 N N . GLU B 1 233 ? 11.055 -14.336 -11.57 1 97.69 233 GLU B N 1
ATOM 6458 C CA . GLU B 1 233 ? 11.5 -14.797 -12.883 1 97.69 233 GLU B CA 1
ATOM 6459 C C . GLU B 1 233 ? 12.047 -13.641 -13.711 1 97.69 233 GLU B C 1
ATOM 6461 O O . GLU B 1 233 ? 11.555 -12.516 -13.609 1 97.69 233 GLU B O 1
ATOM 6466 N N . HIS B 1 234 ? 13.023 -13.891 -14.492 1 97.69 234 HIS B N 1
ATOM 6467 C CA . HIS B 1 234 ? 13.57 -13.031 -15.539 1 97.69 234 HIS B CA 1
ATOM 6468 C C . HIS B 1 234 ? 13.812 -13.812 -16.828 1 97.69 234 HIS B C 1
ATOM 6470 O O . HIS B 1 234 ? 13.734 -15.047 -16.828 1 97.69 234 HIS B O 1
ATOM 6476 N N . GLN B 1 235 ? 14.062 -13.156 -17.922 1 96.88 235 GLN B N 1
ATOM 6477 C CA . GLN B 1 235 ? 14.148 -13.789 -19.234 1 96.88 235 GLN B CA 1
ATOM 6478 C C . GLN B 1 235 ? 15.266 -14.82 -19.281 1 96.88 235 GLN B C 1
ATOM 6480 O O . GLN B 1 235 ? 15.125 -15.875 -19.891 1 96.88 235 GLN B O 1
ATOM 6485 N N . HIS B 1 236 ? 16.438 -14.484 -18.609 1 97.88 236 HIS B N 1
ATOM 6486 C CA . HIS B 1 236 ? 17.578 -15.398 -18.703 1 97.88 236 HIS B CA 1
ATOM 6487 C C . HIS B 1 236 ? 18.141 -15.711 -17.312 1 97.88 236 HIS B C 1
ATOM 6489 O O . HIS B 1 236 ? 19.312 -16.062 -17.188 1 97.88 236 HIS B O 1
ATOM 6495 N N . SER B 1 237 ? 17.328 -15.469 -16.344 1 98.44 237 SER B N 1
ATOM 6496 C CA . SER B 1 237 ? 17.75 -15.734 -14.969 1 98.44 237 SER B CA 1
ATOM 6497 C C . SER B 1 237 ? 16.547 -15.766 -14.023 1 98.44 237 SER B C 1
ATOM 6499 O O . SER B 1 237 ? 15.406 -15.547 -14.445 1 98.44 237 SER B O 1
ATOM 6501 N N . THR B 1 238 ? 16.734 -16.125 -12.836 1 98.69 238 THR B N 1
ATOM 6502 C CA . THR B 1 238 ? 15.789 -16 -11.727 1 98.69 238 THR B CA 1
ATOM 6503 C C . THR B 1 238 ? 16.516 -15.695 -10.422 1 98.69 238 THR B C 1
ATOM 6505 O O . THR B 1 238 ? 17.703 -16.016 -10.273 1 98.69 238 THR B O 1
ATOM 6508 N N . VAL B 1 239 ? 15.875 -14.953 -9.602 1 98.88 239 VAL B N 1
ATOM 6509 C CA . VAL B 1 239 ? 16.391 -14.719 -8.258 1 98.88 239 VAL B CA 1
ATOM 6510 C C . VAL B 1 239 ? 15.492 -15.414 -7.234 1 98.88 239 VAL B C 1
ATOM 6512 O O . VAL B 1 239 ? 14.266 -15.305 -7.297 1 98.88 239 VAL B O 1
ATOM 6515 N N . ILE B 1 240 ? 16.094 -16.156 -6.336 1 98.81 240 ILE B N 1
ATOM 6516 C CA . ILE B 1 240 ? 15.352 -16.875 -5.297 1 98.81 240 ILE B CA 1
ATOM 6517 C C . ILE B 1 240 ? 15.969 -16.562 -3.932 1 98.81 240 ILE B C 1
ATOM 6519 O O . ILE B 1 240 ? 17.188 -16.656 -3.758 1 98.81 240 ILE B O 1
ATOM 6523 N N . THR B 1 241 ? 15.195 -16.125 -3.021 1 98.75 241 THR B N 1
ATOM 6524 C CA . THR B 1 241 ? 15.594 -15.969 -1.629 1 98.75 241 THR B CA 1
ATOM 6525 C C . THR B 1 241 ? 14.977 -17.062 -0.762 1 98.75 241 THR B C 1
ATOM 6527 O O . THR B 1 241 ? 13.789 -17.375 -0.905 1 98.75 241 THR B O 1
ATOM 6530 N N . PHE B 1 242 ? 15.789 -17.703 0.022 1 98.62 242 PHE B N 1
ATOM 6531 C CA . PHE B 1 242 ? 15.336 -18.781 0.876 1 98.62 242 PHE B CA 1
ATOM 6532 C C . PHE B 1 242 ? 16.047 -18.766 2.221 1 98.62 242 PHE B C 1
ATOM 6534 O O . PHE B 1 242 ? 17.266 -18.578 2.275 1 98.62 242 PHE B O 1
ATOM 6541 N N . GLY B 1 243 ? 15.344 -18.953 3.262 1 97.44 243 GLY B N 1
ATOM 6542 C CA . GLY B 1 243 ? 15.93 -19.047 4.59 1 97.44 243 GLY B CA 1
ATOM 6543 C C . GLY B 1 243 ? 14.984 -19.641 5.617 1 97.44 243 GLY B C 1
ATOM 6544 O O . GLY B 1 243 ? 13.781 -19.719 5.387 1 97.44 243 GLY B O 1
ATOM 6545 N N . PRO B 1 244 ? 15.461 -20.125 6.723 1 97.44 244 PRO B N 1
ATOM 6546 C CA . PRO B 1 244 ? 16.875 -20.141 7.082 1 97.44 244 PRO B CA 1
ATOM 6547 C C . PRO B 1 244 ? 17.688 -21.141 6.27 1 97.44 244 PRO B C 1
ATOM 6549 O O . PRO B 1 244 ? 17.234 -22.266 6.043 1 97.44 244 PRO B O 1
ATOM 6552 N N . ALA B 1 245 ? 18.891 -20.734 5.922 1 98 245 ALA B N 1
ATOM 6553 C CA . ALA B 1 245 ? 19.75 -21.578 5.102 1 98 245 ALA B CA 1
ATOM 6554 C C . ALA B 1 245 ? 19.953 -22.938 5.738 1 98 245 ALA B C 1
ATOM 6556 O O . ALA B 1 245 ? 19.922 -23.969 5.043 1 98 245 ALA B O 1
ATOM 6557 N N . LYS B 1 246 ? 20.094 -22.984 7.004 1 97.56 246 LYS B N 1
ATOM 6558 C CA . LYS B 1 246 ? 20.344 -24.219 7.738 1 97.56 246 LYS B CA 1
ATOM 6559 C C . LYS B 1 246 ? 19.203 -25.219 7.57 1 97.56 246 LYS B C 1
ATOM 6561 O O . LYS B 1 246 ? 19.406 -26.438 7.625 1 97.56 246 LYS B O 1
ATOM 6566 N N . SER B 1 247 ? 18.062 -24.703 7.297 1 98.12 247 SER B N 1
ATOM 6567 C CA . SER B 1 247 ? 16.875 -25.547 7.191 1 98.12 247 SER B CA 1
ATOM 6568 C C . SER B 1 247 ? 16.906 -26.375 5.91 1 98.12 247 SER B C 1
ATOM 6570 O O . SER B 1 247 ? 16.172 -27.359 5.785 1 98.12 247 SER B O 1
ATOM 6572 N N . LEU B 1 248 ? 17.734 -26.078 4.988 1 98.19 248 LEU B N 1
ATOM 6573 C CA . LEU B 1 248 ? 17.812 -26.75 3.697 1 98.19 248 LEU B CA 1
ATOM 6574 C C . LEU B 1 248 ? 18.453 -28.141 3.832 1 98.19 248 LEU B C 1
ATOM 6576 O O . LEU B 1 248 ? 18.5 -28.891 2.865 1 98.19 248 LEU B O 1
ATOM 6580 N N . SER B 1 249 ? 18.906 -28.484 5.023 1 97.88 249 SER B N 1
ATOM 6581 C CA . SER B 1 249 ? 19.344 -29.844 5.305 1 97.88 249 SER B CA 1
ATOM 6582 C C . SER B 1 249 ? 18.156 -30.781 5.484 1 97.88 249 SER B C 1
ATOM 6584 O O . SER B 1 249 ? 18.312 -32 5.438 1 97.88 249 SER B O 1
ATOM 6586 N N . GLN B 1 250 ? 17.016 -30.203 5.68 1 97.44 250 GLN B N 1
ATOM 6587 C CA . GLN B 1 250 ? 15.789 -30.969 5.891 1 97.44 250 GLN B CA 1
ATOM 6588 C C . GLN B 1 250 ? 15.07 -31.219 4.566 1 97.44 250 GLN B C 1
ATOM 6590 O O . GLN B 1 250 ? 15 -30.344 3.711 1 97.44 250 GLN B O 1
ATOM 6595 N N . LYS B 1 251 ? 14.484 -32.344 4.426 1 95.38 251 LYS B N 1
ATOM 6596 C CA . LYS B 1 251 ? 13.867 -32.781 3.182 1 95.38 251 LYS B CA 1
ATOM 6597 C C . LYS B 1 251 ? 12.719 -31.859 2.773 1 95.38 251 LYS B C 1
ATOM 6599 O O . LYS B 1 251 ? 12.617 -31.469 1.609 1 95.38 251 LYS B O 1
ATOM 6604 N N . ASP B 1 252 ? 11.914 -31.531 3.715 1 95.44 252 ASP B N 1
ATOM 6605 C CA . ASP B 1 252 ? 10.75 -30.703 3.4 1 95.44 252 ASP B CA 1
ATOM 6606 C C . ASP B 1 252 ? 11.172 -29.328 2.9 1 95.44 252 ASP B C 1
ATOM 6608 O O . ASP B 1 252 ? 10.531 -28.75 2.01 1 95.44 252 ASP B O 1
ATOM 6612 N N . GLN B 1 253 ? 12.227 -28.766 3.447 1 97.56 253 GLN B N 1
ATOM 6613 C CA . GLN B 1 253 ? 12.703 -27.438 3.059 1 97.56 253 GLN B CA 1
ATOM 6614 C C . GLN B 1 253 ? 13.406 -27.484 1.705 1 97.56 253 GLN B C 1
ATOM 6616 O O . GLN B 1 253 ? 13.234 -26.578 0.882 1 97.56 253 GLN B O 1
ATOM 6621 N N . ILE B 1 254 ? 14.195 -28.516 1.51 1 97.81 254 ILE B N 1
ATOM 6622 C CA . ILE B 1 254 ? 14.867 -28.625 0.222 1 97.81 254 ILE B CA 1
ATOM 6623 C C . ILE B 1 254 ? 13.844 -28.875 -0.879 1 97.81 254 ILE B C 1
ATOM 6625 O O . ILE B 1 254 ? 14.016 -28.422 -2.014 1 97.81 254 ILE B O 1
ATOM 6629 N N . ASP B 1 255 ? 12.719 -29.625 -0.579 1 97.75 255 ASP B N 1
ATOM 6630 C CA . ASP B 1 255 ? 11.625 -29.812 -1.525 1 97.75 255 ASP B CA 1
ATOM 6631 C C . ASP B 1 255 ? 11.055 -28.469 -1.968 1 97.75 255 ASP B C 1
ATOM 6633 O O . ASP B 1 255 ? 10.719 -28.281 -3.141 1 97.75 255 ASP B O 1
ATOM 6637 N N . GLU B 1 256 ? 10.953 -27.547 -0.989 1 97.75 256 GLU B N 1
ATOM 6638 C CA . GLU B 1 256 ? 10.453 -26.219 -1.311 1 97.75 256 GLU B CA 1
ATOM 6639 C C . GLU B 1 256 ? 11.406 -25.469 -2.242 1 97.75 256 GLU B C 1
ATOM 6641 O O . GLU B 1 256 ? 10.969 -24.766 -3.148 1 97.75 256 GLU B O 1
ATOM 6646 N N . LEU B 1 257 ? 12.672 -25.609 -1.986 1 98.56 257 LEU B N 1
ATOM 6647 C CA . LEU B 1 257 ? 13.656 -24.984 -2.859 1 98.56 257 LEU B CA 1
ATOM 6648 C C . LEU B 1 257 ? 13.547 -25.531 -4.281 1 98.56 257 LEU B C 1
ATOM 6650 O O . LEU B 1 257 ? 13.609 -24.766 -5.246 1 98.56 257 LEU B O 1
ATOM 6654 N N . PHE B 1 258 ? 13.391 -26.875 -4.445 1 98.56 258 PHE B N 1
ATOM 6655 C CA . PHE B 1 258 ? 13.219 -27.484 -5.758 1 98.56 258 PHE B CA 1
ATOM 6656 C C . PHE B 1 258 ? 11.93 -27 -6.414 1 98.56 258 PHE B C 1
ATOM 6658 O O . PHE B 1 258 ? 11.914 -26.688 -7.609 1 98.56 258 PHE B O 1
ATOM 6665 N N . GLY B 1 259 ? 10.898 -26.875 -5.566 1 98.44 259 GLY B N 1
ATOM 6666 C CA . GLY B 1 259 ? 9.617 -26.406 -6.078 1 98.44 259 GLY B CA 1
ATOM 6667 C C . GLY B 1 259 ? 9.703 -25.031 -6.719 1 98.44 259 GLY B C 1
ATOM 6668 O O . GLY B 1 259 ? 9.273 -24.859 -7.859 1 98.44 259 GLY B O 1
ATOM 6669 N N . VAL B 1 260 ? 10.289 -24.094 -5.984 1 98.56 260 VAL B N 1
ATOM 6670 C CA . VAL B 1 260 ? 10.367 -22.734 -6.488 1 98.56 260 VAL B CA 1
ATOM 6671 C C . VAL B 1 260 ? 11.344 -22.672 -7.66 1 98.56 260 VAL B C 1
ATOM 6673 O O . VAL B 1 260 ? 11.133 -21.906 -8.609 1 98.56 260 VAL B O 1
ATOM 6676 N N . SER B 1 261 ? 12.398 -23.453 -7.664 1 98.81 261 SER B N 1
ATOM 6677 C CA . SER B 1 261 ? 13.375 -23.422 -8.742 1 98.81 261 SER B CA 1
ATOM 6678 C C . SER B 1 261 ? 12.773 -23.953 -10.047 1 98.81 261 SER B C 1
ATOM 6680 O O . SER B 1 261 ? 12.969 -23.359 -11.109 1 98.81 261 SER B O 1
ATOM 6682 N N . CYS B 1 262 ? 12.07 -25.062 -9.938 1 98.81 262 CYS B N 1
ATOM 6683 C CA . CYS B 1 262 ? 11.414 -25.641 -11.109 1 98.81 262 CYS B CA 1
ATOM 6684 C C . CYS B 1 262 ? 10.352 -24.703 -11.656 1 98.81 262 CYS B C 1
ATOM 6686 O O . CYS B 1 262 ? 10.25 -24.516 -12.875 1 98.81 262 CYS B O 1
ATOM 6688 N N . HIS B 1 263 ? 9.609 -24.094 -10.75 1 98.69 263 HIS B N 1
ATOM 6689 C CA . HIS B 1 263 ? 8.594 -23.094 -11.07 1 98.69 263 HIS B CA 1
ATOM 6690 C C . HIS B 1 263 ? 9.195 -21.922 -11.836 1 98.69 263 HIS B C 1
ATOM 6692 O O . HIS B 1 263 ? 8.672 -21.516 -12.875 1 98.69 263 HIS B O 1
ATOM 6698 N N . GLU B 1 264 ? 10.289 -21.391 -11.344 1 98.69 264 GLU B N 1
ATOM 6699 C CA . GLU B 1 264 ? 10.93 -20.219 -11.938 1 98.69 264 GLU B CA 1
ATOM 6700 C C . GLU B 1 264 ? 11.523 -20.547 -13.305 1 98.69 264 GLU B C 1
ATOM 6702 O O . GLU B 1 264 ? 11.516 -19.719 -14.211 1 98.69 264 GLU B O 1
ATOM 6707 N N . LEU B 1 265 ? 12.109 -21.75 -13.414 1 98.75 265 LEU B N 1
ATOM 6708 C CA . LEU B 1 265 ? 12.633 -22.141 -14.719 1 98.75 265 LEU B CA 1
ATOM 6709 C C . LEU B 1 265 ? 11.523 -22.203 -15.758 1 98.75 265 LEU B C 1
ATOM 6711 O O . LEU B 1 265 ? 11.711 -21.781 -16.906 1 98.75 265 LEU B O 1
ATOM 6715 N N . TYR B 1 266 ? 10.375 -22.719 -15.352 1 98.75 266 TYR B N 1
ATOM 6716 C CA . TYR B 1 266 ? 9.242 -22.828 -16.266 1 98.75 266 TYR B CA 1
ATOM 6717 C C . TYR B 1 266 ? 8.852 -21.453 -16.797 1 98.75 266 TYR B C 1
ATOM 6719 O O . TYR B 1 266 ? 8.438 -21.312 -17.953 1 98.75 266 TYR B O 1
ATOM 6727 N N . HIS B 1 267 ? 9.031 -20.438 -16.016 1 98.56 267 HIS B N 1
ATOM 6728 C CA . HIS B 1 267 ? 8.719 -19.062 -16.406 1 98.56 267 HIS B CA 1
ATOM 6729 C C . HIS B 1 267 ? 9.594 -18.609 -17.562 1 98.56 267 HIS B C 1
ATOM 6731 O O . HIS B 1 267 ? 9.266 -17.641 -18.25 1 98.56 267 HIS B O 1
ATOM 6737 N N . PHE B 1 268 ? 10.695 -19.281 -17.828 1 98.25 268 PHE B N 1
ATOM 6738 C CA . PHE B 1 268 ? 11.492 -18.953 -19.016 1 98.25 268 PHE B CA 1
ATOM 6739 C C . PHE B 1 268 ? 10.609 -18.906 -20.25 1 98.25 268 PHE B C 1
ATOM 6741 O O . PHE B 1 268 ? 10.75 -17.984 -21.078 1 98.25 268 PHE B O 1
ATOM 6748 N N . TRP B 1 269 ? 9.781 -19.922 -20.359 1 98.5 269 TRP B N 1
ATOM 6749 C CA . TRP B 1 269 ? 8.859 -19.984 -21.484 1 98.5 269 TRP B CA 1
ATOM 6750 C C . TRP B 1 269 ? 7.59 -19.188 -21.203 1 98.5 269 TRP B C 1
ATOM 6752 O O . TRP B 1 269 ? 7.258 -18.25 -21.922 1 98.5 269 TRP B O 1
ATOM 6762 N N . ASN B 1 270 ? 6.934 -19.547 -20.078 1 98.38 270 ASN B N 1
ATOM 6763 C CA . ASN B 1 270 ? 5.652 -18.938 -19.734 1 98.38 270 ASN B CA 1
ATOM 6764 C C . ASN B 1 270 ? 5.84 -17.609 -18.984 1 98.38 270 ASN B C 1
ATOM 6766 O O . ASN B 1 270 ? 6.59 -17.547 -18.016 1 98.38 270 ASN B O 1
ATOM 6770 N N . VAL B 1 271 ? 5.254 -16.578 -19.375 1 96.75 271 VAL B N 1
ATOM 6771 C CA . VAL B 1 271 ? 5.211 -15.219 -18.844 1 96.75 271 VAL B CA 1
ATOM 6772 C C . VAL B 1 271 ? 6.402 -14.422 -19.359 1 96.75 271 VAL B C 1
ATOM 6774 O O . VAL B 1 271 ? 6.266 -13.242 -19.719 1 96.75 271 VAL B O 1
ATOM 6777 N N . CYS B 1 272 ? 7.641 -14.992 -19.359 1 97.38 272 CYS B N 1
ATOM 6778 C CA . CYS B 1 272 ? 8.781 -14.25 -19.875 1 97.38 272 CYS B CA 1
ATOM 6779 C C . CYS B 1 272 ? 8.727 -14.133 -21.391 1 97.38 272 CYS B C 1
ATOM 6781 O O . CYS B 1 272 ? 9.25 -13.18 -21.969 1 97.38 272 CYS B O 1
ATOM 6783 N N . ARG B 1 273 ? 8.109 -15.18 -22.062 1 98 273 ARG B N 1
ATOM 6784 C CA . ARG B 1 273 ? 8.023 -15.148 -23.531 1 98 273 ARG B CA 1
ATOM 6785 C C . ARG B 1 273 ? 6.594 -15.383 -24 1 98 273 ARG B C 1
ATOM 6787 O O . ARG B 1 273 ? 6.07 -14.617 -24.812 1 98 273 ARG B O 1
ATOM 6794 N N . ILE B 1 274 ? 5.91 -16.516 -23.547 1 98.5 274 ILE B N 1
ATOM 6795 C CA . ILE B 1 274 ? 4.469 -16.625 -23.719 1 98.5 274 ILE B CA 1
ATOM 6796 C C . ILE B 1 274 ? 3.754 -15.617 -22.828 1 98.5 274 ILE B C 1
ATOM 6798 O O . ILE B 1 274 ? 3.502 -15.883 -21.656 1 98.5 274 ILE B O 1
ATOM 6802 N N . ARG B 1 275 ? 3.436 -14.484 -23.375 1 97.56 275 ARG B N 1
ATOM 6803 C CA . ARG B 1 275 ? 2.986 -13.359 -22.562 1 97.56 275 ARG B CA 1
ATOM 6804 C C . ARG B 1 275 ? 1.611 -12.875 -23 1 97.56 275 ARG B C 1
ATOM 6806 O O . ARG B 1 275 ? 1.321 -12.828 -24.203 1 97.56 275 ARG B O 1
ATOM 6813 N N . PRO B 1 276 ? 0.774 -12.469 -22 1 98 276 PRO B N 1
ATOM 6814 C CA . PRO B 1 276 ? -0.487 -11.828 -22.391 1 98 276 PRO B CA 1
ATOM 6815 C C . PRO B 1 276 ? -0.283 -10.641 -23.312 1 98 276 PRO B C 1
ATOM 6817 O O . PRO B 1 276 ? 0.706 -9.914 -23.188 1 98 276 PRO B O 1
ATOM 6820 N N . VAL B 1 277 ? -1.233 -10.422 -24.172 1 98.44 277 VAL B N 1
ATOM 6821 C CA . VAL B 1 277 ? -1.154 -9.352 -25.172 1 98.44 277 VAL B CA 1
ATOM 6822 C C . VAL B 1 277 ? -1.028 -8 -24.469 1 98.44 277 VAL B C 1
ATOM 6824 O O . VAL B 1 277 ? -0.343 -7.102 -24.969 1 98.44 277 VAL B O 1
ATOM 6827 N N . GLU B 1 278 ? -1.558 -7.852 -23.234 1 97.56 278 GLU B N 1
ATOM 6828 C CA . GLU B 1 278 ? -1.545 -6.598 -22.484 1 97.56 278 GLU B CA 1
ATOM 6829 C C . GLU B 1 278 ? -0.142 -6.27 -21.984 1 97.56 278 GLU B C 1
ATOM 6831 O O . GLU B 1 278 ? 0.155 -5.117 -21.672 1 97.56 278 GLU B O 1
ATOM 6836 N N . MET B 1 279 ? 0.762 -7.246 -21.938 1 97.12 279 MET B N 1
ATOM 6837 C CA . MET B 1 279 ? 2.084 -7.066 -21.344 1 97.12 279 MET B CA 1
ATOM 6838 C C . MET B 1 279 ? 3.172 -7.141 -22.406 1 97.12 279 MET B C 1
ATOM 6840 O O . MET B 1 279 ? 4.34 -7.387 -22.094 1 97.12 279 MET B O 1
ATOM 6844 N N . LEU B 1 280 ? 2.867 -7.051 -23.672 1 96.44 280 LEU B N 1
ATOM 6845 C CA . LEU B 1 280 ? 3.852 -7.105 -24.75 1 96.44 280 LEU B CA 1
ATOM 6846 C C . LEU B 1 280 ? 3.699 -5.91 -25.688 1 96.44 280 LEU B C 1
ATOM 6848 O O . LEU B 1 280 ? 2.793 -5.883 -26.516 1 96.44 280 LEU B O 1
ATOM 6852 N N . PRO B 1 281 ? 4.555 -4.812 -25.719 1 94.31 281 PRO B N 1
ATOM 6853 C CA . PRO B 1 281 ? 5.641 -4.773 -24.734 1 94.31 281 PRO B CA 1
ATOM 6854 C C . PRO B 1 281 ? 5.156 -4.367 -23.344 1 94.31 281 PRO B C 1
ATOM 6856 O O . PRO B 1 281 ? 4.012 -3.939 -23.188 1 94.31 281 PRO B O 1
ATOM 6859 N N . TYR B 1 282 ? 5.992 -4.551 -22.344 1 96.06 282 TYR B N 1
ATOM 6860 C CA . TYR B 1 282 ? 5.672 -4.098 -20.984 1 96.06 282 TYR B CA 1
ATOM 6861 C C . TYR B 1 282 ? 5.535 -2.582 -20.938 1 96.06 282 TYR B C 1
ATOM 6863 O O . TYR B 1 282 ? 6.297 -1.863 -21.594 1 96.06 282 TYR B O 1
ATOM 6871 N N . ASP B 1 283 ? 4.574 -2.166 -20.25 1 96.56 283 ASP B N 1
ATOM 6872 C CA . ASP B 1 283 ? 4.523 -0.79 -19.766 1 96.56 283 ASP B CA 1
ATOM 6873 C C . ASP B 1 283 ? 4.738 -0.735 -18.25 1 96.56 283 ASP B C 1
ATOM 6875 O O . ASP B 1 283 ? 3.816 -1.011 -17.484 1 96.56 283 ASP B O 1
ATOM 6879 N N . PHE B 1 284 ? 5.906 -0.32 -17.859 1 97.38 284 PHE B N 1
ATOM 6880 C CA . PHE B 1 284 ? 6.277 -0.376 -16.453 1 97.38 284 PHE B CA 1
ATOM 6881 C C . PHE B 1 284 ? 5.844 0.892 -15.727 1 97.38 284 PHE B C 1
ATOM 6883 O O . PHE B 1 284 ? 6.074 1.034 -14.523 1 97.38 284 PHE B O 1
ATOM 6890 N N . SER B 1 285 ? 5.215 1.828 -16.438 1 96.06 285 SER B N 1
ATOM 6891 C CA . SER B 1 285 ? 4.953 3.143 -15.859 1 96.06 285 SER B CA 1
ATOM 6892 C C . SER B 1 285 ? 3.605 3.172 -15.141 1 96.06 285 SER B C 1
ATOM 6894 O O . SER B 1 285 ? 3.332 4.086 -14.359 1 96.06 285 SER B O 1
ATOM 6896 N N . LYS B 1 286 ? 2.775 2.158 -15.438 1 95.5 286 LYS B N 1
ATOM 6897 C CA . LYS B 1 286 ? 1.417 2.172 -14.898 1 95.5 286 LYS B CA 1
ATOM 6898 C C . LYS B 1 286 ? 0.855 0.758 -14.789 1 95.5 286 LYS B C 1
ATOM 6900 O O . LYS B 1 286 ? 1.502 -0.207 -15.203 1 95.5 286 LYS B O 1
ATOM 6905 N N . GLU B 1 287 ? -0.363 0.631 -14.211 1 96.38 287 GLU B N 1
ATOM 6906 C CA . GLU B 1 287 ? -1.048 -0.653 -14.102 1 96.38 287 GLU B CA 1
ATOM 6907 C C . GLU B 1 287 ? -1.34 -1.247 -15.477 1 96.38 287 GLU B C 1
ATOM 6909 O O . GLU B 1 287 ? -1.696 -0.523 -16.406 1 96.38 287 GLU B O 1
ATOM 6914 N N . VAL B 1 288 ? -1.186 -2.5 -15.562 1 97.06 288 VAL B N 1
ATOM 6915 C CA . VAL B 1 288 ? -1.503 -3.236 -16.781 1 97.06 288 VAL B CA 1
ATOM 6916 C C . VAL B 1 288 ? -2.516 -4.336 -16.469 1 97.06 288 VAL B C 1
ATOM 6918 O O . VAL B 1 288 ? -2.141 -5.426 -16.031 1 97.06 288 VAL B O 1
ATOM 6921 N N . TYR B 1 289 ? -3.785 -4.129 -16.844 1 97.31 289 TYR B N 1
ATOM 6922 C CA . TYR B 1 289 ? -4.855 -5.055 -16.484 1 97.31 289 TYR B CA 1
ATOM 6923 C C . TYR B 1 289 ? -4.906 -6.234 -17.453 1 97.31 289 TYR B C 1
ATOM 6925 O O . TYR B 1 289 ? -4.828 -6.051 -18.656 1 97.31 289 TYR B O 1
ATOM 6933 N N . PHE B 1 290 ? -4.93 -7.41 -16.938 1 97.12 290 PHE B N 1
ATOM 6934 C CA . PHE B 1 290 ? -5.047 -8.617 -17.75 1 97.12 290 PHE B CA 1
ATOM 6935 C C . PHE B 1 290 ? -5.891 -9.672 -17.031 1 97.12 290 PHE B C 1
ATOM 6937 O O . PHE B 1 290 ? -6.016 -9.641 -15.812 1 97.12 290 PHE B O 1
ATOM 6944 N N . ASP B 1 291 ? -6.496 -10.594 -17.734 1 97.56 291 ASP B N 1
ATOM 6945 C CA . ASP B 1 291 ? -7.402 -11.562 -17.125 1 97.56 291 ASP B CA 1
ATOM 6946 C C . ASP B 1 291 ? -6.859 -12.984 -17.25 1 97.56 291 ASP B C 1
ATOM 6948 O O . ASP B 1 291 ? -7.555 -13.953 -16.938 1 97.56 291 ASP B O 1
ATOM 6952 N N . THR B 1 292 ? -5.617 -13.125 -17.688 1 98.44 292 THR B N 1
ATOM 6953 C CA . THR B 1 292 ? -5.059 -14.438 -17.969 1 98.44 292 THR B CA 1
ATOM 6954 C C . THR B 1 292 ? -4.125 -14.891 -16.859 1 98.44 292 THR B C 1
ATOM 6956 O O . THR B 1 292 ? -3.156 -15.609 -17.094 1 98.44 292 THR B O 1
ATOM 6959 N N . GLY B 1 293 ? -4.387 -14.484 -15.594 1 97.38 293 GLY B N 1
ATOM 6960 C CA . GLY B 1 293 ? -3.6 -14.938 -14.461 1 97.38 293 GLY B CA 1
ATOM 6961 C C . GLY B 1 293 ? -3.58 -16.453 -14.32 1 97.38 293 GLY B C 1
ATOM 6962 O O . GLY B 1 293 ? -2.576 -17.031 -13.891 1 97.38 293 GLY B O 1
ATOM 6963 N N . PHE B 1 294 ? -4.641 -17.062 -14.75 1 97.38 294 PHE B N 1
ATOM 6964 C CA . PHE B 1 294 ? -4.754 -18.516 -14.766 1 97.38 294 PHE B CA 1
ATOM 6965 C C . PHE B 1 294 ? -3.652 -19.141 -15.617 1 97.38 294 PHE B C 1
ATOM 6967 O O . PHE B 1 294 ? -2.986 -20.078 -15.18 1 97.38 294 PHE B O 1
ATOM 6974 N N . VAL B 1 295 ? -3.42 -18.641 -16.781 1 98.69 295 VAL B N 1
ATOM 6975 C CA . VAL B 1 295 ? -2.426 -19.172 -17.703 1 98.69 295 VAL B CA 1
ATOM 6976 C C . VAL B 1 295 ? -1.022 -18.812 -17.219 1 98.69 295 VAL B C 1
ATOM 6978 O O . VAL B 1 295 ? -0.137 -19.672 -17.188 1 98.69 295 VAL B O 1
ATOM 6981 N N . ALA B 1 296 ? -0.885 -17.594 -16.797 1 97.62 296 ALA B N 1
ATOM 6982 C CA . ALA B 1 296 ? 0.43 -17.078 -16.422 1 97.62 296 ALA B CA 1
ATOM 6983 C C . ALA B 1 296 ? 0.963 -17.797 -15.18 1 97.62 296 ALA B C 1
ATOM 6985 O O . ALA B 1 296 ? 2.102 -18.266 -15.172 1 97.62 296 ALA B O 1
ATOM 6986 N N . GLU B 1 297 ? 0.097 -17.922 -14.133 1 97.88 297 GLU B N 1
ATOM 6987 C CA . GLU B 1 297 ? 0.604 -18.375 -12.844 1 97.88 297 GLU B CA 1
ATOM 6988 C C . GLU B 1 297 ? 0.012 -19.734 -12.469 1 97.88 297 GLU B C 1
ATOM 6990 O O . GLU B 1 297 ? 0.681 -20.562 -11.836 1 97.88 297 GLU B O 1
ATOM 6995 N N . GLY B 1 298 ? -1.24 -19.969 -12.797 1 98.31 298 GLY B N 1
ATOM 6996 C CA . GLY B 1 298 ? -1.867 -21.25 -12.484 1 98.31 298 GLY B CA 1
ATOM 6997 C C . GLY B 1 298 ? -1.218 -22.422 -13.195 1 98.31 298 GLY B C 1
ATOM 6998 O O . GLY B 1 298 ? -0.812 -23.391 -12.562 1 98.31 298 GLY B O 1
ATOM 6999 N N . VAL B 1 299 ? -1.096 -22.281 -14.516 1 98.81 299 VAL B N 1
ATOM 7000 C CA . VAL B 1 299 ? -0.476 -23.328 -15.336 1 98.81 299 VAL B CA 1
ATOM 7001 C C . VAL B 1 299 ? 0.964 -23.547 -14.883 1 98.81 299 VAL B C 1
ATOM 7003 O O . VAL B 1 299 ? 1.399 -24.688 -14.734 1 98.81 299 VAL B O 1
ATOM 7006 N N . THR B 1 300 ? 1.665 -22.422 -14.594 1 98.75 300 THR B N 1
ATOM 7007 C CA . THR B 1 300 ? 3.057 -22.516 -14.172 1 98.75 300 THR B CA 1
ATOM 7008 C C . THR B 1 300 ? 3.164 -23.266 -12.836 1 98.75 300 THR B C 1
ATOM 7010 O O . THR B 1 300 ? 4.047 -24.094 -12.656 1 98.75 300 THR B O 1
ATOM 7013 N N . THR B 1 301 ? 2.316 -22.969 -11.945 1 98.44 301 THR B N 1
ATOM 7014 C CA . THR B 1 301 ? 2.34 -23.594 -10.625 1 98.44 301 THR B CA 1
ATOM 7015 C C . THR B 1 301 ? 2.059 -25.094 -10.742 1 98.44 301 THR B C 1
ATOM 7017 O O . THR B 1 301 ? 2.754 -25.906 -10.133 1 98.44 301 THR B O 1
ATOM 7020 N N . TYR B 1 302 ? 1.105 -25.5 -11.57 1 98.62 302 TYR B N 1
ATOM 7021 C CA . TYR B 1 302 ? 0.759 -26.906 -11.766 1 98.62 302 TYR B CA 1
ATOM 7022 C C . TYR B 1 302 ? 1.892 -27.656 -12.453 1 98.62 302 TYR B C 1
ATOM 7024 O O . TYR B 1 302 ? 2.389 -28.656 -11.938 1 98.62 302 TYR B O 1
ATOM 7032 N N . LEU B 1 303 ? 2.328 -27.156 -13.594 1 98.69 303 LEU B N 1
ATOM 7033 C CA . LEU B 1 303 ? 3.328 -27.859 -14.383 1 98.69 303 LEU B CA 1
ATOM 7034 C C . LEU B 1 303 ? 4.68 -27.859 -13.68 1 98.69 303 LEU B C 1
ATOM 7036 O O . LEU B 1 303 ? 5.449 -28.812 -13.789 1 98.69 303 LEU B O 1
ATOM 7040 N N . GLY B 1 304 ? 4.949 -26.75 -12.93 1 97.94 304 GLY B N 1
ATOM 7041 C CA . GLY B 1 304 ? 6.156 -26.75 -12.117 1 97.94 304 GLY B CA 1
ATOM 7042 C C . GLY B 1 304 ? 6.258 -27.953 -11.203 1 97.94 304 GLY B C 1
ATOM 7043 O O . GLY B 1 304 ? 7.285 -28.625 -11.172 1 97.94 304 GLY B O 1
ATOM 7044 N N . ASP B 1 305 ? 5.219 -28.234 -10.523 1 97.81 305 ASP B N 1
ATOM 7045 C CA . ASP B 1 305 ? 5.191 -29.391 -9.617 1 97.81 305 ASP B CA 1
ATOM 7046 C C . ASP B 1 305 ? 5.16 -30.703 -10.391 1 97.81 305 ASP B C 1
ATOM 7048 O O . ASP B 1 305 ? 5.773 -31.688 -9.977 1 97.81 305 ASP B O 1
ATOM 7052 N N . LEU B 1 306 ? 4.461 -30.734 -11.484 1 98.44 306 LEU B N 1
ATOM 7053 C CA . LEU B 1 306 ? 4.348 -31.953 -12.273 1 98.44 306 LEU B CA 1
ATOM 7054 C C . LEU B 1 306 ? 5.707 -32.375 -12.812 1 98.44 306 LEU B C 1
ATOM 7056 O O . LEU B 1 306 ? 6.016 -33.594 -12.859 1 98.44 306 LEU B O 1
ATOM 7060 N N . TYR B 1 307 ? 6.535 -31.469 -13.234 1 98.56 307 TYR B N 1
ATOM 7061 C CA . TYR B 1 307 ? 7.84 -31.797 -13.797 1 98.56 307 TYR B CA 1
ATOM 7062 C C . TYR B 1 307 ? 8.766 -32.344 -12.719 1 98.56 307 TYR B C 1
ATOM 7064 O O . TYR B 1 307 ? 9.703 -33.094 -13.023 1 98.56 307 TYR B O 1
ATOM 7072 N N . LEU B 1 308 ? 8.539 -31.969 -11.453 1 98.38 308 LEU B N 1
ATOM 7073 C CA . LEU B 1 308 ? 9.297 -32.594 -10.383 1 98.38 308 LEU B CA 1
ATOM 7074 C C . LEU B 1 308 ? 8.859 -34.031 -10.18 1 98.38 308 LEU B C 1
ATOM 7076 O O . LEU B 1 308 ? 9.664 -34.875 -9.789 1 98.38 308 LEU B O 1
ATOM 7080 N N . LEU B 1 309 ? 7.57 -34.312 -10.438 1 98.25 309 LEU B N 1
ATOM 7081 C CA . LEU B 1 309 ? 7.105 -35.688 -10.445 1 98.25 309 LEU B CA 1
ATOM 7082 C C . LEU B 1 309 ? 7.68 -36.438 -11.633 1 98.25 309 LEU B C 1
ATOM 7084 O O . LEU B 1 309 ? 8.242 -37.531 -11.469 1 98.25 309 LEU B O 1
ATOM 7088 N N . LYS B 1 310 ? 7.656 -35.875 -12.805 1 97.81 310 LYS B N 1
ATOM 7089 C CA . LYS B 1 310 ? 8.055 -36.5 -14.055 1 97.81 310 LYS B CA 1
ATOM 7090 C C . LYS B 1 310 ? 9.562 -36.75 -14.102 1 97.81 310 LYS B C 1
ATOM 7092 O O . LYS B 1 310 ? 10.039 -37.656 -14.773 1 97.81 310 LYS B O 1
ATOM 7097 N N . SER B 1 311 ? 10.289 -35.906 -13.414 1 97.56 311 SER B N 1
ATOM 7098 C CA . SER B 1 311 ? 11.742 -36.031 -13.406 1 97.56 311 SER B CA 1
ATOM 7099 C C . SER B 1 311 ? 12.219 -37.062 -12.391 1 97.56 311 SER B C 1
ATOM 7101 O O . SER B 1 311 ? 13.391 -37.406 -12.367 1 97.56 311 SER B O 1
ATOM 7103 N N . GLY B 1 312 ? 11.297 -37.469 -11.5 1 96.62 312 GLY B N 1
ATOM 7104 C CA . GLY B 1 312 ? 11.633 -38.469 -10.5 1 96.62 312 GLY B CA 1
ATOM 7105 C C . GLY B 1 312 ? 12.039 -37.875 -9.164 1 96.62 312 GLY B C 1
ATOM 7106 O O . GLY B 1 312 ? 12.328 -38.594 -8.211 1 96.62 312 GLY B O 1
ATOM 7107 N N . TYR B 1 313 ? 12.039 -36.562 -9.078 1 97.69 313 TYR B N 1
ATOM 7108 C CA . TYR B 1 313 ? 12.391 -35.969 -7.801 1 97.69 313 TYR B CA 1
ATOM 7109 C C . TYR B 1 313 ? 11.312 -36.25 -6.754 1 97.69 313 TYR B C 1
ATOM 7111 O O . TYR B 1 313 ? 11.617 -36.719 -5.66 1 97.69 313 TYR B O 1
ATOM 7119 N N . PHE B 1 314 ? 10.047 -35.875 -7.102 1 97.5 314 PHE B N 1
ATOM 7120 C CA . PHE B 1 314 ? 8.938 -36.219 -6.223 1 97.5 314 PHE B CA 1
ATOM 7121 C C . PHE B 1 314 ? 8.484 -37.656 -6.449 1 97.5 314 PHE B C 1
ATOM 7123 O O . PHE B 1 314 ? 8.367 -38.094 -7.594 1 97.5 314 PHE B O 1
ATOM 7130 N N . SER B 1 315 ? 8.266 -38.344 -5.344 1 96.44 315 SER B N 1
ATOM 7131 C CA . SER B 1 315 ? 7.402 -39.5 -5.438 1 96.44 315 SER B CA 1
ATOM 7132 C C . SER B 1 315 ? 5.945 -39.125 -5.629 1 96.44 315 SER B C 1
ATOM 7134 O O . SER B 1 315 ? 5.582 -37.938 -5.438 1 96.44 315 SER B O 1
ATOM 7136 N N . LEU B 1 316 ? 5.164 -40.062 -6.066 1 97.06 316 LEU B N 1
ATOM 7137 C CA . LEU B 1 316 ? 3.74 -39.75 -6.184 1 97.06 316 LEU B CA 1
ATOM 7138 C C . LEU B 1 316 ? 3.176 -39.281 -4.848 1 97.06 316 LEU B C 1
ATOM 7140 O O . LEU B 1 316 ? 2.379 -38.344 -4.812 1 97.06 316 LEU B O 1
ATOM 7144 N N . ARG B 1 317 ? 3.555 -39.906 -3.785 1 96.19 317 ARG B N 1
ATOM 7145 C CA . ARG B 1 317 ? 3.057 -39.531 -2.467 1 96.19 317 ARG B CA 1
ATOM 7146 C C . ARG B 1 317 ? 3.461 -38.094 -2.113 1 96.19 317 ARG B C 1
ATOM 7148 O O . ARG B 1 317 ? 2.664 -37.344 -1.555 1 96.19 317 ARG B O 1
ATOM 7155 N N . ASP B 1 318 ? 4.734 -37.75 -2.43 1 96.12 318 ASP B N 1
ATOM 7156 C CA . ASP B 1 318 ? 5.191 -36.375 -2.191 1 96.12 318 ASP B CA 1
ATOM 7157 C C . ASP B 1 318 ? 4.332 -35.375 -2.951 1 96.12 318 ASP B C 1
ATOM 7159 O O . ASP B 1 318 ? 3.924 -34.344 -2.395 1 96.12 318 ASP B O 1
ATOM 7163 N N . TYR B 1 319 ? 4.129 -35.719 -4.152 1 97.56 319 TYR B N 1
ATOM 7164 C CA . TYR B 1 319 ? 3.328 -34.844 -5.004 1 97.56 319 TYR B CA 1
ATOM 7165 C C . TYR B 1 319 ? 1.917 -34.688 -4.453 1 97.56 319 TYR B C 1
ATOM 7167 O O . TYR B 1 319 ? 1.39 -33.562 -4.391 1 97.56 319 TYR B O 1
ATOM 7175 N N . LEU B 1 320 ? 1.286 -35.781 -4.07 1 98 320 LEU B N 1
ATOM 7176 C CA . LEU B 1 320 ? -0.091 -35.75 -3.588 1 98 320 LEU B CA 1
ATOM 7177 C C . LEU B 1 320 ? -0.196 -35 -2.268 1 98 320 LEU B C 1
ATOM 7179 O O . LEU B 1 320 ? -1.205 -34.344 -2.002 1 98 320 LEU B O 1
ATOM 7183 N N . LYS B 1 321 ? 0.797 -35.094 -1.489 1 96.88 321 LYS B N 1
ATOM 7184 C CA . LYS B 1 321 ? 0.82 -34.312 -0.247 1 96.88 321 LYS B CA 1
ATOM 7185 C C . LYS B 1 321 ? 0.754 -32.812 -0.524 1 96.88 321 LYS B C 1
ATOM 7187 O O . LYS B 1 321 ? 0.036 -32.094 0.16 1 96.88 321 LYS B O 1
ATOM 7192 N N . ASN B 1 322 ? 1.528 -32.375 -1.471 1 96.56 322 ASN B N 1
ATOM 7193 C CA . ASN B 1 322 ? 1.471 -30.969 -1.882 1 96.56 322 ASN B CA 1
ATOM 7194 C C . ASN B 1 322 ? 0.082 -30.594 -2.387 1 96.56 322 ASN B C 1
ATOM 7196 O O . ASN B 1 322 ? -0.416 -29.5 -2.09 1 96.56 322 ASN B O 1
ATOM 7200 N N . MET B 1 323 ? -0.503 -31.453 -3.115 1 97.75 323 MET B N 1
ATOM 7201 C CA . MET B 1 323 ? -1.837 -31.203 -3.654 1 97.75 323 MET B CA 1
ATOM 7202 C C . MET B 1 323 ? -2.871 -31.125 -2.535 1 97.75 323 MET B C 1
ATOM 7204 O O . MET B 1 323 ? -3.809 -30.328 -2.604 1 97.75 323 MET B O 1
ATOM 7208 N N . GLU B 1 324 ? -2.697 -32.031 -1.522 1 98.12 324 GLU B N 1
ATOM 7209 C CA . GLU B 1 324 ? -3.594 -31.984 -0.37 1 98.12 324 GLU B CA 1
ATOM 7210 C C . GLU B 1 324 ? -3.568 -30.609 0.3 1 98.12 324 GLU B C 1
ATOM 7212 O O . GLU B 1 324 ? -4.613 -30.094 0.683 1 98.12 324 GLU B O 1
ATOM 7217 N N . ALA B 1 325 ? -2.406 -30.062 0.398 1 96.56 325 ALA B N 1
ATOM 7218 C CA . ALA B 1 325 ? -2.273 -28.734 0.978 1 96.56 325 ALA B CA 1
ATOM 7219 C C . ALA B 1 325 ? -2.984 -27.688 0.122 1 96.56 325 ALA B C 1
ATOM 7221 O O . ALA B 1 325 ? -3.604 -26.766 0.648 1 96.56 325 ALA B O 1
ATOM 7222 N N . GLN B 1 326 ? -2.865 -27.797 -1.159 1 97.06 326 GLN B N 1
ATOM 7223 C CA . GLN B 1 326 ? -3.545 -26.891 -2.082 1 97.06 326 GLN B CA 1
ATOM 7224 C C . GLN B 1 326 ? -5.059 -27 -1.94 1 97.06 326 GLN B C 1
ATOM 7226 O O . GLN B 1 326 ? -5.762 -25.984 -1.952 1 97.06 326 GLN B O 1
ATOM 7231 N N . LEU B 1 327 ? -5.523 -28.219 -1.831 1 97.94 327 LEU B N 1
ATOM 7232 C CA . LEU B 1 327 ? -6.953 -28.453 -1.663 1 97.94 327 LEU B CA 1
ATOM 7233 C C . LEU B 1 327 ? -7.457 -27.828 -0.364 1 97.94 327 LEU B C 1
ATOM 7235 O O . LEU B 1 327 ? -8.516 -27.188 -0.343 1 97.94 327 LEU B O 1
ATOM 7239 N N . GLN B 1 328 ? -6.672 -28.016 0.642 1 96.31 328 GLN B N 1
ATOM 7240 C CA . GLN B 1 328 ? -7.043 -27.469 1.937 1 96.31 328 GLN B CA 1
ATOM 7241 C C . GLN B 1 328 ? -7.191 -25.938 1.856 1 96.31 328 GLN B C 1
ATOM 7243 O O . GLN B 1 328 ? -8.195 -25.391 2.305 1 96.31 328 GLN B O 1
ATOM 7248 N N . ARG B 1 329 ? -6.23 -25.297 1.291 1 94.81 329 ARG B N 1
ATOM 7249 C CA . ARG B 1 329 ? -6.238 -23.844 1.163 1 94.81 329 ARG B CA 1
ATOM 7250 C C . ARG B 1 329 ? -7.422 -23.375 0.319 1 94.81 329 ARG B C 1
ATOM 7252 O O . ARG B 1 329 ? -8.078 -22.391 0.657 1 94.81 329 ARG B O 1
ATOM 7259 N N . GLU B 1 330 ? -7.668 -24.031 -0.773 1 95.69 330 GLU B N 1
ATOM 7260 C CA . GLU B 1 330 ? -8.711 -23.656 -1.72 1 95.69 330 GLU B CA 1
ATOM 7261 C C . GLU B 1 330 ? -10.094 -23.766 -1.082 1 95.69 330 GLU B C 1
ATOM 7263 O O . GLU B 1 330 ? -10.914 -22.844 -1.208 1 95.69 330 GLU B O 1
ATOM 7268 N N . PHE B 1 331 ? -10.328 -24.781 -0.404 1 94.62 331 PHE B N 1
ATOM 7269 C CA . PHE B 1 331 ? -11.711 -25.078 -0.034 1 94.62 331 PHE B CA 1
ATOM 7270 C C . PHE B 1 331 ? -12.008 -24.578 1.376 1 94.62 331 PHE B C 1
ATOM 7272 O O . PHE B 1 331 ? -13.141 -24.688 1.85 1 94.62 331 PHE B O 1
ATOM 7279 N N . GLU B 1 332 ? -11.023 -23.938 2.004 1 93.19 332 GLU B N 1
ATOM 7280 C CA . GLU B 1 332 ? -11.266 -23.188 3.23 1 93.19 332 GLU B CA 1
ATOM 7281 C C . GLU B 1 332 ? -11.625 -21.734 2.922 1 93.19 332 GLU B C 1
ATOM 7283 O O . GLU B 1 332 ? -12.062 -21 3.809 1 93.19 332 GLU B O 1
ATOM 7288 N N . ALA B 1 333 ? -11.43 -21.391 1.757 1 91.31 333 ALA B N 1
ATOM 7289 C CA . ALA B 1 333 ? -11.75 -20.031 1.321 1 91.31 333 ALA B CA 1
ATOM 7290 C C . ALA B 1 333 ? -12.953 -20.016 0.384 1 91.31 333 ALA B C 1
ATOM 7292 O O . ALA B 1 333 ? -13.109 -20.922 -0.444 1 91.31 333 ALA B O 1
ATOM 7293 N N . TYR B 1 334 ? -13.758 -19.016 0.461 1 93.19 334 TYR B N 1
ATOM 7294 C CA . TYR B 1 334 ? -15.008 -19 -0.297 1 93.19 334 TYR B CA 1
ATOM 7295 C C . TYR B 1 334 ? -15.031 -17.844 -1.283 1 93.19 334 TYR B C 1
ATOM 7297 O O . TYR B 1 334 ? -16.109 -17.375 -1.672 1 93.19 334 TYR B O 1
ATOM 7305 N N . GLY B 1 335 ? -13.828 -17.375 -1.614 1 93.88 335 GLY B N 1
ATOM 7306 C CA . GLY B 1 335 ? -13.711 -16.297 -2.586 1 93.88 335 GLY B CA 1
ATOM 7307 C C . GLY B 1 335 ? -14.297 -16.656 -3.941 1 93.88 335 GLY B C 1
ATOM 7308 O O . GLY B 1 335 ? -14.805 -15.781 -4.652 1 93.88 335 GLY B O 1
ATOM 7309 N N . TRP B 1 336 ? -14.266 -17.953 -4.32 1 94.12 336 TRP B N 1
ATOM 7310 C CA . TRP B 1 336 ? -14.727 -18.422 -5.629 1 94.12 336 TRP B CA 1
ATOM 7311 C C . TRP B 1 336 ? -16.234 -18.219 -5.777 1 94.12 336 TRP B C 1
ATOM 7313 O O . TRP B 1 336 ? -16.75 -18.203 -6.895 1 94.12 336 TRP B O 1
ATOM 7323 N N . GLN B 1 337 ? -16.891 -18 -4.691 1 94.38 337 GLN B N 1
ATOM 7324 C CA . GLN B 1 337 ? -18.328 -17.781 -4.777 1 94.38 337 GLN B CA 1
ATOM 7325 C C . GLN B 1 337 ? -18.625 -16.344 -5.203 1 94.38 337 GLN B C 1
ATOM 7327 O O . GLN B 1 337 ? -19.766 -16.016 -5.559 1 94.38 337 GLN B O 1
ATOM 7332 N N . ASN B 1 338 ? -17.609 -15.523 -5.191 1 94.94 338 ASN B N 1
ATOM 7333 C CA . ASN B 1 338 ? -17.859 -14.109 -5.438 1 94.94 338 ASN B CA 1
ATOM 7334 C C . ASN B 1 338 ? -17.094 -13.609 -6.66 1 94.94 338 ASN B C 1
ATOM 7336 O O . ASN B 1 338 ? -17.562 -12.734 -7.383 1 94.94 338 ASN B O 1
ATOM 7340 N N . TYR B 1 339 ? -15.938 -14.148 -6.883 1 95.94 339 TYR B N 1
ATOM 7341 C CA . TYR B 1 339 ? -15.094 -13.727 -7.996 1 95.94 339 TYR B CA 1
ATOM 7342 C C . TYR B 1 339 ? -14.617 -14.922 -8.805 1 95.94 339 TYR B C 1
ATOM 7344 O O . TYR B 1 339 ? -14.266 -15.961 -8.234 1 95.94 339 TYR B O 1
ATOM 7352 N N . SER B 1 340 ? -14.625 -14.75 -10.109 1 97.12 340 SER B N 1
ATOM 7353 C CA . SER B 1 340 ? -13.93 -15.703 -10.977 1 97.12 340 SER B CA 1
ATOM 7354 C C . SER B 1 340 ? -12.422 -15.484 -10.945 1 97.12 340 SER B C 1
ATOM 7356 O O . SER B 1 340 ? -11.945 -14.469 -10.422 1 97.12 340 SER B O 1
ATOM 7358 N N . ILE B 1 341 ? -11.664 -16.438 -11.43 1 98.12 341 ILE B N 1
ATOM 7359 C CA . ILE B 1 341 ? -10.211 -16.297 -11.469 1 98.12 341 ILE B CA 1
ATOM 7360 C C . ILE B 1 341 ? -9.82 -15.219 -12.484 1 98.12 341 ILE B C 1
ATOM 7362 O O . ILE B 1 341 ? -8.828 -14.508 -12.297 1 98.12 341 ILE B O 1
ATOM 7366 N N . ALA B 1 342 ? -10.617 -15 -13.578 1 98.12 342 ALA B N 1
ATOM 7367 C CA . ALA B 1 342 ? -10.375 -13.922 -14.531 1 98.12 342 ALA B CA 1
ATOM 7368 C C . ALA B 1 342 ? -10.523 -12.555 -13.867 1 98.12 342 ALA B C 1
ATOM 7370 O O . ALA B 1 342 ? -9.688 -11.672 -14.055 1 98.12 342 ALA B O 1
ATOM 7371 N N . GLU B 1 343 ? -11.57 -12.414 -13.07 1 96.75 343 GLU B N 1
ATOM 7372 C CA . GLU B 1 343 ? -11.781 -11.172 -12.336 1 96.75 343 GLU B CA 1
ATOM 7373 C C . GLU B 1 343 ? -10.68 -10.945 -11.305 1 96.75 343 GLU B C 1
ATOM 7375 O O . GLU B 1 343 ? -10.219 -9.82 -11.117 1 96.75 343 GLU B O 1
ATOM 7380 N N . SER B 1 344 ? -10.328 -12.031 -10.633 1 97.06 344 SER B N 1
ATOM 7381 C CA . SER B 1 344 ? -9.266 -11.938 -9.641 1 97.06 344 SER B CA 1
ATOM 7382 C C . SER B 1 344 ? -7.945 -11.523 -10.289 1 97.06 344 SER B C 1
ATOM 7384 O O . SER B 1 344 ? -7.164 -10.781 -9.695 1 97.06 344 SER B O 1
ATOM 7386 N N . SER B 1 345 ? -7.707 -12.023 -11.469 1 97.38 345 SER B N 1
ATOM 7387 C CA . SER B 1 345 ? -6.512 -11.648 -12.219 1 97.38 345 SER B CA 1
ATOM 7388 C C . SER B 1 345 ? -6.508 -10.156 -12.539 1 97.38 345 SER B C 1
ATOM 7390 O O . SER B 1 345 ? -5.496 -9.477 -12.344 1 97.38 345 SER B O 1
ATOM 7392 N N . PHE B 1 346 ? -7.586 -9.688 -12.992 1 97.06 346 PHE B N 1
ATOM 7393 C CA . PHE B 1 346 ? -7.738 -8.273 -13.32 1 97.06 346 PHE B CA 1
ATOM 7394 C C . PHE B 1 346 ? -7.504 -7.402 -12.094 1 97.06 346 PHE B C 1
ATOM 7396 O O . PHE B 1 346 ? -6.867 -6.352 -12.188 1 97.06 346 PHE B O 1
ATOM 7403 N N . ASP B 1 347 ? -7.91 -7.879 -10.961 1 96.56 347 ASP B N 1
ATOM 7404 C CA . ASP B 1 347 ? -7.914 -7.074 -9.742 1 96.56 347 ASP B CA 1
ATOM 7405 C C . ASP B 1 347 ? -6.605 -7.238 -8.969 1 96.56 347 ASP B C 1
ATOM 7407 O O . ASP B 1 347 ? -6.477 -6.754 -7.844 1 96.56 347 ASP B O 1
ATOM 7411 N N . LEU B 1 348 ? -5.664 -7.961 -9.547 1 96.19 348 LEU B N 1
ATOM 7412 C CA . LEU B 1 348 ? -4.355 -7.992 -8.906 1 96.19 348 LEU B CA 1
ATOM 7413 C C . LEU B 1 348 ? -3.82 -6.582 -8.688 1 96.19 348 LEU B C 1
ATOM 7415 O O . LEU B 1 348 ? -3.131 -6.32 -7.699 1 96.19 348 LEU B O 1
ATOM 7419 N N . TRP B 1 349 ? -4.145 -5.684 -9.539 1 95.25 349 TRP B N 1
ATOM 7420 C CA . TRP B 1 349 ? -3.68 -4.301 -9.492 1 95.25 349 TRP B CA 1
ATOM 7421 C C . TRP B 1 349 ? -4.469 -3.496 -8.469 1 95.25 349 TRP B C 1
ATOM 7423 O O . TRP B 1 349 ? -4.152 -2.332 -8.211 1 95.25 349 TRP B O 1
ATOM 7433 N N . LEU B 1 350 ? -5.434 -4.133 -7.895 1 94.31 350 LEU B N 1
ATOM 7434 C CA . LEU B 1 350 ? -6.25 -3.492 -6.867 1 94.31 350 LEU B CA 1
ATOM 7435 C C . LEU B 1 350 ? -5.777 -3.889 -5.473 1 94.31 350 LEU B C 1
ATOM 7437 O O . LEU B 1 350 ? -5.457 -3.025 -4.652 1 94.31 350 LEU B O 1
ATOM 7441 N N . ASP B 1 351 ? -5.699 -5.137 -5.23 1 90.19 351 ASP B N 1
ATOM 7442 C CA . ASP B 1 351 ? -5.355 -5.551 -3.875 1 90.19 351 ASP B CA 1
ATOM 7443 C C . ASP B 1 351 ? -4.238 -6.59 -3.887 1 90.19 351 ASP B C 1
ATOM 7445 O O . ASP B 1 351 ? -3.91 -7.168 -2.848 1 90.19 351 ASP B O 1
ATOM 7449 N N . GLY B 1 352 ? -3.729 -6.809 -4.965 1 87.38 352 GLY B N 1
ATOM 7450 C CA . GLY B 1 352 ? -2.5 -7.574 -5.09 1 87.38 352 GLY B CA 1
ATOM 7451 C C . GLY B 1 352 ? -2.604 -8.969 -4.504 1 87.38 352 GLY B C 1
ATOM 7452 O O . GLY B 1 352 ? -3.543 -9.711 -4.805 1 87.38 352 GLY B O 1
ATOM 7453 N N . TYR B 1 353 ? -1.628 -9.219 -3.607 1 85.88 353 TYR B N 1
ATOM 7454 C CA . TYR B 1 353 ? -1.479 -10.586 -3.117 1 85.88 353 TYR B CA 1
ATOM 7455 C C . TYR B 1 353 ? -1.874 -10.688 -1.648 1 85.88 353 TYR B C 1
ATOM 7457 O O . TYR B 1 353 ? -1.668 -11.719 -1.013 1 85.88 353 TYR B O 1
ATOM 7465 N N . LYS B 1 354 ? -2.506 -9.617 -1.255 1 86.31 354 LYS B N 1
ATOM 7466 C CA . LYS B 1 354 ? -3.043 -9.648 0.102 1 86.31 354 LYS B CA 1
ATOM 7467 C C . LYS B 1 354 ? -4.359 -10.414 0.153 1 86.31 354 LYS B C 1
ATOM 7469 O O . LYS B 1 354 ? -5.047 -10.547 -0.862 1 86.31 354 LYS B O 1
ATOM 7474 N N . GLN B 1 355 ? -4.594 -10.953 1.267 1 83.62 355 GLN B N 1
ATOM 7475 C CA . GLN B 1 355 ? -5.828 -11.711 1.418 1 83.62 355 GLN B CA 1
ATOM 7476 C C . GLN B 1 355 ? -7.047 -10.852 1.104 1 83.62 355 GLN B C 1
ATOM 7478 O O . GLN B 1 355 ? -7.988 -11.305 0.457 1 83.62 355 GLN B O 1
ATOM 7483 N N . GLY B 1 356 ? -7.016 -9.523 1.519 1 89.5 356 GLY B N 1
ATOM 7484 C CA . GLY B 1 356 ? -8.141 -8.633 1.278 1 89.5 356 GLY B CA 1
ATOM 7485 C C . GLY B 1 356 ? -9.312 -8.891 2.205 1 89.5 356 GLY B C 1
ATOM 7486 O O . GLY B 1 356 ? -9.141 -9.414 3.307 1 89.5 356 GLY B O 1
ATOM 7487 N N . ILE B 1 357 ? -10.531 -8.5 1.78 1 94.94 357 ILE B N 1
ATOM 7488 C CA . ILE B 1 357 ? -11.727 -8.695 2.594 1 94.94 357 ILE B CA 1
ATOM 7489 C C . ILE B 1 357 ? -12.188 -10.141 2.496 1 94.94 357 ILE B C 1
ATOM 7491 O O . ILE B 1 357 ? -11.797 -10.867 1.574 1 94.94 357 ILE B O 1
ATOM 7495 N N . PRO B 1 358 ? -12.945 -10.57 3.443 1 94.44 358 PRO B N 1
ATOM 7496 C CA . PRO B 1 358 ? -13.328 -11.984 3.494 1 94.44 358 PRO B CA 1
ATOM 7497 C C . PRO B 1 358 ? -14.07 -12.438 2.238 1 94.44 358 PRO B C 1
ATOM 7499 O O . PRO B 1 358 ? -15.016 -11.773 1.802 1 94.44 358 PRO B O 1
ATOM 7502 N N . ASP B 1 359 ? -13.547 -13.516 1.672 1 93.69 359 ASP B N 1
ATOM 7503 C CA . ASP B 1 359 ? -14.242 -14.297 0.65 1 93.69 359 ASP B CA 1
ATOM 7504 C C . ASP B 1 359 ? -14.539 -13.445 -0.582 1 93.69 359 ASP B C 1
ATOM 7506 O O . ASP B 1 359 ? -15.648 -13.477 -1.113 1 93.69 359 ASP B O 1
ATOM 7510 N N . ARG B 1 360 ? -13.602 -12.641 -0.984 1 94.94 360 ARG B N 1
ATOM 7511 C CA . ARG B 1 360 ? -13.812 -11.797 -2.15 1 94.94 360 ARG B CA 1
ATOM 7512 C C . ARG B 1 360 ? -13.219 -12.43 -3.406 1 94.94 360 ARG B C 1
ATOM 7514 O O . ARG B 1 360 ? -13.898 -12.547 -4.426 1 94.94 360 ARG B O 1
ATOM 7521 N N . LYS B 1 361 ? -12.008 -12.883 -3.338 1 95.56 361 LYS B N 1
ATOM 7522 C CA . LYS B 1 361 ? -11.289 -13.266 -4.551 1 95.56 361 LYS B CA 1
ATOM 7523 C C . LYS B 1 361 ? -10.641 -14.641 -4.395 1 95.56 361 LYS B C 1
ATOM 7525 O O . LYS B 1 361 ? -10.781 -15.281 -3.352 1 95.56 361 LYS B O 1
ATOM 7530 N N . VAL B 1 362 ? -10.031 -15.109 -5.527 1 96.31 362 VAL B N 1
ATOM 7531 C CA . VAL B 1 362 ? -9.328 -16.391 -5.523 1 96.31 362 VAL B CA 1
ATOM 7532 C C . VAL B 1 362 ? -7.863 -16.172 -5.902 1 96.31 362 VAL B C 1
ATOM 7534 O O . VAL B 1 362 ? -7.508 -15.133 -6.473 1 96.31 362 VAL B O 1
ATOM 7537 N N . SER B 1 363 ? -7.012 -17.094 -5.48 1 96.44 363 SER B N 1
ATOM 7538 C CA . SER B 1 363 ? -5.598 -17.062 -5.84 1 96.44 363 SER B CA 1
ATOM 7539 C C . SER B 1 363 ? -5.383 -17.547 -7.27 1 96.44 363 SER B C 1
ATOM 7541 O O . SER B 1 363 ? -5.762 -18.672 -7.613 1 96.44 363 SER B O 1
ATOM 7543 N N . ILE B 1 364 ? -4.711 -16.766 -8.047 1 96.75 364 ILE B N 1
ATOM 7544 C CA . ILE B 1 364 ? -4.445 -17.172 -9.422 1 96.75 364 ILE B CA 1
ATOM 7545 C C . ILE B 1 364 ? -3.418 -18.297 -9.438 1 96.75 364 ILE B C 1
ATOM 7547 O O . ILE B 1 364 ? -3.273 -19 -10.438 1 96.75 364 ILE B O 1
ATOM 7551 N N . TYR B 1 365 ? -2.674 -18.453 -8.273 1 96.81 365 TYR B N 1
ATOM 7552 C CA . TYR B 1 365 ? -1.729 -19.562 -8.148 1 96.81 365 TYR B CA 1
ATOM 7553 C C . TYR B 1 365 ? -2.439 -20.844 -7.73 1 96.81 365 TYR B C 1
ATOM 7555 O O . TYR B 1 365 ? -2.426 -21.844 -8.461 1 96.81 365 TYR B O 1
ATOM 7563 N N . ASN B 1 366 ? -3.047 -20.75 -6.625 1 97.31 366 ASN B N 1
ATOM 7564 C CA . ASN B 1 366 ? -3.621 -21.953 -6.027 1 97.31 366 ASN B CA 1
ATOM 7565 C C . ASN B 1 366 ? -4.824 -22.453 -6.82 1 97.31 366 ASN B C 1
ATOM 7567 O O . ASN B 1 366 ? -4.84 -23.594 -7.281 1 97.31 366 ASN B O 1
ATOM 7571 N N . ARG B 1 367 ? -5.848 -21.656 -6.953 1 97.62 367 ARG B N 1
ATOM 7572 C CA . ARG B 1 367 ? -6.992 -22.062 -7.766 1 97.62 367 ARG B CA 1
ATOM 7573 C C . ARG B 1 367 ? -6.566 -22.344 -9.203 1 97.62 367 ARG B C 1
ATOM 7575 O O . ARG B 1 367 ? -7.086 -23.25 -9.844 1 97.62 367 ARG B O 1
ATOM 7582 N N . GLY B 1 368 ? -5.676 -21.469 -9.633 1 98.25 368 GLY B N 1
ATOM 7583 C CA . GLY B 1 368 ? -5.156 -21.688 -10.977 1 98.25 368 GLY B CA 1
ATOM 7584 C C . GLY B 1 368 ? -4.566 -23.078 -11.172 1 98.25 368 GLY B C 1
ATOM 7585 O O . GLY B 1 368 ? -4.82 -23.719 -12.195 1 98.25 368 GLY B O 1
ATOM 7586 N N . ALA B 1 369 ? -3.783 -23.531 -10.242 1 98.56 369 ALA B N 1
ATOM 7587 C CA . ALA B 1 369 ? -3.154 -24.844 -10.336 1 98.56 369 ALA B CA 1
ATOM 7588 C C . ALA B 1 369 ? -4.203 -25.953 -10.352 1 98.56 369 ALA B C 1
ATOM 7590 O O . ALA B 1 369 ? -4.066 -26.938 -11.086 1 98.56 369 ALA B O 1
ATOM 7591 N N . LEU B 1 370 ? -5.242 -25.812 -9.562 1 98.31 370 LEU B N 1
ATOM 7592 C CA . LEU B 1 370 ? -6.305 -26.812 -9.508 1 98.31 370 LEU B CA 1
ATOM 7593 C C . LEU B 1 370 ? -7.098 -26.828 -10.812 1 98.31 370 LEU B C 1
ATOM 7595 O O . LEU B 1 370 ? -7.488 -27.906 -11.289 1 98.31 370 LEU B O 1
ATOM 7599 N N . LEU B 1 371 ? -7.316 -25.672 -11.352 1 98.56 371 LEU B N 1
ATOM 7600 C CA . LEU B 1 371 ? -7.969 -25.609 -12.648 1 98.56 371 LEU B CA 1
ATOM 7601 C C . LEU B 1 371 ? -7.09 -26.219 -13.734 1 98.56 371 LEU B C 1
ATOM 7603 O O . LEU B 1 371 ? -7.586 -26.906 -14.625 1 98.56 371 LEU B O 1
ATOM 7607 N N . ALA B 1 372 ? -5.801 -25.984 -13.648 1 98.75 372 ALA B N 1
ATOM 7608 C CA . ALA B 1 372 ? -4.848 -26.5 -14.633 1 98.75 372 ALA B CA 1
ATOM 7609 C C . ALA B 1 372 ? -4.812 -28.016 -14.625 1 98.75 372 ALA B C 1
ATOM 7611 O O . ALA B 1 372 ? -4.828 -28.656 -15.688 1 98.75 372 ALA B O 1
ATOM 7612 N N . ILE B 1 373 ? -4.738 -28.609 -13.461 1 98.62 373 ILE B N 1
ATOM 7613 C CA . ILE B 1 373 ? -4.707 -30.078 -13.422 1 98.62 373 ILE B CA 1
ATOM 7614 C C . ILE B 1 373 ? -6.035 -30.625 -13.93 1 98.62 373 ILE B C 1
ATOM 7616 O O . ILE B 1 373 ? -6.062 -31.672 -14.609 1 98.62 373 ILE B O 1
ATOM 7620 N N . THR B 1 374 ? -7.141 -30 -13.578 1 98.38 374 THR B N 1
ATOM 7621 C CA . THR B 1 374 ? -8.438 -30.453 -14.078 1 98.38 374 THR B CA 1
ATOM 7622 C C . THR B 1 374 ? -8.469 -30.422 -15.602 1 98.38 374 THR B C 1
ATOM 7624 O O . THR B 1 374 ? -8.898 -31.391 -16.234 1 98.38 374 THR B O 1
ATOM 7627 N N . LEU B 1 375 ? -8.016 -29.359 -16.125 1 98.56 375 LEU B N 1
ATOM 7628 C CA . LEU B 1 375 ? -7.953 -29.234 -17.578 1 98.56 375 LEU B CA 1
ATOM 7629 C C . LEU B 1 375 ? -7.02 -30.266 -18.172 1 98.56 375 LEU B C 1
ATOM 7631 O O . LEU B 1 375 ? -7.316 -30.844 -19.234 1 98.56 375 LEU B O 1
ATOM 7635 N N . ASP B 1 376 ? -5.852 -30.484 -17.594 1 98.62 376 ASP B N 1
ATOM 7636 C CA . ASP B 1 376 ? -4.883 -31.469 -18.062 1 98.62 376 ASP B CA 1
ATOM 7637 C C . ASP B 1 376 ? -5.496 -32.875 -18.109 1 98.62 376 ASP B C 1
ATOM 7639 O O . ASP B 1 376 ? -5.344 -33.594 -19.109 1 98.62 376 ASP B O 1
ATOM 7643 N N . LEU B 1 377 ? -6.191 -33.219 -17.094 1 98.06 377 LEU B N 1
ATOM 7644 C CA . LEU B 1 377 ? -6.793 -34.562 -17.016 1 98.06 377 LEU B CA 1
ATOM 7645 C C . LEU B 1 377 ? -7.887 -34.719 -18.062 1 98.06 377 LEU B C 1
ATOM 7647 O O . LEU B 1 377 ? -8.086 -35.812 -18.609 1 98.06 377 LEU B O 1
ATOM 7651 N N . MET B 1 378 ? -8.625 -33.625 -18.312 1 97.81 378 MET B N 1
ATOM 7652 C CA . MET B 1 378 ? -9.586 -33.656 -19.406 1 97.81 378 MET B CA 1
ATOM 7653 C C . MET B 1 378 ? -8.883 -33.906 -20.75 1 97.81 378 MET B C 1
ATOM 7655 O O . MET B 1 378 ? -9.32 -34.719 -21.547 1 97.81 378 MET B O 1
ATOM 7659 N N . LEU B 1 379 ? -7.82 -33.219 -20.969 1 98.19 379 LEU B N 1
ATOM 7660 C CA . LEU B 1 379 ? -7.074 -33.312 -22.219 1 98.19 379 LEU B CA 1
ATOM 7661 C C . LEU B 1 379 ? -6.504 -34.719 -22.391 1 98.19 379 LEU B C 1
ATOM 7663 O O . LEU B 1 379 ? -6.5 -35.25 -23.5 1 98.19 379 LEU B O 1
ATOM 7667 N N . LEU B 1 380 ? -6.012 -35.344 -21.328 1 97.06 380 LEU B N 1
ATOM 7668 C CA . LEU B 1 380 ? -5.434 -36.688 -21.375 1 97.06 380 LEU B CA 1
ATOM 7669 C C . LEU B 1 380 ? -6.465 -37.688 -21.844 1 97.06 380 LEU B C 1
ATOM 7671 O O . LEU B 1 380 ? -6.113 -38.688 -22.484 1 97.06 380 LEU B O 1
ATOM 7675 N N . GLU B 1 381 ? -7.707 -37.406 -21.531 1 93.75 381 GLU B N 1
ATOM 7676 C CA . GLU B 1 381 ? -8.773 -38.312 -21.953 1 93.75 381 GLU B CA 1
ATOM 7677 C C . GLU B 1 381 ? -8.875 -38.344 -23.484 1 93.75 381 GLU B C 1
ATOM 7679 O O . GLU B 1 381 ? -9.352 -39.344 -24.047 1 93.75 381 GLU B O 1
ATOM 7684 N N . GLN B 1 382 ? -8.43 -37.312 -24.109 1 94.81 382 GLN B N 1
ATOM 7685 C CA . GLN B 1 382 ? -8.508 -37.219 -25.562 1 94.81 382 GLN B CA 1
ATOM 7686 C C . GLN B 1 382 ? -7.137 -37.438 -26.203 1 94.81 382 GLN B C 1
ATOM 7688 O O . GLN B 1 382 ? -6.922 -37.094 -27.359 1 94.81 382 GLN B O 1
ATOM 7693 N N . GLY B 1 383 ? -6.207 -37.938 -25.438 1 93.88 383 GLY B N 1
ATOM 7694 C CA . GLY B 1 383 ? -4.887 -38.25 -25.953 1 93.88 383 GLY B CA 1
ATOM 7695 C C . GLY B 1 383 ? -3.986 -37.031 -26.078 1 93.88 383 GLY B C 1
ATOM 7696 O O . GLY B 1 383 ? -3.004 -37.031 -26.812 1 93.88 383 GLY B O 1
ATOM 7697 N N . SER B 1 384 ? -4.355 -35.969 -25.438 1 97 384 SER B N 1
ATOM 7698 C CA . SER B 1 384 ? -3.547 -34.781 -25.391 1 97 384 SER B CA 1
ATOM 7699 C C . SER B 1 384 ? -3.119 -34.469 -23.953 1 97 384 SER B C 1
ATOM 7701 O O . SER B 1 384 ? -3.18 -35.312 -23.078 1 97 384 SER B O 1
ATOM 7703 N N . SER B 1 385 ? -2.557 -33.25 -23.766 1 97.56 385 SER B N 1
ATOM 7704 C CA . SER B 1 385 ? -2.137 -32.812 -22.438 1 97.56 385 SER B CA 1
ATOM 7705 C C . SER B 1 385 ? -1.951 -31.297 -22.375 1 97.56 385 SER B C 1
ATOM 7707 O O . SER B 1 385 ? -1.903 -30.641 -23.422 1 97.56 385 SER B O 1
ATOM 7709 N N . LEU B 1 386 ? -1.959 -30.828 -21.188 1 98.5 386 LEU B N 1
ATOM 7710 C CA . LEU B 1 386 ? -1.68 -29.406 -21.016 1 98.5 386 LEU B CA 1
ATOM 7711 C C . LEU B 1 386 ? -0.269 -29.078 -21.484 1 98.5 386 LEU B C 1
ATOM 7713 O O . LEU B 1 386 ? -0.024 -27.969 -22 1 98.5 386 LEU B O 1
ATOM 7717 N N . GLU B 1 387 ? 0.686 -30 -21.359 1 97.94 387 GLU B N 1
ATOM 7718 C CA . GLU B 1 387 ? 2.037 -29.828 -21.891 1 97.94 387 GLU B CA 1
ATOM 7719 C C . GLU B 1 387 ? 2.01 -29.562 -23.391 1 97.94 387 GLU B C 1
ATOM 7721 O O . GLU B 1 387 ? 2.705 -28.656 -23.875 1 97.94 387 GLU B O 1
ATOM 7726 N N . GLN B 1 388 ? 1.213 -30.328 -24.078 1 97.75 388 GLN B N 1
ATOM 7727 C CA . GLN B 1 388 ? 1.094 -30.156 -25.531 1 97.75 388 GLN B CA 1
ATOM 7728 C C . GLN B 1 388 ? 0.469 -28.797 -25.859 1 97.75 388 GLN B C 1
ATOM 7730 O O . GLN B 1 388 ? 0.857 -28.156 -26.828 1 97.75 388 GLN B O 1
ATOM 7735 N N . VAL B 1 389 ? -0.528 -28.453 -25.062 1 98.81 389 VAL B N 1
ATOM 7736 C CA . VAL B 1 389 ? -1.165 -27.156 -25.25 1 98.81 389 VAL B CA 1
ATOM 7737 C C . VAL B 1 389 ? -0.127 -26.047 -25.094 1 98.81 389 VAL B C 1
ATOM 7739 O O . VAL B 1 389 ? -0.058 -25.141 -25.922 1 98.81 389 VAL B O 1
ATOM 7742 N N . MET B 1 390 ? 0.689 -26.109 -24.062 1 98.81 390 MET B N 1
ATOM 7743 C CA . MET B 1 390 ? 1.668 -25.062 -23.797 1 98.81 390 MET B CA 1
ATOM 7744 C C . MET B 1 390 ? 2.777 -25.078 -24.844 1 98.81 390 MET B C 1
ATOM 7746 O O . MET B 1 390 ? 3.344 -24.031 -25.156 1 98.81 390 MET B O 1
ATOM 7750 N N . LYS B 1 391 ? 3.123 -26.281 -25.359 1 98.69 391 LYS B N 1
ATOM 7751 C CA . LYS B 1 391 ? 4.039 -26.328 -26.5 1 98.69 391 LYS B CA 1
ATOM 7752 C C . LYS B 1 391 ? 3.48 -25.547 -27.688 1 98.69 391 LYS B C 1
ATOM 7754 O O . LYS B 1 391 ? 4.211 -24.797 -28.344 1 98.69 391 LYS B O 1
ATOM 7759 N N . SER B 1 392 ? 2.176 -25.75 -27.953 1 98.75 392 SER B N 1
ATOM 7760 C CA . SER B 1 392 ? 1.522 -24.984 -29.016 1 98.75 392 SER B CA 1
ATOM 7761 C C . SER B 1 392 ? 1.558 -23.484 -28.734 1 98.75 392 SER B C 1
ATOM 7763 O O . SER B 1 392 ? 1.759 -22.688 -29.641 1 98.75 392 SER B O 1
ATOM 7765 N N . MET B 1 393 ? 1.299 -23.125 -27.438 1 98.81 393 MET B N 1
ATOM 7766 C CA . MET B 1 393 ? 1.396 -21.719 -27.047 1 98.81 393 MET B CA 1
ATOM 7767 C C . MET B 1 393 ? 2.795 -21.172 -27.312 1 98.81 393 MET B C 1
ATOM 7769 O O . MET B 1 393 ? 2.947 -20.016 -27.719 1 98.81 393 MET B O 1
ATOM 7773 N N . TRP B 1 394 ? 3.822 -21.984 -27.031 1 98.62 394 TRP B N 1
ATOM 7774 C CA . TRP B 1 394 ? 5.203 -21.594 -27.297 1 98.62 394 TRP B CA 1
ATOM 7775 C C . TRP B 1 394 ? 5.422 -21.359 -28.781 1 98.62 394 TRP B C 1
ATOM 7777 O O . TRP B 1 394 ? 5.91 -20.297 -29.188 1 98.62 394 TRP B O 1
ATOM 7787 N N . GLU B 1 395 ? 5 -22.25 -29.641 1 98.44 395 GLU B N 1
ATOM 7788 C CA . GLU B 1 395 ? 5.23 -22.203 -31.078 1 98.44 395 GLU B CA 1
ATOM 7789 C C . GLU B 1 395 ? 4.457 -21.078 -31.734 1 98.44 395 GLU B C 1
ATOM 7791 O O . GLU B 1 395 ? 4.965 -20.406 -32.625 1 98.44 395 GLU B O 1
ATOM 7796 N N . ASN B 1 396 ? 3.264 -20.828 -31.219 1 98.44 396 ASN B N 1
ATOM 7797 C CA . ASN B 1 396 ? 2.371 -19.906 -31.906 1 98.44 396 ASN B CA 1
ATOM 7798 C C . ASN B 1 396 ? 2.52 -18.484 -31.359 1 98.44 396 ASN B C 1
ATOM 7800 O O . ASN B 1 396 ? 2.197 -17.516 -32.031 1 98.44 396 ASN B O 1
ATOM 7804 N N . TYR B 1 397 ? 3.008 -18.328 -30.125 1 98.62 397 TYR B N 1
ATOM 7805 C CA . TYR B 1 397 ? 3.01 -17.016 -29.5 1 98.62 397 TYR B CA 1
ATOM 7806 C C . TYR B 1 397 ? 4.375 -16.688 -28.906 1 98.62 397 TYR B C 1
ATOM 7808 O O . TYR B 1 397 ? 5.02 -15.711 -29.312 1 98.62 397 TYR B O 1
ATOM 7816 N N . GLY B 1 398 ? 4.91 -17.516 -27.984 1 98 398 GLY B N 1
ATOM 7817 C CA . GLY B 1 398 ? 6.176 -17.266 -27.328 1 98 398 GLY B CA 1
ATOM 7818 C C . GLY B 1 398 ? 7.34 -17.125 -28.281 1 98 398 GLY B C 1
ATOM 7819 O O . GLY B 1 398 ? 8.008 -16.094 -28.312 1 98 398 GLY B O 1
ATOM 7820 N N . LYS B 1 399 ? 7.461 -18.078 -29.125 1 97.56 399 LYS B N 1
ATOM 7821 C CA . LYS B 1 399 ? 8.594 -18.172 -30.047 1 97.56 399 LYS B CA 1
ATOM 7822 C C . LYS B 1 399 ? 8.586 -17.031 -31.062 1 97.56 399 LYS B C 1
ATOM 7824 O O . LYS B 1 399 ? 9.641 -16.531 -31.453 1 97.56 399 LYS B O 1
ATOM 7829 N N . VAL B 1 400 ? 7.402 -16.547 -31.422 1 97.69 400 VAL B N 1
ATOM 7830 C CA . VAL B 1 400 ? 7.305 -15.539 -32.469 1 97.69 400 VAL B CA 1
ATOM 7831 C C . VAL B 1 400 ? 7.059 -14.164 -31.859 1 97.69 400 VAL B C 1
ATOM 7833 O O . VAL B 1 400 ? 6.762 -13.203 -32.594 1 97.69 400 VAL B O 1
ATOM 7836 N N . ASN B 1 401 ? 7.105 -14.039 -30.531 1 96.94 401 ASN B N 1
ATOM 7837 C CA . ASN B 1 401 ? 6.984 -12.781 -29.797 1 96.94 401 ASN B CA 1
ATOM 7838 C C . ASN B 1 401 ? 5.656 -12.094 -30.094 1 96.94 401 ASN B C 1
ATOM 7840 O O . ASN B 1 401 ? 5.633 -10.914 -30.469 1 96.94 401 ASN B O 1
ATOM 7844 N N . GLN B 1 402 ? 4.66 -12.82 -30 1 98.25 402 GLN B N 1
ATOM 7845 C CA . GLN B 1 402 ? 3.293 -12.312 -30.094 1 98.25 402 GLN B CA 1
ATOM 7846 C C . GLN B 1 402 ? 2.525 -12.539 -28.797 1 98.25 402 GLN B C 1
ATOM 7848 O O . GLN B 1 402 ? 2.656 -13.594 -28.172 1 98.25 402 GLN B O 1
ATOM 7853 N N . GLY B 1 403 ? 1.754 -11.523 -28.406 1 98.44 403 GLY B N 1
ATOM 7854 C CA . GLY B 1 403 ? 0.945 -11.656 -27.219 1 98.44 403 GLY B CA 1
ATOM 7855 C C . GLY B 1 403 ? -0.308 -12.484 -27.422 1 98.44 403 GLY B C 1
ATOM 7856 O O . GLY B 1 403 ? -0.887 -12.469 -28.516 1 98.44 403 GLY B O 1
ATOM 7857 N N . TYR B 1 404 ? -0.761 -13.188 -26.391 1 98.75 404 TYR B N 1
ATOM 7858 C CA . TYR B 1 404 ? -1.97 -14 -26.516 1 98.75 404 TYR B CA 1
ATOM 7859 C C . TYR B 1 404 ? -3.088 -13.43 -25.641 1 98.75 404 TYR B C 1
ATOM 7861 O O . TYR B 1 404 ? -2.826 -12.75 -24.641 1 98.75 404 TYR B O 1
ATOM 7869 N N . SER B 1 405 ? -4.328 -13.68 -26.016 1 98.5 405 SER B N 1
ATOM 7870 C CA . SER B 1 405 ? -5.52 -13.414 -25.219 1 98.5 405 SER B CA 1
ATOM 7871 C C . SER B 1 405 ? -6.066 -14.695 -24.594 1 98.5 405 SER B C 1
ATOM 7873 O O . SER B 1 405 ? -5.605 -15.797 -24.922 1 98.5 405 SER B O 1
ATOM 7875 N N . MET B 1 406 ? -7.004 -14.547 -23.703 1 98.38 406 MET B N 1
ATOM 7876 C CA . MET B 1 406 ? -7.66 -15.727 -23.141 1 98.38 406 MET B CA 1
ATOM 7877 C C . MET B 1 406 ? -8.328 -16.547 -24.234 1 98.38 406 MET B C 1
ATOM 7879 O O . MET B 1 406 ? -8.32 -17.781 -24.188 1 98.38 406 MET B O 1
ATOM 7883 N N . GLU B 1 407 ? -8.898 -15.828 -25.172 1 98.12 407 GLU B N 1
ATOM 7884 C CA . GLU B 1 407 ? -9.562 -16.516 -26.281 1 98.12 407 GLU B CA 1
ATOM 7885 C C . GLU B 1 407 ? -8.562 -17.328 -27.109 1 98.12 407 GLU B C 1
ATOM 7887 O O . GLU B 1 407 ? -8.883 -18.422 -27.578 1 98.12 407 GLU B O 1
ATOM 7892 N N . ASP B 1 408 ? -7.398 -16.781 -27.328 1 98.69 408 ASP B N 1
ATOM 7893 C CA . ASP B 1 408 ? -6.355 -17.516 -28.047 1 98.69 408 ASP B CA 1
ATOM 7894 C C . ASP B 1 408 ? -6.004 -18.812 -27.297 1 98.69 408 ASP B C 1
ATOM 7896 O O . ASP B 1 408 ? -5.895 -19.875 -27.922 1 98.69 408 ASP B O 1
ATOM 7900 N N . PHE B 1 409 ? -5.809 -18.734 -26.031 1 98.81 409 PHE B N 1
ATOM 7901 C CA . PHE B 1 409 ? -5.512 -19.922 -25.234 1 98.81 409 PHE B CA 1
ATOM 7902 C C . PHE B 1 409 ? -6.648 -20.922 -25.312 1 98.81 409 PHE B C 1
ATOM 7904 O O . PHE B 1 409 ? -6.414 -22.125 -25.516 1 98.81 409 PHE B O 1
ATOM 7911 N N . LYS B 1 410 ? -7.855 -20.453 -25.125 1 98.69 410 LYS B N 1
ATOM 7912 C CA . LYS B 1 410 ? -9.039 -21.312 -25.188 1 98.69 410 LYS B CA 1
ATOM 7913 C C . LYS B 1 410 ? -9.109 -22.047 -26.516 1 98.69 410 LYS B C 1
ATOM 7915 O O . LYS B 1 410 ? -9.438 -23.234 -26.547 1 98.69 410 LYS B O 1
ATOM 7920 N N . GLN B 1 411 ? -8.812 -21.391 -27.562 1 98.38 411 GLN B N 1
ATOM 7921 C CA . GLN B 1 411 ? -8.867 -22 -28.891 1 98.38 411 GLN B CA 1
ATOM 7922 C C . GLN B 1 411 ? -7.832 -23.125 -29.016 1 98.38 411 GLN B C 1
ATOM 7924 O O . GLN B 1 411 ? -8.117 -24.156 -29.609 1 98.38 411 GLN B O 1
ATOM 7929 N N . ILE B 1 412 ? -6.676 -22.906 -28.5 1 98.69 412 ILE B N 1
ATOM 7930 C CA . ILE B 1 412 ? -5.633 -23.938 -28.547 1 98.69 412 ILE B CA 1
ATOM 7931 C C . ILE B 1 412 ? -6.062 -25.141 -27.734 1 98.69 412 ILE B C 1
ATOM 7933 O O . ILE B 1 412 ? -5.863 -26.297 -28.141 1 98.69 412 ILE B O 1
ATOM 7937 N N . VAL B 1 413 ? -6.668 -24.875 -26.578 1 98.81 413 VAL B N 1
ATOM 7938 C CA . VAL B 1 413 ? -7.168 -25.969 -25.734 1 98.81 413 VAL B CA 1
ATOM 7939 C C . VAL B 1 413 ? -8.266 -26.734 -26.469 1 98.81 413 VAL B C 1
ATOM 7941 O O . VAL B 1 413 ? -8.297 -27.953 -26.453 1 98.81 413 VAL B O 1
ATOM 7944 N N . SER B 1 414 ? -9.156 -26 -27.109 1 98.38 414 SER B N 1
ATOM 7945 C CA . SER B 1 414 ? -10.258 -26.609 -27.844 1 98.38 414 SER B CA 1
ATOM 7946 C C . SER B 1 414 ? -9.75 -27.5 -28.969 1 98.38 414 SER B C 1
ATOM 7948 O O . SER B 1 414 ? -10.273 -28.594 -29.188 1 98.38 414 SER B O 1
ATOM 7950 N N . LYS B 1 415 ? -8.805 -27.031 -29.672 1 97.88 415 LYS B N 1
ATOM 7951 C CA . LYS B 1 415 ? -8.219 -27.828 -30.75 1 97.88 415 LYS B CA 1
ATOM 7952 C C . LYS B 1 415 ? -7.598 -29.109 -30.203 1 97.88 415 LYS B C 1
ATOM 7954 O O . LYS B 1 415 ? -7.75 -30.188 -30.812 1 97.88 415 LYS B O 1
ATOM 7959 N N . ALA B 1 416 ? -6.902 -29.016 -29.094 1 98 416 ALA B N 1
ATOM 7960 C CA . ALA B 1 416 ? -6.25 -30.172 -28.484 1 98 416 ALA B CA 1
ATOM 7961 C C . ALA B 1 416 ? -7.277 -31.172 -27.953 1 98 416 ALA B C 1
ATOM 7963 O O . ALA B 1 416 ? -7.062 -32.375 -28 1 98 416 ALA B O 1
ATOM 7964 N N . TYR B 1 417 ? -8.328 -30.688 -27.391 1 97.75 417 TYR B N 1
ATOM 7965 C CA . TYR B 1 417 ? -9.367 -31.516 -26.812 1 97.75 417 TYR B CA 1
ATOM 7966 C C . TYR B 1 417 ? -10.289 -32.094 -27.875 1 97.75 417 TYR B C 1
ATOM 7968 O O . TYR B 1 417 ? -10.961 -33.094 -27.672 1 97.75 417 TYR B O 1
ATOM 7976 N N . ARG B 1 418 ? -10.547 -31.422 -29.062 1 95.88 418 ARG B N 1
ATOM 7977 C CA . ARG B 1 418 ? -11.328 -31.812 -30.234 1 95.88 418 ARG B CA 1
ATOM 7978 C C . ARG B 1 418 ? -12.82 -31.734 -29.938 1 95.88 418 ARG B C 1
ATOM 7980 O O . ARG B 1 418 ? -13.602 -32.562 -30.422 1 95.88 418 ARG B O 1
ATOM 7987 N N . ASP B 1 419 ? -13.164 -30.828 -29 1 96.06 419 ASP B N 1
ATOM 7988 C CA . ASP B 1 419 ? -14.562 -30.531 -28.703 1 96.06 419 ASP B CA 1
ATOM 7989 C C . ASP B 1 419 ? -14.711 -29.109 -28.172 1 96.06 419 ASP B C 1
ATOM 7991 O O . ASP B 1 419 ? -14.539 -28.875 -26.969 1 96.06 419 ASP B O 1
ATOM 7995 N N . ASP B 1 420 ? -15.117 -28.203 -28.953 1 96.62 420 ASP B N 1
ATOM 7996 C CA . ASP B 1 420 ? -15.195 -26.781 -28.625 1 96.62 420 ASP B CA 1
ATOM 7997 C C . ASP B 1 420 ? -16.25 -26.531 -27.547 1 96.62 420 ASP B C 1
ATOM 7999 O O . ASP B 1 420 ? -16.047 -25.703 -26.656 1 96.62 420 ASP B O 1
ATOM 8003 N N . ARG B 1 421 ? -17.281 -27.234 -27.609 1 97.56 421 ARG B N 1
ATOM 8004 C CA . ARG B 1 421 ? -18.406 -27 -26.703 1 97.56 421 ARG B CA 1
ATOM 8005 C C . ARG B 1 421 ? -18.031 -27.312 -25.266 1 97.56 421 ARG B C 1
ATOM 8007 O O . ARG B 1 421 ? -18.359 -26.547 -24.359 1 97.56 421 ARG B O 1
ATOM 8014 N N . THR B 1 422 ? -17.422 -28.422 -25.031 1 97.75 422 THR B N 1
ATOM 8015 C CA . THR B 1 422 ? -17.016 -28.828 -23.688 1 97.75 422 THR B CA 1
ATOM 8016 C C . THR B 1 422 ? -16.016 -27.828 -23.094 1 97.75 422 THR B C 1
ATOM 8018 O O . THR B 1 422 ? -16.125 -27.469 -21.922 1 97.75 422 THR B O 1
ATOM 8021 N N . ILE B 1 423 ? -15.148 -27.375 -23.922 1 98.31 423 ILE B N 1
ATOM 8022 C CA . ILE B 1 423 ? -14.133 -26.438 -23.453 1 98.31 423 ILE B CA 1
ATOM 8023 C C . ILE B 1 423 ? -14.773 -25.078 -23.188 1 98.31 423 ILE B C 1
ATOM 8025 O O . ILE B 1 423 ? -14.453 -24.406 -22.203 1 98.31 423 ILE B O 1
ATOM 8029 N N . ASP B 1 424 ? -15.68 -24.656 -24.047 1 98.25 424 ASP B N 1
ATOM 8030 C CA . ASP B 1 424 ? -16.422 -23.422 -23.797 1 98.25 424 ASP B CA 1
ATOM 8031 C C . ASP B 1 424 ? -17.125 -23.469 -22.438 1 98.25 424 ASP B C 1
ATOM 8033 O O . ASP B 1 424 ? -17.109 -22.5 -21.688 1 98.25 424 ASP B O 1
ATOM 8037 N N . GLN B 1 425 ? -17.688 -24.594 -22.172 1 98.19 425 GLN B N 1
ATOM 8038 C CA . GLN B 1 425 ? -18.406 -24.75 -20.906 1 98.19 425 GLN B CA 1
ATOM 8039 C C . GLN B 1 425 ? -17.438 -24.688 -19.719 1 98.19 425 GLN B C 1
ATOM 8041 O O . GLN B 1 425 ? -17.75 -24.094 -18.688 1 98.19 425 GLN B O 1
ATOM 8046 N N . PHE B 1 426 ? -16.344 -25.359 -19.906 1 98.38 426 PHE B N 1
ATOM 8047 C CA . PHE B 1 426 ? -15.344 -25.328 -18.844 1 98.38 426 PHE B CA 1
ATOM 8048 C C . PHE B 1 426 ? -14.922 -23.891 -18.547 1 98.38 426 PHE B C 1
ATOM 8050 O O . PHE B 1 426 ? -14.867 -23.5 -17.375 1 98.38 426 PHE B O 1
ATOM 8057 N N . PHE B 1 427 ? -14.625 -23.094 -19.547 1 98.62 427 PHE B N 1
ATOM 8058 C CA . PHE B 1 427 ? -14.18 -21.719 -19.375 1 98.62 427 PHE B CA 1
ATOM 8059 C C . PHE B 1 427 ? -15.297 -20.859 -18.797 1 98.62 427 PHE B C 1
ATOM 8061 O O . PHE B 1 427 ? -15.055 -20.031 -17.906 1 98.62 427 PHE B O 1
ATOM 8068 N N . ASP B 1 428 ? -16.484 -21.047 -19.219 1 98.06 428 ASP B N 1
ATOM 8069 C CA . ASP B 1 428 ? -17.625 -20.281 -18.719 1 98.06 428 ASP B CA 1
ATOM 8070 C C . ASP B 1 428 ? -17.859 -20.562 -17.234 1 98.06 428 ASP B C 1
ATOM 8072 O O . ASP B 1 428 ? -18.156 -19.641 -16.469 1 98.06 428 ASP B O 1
ATOM 8076 N N . LYS B 1 429 ? -17.672 -21.797 -16.859 1 98.12 429 LYS B N 1
ATOM 8077 C CA . LYS B 1 429 ? -18.016 -22.219 -15.508 1 98.12 429 LYS B CA 1
ATOM 8078 C C . LYS B 1 429 ? -16.906 -21.859 -14.523 1 98.12 429 LYS B C 1
ATOM 8080 O O . LYS B 1 429 ? -17.172 -21.484 -13.383 1 98.12 429 LYS B O 1
ATOM 8085 N N . PHE B 1 430 ? -15.648 -22 -15 1 98.31 430 PHE B N 1
ATOM 8086 C CA . PHE B 1 430 ? -14.594 -22.031 -13.992 1 98.31 430 PHE B CA 1
ATOM 8087 C C . PHE B 1 430 ? -13.609 -20.875 -14.195 1 98.31 430 PHE B C 1
ATOM 8089 O O . PHE B 1 430 ? -12.945 -20.453 -13.25 1 98.31 430 PHE B O 1
ATOM 8096 N N . ILE B 1 431 ? -13.453 -20.391 -15.414 1 98.62 431 ILE B N 1
ATOM 8097 C CA . ILE B 1 431 ? -12.516 -19.297 -15.664 1 98.62 431 ILE B CA 1
ATOM 8098 C C . ILE B 1 431 ? -13.242 -17.953 -15.547 1 98.62 431 ILE B C 1
ATOM 8100 O O . ILE B 1 431 ? -12.773 -17.047 -14.844 1 98.62 431 ILE B O 1
ATOM 8104 N N . TYR B 1 432 ? -14.398 -17.844 -16.234 1 97.5 432 TYR B N 1
ATOM 8105 C CA . TYR B 1 432 ? -15.203 -16.625 -16.203 1 97.5 432 TYR B CA 1
ATOM 8106 C C . TYR B 1 432 ? -16.312 -16.734 -15.156 1 97.5 432 TYR B C 1
ATOM 8108 O O . TYR B 1 432 ? -16.938 -15.734 -14.789 1 97.5 432 TYR B O 1
ATOM 8116 N N . GLY B 1 433 ? -16.531 -17.969 -14.703 1 97 433 GLY B N 1
ATOM 8117 C CA . GLY B 1 433 ? -17.578 -18.219 -13.727 1 97 433 GLY B CA 1
ATOM 8118 C C . GLY B 1 433 ? -17.031 -18.578 -12.359 1 97 433 GLY B C 1
ATOM 8119 O O . GLY B 1 433 ? -15.82 -18.547 -12.133 1 97 433 GLY B O 1
ATOM 8120 N N . THR B 1 434 ? -17.906 -18.859 -11.484 1 96.81 434 THR B N 1
ATOM 8121 C CA . THR B 1 434 ? -17.547 -19.078 -10.086 1 96.81 434 THR B CA 1
ATOM 8122 C C . THR B 1 434 ? -18.031 -20.438 -9.602 1 96.81 434 THR B C 1
ATOM 8124 O O . THR B 1 434 ? -18.328 -20.625 -8.414 1 96.81 434 THR B O 1
ATOM 8127 N N . ASP B 1 435 ? -18.141 -21.359 -10.516 1 97.44 435 ASP B N 1
ATOM 8128 C CA . ASP B 1 435 ? -18.625 -22.672 -10.141 1 97.44 435 ASP B CA 1
ATOM 8129 C C . ASP B 1 435 ? -17.609 -23.406 -9.273 1 97.44 435 ASP B C 1
ATOM 8131 O O . ASP B 1 435 ? -16.406 -23.125 -9.344 1 97.44 435 ASP B O 1
ATOM 8135 N N . ASP B 1 436 ? -18.156 -24.344 -8.43 1 96.81 436 ASP B N 1
ATOM 8136 C CA . ASP B 1 436 ? -17.312 -25.203 -7.602 1 96.81 436 ASP B CA 1
ATOM 8137 C C . ASP B 1 436 ? -16.547 -26.219 -8.453 1 96.81 436 ASP B C 1
ATOM 8139 O O . ASP B 1 436 ? -17.156 -27 -9.18 1 96.81 436 ASP B O 1
ATOM 8143 N N . ILE B 1 437 ? -15.297 -26.203 -8.344 1 97.44 437 ILE B N 1
ATOM 8144 C CA . ILE B 1 437 ? -14.477 -27.031 -9.219 1 97.44 437 ILE B CA 1
ATOM 8145 C C . ILE B 1 437 ? -14.336 -28.438 -8.625 1 97.44 437 ILE B C 1
ATOM 8147 O O . ILE B 1 437 ? -13.914 -29.375 -9.312 1 97.44 437 ILE B O 1
ATOM 8151 N N . LEU B 1 438 ? -14.711 -28.672 -7.375 1 97.12 438 LEU B N 1
ATOM 8152 C CA . LEU B 1 438 ? -14.414 -29.891 -6.621 1 97.12 438 LEU B CA 1
ATOM 8153 C C . LEU B 1 438 ? -14.969 -31.125 -7.328 1 97.12 438 LEU B C 1
ATOM 8155 O O . LEU B 1 438 ? -14.25 -32.125 -7.508 1 97.12 438 LEU B O 1
ATOM 8159 N N . PRO B 1 439 ? -16.297 -31.094 -7.812 1 97.38 439 PRO B N 1
ATOM 8160 C CA . PRO B 1 439 ? -16.812 -32.312 -8.469 1 97.38 439 PRO B CA 1
ATOM 8161 C C . PRO B 1 439 ? -16.016 -32.688 -9.711 1 97.38 439 PRO B C 1
ATOM 8163 O O . PRO B 1 439 ? -15.727 -33.875 -9.922 1 97.38 439 PRO B O 1
ATOM 8166 N N . GLN B 1 440 ? -15.711 -31.734 -10.516 1 97.25 440 GLN B N 1
ATOM 8167 C CA . GLN B 1 440 ? -14.953 -32 -11.734 1 97.25 440 GLN B CA 1
ATOM 8168 C C . GLN B 1 440 ? -13.547 -32.5 -11.406 1 97.25 440 GLN B C 1
ATOM 8170 O O . GLN B 1 440 ? -13.016 -33.375 -12.094 1 97.25 440 GLN B O 1
ATOM 8175 N N . LEU B 1 441 ? -12.938 -31.906 -10.43 1 97.69 441 LEU B N 1
ATOM 8176 C CA . LEU B 1 441 ? -11.609 -32.344 -9.984 1 97.69 441 LEU B CA 1
ATOM 8177 C C . LEU B 1 441 ? -11.625 -33.781 -9.508 1 97.69 441 LEU B C 1
ATOM 8179 O O . LEU B 1 441 ? -10.734 -34.562 -9.844 1 97.69 441 LEU B O 1
ATOM 8183 N N . CYS B 1 442 ? -12.641 -34.156 -8.727 1 97.38 442 CYS B N 1
ATOM 8184 C CA . CYS B 1 442 ? -12.781 -35.531 -8.219 1 97.38 442 CYS B CA 1
ATOM 8185 C C . CYS B 1 442 ? -12.906 -36.5 -9.367 1 97.38 442 CYS B C 1
ATOM 8187 O O . CYS B 1 442 ? -12.258 -37.562 -9.359 1 97.38 442 CYS B O 1
ATOM 8189 N N . THR B 1 443 ? -13.727 -36.156 -10.289 1 97.19 443 THR B N 1
ATOM 8190 C CA . THR B 1 443 ? -13.906 -37 -11.453 1 97.19 443 THR B CA 1
ATOM 8191 C C . THR B 1 443 ? -12.578 -37.219 -12.172 1 97.19 443 THR B C 1
ATOM 8193 O O . THR B 1 443 ? -12.25 -38.344 -12.555 1 97.19 443 THR B O 1
ATOM 8196 N N . GLY B 1 444 ? -11.875 -36.156 -12.367 1 97.5 444 GLY B N 1
ATOM 8197 C CA . GLY B 1 444 ? -10.57 -36.219 -13.008 1 97.5 444 GLY B CA 1
ATOM 8198 C C . GLY B 1 444 ? -9.586 -37.094 -12.242 1 97.5 444 GLY B C 1
ATOM 8199 O O . GLY B 1 444 ? -8.914 -37.938 -12.828 1 97.5 444 GLY B O 1
ATOM 8200 N N . LEU B 1 445 ? -9.461 -36.938 -10.977 1 98 445 LEU B N 1
ATOM 8201 C CA . LEU B 1 445 ? -8.531 -37.688 -10.133 1 98 445 LEU B CA 1
ATOM 8202 C C . LEU B 1 445 ? -8.898 -39.156 -10.102 1 98 445 LEU B C 1
ATOM 8204 O O . LEU B 1 445 ? -8.023 -40.031 -10.125 1 98 445 LEU B O 1
ATOM 8208 N N . ASP B 1 446 ? -10.156 -39.406 -10.055 1 97.44 446 ASP B N 1
ATOM 8209 C CA . ASP B 1 446 ? -10.625 -40.781 -10.062 1 97.44 446 ASP B CA 1
ATOM 8210 C C . ASP B 1 446 ? -10.172 -41.5 -11.328 1 97.44 446 ASP B C 1
ATOM 8212 O O . ASP B 1 446 ? -9.883 -42.719 -11.297 1 97.44 446 ASP B O 1
ATOM 8216 N N . SER B 1 447 ? -10.188 -40.75 -12.406 1 97.44 447 SER B N 1
ATOM 8217 C CA . SER B 1 447 ? -9.773 -41.344 -13.672 1 97.44 447 SER B CA 1
ATOM 8218 C C . SER B 1 447 ? -8.305 -41.75 -13.633 1 97.44 447 SER B C 1
ATOM 8220 O O . SER B 1 447 ? -7.852 -42.562 -14.453 1 97.44 447 SER B O 1
ATOM 8222 N N . LEU B 1 448 ? -7.512 -41.281 -12.68 1 97.69 448 LEU B N 1
ATOM 8223 C CA . LEU B 1 448 ? -6.121 -41.688 -12.461 1 97.69 448 LEU B CA 1
ATOM 8224 C C . LEU B 1 448 ? -6.023 -42.75 -11.391 1 97.69 448 LEU B C 1
ATOM 8226 O O . LEU B 1 448 ? -4.922 -43.156 -11.008 1 97.69 448 LEU B O 1
ATOM 8230 N N . ASN B 1 449 ? -7.113 -43.156 -10.898 1 97.94 449 ASN B N 1
ATOM 8231 C CA . ASN B 1 449 ? -7.203 -44.062 -9.742 1 97.94 449 ASN B CA 1
ATOM 8232 C C . ASN B 1 449 ? -6.656 -43.406 -8.484 1 97.94 449 ASN B C 1
ATOM 8234 O O . ASN B 1 449 ? -5.953 -44.031 -7.695 1 97.94 449 ASN B O 1
ATOM 8238 N N . ILE B 1 450 ? -6.859 -42.125 -8.289 1 98.25 450 ILE B N 1
ATOM 8239 C CA . ILE B 1 450 ? -6.613 -41.344 -7.074 1 98.25 450 ILE B CA 1
ATOM 8240 C C . ILE B 1 450 ? -7.938 -40.875 -6.5 1 98.25 450 ILE B C 1
ATOM 8242 O O . ILE B 1 450 ? -8.695 -40.156 -7.176 1 98.25 450 ILE B O 1
ATOM 8246 N N . SER B 1 451 ? -8.227 -41.219 -5.309 1 97.81 451 SER B N 1
ATOM 8247 C CA . SER B 1 451 ? -9.5 -40.844 -4.707 1 97.81 451 SER B CA 1
ATOM 8248 C C . SER B 1 451 ? -9.32 -39.719 -3.688 1 97.81 451 SER B C 1
ATOM 8250 O O . SER B 1 451 ? -8.281 -39.625 -3.035 1 97.81 451 SER B O 1
ATOM 8252 N N . LEU B 1 452 ? -10.305 -38.906 -3.625 1 97.75 452 LEU B N 1
ATOM 8253 C CA . LEU B 1 452 ? -10.336 -37.812 -2.648 1 97.75 452 LEU B CA 1
ATOM 8254 C C . LEU B 1 452 ? -11.234 -38.156 -1.466 1 97.75 452 LEU B C 1
ATOM 8256 O O . LEU B 1 452 ? -12.43 -38.406 -1.639 1 97.75 452 LEU B O 1
ATOM 8260 N N . LYS B 1 453 ? -10.641 -38.281 -0.346 1 97.38 453 LYS B N 1
ATOM 8261 C CA . LYS B 1 453 ? -11.383 -38.5 0.894 1 97.38 453 LYS B CA 1
ATOM 8262 C C . LYS B 1 453 ? -11.594 -37.188 1.64 1 97.38 453 LYS B C 1
ATOM 8264 O O . LYS B 1 453 ? -10.633 -36.469 1.94 1 97.38 453 LYS B O 1
ATOM 8269 N N . ILE B 1 454 ? -12.836 -36.875 1.892 1 96.94 454 ILE B N 1
ATOM 8270 C CA . ILE B 1 454 ? -13.195 -35.656 2.613 1 96.94 454 ILE B CA 1
ATOM 8271 C C . ILE B 1 454 ? -13.688 -36 4.016 1 96.94 454 ILE B C 1
ATOM 8273 O O . ILE B 1 454 ? -14.617 -36.812 4.168 1 96.94 454 ILE B O 1
ATOM 8277 N N . GLN B 1 455 ? -13.055 -35.469 4.957 1 96.75 455 GLN B N 1
ATOM 8278 C CA . GLN B 1 455 ? -13.453 -35.719 6.336 1 96.75 455 GLN B CA 1
ATOM 8279 C C . GLN B 1 455 ? -13.469 -34.438 7.152 1 96.75 455 GLN B C 1
ATOM 8281 O O . GLN B 1 455 ? -13.023 -33.375 6.676 1 96.75 455 GLN B O 1
ATOM 8286 N N . ALA B 1 456 ? -14.031 -34.5 8.336 1 95.38 456 ALA B N 1
ATOM 8287 C CA . ALA B 1 456 ? -14.094 -33.312 9.195 1 95.38 456 ALA B CA 1
ATOM 8288 C C . ALA B 1 456 ? -12.695 -32.812 9.539 1 95.38 456 ALA B C 1
ATOM 8290 O O . ALA B 1 456 ? -11.781 -33.594 9.781 1 95.38 456 ALA B O 1
ATOM 8291 N N . HIS B 1 457 ? -12.586 -31.531 9.508 1 95.38 457 HIS B N 1
ATOM 8292 C CA . HIS B 1 457 ? -11.32 -30.969 9.953 1 95.38 457 HIS B CA 1
ATOM 8293 C C . HIS B 1 457 ? -10.953 -31.469 11.352 1 95.38 457 HIS B C 1
ATOM 8295 O O . HIS B 1 457 ? -11.82 -31.594 12.219 1 95.38 457 HIS B O 1
ATOM 8301 N N . PRO B 1 458 ? -9.688 -31.719 11.609 1 92.5 458 PRO B N 1
ATOM 8302 C CA . PRO B 1 458 ? -9.305 -32.281 12.914 1 92.5 458 PRO B CA 1
ATOM 8303 C C . PRO B 1 458 ? -9.508 -31.281 14.055 1 92.5 458 PRO B C 1
ATOM 8305 O O . PRO B 1 458 ? -9.766 -31.688 15.188 1 92.5 458 PRO B O 1
ATOM 8308 N N . ASP B 1 459 ? -9.336 -30.016 13.797 1 92.25 459 ASP B N 1
ATOM 8309 C CA . ASP B 1 459 ? -9.641 -28.984 14.781 1 92.25 459 ASP B CA 1
ATOM 8310 C C . ASP B 1 459 ? -11.148 -28.844 14.969 1 92.25 459 ASP B C 1
ATOM 8312 O O . ASP B 1 459 ? -11.844 -28.359 14.078 1 92.25 459 ASP B O 1
ATOM 8316 N N . ARG B 1 460 ? -11.656 -29.109 16.109 1 90.81 460 ARG B N 1
ATOM 8317 C CA . ARG B 1 460 ? -13.094 -29.125 16.375 1 90.81 460 ARG B CA 1
ATOM 8318 C C . ARG B 1 460 ? -13.68 -27.719 16.297 1 90.81 460 ARG B C 1
ATOM 8320 O O . ARG B 1 460 ? -14.844 -27.547 15.93 1 90.81 460 ARG B O 1
ATOM 8327 N N . TRP B 1 461 ? -12.883 -26.656 16.656 1 92.94 461 TRP B N 1
ATOM 8328 C CA . TRP B 1 461 ? -13.359 -25.281 16.484 1 92.94 461 TRP B CA 1
ATOM 8329 C C . TRP B 1 461 ? -13.75 -25.031 15.031 1 92.94 461 TRP B C 1
ATOM 8331 O O . TRP B 1 461 ? -14.766 -24.391 14.766 1 92.94 461 TRP B O 1
ATOM 8341 N N . ALA B 1 462 ? -12.914 -25.594 14.156 1 94.06 462 ALA B N 1
ATOM 8342 C CA . ALA B 1 462 ? -13.133 -25.406 12.727 1 94.06 462 ALA B CA 1
ATOM 8343 C C . ALA B 1 462 ? -14.289 -26.266 12.227 1 94.06 462 ALA B C 1
ATOM 8345 O O . ALA B 1 462 ? -15.172 -25.781 11.523 1 94.06 462 ALA B O 1
ATOM 8346 N N . SER B 1 463 ? -14.312 -27.562 12.562 1 94.12 463 SER B N 1
ATOM 8347 C CA . SER B 1 463 ? -15.266 -28.5 12 1 94.12 463 SER B CA 1
ATOM 8348 C C . SER B 1 463 ? -16.641 -28.328 12.625 1 94.12 463 SER B C 1
ATOM 8350 O O . SER B 1 463 ? -17.656 -28.359 11.922 1 94.12 463 SER B O 1
ATOM 8352 N N . SER B 1 464 ? -16.75 -28.078 13.93 1 93 464 SER B N 1
ATOM 8353 C CA . SER B 1 464 ? -18.031 -28.125 14.617 1 93 464 SER B CA 1
ATOM 8354 C C . SER B 1 464 ? -18.625 -26.734 14.797 1 93 464 SER B C 1
ATOM 8356 O O . SER B 1 464 ? -19.844 -26.578 14.93 1 93 464 SER B O 1
ATOM 8358 N N . TYR B 1 465 ? -17.781 -25.734 14.82 1 94.06 465 TYR B N 1
ATOM 8359 C CA . TYR B 1 465 ? -18.297 -24.406 15.133 1 94.06 465 TYR B CA 1
ATOM 8360 C C . TYR B 1 465 ? -18 -23.422 14 1 94.06 465 TYR B C 1
ATOM 8362 O O . TYR B 1 465 ? -18.469 -22.281 14.023 1 94.06 465 TYR B O 1
ATOM 8370 N N . GLY B 1 466 ? -17.172 -23.812 13.047 1 95.31 466 GLY B N 1
ATOM 8371 C CA . GLY B 1 466 ? -16.859 -22.969 11.906 1 95.31 466 GLY B CA 1
ATOM 8372 C C . GLY B 1 466 ? -15.891 -21.844 12.234 1 95.31 466 GLY B C 1
ATOM 8373 O O . GLY B 1 466 ? -15.953 -20.766 11.641 1 95.31 466 GLY B O 1
ATOM 8374 N N . LEU B 1 467 ? -14.977 -22.078 13.219 1 95.56 467 LEU B N 1
ATOM 8375 C CA . LEU B 1 467 ? -14.07 -21.031 13.672 1 95.56 467 LEU B CA 1
ATOM 8376 C C . LEU B 1 467 ? -12.617 -21.438 13.461 1 95.56 467 LEU B C 1
ATOM 8378 O O . LEU B 1 467 ? -12.211 -22.531 13.852 1 95.56 467 LEU B O 1
ATOM 8382 N N . LYS B 1 468 ? -11.867 -20.688 12.805 1 95.81 468 LYS B N 1
ATOM 8383 C CA . LYS B 1 468 ? -10.414 -20.75 12.867 1 95.81 468 LYS B CA 1
ATOM 8384 C C . LYS B 1 468 ? -9.852 -19.766 13.883 1 95.81 468 LYS B C 1
ATOM 8386 O O . LYS B 1 468 ? -10.039 -18.547 13.742 1 95.81 468 LYS B O 1
ATOM 8391 N N . ILE B 1 469 ? -9.164 -20.266 14.906 1 95.81 469 ILE B N 1
ATOM 8392 C CA . ILE B 1 469 ? -8.742 -19.453 16.047 1 95.81 469 ILE B CA 1
ATOM 8393 C C . ILE B 1 469 ? -7.238 -19.578 16.25 1 95.81 469 ILE B C 1
ATOM 8395 O O . ILE B 1 469 ? -6.676 -20.672 16.094 1 95.81 469 ILE B O 1
ATOM 8399 N N . SER B 1 470 ? -6.625 -18.469 16.547 1 95.69 470 SER B N 1
ATOM 8400 C CA . SER B 1 470 ? -5.199 -18.5 16.844 1 95.69 470 SER B CA 1
ATOM 8401 C C . SER B 1 470 ? -4.945 -19.125 18.219 1 95.69 470 SER B C 1
ATOM 8403 O O . SER B 1 470 ? -5.883 -19.359 18.984 1 95.69 470 SER B O 1
ATOM 8405 N N . ALA B 1 471 ? -3.691 -19.344 18.531 1 92.69 471 ALA B N 1
ATOM 8406 C CA . ALA B 1 471 ? -3.297 -19.922 19.812 1 92.69 471 ALA B CA 1
ATOM 8407 C C . ALA B 1 471 ? -3.688 -19 20.969 1 92.69 471 ALA B C 1
ATOM 8409 O O . ALA B 1 471 ? -3.982 -19.469 22.062 1 92.69 471 ALA B O 1
ATOM 8410 N N . GLU B 1 472 ? -3.775 -17.703 20.672 1 93.25 472 GLU B N 1
ATOM 8411 C CA . GLU B 1 472 ? -4.082 -16.719 21.703 1 93.25 472 GLU B CA 1
ATOM 8412 C C . GLU B 1 472 ? -5.586 -16.469 21.797 1 93.25 472 GLU B C 1
ATOM 8414 O O . GLU B 1 472 ? -6.039 -15.664 22.625 1 93.25 472 GLU B O 1
ATOM 8419 N N . GLY B 1 473 ? -6.336 -17.125 20.953 1 95.62 473 GLY B N 1
ATOM 8420 C CA . GLY B 1 473 ? -7.785 -17.047 21.047 1 95.62 473 GLY B CA 1
ATOM 8421 C C . GLY B 1 473 ? -8.391 -16.047 20.078 1 95.62 473 GLY B C 1
ATOM 8422 O O . GLY B 1 473 ? -9.586 -15.758 20.141 1 95.62 473 GLY B O 1
ATOM 8423 N N . GLN B 1 474 ? -7.633 -15.523 19.219 1 97.31 474 GLN B N 1
ATOM 8424 C CA . GLN B 1 474 ? -8.156 -14.547 18.266 1 97.31 474 GLN B CA 1
ATOM 8425 C C . GLN B 1 474 ? -8.898 -15.242 17.125 1 97.31 474 GLN B C 1
ATOM 8427 O O . GLN B 1 474 ? -8.391 -16.188 16.531 1 97.31 474 GLN B O 1
ATOM 8432 N N . VAL B 1 475 ? -10.07 -14.828 16.859 1 97.31 475 VAL B N 1
ATOM 8433 C CA . VAL B 1 475 ? -10.859 -15.359 15.75 1 97.31 475 VAL B CA 1
ATOM 8434 C C . VAL B 1 475 ? -10.273 -14.883 14.422 1 97.31 475 VAL B C 1
ATOM 8436 O O . VAL B 1 475 ? -10.32 -13.695 14.109 1 97.31 475 VAL B O 1
ATOM 8439 N N . LEU B 1 476 ? -9.812 -15.812 13.617 1 95.75 476 LEU B N 1
ATOM 8440 C CA . LEU B 1 476 ? -9.148 -15.492 12.359 1 95.75 476 LEU B CA 1
ATOM 8441 C C . LEU B 1 476 ? -10.117 -15.602 11.188 1 95.75 476 LEU B C 1
ATOM 8443 O O . LEU B 1 476 ? -10.062 -14.797 10.258 1 95.75 476 LEU B O 1
ATOM 8447 N N . LYS B 1 477 ? -10.883 -16.562 11.164 1 95.75 477 LYS B N 1
ATOM 8448 C CA . LYS B 1 477 ? -11.859 -16.812 10.109 1 95.75 477 LYS B CA 1
ATOM 8449 C C . LYS B 1 477 ? -13.133 -17.438 10.68 1 95.75 477 LYS B C 1
ATOM 8451 O O . LYS B 1 477 ? -13.078 -18.219 11.625 1 95.75 477 LYS B O 1
ATOM 8456 N N . ILE B 1 478 ? -14.203 -17.109 10.086 1 96.75 478 ILE B N 1
ATOM 8457 C CA . ILE B 1 478 ? -15.508 -17.656 10.461 1 96.75 478 ILE B CA 1
ATOM 8458 C C . ILE B 1 478 ? -16.219 -18.172 9.219 1 96.75 478 ILE B C 1
ATOM 8460 O O . ILE B 1 478 ? -16.344 -17.469 8.219 1 96.75 478 ILE B O 1
ATOM 8464 N N . HIS B 1 479 ? -16.625 -19.391 9.281 1 96.38 479 HIS B N 1
ATOM 8465 C CA . HIS B 1 479 ? -17.406 -19.938 8.18 1 96.38 479 HIS B CA 1
ATOM 8466 C C . HIS B 1 479 ? -18.734 -19.203 8.016 1 96.38 479 HIS B C 1
ATOM 8468 O O . HIS B 1 479 ? -19.484 -19.031 8.977 1 96.38 479 HIS B O 1
ATOM 8474 N N . PRO B 1 480 ? -19.062 -18.812 6.809 1 93.44 480 PRO B N 1
ATOM 8475 C CA . PRO B 1 480 ? -20.219 -17.938 6.598 1 93.44 480 PRO B CA 1
ATOM 8476 C C . PRO B 1 480 ? -21.531 -18.625 6.922 1 93.44 480 PRO B C 1
ATOM 8478 O O . PRO B 1 480 ? -22.547 -17.953 7.16 1 93.44 480 PRO B O 1
ATOM 8481 N N . GLN B 1 481 ? -21.609 -19.906 6.941 1 93.25 481 GLN B N 1
ATOM 8482 C CA . GLN B 1 481 ? -22.859 -20.625 7.176 1 93.25 481 GLN B CA 1
ATOM 8483 C C . GLN B 1 481 ? -23 -21.047 8.641 1 93.25 481 GLN B C 1
ATOM 8485 O O . GLN B 1 481 ? -24.031 -21.578 9.047 1 93.25 481 GLN B O 1
ATOM 8490 N N . SER B 1 482 ? -21.938 -20.859 9.406 1 95.38 482 SER B N 1
ATOM 8491 C CA . SER B 1 482 ? -21.984 -21.266 10.805 1 95.38 482 SER B CA 1
ATOM 8492 C C . SER B 1 482 ? -22.766 -20.266 11.648 1 95.38 482 SER B C 1
ATOM 8494 O O . SER B 1 482 ? -22.828 -19.094 11.312 1 95.38 482 SER B O 1
ATOM 8496 N N . PRO B 1 483 ? -23.375 -20.781 12.742 1 94.81 483 PRO B N 1
ATOM 8497 C CA . PRO B 1 483 ? -24.031 -19.844 13.664 1 94.81 483 PRO B CA 1
ATOM 8498 C C . PRO B 1 483 ? -23.078 -18.781 14.195 1 94.81 483 PRO B C 1
ATOM 8500 O O . PRO B 1 483 ? -23.5 -17.656 14.5 1 94.81 483 PRO B O 1
ATOM 8503 N N . ALA B 1 484 ? -21.812 -19.109 14.305 1 95.94 484 ALA B N 1
ATOM 8504 C CA . ALA B 1 484 ? -20.797 -18.172 14.805 1 95.94 484 ALA B CA 1
ATOM 8505 C C . ALA B 1 484 ? -20.75 -16.922 13.945 1 95.94 484 ALA B C 1
ATOM 8507 O O . ALA B 1 484 ? -20.375 -15.844 14.438 1 95.94 484 ALA B O 1
ATOM 8508 N N . TYR B 1 485 ? -21.156 -17.031 12.719 1 96.12 485 TYR B N 1
ATOM 8509 C CA . TYR B 1 485 ? -21.047 -15.945 11.75 1 96.12 485 TYR B CA 1
ATOM 8510 C C . TYR B 1 485 ? -21.938 -14.773 12.148 1 96.12 485 TYR B C 1
ATOM 8512 O O . TYR B 1 485 ? -21.641 -13.617 11.836 1 96.12 485 TYR B O 1
ATOM 8520 N N . LYS B 1 486 ? -22.969 -15.008 12.922 1 95.19 486 LYS B N 1
ATOM 8521 C CA . LYS B 1 486 ? -23.891 -13.961 13.344 1 95.19 486 LYS B CA 1
ATOM 8522 C C . LYS B 1 486 ? -23.531 -13.43 14.727 1 95.19 486 LYS B C 1
ATOM 8524 O O . LYS B 1 486 ? -24.047 -12.391 15.148 1 95.19 486 LYS B O 1
ATOM 8529 N N . LEU B 1 487 ? -22.609 -14.133 15.367 1 95.75 487 LEU B N 1
ATOM 8530 C CA . LEU B 1 487 ? -22.359 -13.82 16.766 1 95.75 487 LEU B CA 1
ATOM 8531 C C . LEU B 1 487 ? -20.969 -13.227 16.953 1 95.75 487 LEU B C 1
ATOM 8533 O O . LEU B 1 487 ? -20.766 -12.391 17.844 1 95.75 487 LEU B O 1
ATOM 8537 N N . LEU B 1 488 ? -20.047 -13.695 16.172 1 97.19 488 LEU B N 1
ATOM 8538 C CA . LEU B 1 488 ? -18.641 -13.328 16.344 1 97.19 488 LEU B CA 1
ATOM 8539 C C . LEU B 1 488 ? -18.156 -12.469 15.18 1 97.19 488 LEU B C 1
ATOM 8541 O O . LEU B 1 488 ? -18.734 -12.516 14.094 1 97.19 488 LEU B O 1
ATOM 8545 N N . MET B 1 489 ? -17.188 -11.656 15.492 1 96.94 489 MET B N 1
ATOM 8546 C CA . MET B 1 489 ? -16.516 -10.844 14.484 1 96.94 489 MET B CA 1
ATOM 8547 C C . MET B 1 489 ? -15.07 -11.297 14.305 1 96.94 489 MET B C 1
ATOM 8549 O O . MET B 1 489 ? -14.43 -11.75 15.258 1 96.94 489 MET B O 1
ATOM 8553 N N . GLN B 1 490 ? -14.594 -11.289 13.047 1 95.5 490 GLN B N 1
ATOM 8554 C CA . GLN B 1 490 ? -13.156 -11.469 12.867 1 95.5 490 GLN B CA 1
ATOM 8555 C C . GLN B 1 490 ? -12.367 -10.492 13.734 1 95.5 490 GLN B C 1
ATOM 8557 O O . GLN B 1 490 ? -12.688 -9.305 13.805 1 95.5 490 GLN B O 1
ATOM 8562 N N . GLY B 1 491 ? -11.359 -10.953 14.469 1 95.38 491 GLY B N 1
ATOM 8563 C CA . GLY B 1 491 ? -10.562 -10.117 15.359 1 95.38 491 GLY B CA 1
ATOM 8564 C C . GLY B 1 491 ? -10.984 -10.227 16.812 1 95.38 491 GLY B C 1
ATOM 8565 O O . GLY B 1 491 ? -10.234 -9.828 17.703 1 95.38 491 GLY B O 1
ATOM 8566 N N . ASP B 1 492 ? -12.188 -10.773 17.078 1 97.69 492 ASP B N 1
ATOM 8567 C CA . ASP B 1 492 ? -12.57 -11.047 18.469 1 97.69 492 ASP B CA 1
ATOM 8568 C C . ASP B 1 492 ? -11.516 -11.891 19.172 1 97.69 492 ASP B C 1
ATOM 8570 O O . ASP B 1 492 ? -10.906 -12.773 18.547 1 97.69 492 ASP B O 1
ATOM 8574 N N . ILE B 1 493 ? -11.305 -11.641 20.422 1 97.81 493 ILE B N 1
ATOM 8575 C CA . ILE B 1 493 ? -10.43 -12.461 21.25 1 97.81 493 ILE B CA 1
ATOM 8576 C C . ILE B 1 493 ? -11.266 -13.242 22.266 1 97.81 493 ILE B C 1
ATOM 8578 O O . ILE B 1 493 ? -11.883 -12.656 23.156 1 97.81 493 ILE B O 1
ATOM 8582 N N . ILE B 1 494 ? -11.273 -14.508 22.109 1 97.19 494 ILE B N 1
ATOM 8583 C CA . ILE B 1 494 ? -11.977 -15.359 23.062 1 97.19 494 ILE B CA 1
ATOM 8584 C C . ILE B 1 494 ? -11.195 -15.422 24.375 1 97.19 494 ILE B C 1
ATOM 8586 O O . ILE B 1 494 ? -10.062 -15.906 24.406 1 97.19 494 ILE B O 1
ATOM 8590 N N . THR B 1 495 ? -11.805 -15.008 25.406 1 96.81 495 THR B N 1
ATOM 8591 C CA . THR B 1 495 ? -11.102 -14.938 26.688 1 96.81 495 THR B CA 1
ATOM 8592 C C . THR B 1 495 ? -11.484 -16.109 27.578 1 96.81 495 THR B C 1
ATOM 8594 O O . THR B 1 495 ? -10.625 -16.688 28.266 1 96.81 495 THR B O 1
ATOM 8597 N N . THR B 1 496 ? -12.742 -16.531 27.625 1 95.5 496 THR B N 1
ATOM 8598 C CA . THR B 1 496 ? -13.18 -17.656 28.438 1 95.5 496 THR B CA 1
ATOM 8599 C C . THR B 1 496 ? -14.188 -18.516 27.672 1 95.5 496 THR B C 1
ATOM 8601 O O . THR B 1 496 ? -14.914 -18 26.812 1 95.5 496 THR B O 1
ATOM 8604 N N . VAL B 1 497 ? -14.125 -19.703 27.891 1 95.06 497 VAL B N 1
ATOM 8605 C CA . VAL B 1 497 ? -15.094 -20.672 27.391 1 95.06 497 VAL B CA 1
ATOM 8606 C C . VAL B 1 497 ? -15.609 -21.531 28.547 1 95.06 497 VAL B C 1
ATOM 8608 O O . VAL B 1 497 ? -14.82 -22.188 29.234 1 95.06 497 VAL B O 1
ATOM 8611 N N . ASN B 1 498 ? -16.859 -21.453 28.781 1 92.62 498 ASN B N 1
ATOM 8612 C CA . ASN B 1 498 ? -17.484 -22.203 29.859 1 92.62 498 ASN B CA 1
ATOM 8613 C C . ASN B 1 498 ? -16.844 -21.891 31.203 1 92.62 498 ASN B C 1
ATOM 8615 O O . ASN B 1 498 ? -16.547 -22.812 31.969 1 92.62 498 ASN B O 1
ATOM 8619 N N . GLY B 1 499 ? -16.484 -20.672 31.281 1 90.12 499 GLY B N 1
ATOM 8620 C CA . GLY B 1 499 ? -16 -20.188 32.562 1 90.12 499 GLY B CA 1
ATOM 8621 C C . GLY B 1 499 ? -14.508 -20.344 32.75 1 90.12 499 GLY B C 1
ATOM 8622 O O . GLY B 1 499 ? -13.938 -19.875 33.719 1 90.12 499 GLY B O 1
ATOM 8623 N N . GLU B 1 500 ? -13.93 -20.984 31.844 1 92.62 500 GLU B N 1
ATOM 8624 C CA . GLU B 1 500 ? -12.484 -21.188 31.938 1 92.62 500 GLU B CA 1
ATOM 8625 C C . GLU B 1 500 ? -11.742 -20.328 30.922 1 92.62 500 GLU B C 1
ATOM 8627 O O . GLU B 1 500 ? -12.25 -20.078 29.828 1 92.62 500 GLU B O 1
ATOM 8632 N N . ALA B 1 501 ? -10.57 -19.984 31.328 1 93.94 501 ALA B N 1
ATOM 8633 C CA . ALA B 1 501 ? -9.742 -19.219 30.406 1 93.94 501 ALA B CA 1
ATOM 8634 C C . ALA B 1 501 ? -9.461 -20 29.125 1 93.94 501 ALA B C 1
ATOM 8636 O O . ALA B 1 501 ? -9.211 -21.203 29.172 1 93.94 501 ALA B O 1
ATOM 8637 N N . PHE B 1 502 ? -9.523 -19.359 27.984 1 94.12 502 PHE B N 1
ATOM 8638 C CA . PHE B 1 502 ? -9.32 -20 26.688 1 94.12 502 PHE B CA 1
ATOM 8639 C C . PHE B 1 502 ? -7.891 -20.516 26.547 1 94.12 502 PHE B C 1
ATOM 8641 O O . PHE B 1 502 ? -6.945 -19.828 26.953 1 94.12 502 PHE B O 1
ATOM 8648 N N . SER B 1 503 ? -7.754 -21.672 26.062 1 88.56 503 SER B N 1
ATOM 8649 C CA . SER B 1 503 ? -6.492 -22.25 25.609 1 88.56 503 SER B CA 1
ATOM 8650 C C . SER B 1 503 ? -6.703 -23.172 24.406 1 88.56 503 SER B C 1
ATOM 8652 O O . SER B 1 503 ? -7.828 -23.578 24.125 1 88.56 503 SER B O 1
ATOM 8654 N N . GLU B 1 504 ? -5.699 -23.422 23.75 1 79.06 504 GLU B N 1
ATOM 8655 C CA . GLU B 1 504 ? -5.801 -24.328 22.609 1 79.06 504 GLU B CA 1
ATOM 8656 C C . GLU B 1 504 ? -6.375 -25.672 23.016 1 79.06 504 GLU B C 1
ATOM 8658 O O . GLU B 1 504 ? -6.98 -26.375 22.203 1 79.06 504 GLU B O 1
ATOM 8663 N N . ALA B 1 505 ? -6.234 -25.984 24.359 1 77.94 505 ALA B N 1
ATOM 8664 C CA . ALA B 1 505 ? -6.652 -27.281 24.875 1 77.94 505 ALA B CA 1
ATOM 8665 C C . ALA B 1 505 ? -8.07 -27.219 25.453 1 77.94 505 ALA B C 1
ATOM 8667 O O . ALA B 1 505 ? -8.586 -28.203 25.969 1 77.94 505 ALA B O 1
ATOM 8668 N N . THR B 1 506 ? -8.617 -26.047 25.328 1 78.81 506 THR B N 1
ATOM 8669 C CA . THR B 1 506 ? -9.953 -25.875 25.906 1 78.81 506 THR B CA 1
ATOM 8670 C C . THR B 1 506 ? -10.906 -26.953 25.375 1 78.81 506 THR B C 1
ATOM 8672 O O . THR B 1 506 ? -10.992 -27.172 24.156 1 78.81 506 THR B O 1
ATOM 8675 N N . ALA B 1 507 ? -11.539 -27.609 26.328 1 73.75 507 ALA B N 1
ATOM 8676 C CA . ALA B 1 507 ? -12.477 -28.672 26 1 73.75 507 ALA B CA 1
ATOM 8677 C C . ALA B 1 507 ? -13.758 -28.109 25.391 1 73.75 507 ALA B C 1
ATOM 8679 O O . ALA B 1 507 ? -14.312 -27.141 25.906 1 73.75 507 ALA B O 1
ATOM 8680 N N . ILE B 1 508 ? -14.023 -28.594 24.156 1 79.56 508 ILE B N 1
ATOM 8681 C CA . ILE B 1 508 ? -15.227 -28.094 23.484 1 79.56 508 ILE B CA 1
ATOM 8682 C C . ILE B 1 508 ? -16.391 -29.047 23.766 1 79.56 508 ILE B C 1
ATOM 8684 O O . ILE B 1 508 ? -16.234 -30.266 23.719 1 79.56 508 ILE B O 1
ATOM 8688 N N . SER B 1 509 ? -17.375 -28.516 24.391 1 75.12 509 SER B N 1
ATOM 8689 C CA . SER B 1 509 ? -18.656 -29.188 24.625 1 75.12 509 SER B CA 1
ATOM 8690 C C . SER B 1 509 ? -19.672 -28.812 23.547 1 75.12 509 SER B C 1
ATOM 8692 O O . SER B 1 509 ? -19.328 -28.141 22.578 1 75.12 509 SER B O 1
ATOM 8694 N N . GLU B 1 510 ? -20.953 -29.359 23.734 1 82.88 510 GLU B N 1
ATOM 8695 C CA . GLU B 1 510 ? -21.984 -29.078 22.75 1 82.88 510 GLU B CA 1
ATOM 8696 C C . GLU B 1 510 ? -22.281 -27.578 22.656 1 82.88 510 GLU B C 1
ATOM 8698 O O . GLU B 1 510 ? -21.812 -26.906 21.734 1 82.88 510 GLU B O 1
ATOM 8703 N N . ASP B 1 511 ? -22.922 -26.969 23.594 1 89.38 511 ASP B N 1
ATOM 8704 C CA . ASP B 1 511 ? -23.156 -25.516 23.609 1 89.38 511 ASP B CA 1
ATOM 8705 C C . ASP B 1 511 ? -22.109 -24.812 24.469 1 89.38 511 ASP B C 1
ATOM 8707 O O . ASP B 1 511 ? -21.75 -25.297 25.547 1 89.38 511 ASP B O 1
ATOM 8711 N N . LEU B 1 512 ? -21.578 -23.734 23.891 1 92.69 512 LEU B N 1
ATOM 8712 C CA . LEU B 1 512 ? -20.5 -23.062 24.594 1 92.69 512 LEU B CA 1
ATOM 8713 C C . LEU B 1 512 ? -20.938 -21.703 25.109 1 92.69 512 LEU B C 1
ATOM 8715 O O . LEU B 1 512 ? -21.625 -20.953 24.406 1 92.69 512 LEU B O 1
ATOM 8719 N N . SER B 1 513 ? -20.641 -21.469 26.344 1 94.5 513 SER B N 1
ATOM 8720 C CA . SER B 1 513 ? -20.703 -20.109 26.891 1 94.5 513 SER B CA 1
ATOM 8721 C C . SER B 1 513 ? -19.344 -19.422 26.797 1 94.5 513 SER B C 1
ATOM 8723 O O . SER B 1 513 ? -18.359 -19.906 27.359 1 94.5 513 SER B O 1
ATOM 8725 N N . MET B 1 514 ? -19.359 -18.281 26.062 1 95.12 514 MET B N 1
ATOM 8726 C CA . MET B 1 514 ? -18.062 -17.672 25.797 1 95.12 514 MET B CA 1
ATOM 8727 C C . MET B 1 514 ? -18.062 -16.188 26.188 1 95.12 514 MET B C 1
ATOM 8729 O O . MET B 1 514 ? -19.109 -15.539 26.141 1 95.12 514 MET B O 1
ATOM 8733 N N . GLU B 1 515 ? -16.969 -15.766 26.609 1 97.06 515 GLU B N 1
ATOM 8734 C CA . GLU B 1 515 ? -16.688 -14.336 26.703 1 97.06 515 GLU B CA 1
ATOM 8735 C C . GLU B 1 515 ? -15.641 -13.906 25.688 1 97.06 515 GLU B C 1
ATOM 8737 O O . GLU B 1 515 ? -14.625 -14.578 25.5 1 97.06 515 GLU B O 1
ATOM 8742 N N . VAL B 1 516 ? -15.945 -12.797 24.969 1 97.25 516 VAL B N 1
ATOM 8743 C CA . VAL B 1 516 ? -15.016 -12.32 23.938 1 97.25 516 VAL B CA 1
ATOM 8744 C C . VAL B 1 516 ? -14.695 -10.844 24.188 1 97.25 516 VAL B C 1
ATOM 8746 O O . VAL B 1 516 ? -15.516 -10.109 24.734 1 97.25 516 VAL B O 1
ATOM 8749 N N . LEU B 1 517 ? -13.453 -10.508 23.984 1 96.94 517 LEU B N 1
ATOM 8750 C CA . LEU B 1 517 ? -13.055 -9.109 23.875 1 96.94 517 LEU B CA 1
ATOM 8751 C C . LEU B 1 517 ? -13.188 -8.617 22.438 1 96.94 517 LEU B C 1
ATOM 8753 O O . LEU B 1 517 ? -12.445 -9.062 21.547 1 96.94 517 LEU B O 1
ATOM 8757 N N . ARG B 1 518 ? -14.164 -7.711 22.219 1 96.38 518 ARG B N 1
ATOM 8758 C CA . ARG B 1 518 ? -14.414 -7.148 20.891 1 96.38 518 ARG B CA 1
ATOM 8759 C C . ARG B 1 518 ? -13.977 -5.688 20.828 1 96.38 518 ARG B C 1
ATOM 8761 O O . ARG B 1 518 ? -14.734 -4.793 21.203 1 96.38 518 ARG B O 1
ATOM 8768 N N . TYR B 1 519 ? -12.797 -5.523 20.266 1 90.75 519 TYR B N 1
ATOM 8769 C CA . TYR B 1 519 ? -12.242 -4.188 20.078 1 90.75 519 TYR B CA 1
ATOM 8770 C C . TYR B 1 519 ? -12.398 -3.355 21.359 1 90.75 519 TYR B C 1
ATOM 8772 O O . TYR B 1 519 ? -12.891 -2.227 21.312 1 90.75 519 TYR B O 1
ATOM 8780 N N . GLY B 1 520 ? -12.031 -3.934 22.484 1 91.69 520 GLY B N 1
ATOM 8781 C CA . GLY B 1 520 ? -11.984 -3.252 23.766 1 91.69 520 GLY B CA 1
ATOM 8782 C C . GLY B 1 520 ? -13.234 -3.473 24.594 1 91.69 520 GLY B C 1
ATOM 8783 O O . GLY B 1 520 ? -13.281 -3.088 25.766 1 91.69 520 GLY B O 1
ATOM 8784 N N . ARG B 1 521 ? -14.281 -4.164 24.109 1 93.12 521 ARG B N 1
ATOM 8785 C CA . ARG B 1 521 ? -15.523 -4.438 24.812 1 93.12 521 ARG B CA 1
ATOM 8786 C C . ARG B 1 521 ? -15.609 -5.906 25.219 1 93.12 521 ARG B C 1
ATOM 8788 O O . ARG B 1 521 ? -15.289 -6.793 24.422 1 93.12 521 ARG B O 1
ATOM 8795 N N . HIS B 1 522 ? -16 -6.145 26.422 1 95.06 522 HIS B N 1
ATOM 8796 C CA . HIS B 1 522 ? -16.266 -7.508 26.859 1 95.06 522 HIS B CA 1
ATOM 8797 C C . HIS B 1 522 ? -17.703 -7.926 26.547 1 95.06 522 HIS B C 1
ATOM 8799 O O . HIS B 1 522 ? -18.656 -7.262 26.969 1 95.06 522 HIS B O 1
ATOM 8805 N N . ILE B 1 523 ? -17.844 -9.031 25.797 1 96 523 ILE B N 1
ATOM 8806 C CA . ILE B 1 523 ? -19.156 -9.492 25.375 1 96 523 ILE B CA 1
ATOM 8807 C C . ILE B 1 523 ? -19.359 -10.953 25.766 1 96 523 ILE B C 1
ATOM 8809 O O . ILE B 1 523 ? -18.453 -11.773 25.578 1 96 523 ILE B O 1
ATOM 8813 N N . GLN B 1 524 ? -20.438 -11.281 26.359 1 96.5 524 GLN B N 1
ATOM 8814 C CA . GLN B 1 524 ? -20.812 -12.664 26.641 1 96.5 524 GLN B CA 1
ATOM 8815 C C . GLN B 1 524 ? -21.734 -13.211 25.547 1 96.5 524 GLN B C 1
ATOM 8817 O O . GLN B 1 524 ? -22.656 -12.531 25.109 1 96.5 524 GLN B O 1
ATOM 8822 N N . LEU B 1 525 ? -21.422 -14.375 25.078 1 95.44 525 LEU B N 1
ATOM 8823 C CA . LEU B 1 525 ? -22.281 -14.953 24.062 1 95.44 525 LEU B CA 1
ATOM 8824 C C . LEU B 1 525 ? -22.406 -16.469 24.234 1 95.44 525 LEU B C 1
ATOM 8826 O O . LEU B 1 525 ? -21.594 -17.078 24.938 1 95.44 525 LEU B O 1
ATOM 8830 N N . GLN B 1 526 ? -23.422 -17.031 23.672 1 94.75 526 GLN B N 1
ATOM 8831 C CA . GLN B 1 526 ? -23.672 -18.469 23.609 1 94.75 526 GLN B CA 1
ATOM 8832 C C . GLN B 1 526 ? -23.547 -18.984 22.188 1 94.75 526 GLN B C 1
ATOM 8834 O O . GLN B 1 526 ? -24.297 -18.578 21.297 1 94.75 526 GLN B O 1
ATOM 8839 N N . LEU B 1 527 ? -22.656 -19.875 21.984 1 94.25 527 LEU B N 1
ATOM 8840 C CA . LEU B 1 527 ? -22.438 -20.453 20.672 1 94.25 527 LEU B CA 1
ATOM 8841 C C . LEU B 1 527 ? -23.016 -21.875 20.594 1 94.25 527 LEU B C 1
ATOM 8843 O O . LEU B 1 527 ? -22.516 -22.781 21.266 1 94.25 527 LEU B O 1
ATOM 8847 N N . PRO B 1 528 ? -23.984 -22.016 19.828 1 91.25 528 PRO B N 1
ATOM 8848 C CA . PRO B 1 528 ? -24.562 -23.359 19.734 1 91.25 528 PRO B CA 1
ATOM 8849 C C . PRO B 1 528 ? -23.688 -24.312 18.922 1 91.25 528 PRO B C 1
ATOM 8851 O O . PRO B 1 528 ? -22.969 -23.891 18.016 1 91.25 528 PRO B O 1
ATOM 8854 N N . THR B 1 529 ? -23.703 -25.531 19.312 1 82.38 529 THR B N 1
ATOM 8855 C CA . THR B 1 529 ? -23.047 -26.547 18.5 1 82.38 529 THR B CA 1
ATOM 8856 C C . THR B 1 529 ? -23.938 -26.938 17.312 1 82.38 529 THR B C 1
ATOM 8858 O O . THR B 1 529 ? -25.156 -26.781 17.359 1 82.38 529 THR B O 1
ATOM 8861 N N . SER B 1 530 ? -23.297 -27.172 16.219 1 82.06 530 SER B N 1
ATOM 8862 C CA . SER B 1 530 ? -24.016 -27.578 15.016 1 82.06 530 SER B CA 1
ATOM 8863 C C . SER B 1 530 ? -23.719 -29.031 14.656 1 82.06 530 SER B C 1
ATOM 8865 O O . SER B 1 530 ? -22.641 -29.547 14.977 1 82.06 530 SER B O 1
ATOM 8867 N N . SER B 1 531 ? -24.703 -29.734 14.078 1 85.12 531 SER B N 1
ATOM 8868 C CA . SER B 1 531 ? -24.484 -31.078 13.562 1 85.12 531 SER B CA 1
ATOM 8869 C C . SER B 1 531 ? -23.781 -31.047 12.211 1 85.12 531 SER B C 1
ATOM 8871 O O . SER B 1 531 ? -23.266 -32.062 11.75 1 85.12 531 SER B O 1
ATOM 8873 N N . GLU B 1 532 ? -23.734 -29.922 11.703 1 91.88 532 GLU B N 1
ATOM 8874 C CA . GLU B 1 532 ? -23.094 -29.75 10.406 1 91.88 532 GLU B CA 1
ATOM 8875 C C . GLU B 1 532 ? -21.578 -29.641 10.555 1 91.88 532 GLU B C 1
ATOM 8877 O O . GLU B 1 532 ? -21.078 -29.141 11.562 1 91.88 532 GLU B O 1
ATOM 8882 N N . VAL B 1 533 ? -20.828 -30.203 9.555 1 95.25 533 VAL B N 1
ATOM 8883 C CA . VAL B 1 533 ? -19.391 -30 9.484 1 95.25 533 VAL B CA 1
ATOM 8884 C C . VAL B 1 533 ? -19.078 -28.812 8.586 1 95.25 533 VAL B C 1
ATOM 8886 O O . VAL B 1 533 ? -19.453 -28.797 7.406 1 95.25 533 VAL B O 1
ATOM 8889 N N . TYR B 1 534 ? -18.375 -27.859 9.102 1 95.62 534 TYR B N 1
ATOM 8890 C CA . TYR B 1 534 ? -18.172 -26.609 8.359 1 95.62 534 TYR B CA 1
ATOM 8891 C C . TYR B 1 534 ? -16.859 -26.672 7.574 1 95.62 534 TYR B C 1
ATOM 8893 O O . TYR B 1 534 ? -16.875 -26.578 6.344 1 95.62 534 TYR B O 1
ATOM 8901 N N . TYR B 1 535 ? -15.719 -26.812 8.234 1 96.25 535 TYR B N 1
ATOM 8902 C CA . TYR B 1 535 ? -14.453 -26.984 7.543 1 96.25 535 TYR B CA 1
ATOM 8903 C C . TYR B 1 535 ? -14.047 -28.453 7.488 1 96.25 535 TYR B C 1
ATOM 8905 O O . TYR B 1 535 ? -14.305 -29.203 8.43 1 96.25 535 TYR B O 1
ATOM 8913 N N . HIS B 1 536 ? -13.406 -28.812 6.379 1 96.88 536 HIS B N 1
ATOM 8914 C CA . HIS B 1 536 ? -13.062 -30.219 6.117 1 96.88 536 HIS B CA 1
ATOM 8915 C C . HIS B 1 536 ? -11.555 -30.375 5.914 1 96.88 536 HIS B C 1
ATOM 8917 O O . HIS B 1 536 ? -10.836 -29.391 5.762 1 96.88 536 HIS B O 1
ATOM 8923 N N . GLU B 1 537 ? -11.133 -31.531 6.062 1 97.31 537 GLU B N 1
ATOM 8924 C CA . GLU B 1 537 ? -9.812 -31.969 5.629 1 97.31 537 GLU B CA 1
ATOM 8925 C C . GLU B 1 537 ? -9.898 -32.812 4.352 1 97.31 537 GLU B C 1
ATOM 8927 O O . GLU B 1 537 ? -10.82 -33.594 4.191 1 97.31 537 GLU B O 1
ATOM 8932 N N . TYR B 1 538 ? -8.961 -32.656 3.447 1 97.88 538 TYR B N 1
ATOM 8933 C CA . TYR B 1 538 ? -8.93 -33.312 2.154 1 97.88 538 TYR B CA 1
ATOM 8934 C C . TYR B 1 538 ? -7.711 -34.219 2.037 1 97.88 538 TYR B C 1
ATOM 8936 O O . TYR B 1 538 ? -6.574 -33.75 2.141 1 97.88 538 TYR B O 1
ATOM 8944 N N . LEU B 1 539 ? -7.945 -35.469 1.853 1 97.88 539 LEU B N 1
ATOM 8945 C CA . LEU B 1 539 ? -6.875 -36.469 1.744 1 97.88 539 LEU B CA 1
ATOM 8946 C C . LEU B 1 539 ? -6.93 -37.188 0.401 1 97.88 539 LEU B C 1
ATOM 8948 O O . LEU B 1 539 ? -8.016 -37.5 -0.094 1 97.88 539 LEU B O 1
ATOM 8952 N N . LEU B 1 540 ? -5.797 -37.406 -0.203 1 98.44 540 LEU B N 1
ATOM 8953 C CA . LEU B 1 540 ? -5.715 -38.094 -1.475 1 98.44 540 LEU B CA 1
ATOM 8954 C C . LEU B 1 540 ? -5.141 -39.5 -1.279 1 98.44 540 LEU B C 1
ATOM 8956 O O . LEU B 1 540 ? -4.09 -39.688 -0.653 1 98.44 540 LEU B O 1
ATOM 8960 N N . ILE B 1 541 ? -5.844 -40.531 -1.814 1 97.56 541 ILE B N 1
ATOM 8961 C CA . ILE B 1 541 ? -5.441 -41.938 -1.706 1 97.56 541 ILE B CA 1
ATOM 8962 C C . ILE B 1 541 ? -5.176 -42.5 -3.098 1 97.56 541 ILE B C 1
ATOM 8964 O O . ILE B 1 541 ? -6.07 -42.531 -3.941 1 97.56 541 ILE B O 1
ATOM 8968 N N . ASP B 1 542 ? -3.932 -42.875 -3.314 1 96.56 542 ASP B N 1
ATOM 8969 C CA . ASP B 1 542 ? -3.609 -43.438 -4.625 1 96.56 542 ASP B CA 1
ATOM 8970 C C . ASP B 1 542 ? -3.85 -44.938 -4.656 1 96.56 542 ASP B C 1
ATOM 8972 O O . ASP B 1 542 ? -3.449 -45.656 -3.736 1 96.56 542 ASP B O 1
ATOM 8976 N N . GLY B 1 543 ? -4.527 -45.438 -5.727 1 96.62 543 GLY B N 1
ATOM 8977 C CA . GLY B 1 543 ? -4.695 -46.844 -6.016 1 96.62 543 GLY B CA 1
ATOM 8978 C C . GLY B 1 543 ? -3.668 -47.375 -6.996 1 96.62 543 GLY B C 1
ATOM 8979 O O . GLY B 1 543 ? -2.633 -46.75 -7.223 1 96.62 543 GLY B O 1
ATOM 8980 N N . PRO B 1 544 ? -3.91 -48.625 -7.523 1 96.88 544 PRO B N 1
ATOM 8981 C CA . PRO B 1 544 ? -2.986 -49.188 -8.516 1 96.88 544 PRO B CA 1
ATOM 8982 C C . PRO B 1 544 ? -2.84 -48.281 -9.75 1 96.88 544 PRO B C 1
ATOM 8984 O O . PRO B 1 544 ? -3.82 -47.719 -10.211 1 96.88 544 PRO B O 1
ATOM 8987 N N . ILE B 1 545 ? -1.653 -48.281 -10.234 1 96.44 545 ILE B N 1
ATOM 8988 C CA . ILE B 1 545 ? -1.373 -47.469 -11.406 1 96.44 545 ILE B CA 1
ATOM 8989 C C . ILE B 1 545 ? -2.164 -47.969 -12.609 1 96.44 545 ILE B C 1
ATOM 8991 O O . ILE B 1 545 ? -2.244 -49.188 -12.828 1 96.44 545 ILE B O 1
ATOM 8995 N N . ASN B 1 546 ? -2.879 -47.125 -13.289 1 96.44 546 ASN B N 1
ATOM 8996 C CA . ASN B 1 546 ? -3.545 -47.438 -14.547 1 96.44 546 ASN B CA 1
ATOM 8997 C C . ASN B 1 546 ? -2.877 -46.75 -15.734 1 96.44 546 ASN B C 1
ATOM 8999 O O . ASN B 1 546 ? -1.856 -46.062 -15.57 1 96.44 546 ASN B O 1
ATOM 9003 N N . GLU B 1 547 ? -3.387 -46.906 -16.906 1 95.62 547 GLU B N 1
ATOM 9004 C CA . GLU B 1 547 ? -2.762 -46.438 -18.125 1 95.62 547 GLU B CA 1
ATOM 9005 C C . GLU B 1 547 ? -2.721 -44.906 -18.156 1 95.62 547 GLU B C 1
ATOM 9007 O O . GLU B 1 547 ? -1.702 -44.312 -18.516 1 95.62 547 GLU B O 1
ATOM 9012 N N . LYS B 1 548 ? -3.803 -44.281 -17.766 1 96.44 548 LYS B N 1
ATOM 9013 C CA . LYS B 1 548 ? -3.875 -42.844 -17.797 1 96.44 548 LYS B CA 1
ATOM 9014 C C . LYS B 1 548 ? -2.879 -42.219 -16.812 1 96.44 548 LYS B C 1
ATOM 9016 O O . LYS B 1 548 ? -2.221 -41.219 -17.141 1 96.44 548 LYS B O 1
ATOM 9021 N N . ARG B 1 549 ? -2.791 -42.812 -15.641 1 96.94 549 ARG B N 1
ATOM 9022 C CA . ARG B 1 549 ? -1.848 -42.281 -14.648 1 96.94 549 ARG B CA 1
ATOM 9023 C C . ARG B 1 549 ? -0.409 -42.438 -15.133 1 96.94 549 ARG B C 1
ATOM 9025 O O . ARG B 1 549 ? 0.42 -41.562 -14.914 1 96.94 549 ARG B O 1
ATOM 9032 N N . ALA B 1 550 ? -0.172 -43.562 -15.75 1 95.44 550 ALA B N 1
ATOM 9033 C CA . ALA B 1 550 ? 1.165 -43.781 -16.297 1 95.44 550 ALA B CA 1
ATOM 9034 C C . ALA B 1 550 ? 1.535 -42.719 -17.312 1 95.44 550 ALA B C 1
ATOM 9036 O O . ALA B 1 550 ? 2.666 -42.219 -17.312 1 95.44 550 ALA B O 1
ATOM 9037 N N . LEU B 1 551 ? 0.577 -42.344 -18.109 1 94.31 551 LEU B N 1
ATOM 9038 C CA . LEU B 1 551 ? 0.789 -41.312 -19.094 1 94.31 551 LEU B CA 1
ATOM 9039 C C . LEU B 1 551 ? 0.961 -39.938 -18.438 1 94.31 551 LEU B C 1
ATOM 9041 O O . LEU B 1 551 ? 1.778 -39.125 -18.875 1 94.31 551 LEU B O 1
ATOM 9045 N N . TRP B 1 552 ? 0.201 -39.75 -17.391 1 96.44 552 TRP B N 1
ATOM 9046 C CA . TRP B 1 552 ? 0.21 -38.5 -16.672 1 96.44 552 TRP B CA 1
ATOM 9047 C C . TRP B 1 552 ? 1.548 -38.25 -15.969 1 96.44 552 TRP B C 1
ATOM 9049 O O . TRP B 1 552 ? 2.08 -37.156 -15.977 1 96.44 552 TRP B O 1
ATOM 9059 N N . GLN B 1 553 ? 2.145 -39.312 -15.461 1 93.94 553 GLN B N 1
ATOM 9060 C CA . GLN B 1 553 ? 3.361 -39.25 -14.656 1 93.94 553 GLN B CA 1
ATOM 9061 C C . GLN B 1 553 ? 4.605 -39.312 -15.539 1 93.94 553 GLN B C 1
ATOM 9063 O O . GLN B 1 553 ? 5.719 -39.062 -15.07 1 93.94 553 GLN B O 1
ATOM 9068 N N . LYS B 1 554 ? 4.453 -39.688 -16.781 1 84.88 554 LYS B N 1
ATOM 9069 C CA . LYS B 1 554 ? 5.605 -39.844 -17.672 1 84.88 554 LYS B CA 1
ATOM 9070 C C . LYS B 1 554 ? 5.871 -38.562 -18.469 1 84.88 554 LYS B C 1
ATOM 9072 O O . LYS B 1 554 ? 4.938 -37.938 -18.938 1 84.88 554 LYS B O 1
#

Sequence (1108 aa):
MKYLISRNNPASQFVQLQLSLICQKDEKISLTLPSWRPGRYEITDYAQKIRGFKISFLNKNIPSKKISKNRWEFHAPQEGLYSISYEFHASQMDAGGSWSDDQQLYLNFINCIYSISGRETMPIAIDFELPAEMEIATALPRTALHQFTARDFQHLVDSPVIASSHLQHYSYQVANSNFHLWFLGEIHFDVPTLINQFEAFTKRQIEAFGEFPSTDYHFLYQLLPYKHYHGVEHQHSTVITFGPAKSLSQKDQIDELFGVSCHELYHFWNVCRIRPVEMLPYDFSKEVYFDTGFVAEGVTTYLGDLYLLKSGYFSLRDYLKNMEAQLQREFEAYGWQNYSIAESSFDLWLDGYKQGIPDRKVSIYNRGALLAITLDLMLLEQGSSLEQVMKSMWENYGKVNQGYSMEDFKQIVSKAYRDDRTIDQFFDKFIYGTDDILPQLCTGLDSLNISLKIQAHPDRWASSYGLKISAEGQVLKIHPQSPAYKLLMQGDIITTVNGEAFSEATAISEDLSMEVLRYGRHIQLQLPTSSEVYYHEYLLIDGPINEKRALWQKMKYLISRNNPASQFVQLQLSLICQKDEKISLTLPSWRPGRYEITDYAQKIRGFKISFLNKNIPSKKISKNRWEFHAPQEGLYSISYEFHASQMDAGGSWSDDQQLYLNFINCIYSISGRETMPIAIDFELPAEMEIATALPRTALHQFTARDFQHLVDSPVIASSHLQHYSYQVANSNFHLWFLGEIHFDVPTLINQFEAFTKRQIEAFGEFPSTDYHFLYQLLPYKHYHGVEHQHSTVITFGPAKSLSQKDQIDELFGVSCHELYHFWNVCRIRPVEMLPYDFSKEVYFDTGFVAEGVTTYLGDLYLLKSGYFSLRDYLKNMEAQLQREFEAYGWQNYSIAESSFDLWLDGYKQGIPDRKVSIYNRGALLAITLDLMLLEQGSSLEQVMKSMWENYGKVNQGYSMEDFKQIVSKAYRDDRTIDQFFDKFIYGTDDILPQLCTGLDSLNISLKIQAHPDRWASSYGLKISAEGQVLKIHPQSPAYKLLMQGDIITTVNGEAFSEATAISEDLSMEVLRYGRHIQLQLPTSSEVYYHEYLLIDGPINEKRALWQK

Solvent-accessible surface area (backbone atoms only — not comparable to full-atom values): 56199 Å² total; per-residue (Å²): 82,37,38,40,38,38,59,91,39,36,35,67,16,38,34,39,40,35,37,41,40,79,41,48,61,68,34,76,47,41,39,33,37,27,22,42,54,80,88,43,67,38,83,70,46,34,47,55,37,52,40,63,76,46,37,30,45,92,88,34,81,47,75,66,46,72,81,50,75,39,30,39,34,36,67,30,80,54,60,43,68,30,39,39,34,32,33,36,55,26,79,34,91,52,34,78,37,23,31,35,41,91,67,35,43,34,42,32,37,44,58,76,46,66,45,41,72,94,49,44,73,43,49,35,36,40,37,50,64,64,66,84,73,42,45,75,50,56,66,55,51,72,77,46,92,58,25,35,46,25,68,18,48,67,55,37,43,38,33,43,38,43,31,22,69,66,61,40,78,51,70,52,71,54,95,85,22,40,39,36,41,35,37,37,62,64,81,43,62,60,62,69,60,49,49,54,54,49,48,36,34,51,49,52,53,33,60,55,56,69,59,66,100,48,58,56,36,33,43,38,36,40,32,32,73,49,80,44,80,38,73,28,54,29,65,40,32,33,27,34,25,38,25,33,21,72,49,39,61,37,69,74,46,37,50,51,53,50,43,53,50,42,29,39,57,52,26,40,50,44,52,58,35,35,25,50,42,68,53,59,73,71,58,42,76,55,90,71,71,44,52,48,31,40,62,51,37,0,37,38,51,35,50,23,52,47,37,34,39,49,44,59,74,33,48,71,66,57,48,46,52,54,48,30,54,47,50,40,60,53,74,74,46,55,6,40,75,54,22,17,41,25,56,29,28,36,37,20,67,53,49,46,89,53,83,75,48,87,48,38,51,44,49,35,44,60,55,16,18,56,51,36,51,39,51,24,46,56,19,44,74,56,77,37,35,52,59,56,41,51,26,49,43,33,66,72,18,21,74,68,69,34,54,42,53,65,65,56,53,50,50,49,47,21,62,52,47,73,41,55,66,64,45,52,49,49,40,50,36,50,38,71,20,45,55,80,58,61,66,59,40,47,55,41,36,42,67,38,36,29,42,78,47,76,42,67,25,87,52,55,53,26,11,39,42,17,32,42,62,46,79,81,28,33,32,69,45,64,37,81,86,30,75,45,31,69,72,44,38,77,65,25,28,41,49,26,48,70,86,34,72,57,47,84,76,53,82,82,65,65,66,39,43,33,33,30,38,50,89,77,38,82,44,78,48,74,47,69,56,48,94,57,68,64,36,63,36,54,44,73,48,76,57,71,84,44,73,61,33,52,56,68,51,92,82,36,37,41,38,37,58,92,41,36,34,68,16,40,34,40,39,34,36,40,38,78,41,49,60,68,34,76,47,44,38,32,37,28,22,41,52,82,87,42,67,38,80,68,44,34,48,56,38,52,40,62,74,46,36,31,45,92,88,34,80,47,75,67,47,73,81,50,74,41,29,38,34,37,67,30,80,53,60,42,68,31,40,40,34,32,32,35,56,24,79,33,92,52,35,78,38,24,31,35,40,92,65,36,43,33,42,33,37,42,57,76,46,67,46,41,74,94,50,46,73,42,51,36,37,40,35,51,63,64,68,84,73,42,45,75,51,53,64,55,52,72,78,48,91,60,24,33,45,25,67,18,47,67,56,37,43,38,36,42,38,43,30,21,69,65,62,40,80,50,71,52,71,54,93,86,22,40,38,38,42,36,39,36,61,64,80,44,62,62,62,68,61,49,50,53,54,50,50,37,34,51,48,51,53,32,60,56,57,69,60,67,100,48,59,55,35,34,43,40,35,41,32,33,72,46,80,42,78,38,72,28,54,28,63,40,31,33,28,35,26,37,26,34,22,73,48,38,59,37,68,73,47,36,50,49,53,52,45,53,49,42,30,40,56,51,27,40,50,44,52,60,36,35,25,48,42,68,55,59,72,72,60,42,76,55,90,72,70,46,51,48,30,40,62,51,37,0,38,37,49,34,51,22,54,46,38,34,39,49,44,59,74,34,48,73,67,56,50,47,53,55,48,28,54,48,50,40,60,52,73,74,46,55,6,38,76,53,22,17,42,27,57,29,31,38,36,20,67,56,51,45,89,54,84,72,49,87,49,37,50,44,51,36,44,60,54,17,18,56,52,37,51,38,50,25,46,55,18,44,75,56,77,36,37,52,60,56,42,48,27,50,43,33,66,70,19,20,74,69,69,34,51,42,52,64,66,55,52,50,50,49,47,20,63,53,49,74,43,57,65,64,44,51,49,50,40,50,37,51,39,71,21,47,55,80,58,62,68,60,39,47,54,41,36,43,68,38,37,29,44,78,45,77,42,66,26,87,52,54,52,25,10,38,42,17,32,41,64,47,78,80,28,32,32,68,45,62,37,84,84,30,77,44,32,68,73,44,38,77,64,24,27,41,50,26,46,70,85,34,71,58,46,83,78,54,82,81,65,66,66,39,43,34,32,30,37,50,89,76,38,83,42,78,46,73,46,68,56,49,93,56,70,64,36,63,36,53,42,74,48,77,56,72,84,43,71,60,32,52,57,69,51,92

Radius of gyration: 31.79 Å; Cα contacts (8 Å, |Δi|>4): 2423; chains: 2; bounding box: 76×94×65 Å

Organism: NCBI:txid346377

InterPro domains:
  IPR001478 PDZ domain [PS50106] (449-518)
  IPR007963 Peptidase M61, catalytic domain [PF05299] (258-371)
  IPR024191 Peptidase M61 [PIRSF016493] (1-506)
  IPR027268 Peptidase M4/M1, CTD superfamily [G3DSA:1.10.390.10] (168-435)
  IPR036034 PDZ superfamily [G3DSA:2.30.42.10] (449-537)
  IPR036034 PDZ superfamily [SSF50156] (474-528)
  IPR040756 Peptidase M61, N-terminal domain [PF17899] (2-164)

Nearest PDB structures (foldseek):
  4fgm-assembly1_A  TM=9.080E-01  e=7.764E-48  Idiomarina loihiensis L2TR
  8j9d-assembly1_D  TM=8.473E-01  e=3.795E-36  Xanthomonas campestris pv. campestris str. B100
  7xyo-assembly1_A  TM=6.286E-01  e=4.311E-27  Myxococcus fulvus
  7xyo-assembly1_B  TM=6.138E-01  e=4.101E-26  Myxococcus fulvus
  4z7i-assembly1_A  TM=5.678E-01  e=7.143E-14  Homo sapiens

pLDDT: mean 96.6, std 3.14, range [73.38, 98.88]